Protein AF-0000000079327680 (afdb_homodimer)

Sequence (944 aa):
MKITREKSAAKKDKNKKMGTSLKKKIIISYMIVLSFMLTIASVCVNQMKNVIIELGTTQDIINNAAVQTMTKQNMRASITALETSVSKFTSIAIVVSIIGFIITLVLAVVIIRGILNPLKDLSKLAHSLREGDLTAKLEGKKYDKEIGDVVDSLNNAMNANRAMVGNIYTYSKLLIKSSADLNEIVKSISSRIIDVNSATEVISSEVEQLSAVSQEVNASTLEIRSTVSNLNEKAQTDIKSAETIRNKAIKVKEKGQTAAKNARRIYTEKIDNINNAIEQGKVVKDIKIMADVISGVSEQTNLLALNAAIEAARAGDQGKGFAVVADEVRKLAEQSKDTVDQIKKVISEVDGAFDNLSGHSKELLTFIEKDVDGDYELLIQTATSYENDSKLITNMSEEIQSRSKIIENVIIQITEGINSVSSNAVETSSKSQDIQTSVEEVTSQVQTIVEAIREQTSLAEELKDVINVYKIMKITREKSAAKKDKNKKMGTSLKKKIIISYMIVLSFMLTIASVCVNQMKNVIIELGTTQDIINNAAVQTMTKQNMRASITALETSVSKFTSIAIVVSIIGFIITLVLAVVIIRGILNPLKDLSKLAHSLREGDLTAKLEGKKYDKEIGDVVDSLNNAMNANRAMVGNIYTYSKLLIKSSADLNEIVKSISSRIIDVNSATEVISSEVEQLSAVSQEVNASTLEIRSTVSNLNEKAQTDIKSAETIRNKAIKVKEKGQTAAKNARRIYTEKIDNINNAIEQGKVVKDIKIMADVISGVSEQTNLLALNAAIEAARAGDQGKGFAVVADEVRKLAEQSKDTVDQIKKVISEVDGAFDNLSGHSKELLTFIEKDVDGDYELLIQTATSYENDSKLITNMSEEIQSRSKIIENVIIQITEGINSVSSNAVETSSKSQDIQTSVEEVTSQVQTIVEAIREQTSLAEELKDVINVYKI

Structure (mmCIF, N/CA/C/O backbone):
data_AF-0000000079327680-model_v1
#
loop_
_entity.id
_entity.type
_entity.pdbx_description
1 polymer 'Uncharacterized protein'
#
loop_
_atom_site.group_PDB
_atom_site.id
_atom_site.type_symbol
_atom_site.label_atom_id
_atom_site.label_alt_id
_atom_site.label_comp_id
_atom_site.label_asym_id
_atom_site.label_entity_id
_atom_site.label_seq_id
_atom_site.pdbx_PDB_ins_code
_atom_site.Cartn_x
_atom_site.Cartn_y
_atom_site.Cartn_z
_atom_site.occupancy
_atom_site.B_iso_or_equiv
_atom_site.auth_seq_id
_atom_site.auth_comp_id
_atom_site.auth_asym_id
_atom_site.auth_atom_id
_atom_site.pdbx_PDB_model_num
ATOM 1 N N . MET A 1 1 ? 17.359 -59.969 -57.562 1 30.66 1 MET A N 1
ATOM 2 C CA . MET A 1 1 ? 18.5 -60.781 -57.969 1 30.66 1 MET A CA 1
ATOM 3 C C . MET A 1 1 ? 18.766 -61.875 -56.938 1 30.66 1 MET A C 1
ATOM 5 O O . MET A 1 1 ? 19.391 -62.906 -57.219 1 30.66 1 MET A O 1
ATOM 9 N N . LYS A 1 2 ? 18.453 -61.375 -55.594 1 40.78 2 LYS A N 1
ATOM 10 C CA . LYS A 1 2 ? 18.516 -62.312 -54.438 1 40.78 2 LYS A CA 1
ATOM 11 C C . LYS A 1 2 ? 17.391 -63.344 -54.531 1 40.78 2 LYS A C 1
ATOM 13 O O . LYS A 1 2 ? 17.391 -64.312 -53.75 1 40.78 2 LYS A O 1
ATOM 18 N N . ILE A 1 3 ? 16.312 -62.75 -55.219 1 40.59 3 ILE A N 1
ATOM 19 C CA . ILE A 1 3 ? 15.125 -63.594 -55.25 1 40.59 3 ILE A CA 1
ATOM 20 C C . ILE A 1 3 ? 15.367 -64.812 -56.156 1 40.59 3 ILE A C 1
ATOM 22 O O . ILE A 1 3 ? 14.867 -65.875 -55.875 1 40.59 3 ILE A O 1
ATOM 26 N N . THR A 1 4 ? 16.125 -64.5 -57.281 1 47.53 4 THR A N 1
ATOM 27 C CA . THR A 1 4 ? 16.344 -65.562 -58.25 1 47.53 4 THR A CA 1
ATOM 28 C C . THR A 1 4 ? 17.359 -66.562 -57.75 1 47.53 4 THR A C 1
ATOM 30 O O . THR A 1 4 ? 17.234 -67.75 -58.031 1 47.53 4 THR A O 1
ATOM 33 N N . ARG A 1 5 ? 18.422 -66.125 -57.062 1 48.97 5 ARG A N 1
ATOM 34 C CA . ARG A 1 5 ? 19.422 -67.062 -56.531 1 48.97 5 ARG A CA 1
ATOM 35 C C . ARG A 1 5 ? 18.844 -67.938 -55.469 1 48.97 5 ARG A C 1
ATOM 37 O O . ARG A 1 5 ? 19.344 -69.062 -55.219 1 48.97 5 ARG A O 1
ATOM 44 N N . GLU A 1 6 ? 17.875 -67.312 -54.594 1 38.31 6 GLU A N 1
ATOM 45 C CA . GLU A 1 6 ? 17.234 -68.188 -53.594 1 38.31 6 GLU A CA 1
ATOM 46 C C . GLU A 1 6 ? 16.359 -69.25 -54.281 1 38.31 6 GLU A C 1
ATOM 48 O O . GLU A 1 6 ? 15.953 -70.25 -53.656 1 38.31 6 GLU A O 1
ATOM 53 N N . LYS A 1 7 ? 16.016 -69 -55.562 1 49.94 7 LYS A N 1
ATOM 54 C CA . LYS A 1 7 ? 15.234 -70 -56.281 1 49.94 7 LYS A CA 1
ATOM 55 C C . LYS A 1 7 ? 16.125 -71.125 -56.75 1 49.94 7 LYS A C 1
ATOM 57 O O . LYS A 1 7 ? 15.672 -72.25 -56.812 1 49.94 7 LYS A O 1
ATOM 62 N N . SER A 1 8 ? 17.203 -70.688 -57.375 1 43.16 8 SER A N 1
ATOM 63 C CA . SER A 1 8 ? 18.094 -71.688 -57.938 1 43.16 8 SER A CA 1
ATOM 64 C C . SER A 1 8 ? 18.734 -72.5 -56.812 1 43.16 8 SER A C 1
ATOM 66 O O . SER A 1 8 ? 18.938 -73.688 -56.969 1 43.16 8 SER A O 1
ATOM 68 N N . ALA A 1 9 ? 19.219 -71.875 -55.688 1 42.97 9 ALA A N 1
ATOM 69 C CA . ALA A 1 9 ? 19.734 -72.625 -54.531 1 42.97 9 ALA A CA 1
ATOM 70 C C . ALA A 1 9 ? 18.641 -73.5 -53.906 1 42.97 9 ALA A C 1
ATOM 72 O O . ALA A 1 9 ? 18.906 -74.562 -53.375 1 42.97 9 ALA A O 1
ATOM 73 N N . ALA A 1 10 ? 17.375 -72.938 -53.719 1 41.38 10 ALA A N 1
ATOM 74 C CA . ALA A 1 10 ? 16.25 -73.812 -53.312 1 41.38 10 ALA A CA 1
ATOM 75 C C . ALA A 1 10 ? 16.062 -74.938 -54.312 1 41.38 10 ALA A C 1
ATOM 77 O O . ALA A 1 10 ? 15.578 -76 -53.938 1 41.38 10 ALA A O 1
ATOM 78 N N . LYS A 1 11 ? 16.219 -74.688 -55.625 1 46.38 11 LYS A N 1
ATOM 79 C CA . LYS A 1 11 ? 16.141 -75.75 -56.625 1 46.38 11 LYS A CA 1
ATOM 80 C C . LYS A 1 11 ? 17.328 -76.688 -56.531 1 46.38 11 LYS A C 1
ATOM 82 O O . LYS A 1 11 ? 17.172 -77.875 -56.75 1 46.38 11 LYS A O 1
ATOM 87 N N . LYS A 1 12 ? 18.547 -76.125 -56.469 1 47.34 12 LYS A N 1
ATOM 88 C CA . LYS A 1 12 ? 19.797 -76.875 -56.406 1 47.34 12 LYS A CA 1
ATOM 89 C C . LYS A 1 12 ? 19.875 -77.688 -55.125 1 47.34 12 LYS A C 1
ATOM 91 O O . LYS A 1 12 ? 20.406 -78.812 -55.125 1 47.34 12 LYS A O 1
ATOM 96 N N . ASP A 1 13 ? 19.766 -76.875 -53.938 1 38.28 13 ASP A N 1
ATOM 97 C CA . ASP A 1 13 ? 19.656 -77.625 -52.656 1 38.28 13 ASP A CA 1
ATOM 98 C C . ASP A 1 13 ? 18.484 -78.562 -52.688 1 38.28 13 ASP A C 1
ATOM 100 O O . ASP A 1 13 ? 18.234 -79.312 -51.719 1 38.28 13 ASP A O 1
ATOM 104 N N . LYS A 1 14 ? 17.562 -78.312 -53.625 1 47.09 14 LYS A N 1
ATOM 105 C CA . LYS A 1 14 ? 16.406 -79.125 -53.844 1 47.09 14 LYS A CA 1
ATOM 106 C C . LYS A 1 14 ? 16.844 -80.5 -54.438 1 47.09 14 LYS A C 1
ATOM 108 O O . LYS A 1 14 ? 16.156 -81.5 -54.25 1 47.09 14 LYS A O 1
ATOM 113 N N . ASN A 1 15 ? 17.625 -80.438 -55.406 1 39.66 15 ASN A N 1
ATOM 114 C CA . ASN A 1 15 ? 17.953 -81.625 -56.188 1 39.66 15 ASN A CA 1
ATOM 115 C C . ASN A 1 15 ? 18.781 -82.625 -55.344 1 39.66 15 ASN A C 1
ATOM 117 O O . ASN A 1 15 ? 19.016 -83.75 -55.781 1 39.66 15 ASN A O 1
ATOM 121 N N . LYS A 1 16 ? 20.016 -82.25 -54.812 1 48 16 LYS A N 1
ATOM 122 C CA . LYS A 1 16 ? 21.016 -83.188 -54.344 1 48 16 LYS A CA 1
ATOM 123 C C . LYS A 1 16 ? 20.422 -84.125 -53.312 1 48 16 LYS A C 1
ATOM 125 O O . LYS A 1 16 ? 20.75 -85.312 -53.312 1 48 16 LYS A O 1
ATOM 130 N N . LYS A 1 17 ? 20.219 -83.688 -52.062 1 47.66 17 LYS A N 1
ATOM 131 C CA . LYS A 1 17 ? 20.234 -84.562 -50.906 1 47.66 17 LYS A CA 1
ATOM 132 C C . LYS A 1 17 ? 18.922 -85.312 -50.75 1 47.66 17 LYS A C 1
ATOM 134 O O . LYS A 1 17 ? 18.297 -85.312 -49.688 1 47.66 17 LYS A O 1
ATOM 139 N N . MET A 1 18 ? 18.172 -85.438 -51.656 1 49.22 18 MET A N 1
ATOM 140 C CA . MET A 1 18 ? 16.859 -86.062 -51.531 1 49.22 18 MET A CA 1
ATOM 141 C C . MET A 1 18 ? 16.969 -87.5 -51.062 1 49.22 18 MET A C 1
ATOM 143 O O . MET A 1 18 ? 17.625 -88.312 -51.719 1 49.22 18 MET A O 1
ATOM 147 N N . GLY A 1 19 ? 16.969 -87.75 -49.812 1 57.47 19 GLY A N 1
ATOM 148 C CA . GLY A 1 19 ? 16.875 -89.125 -49.344 1 57.47 19 GLY A CA 1
ATOM 149 C C . GLY A 1 19 ? 16.031 -90 -50.25 1 57.47 19 GLY A C 1
ATOM 150 O O . GLY A 1 19 ? 15.32 -89.562 -51.125 1 57.47 19 GLY A O 1
ATOM 151 N N . THR A 1 20 ? 16.297 -91.25 -50.312 1 76.31 20 THR A N 1
ATOM 152 C CA . THR A 1 20 ? 15.547 -92.188 -51.094 1 76.31 20 THR A CA 1
ATOM 153 C C . THR A 1 20 ? 14.055 -92.125 -50.781 1 76.31 20 THR A C 1
ATOM 155 O O . THR A 1 20 ? 13.664 -91.75 -49.656 1 76.31 20 THR A O 1
ATOM 158 N N . SER A 1 21 ? 13.148 -91.938 -51.781 1 86.94 21 SER A N 1
ATOM 159 C CA . SER A 1 21 ? 11.695 -91.875 -51.688 1 86.94 21 SER A CA 1
ATOM 160 C C . SER A 1 21 ? 11.117 -93.125 -51 1 86.94 21 SER A C 1
ATOM 162 O O . SER A 1 21 ? 11.523 -94.25 -51.312 1 86.94 21 SER A O 1
ATOM 164 N N . LEU A 1 22 ? 10.406 -92.75 -49.844 1 86.25 22 LEU A N 1
ATOM 165 C CA . LEU A 1 22 ? 9.695 -93.875 -49.188 1 86.25 22 LEU A CA 1
ATOM 166 C C . LEU A 1 22 ? 8.883 -94.688 -50.188 1 86.25 22 LEU A C 1
ATOM 168 O O . LEU A 1 22 ? 8.812 -95.875 -50.094 1 86.25 22 LEU A O 1
ATOM 172 N N . LYS A 1 23 ? 8.367 -94.062 -51.188 1 87.56 23 LYS A N 1
ATOM 173 C CA . LYS A 1 23 ? 7.633 -94.688 -52.281 1 87.56 23 LYS A CA 1
ATOM 174 C C . LYS A 1 23 ? 8.508 -95.75 -53 1 87.56 23 LYS A C 1
ATOM 176 O O . LYS A 1 23 ? 8.109 -96.875 -53.188 1 87.56 23 LYS A O 1
ATOM 181 N N . LYS A 1 24 ? 9.656 -95.312 -53.312 1 88.5 24 LYS A N 1
ATOM 182 C CA . LYS A 1 24 ? 10.578 -96.188 -54.031 1 88.5 24 LYS A CA 1
ATOM 183 C C . LYS A 1 24 ? 10.984 -97.375 -53.188 1 88.5 24 LYS A C 1
ATOM 185 O O . LYS A 1 24 ? 11.078 -98.5 -53.688 1 88.5 24 LYS A O 1
ATOM 190 N N . LYS A 1 25 ? 11.148 -97.062 -51.938 1 88 25 LYS A N 1
ATOM 191 C CA . LYS A 1 25 ? 11.562 -98.125 -51.062 1 88 25 LYS A CA 1
ATOM 192 C C . LYS A 1 25 ? 10.477 -99.188 -50.938 1 88 25 LYS A C 1
ATOM 194 O O . LYS A 1 25 ? 10.766 -100.438 -50.969 1 88 25 LYS A O 1
ATOM 199 N N . ILE A 1 26 ? 9.258 -98.75 -50.844 1 88.5 26 ILE A N 1
ATOM 200 C CA . ILE A 1 26 ? 8.141 -99.688 -50.719 1 88.5 26 ILE A CA 1
ATOM 201 C C . ILE A 1 26 ? 7.957 -100.438 -52.031 1 88.5 26 ILE A C 1
ATOM 203 O O . ILE A 1 26 ? 7.797 -101.688 -52.031 1 88.5 26 ILE A O 1
ATOM 207 N N . ILE A 1 27 ? 8.141 -99.875 -53.125 1 89.06 27 ILE A N 1
ATOM 208 C CA . ILE A 1 27 ? 7.996 -100.5 -54.438 1 89.06 27 ILE A CA 1
ATOM 209 C C . ILE A 1 27 ? 9.086 -101.562 -54.625 1 89.06 27 ILE A C 1
ATOM 211 O O . ILE A 1 27 ? 8.805 -102.688 -55.062 1 89.06 27 ILE A O 1
ATOM 215 N N . ILE A 1 28 ? 10.234 -101.125 -54.25 1 89.94 28 ILE A N 1
ATOM 216 C CA . ILE A 1 28 ? 11.359 -102.062 -54.406 1 89.94 28 ILE A CA 1
ATOM 217 C C . ILE A 1 28 ? 11.156 -103.25 -53.531 1 89.94 28 ILE A C 1
ATOM 219 O O . ILE A 1 28 ? 11.414 -104.375 -53.969 1 89.94 28 ILE A O 1
ATOM 223 N N . SER A 1 29 ? 10.68 -102.938 -52.344 1 89.88 29 SER A N 1
ATOM 224 C CA . SER A 1 29 ? 10.453 -104.062 -51.438 1 89.88 29 SER A CA 1
ATOM 225 C C . SER A 1 29 ? 9.43 -105.062 -52 1 89.88 29 SER A C 1
ATOM 227 O O . SER A 1 29 ? 9.672 -106.25 -52.031 1 89.88 29 SER A O 1
ATOM 229 N N . TYR A 1 30 ? 8.344 -104.625 -52.531 1 89.56 30 TYR A N 1
ATOM 230 C CA . TYR A 1 30 ? 7.305 -105.5 -53.062 1 89.56 30 TYR A CA 1
ATOM 231 C C . TYR A 1 30 ? 7.73 -106.125 -54.406 1 89.56 30 TYR A C 1
ATOM 233 O O . TYR A 1 30 ? 7.336 -107.25 -54.719 1 89.56 30 TYR A O 1
ATOM 241 N N . MET A 1 31 ? 8.625 -105.5 -55.125 1 89.19 31 MET A N 1
ATOM 242 C CA . MET A 1 31 ? 9.164 -106.062 -56.375 1 89.19 31 MET A CA 1
ATOM 243 C C . MET A 1 31 ? 10.078 -107.25 -56.094 1 89.19 31 MET A C 1
ATOM 245 O O . MET A 1 31 ? 10.062 -108.188 -56.812 1 89.19 31 MET A O 1
ATOM 249 N N . ILE A 1 32 ? 10.766 -107.125 -55.031 1 88.69 32 ILE A N 1
ATOM 250 C CA . ILE A 1 32 ? 11.656 -108.188 -54.656 1 88.69 32 ILE A CA 1
ATOM 251 C C . ILE A 1 32 ? 10.828 -109.438 -54.25 1 88.69 32 ILE A C 1
ATOM 253 O O . ILE A 1 32 ? 11.117 -110.562 -54.688 1 88.69 32 ILE A O 1
ATOM 257 N N . VAL A 1 33 ? 9.812 -109.125 -53.5 1 87.81 33 VAL A N 1
ATOM 258 C CA . VAL A 1 33 ? 8.953 -110.188 -53.062 1 87.81 33 VAL A CA 1
ATOM 259 C C . VAL A 1 33 ? 8.266 -110.875 -54.281 1 87.81 33 VAL A C 1
ATOM 261 O O . VAL A 1 33 ? 8.188 -112.062 -54.375 1 87.81 33 VAL A O 1
ATOM 264 N N . LEU A 1 34 ? 7.941 -110.062 -55.281 1 88.12 34 LEU A N 1
ATOM 265 C CA . LEU A 1 34 ? 7.289 -110.562 -56.5 1 88.12 34 LEU A CA 1
ATOM 266 C C . LEU A 1 34 ? 8.25 -111.375 -57.344 1 88.12 34 LEU A C 1
ATOM 268 O O . LEU A 1 34 ? 7.863 -112.375 -57.938 1 88.12 34 LEU A O 1
ATOM 272 N N . SER A 1 35 ? 9.43 -111 -57.344 1 87.5 35 SER A N 1
ATOM 273 C CA . SER A 1 35 ? 10.445 -111.688 -58.125 1 87.5 35 SER A CA 1
ATOM 274 C C . SER A 1 35 ? 10.672 -113.125 -57.562 1 87.5 35 SER A C 1
ATOM 276 O O . SER A 1 35 ? 10.789 -114.062 -58.312 1 87.5 35 SER A O 1
ATOM 278 N N . PHE A 1 36 ? 10.672 -113.125 -56.281 1 86.81 36 PHE A N 1
ATOM 279 C CA . PHE A 1 36 ? 10.859 -114.438 -55.656 1 86.81 36 PHE A CA 1
ATOM 280 C C . PHE A 1 36 ? 9.641 -115.312 -55.875 1 86.81 36 PHE A C 1
ATOM 282 O O . PHE A 1 36 ? 9.766 -116.5 -56.062 1 86.81 36 PHE A O 1
ATOM 289 N N . MET A 1 37 ? 8.469 -114.688 -55.844 1 84.69 37 MET A N 1
ATOM 290 C CA . MET A 1 37 ? 7.238 -115.438 -56.094 1 84.69 37 MET A CA 1
ATOM 291 C C . MET A 1 37 ? 7.219 -116 -57.5 1 84.69 37 MET A C 1
ATOM 293 O O . MET A 1 37 ? 6.84 -117.188 -57.719 1 84.69 37 MET A O 1
ATOM 297 N N . LEU A 1 38 ? 7.781 -115.312 -58.438 1 84.62 38 LEU A N 1
ATOM 298 C CA . LEU A 1 38 ? 7.828 -115.75 -59.812 1 84.62 38 LEU A CA 1
ATOM 299 C C . LEU A 1 38 ? 8.875 -116.812 -60.031 1 84.62 38 LEU A C 1
ATOM 301 O O . LEU A 1 38 ? 8.68 -117.75 -60.844 1 84.62 38 LEU A O 1
ATOM 305 N N . THR A 1 39 ? 9.891 -116.688 -59.312 1 85.56 39 THR A N 1
ATOM 306 C CA . THR A 1 39 ? 10.945 -117.688 -59.438 1 85.56 39 THR A CA 1
ATOM 307 C C . THR A 1 39 ? 10.477 -119.062 -58.906 1 85.56 39 THR A C 1
ATOM 309 O O . THR A 1 39 ? 10.727 -120.125 -59.531 1 85.56 39 THR A O 1
ATOM 312 N N . ILE A 1 40 ? 9.789 -118.938 -57.812 1 83 40 ILE A N 1
ATOM 313 C CA . ILE A 1 40 ? 9.266 -120.188 -57.25 1 83 40 ILE A CA 1
ATOM 314 C C . ILE A 1 40 ? 8.281 -120.812 -58.219 1 83 40 ILE A C 1
ATOM 316 O O . ILE A 1 40 ? 8.344 -122 -58.5 1 83 40 ILE A O 1
ATOM 320 N N . ALA A 1 41 ? 7.469 -120 -58.906 1 83.06 41 ALA A N 1
ATOM 321 C CA . ALA A 1 41 ? 6.477 -120.438 -59.875 1 83.06 41 ALA A CA 1
ATOM 322 C C . ALA A 1 41 ? 7.148 -121 -61.125 1 83.06 41 ALA A C 1
ATOM 324 O O . ALA A 1 41 ? 6.746 -122 -61.656 1 83.06 41 ALA A O 1
ATOM 325 N N . SER A 1 42 ? 8.203 -120.438 -61.531 1 85.25 42 SER A N 1
ATOM 326 C CA . SER A 1 42 ? 8.906 -120.812 -62.719 1 85.25 42 SER A CA 1
ATOM 327 C C . SER A 1 42 ? 9.633 -122.125 -62.531 1 85.25 42 SER A C 1
ATOM 329 O O . SER A 1 42 ? 9.586 -123 -63.406 1 85.25 42 SER A O 1
ATOM 331 N N . VAL A 1 43 ? 10.203 -122.25 -61.406 1 82.75 43 VAL A N 1
ATOM 332 C CA . VAL A 1 43 ? 10.906 -123.5 -61.125 1 82.75 43 VAL A CA 1
ATOM 333 C C . VAL A 1 43 ? 9.906 -124.688 -61.062 1 82.75 43 VAL A C 1
ATOM 335 O O . VAL A 1 43 ? 10.172 -125.75 -61.594 1 82.75 43 VAL A O 1
ATOM 338 N N . CYS A 1 44 ? 8.742 -124.375 -60.531 1 81.06 44 CYS A N 1
ATOM 339 C CA . CYS A 1 44 ? 7.699 -125.375 -60.406 1 81.06 44 CYS A CA 1
ATOM 340 C C . CYS A 1 44 ? 7.184 -125.812 -61.781 1 81.06 44 CYS A C 1
ATOM 342 O O . CYS A 1 44 ? 7.121 -127 -62.125 1 81.06 44 CYS A O 1
ATOM 344 N N . VAL A 1 45 ? 6.988 -124.875 -62.719 1 82.56 45 VAL A N 1
ATOM 345 C CA . VAL A 1 45 ? 6.422 -125.125 -64 1 82.56 45 VAL A CA 1
ATOM 346 C C . VAL A 1 45 ? 7.461 -125.812 -64.938 1 82.56 45 VAL A C 1
ATOM 348 O O . VAL A 1 45 ? 7.137 -126.75 -65.625 1 82.56 45 VAL A O 1
ATOM 351 N N . ASN A 1 46 ? 8.664 -125.438 -64.812 1 82.69 46 ASN A N 1
ATOM 352 C CA . ASN A 1 46 ? 9.719 -126.062 -65.625 1 82.69 46 ASN A CA 1
ATOM 353 C C . ASN A 1 46 ? 9.969 -127.5 -65.25 1 82.69 46 ASN A C 1
ATOM 355 O O . ASN A 1 46 ? 10.195 -128.375 -66.125 1 82.69 46 ASN A O 1
ATOM 359 N N . GLN A 1 47 ? 9.883 -127.812 -64.062 1 79.12 47 GLN A N 1
ATOM 360 C CA . GLN A 1 47 ? 10.062 -129.125 -63.562 1 79.12 47 GLN A CA 1
ATOM 361 C C . GLN A 1 47 ? 8.938 -130.125 -64.062 1 79.12 47 GLN A C 1
ATOM 363 O O . GLN A 1 47 ? 9.18 -131.25 -64.5 1 79.12 47 GLN A O 1
ATOM 368 N N . MET A 1 48 ? 7.75 -129.5 -64.062 1 82.12 48 MET A N 1
ATOM 369 C CA . MET A 1 48 ? 6.598 -130.25 -64.5 1 82.12 48 MET A CA 1
ATOM 370 C C . MET A 1 48 ? 6.641 -130.625 -66 1 82.12 48 MET A C 1
ATOM 372 O O . MET A 1 48 ? 6.273 -131.625 -66.438 1 82.12 48 MET A O 1
ATOM 376 N N . LYS A 1 49 ? 7.199 -129.75 -66.688 1 82.12 49 LYS A N 1
ATOM 377 C CA . LYS A 1 49 ? 7.375 -129.875 -68.125 1 82.12 49 LYS A CA 1
ATOM 378 C C . LYS A 1 49 ? 8.422 -131 -68.438 1 82.12 49 LYS A C 1
ATOM 380 O O . LYS A 1 49 ? 8.234 -131.75 -69.312 1 82.12 49 LYS A O 1
ATOM 385 N N . ASN A 1 50 ? 9.367 -130.875 -67.625 1 80.56 50 ASN A N 1
ATOM 386 C CA . ASN A 1 50 ? 10.422 -131.875 -67.75 1 80.56 50 ASN A CA 1
ATOM 387 C C . ASN A 1 50 ? 9.922 -133.375 -67.438 1 80.56 50 ASN A C 1
ATOM 389 O O . ASN A 1 50 ? 10.289 -134.25 -68.125 1 80.56 50 ASN A O 1
ATOM 393 N N . VAL A 1 51 ? 9.062 -133.375 -66.5 1 81.06 51 VAL A N 1
ATOM 394 C CA . VAL A 1 51 ? 8.484 -134.625 -66.062 1 81.06 51 VAL A CA 1
ATOM 395 C C . VAL A 1 51 ? 7.605 -135.125 -67.188 1 81.06 51 VAL A C 1
ATOM 397 O O . VAL A 1 51 ? 7.68 -136.375 -67.562 1 81.06 51 VAL A O 1
ATOM 400 N N . ILE A 1 52 ? 6.875 -134.375 -67.875 1 80.75 52 ILE A N 1
ATOM 401 C CA . ILE A 1 52 ? 5.98 -134.75 -69 1 80.75 52 ILE A CA 1
ATOM 402 C C . ILE A 1 52 ? 6.801 -135.25 -70.188 1 80.75 52 ILE A C 1
ATOM 404 O O . ILE A 1 52 ? 6.473 -136.25 -70.812 1 80.75 52 ILE A O 1
ATOM 408 N N . ILE A 1 53 ? 7.926 -134.625 -70.438 1 80.25 53 ILE A N 1
ATOM 409 C CA . ILE A 1 53 ? 8.789 -135 -71.562 1 80.25 53 ILE A CA 1
ATOM 410 C C . ILE A 1 53 ? 9.422 -136.375 -71.312 1 80.25 53 ILE A C 1
ATOM 412 O O . ILE A 1 53 ? 9.438 -137.25 -72.188 1 80.25 53 ILE A O 1
ATOM 416 N N . GLU A 1 54 ? 9.828 -136.5 -70.125 1 79.5 54 GLU A N 1
ATOM 417 C CA . GLU A 1 54 ? 10.5 -137.75 -69.75 1 79.5 54 GLU A CA 1
ATOM 418 C C . GLU A 1 54 ? 9.508 -139 -69.75 1 79.5 54 GLU A C 1
ATOM 420 O O . GLU A 1 54 ? 9.852 -140.125 -70.125 1 79.5 54 GLU A O 1
ATOM 425 N N . LEU A 1 55 ? 8.258 -138.625 -69.438 1 78.75 55 LEU A N 1
ATOM 426 C CA . LEU A 1 55 ? 7.199 -139.625 -69.438 1 78.75 55 LEU A CA 1
ATOM 427 C C . LEU A 1 55 ? 6.848 -140 -70.875 1 78.75 55 LEU A C 1
ATOM 429 O O . LEU A 1 55 ? 6.547 -141.25 -71.188 1 78.75 55 LEU A O 1
ATOM 433 N N . GLY A 1 56 ? 6.961 -139.125 -71.75 1 75.12 56 GLY A N 1
ATOM 434 C CA . GLY A 1 56 ? 6.762 -139.375 -73.188 1 75.12 56 GLY A CA 1
ATOM 435 C C . GLY A 1 56 ? 7.82 -140.25 -73.812 1 75.12 56 GLY A C 1
ATOM 436 O O . GLY A 1 56 ? 7.5 -141.25 -74.562 1 75.12 56 GLY A O 1
ATOM 437 N N . THR A 1 57 ? 8.992 -140.125 -73.375 1 76.5 57 THR A N 1
ATOM 438 C CA . THR A 1 57 ? 10.102 -140.875 -73.812 1 76.5 57 THR A CA 1
ATOM 439 C C . THR A 1 57 ? 9.953 -142.375 -73.312 1 76.5 57 THR A C 1
ATOM 441 O O . THR A 1 57 ? 10.227 -143.375 -74.062 1 76.5 57 THR A O 1
ATOM 444 N N . THR A 1 58 ? 9.492 -142.375 -72.062 1 73.62 58 THR A N 1
ATOM 445 C CA . THR A 1 58 ? 9.258 -143.75 -71.5 1 73.62 58 THR A CA 1
ATOM 446 C C . THR A 1 58 ? 8.133 -144.5 -72.188 1 73.62 58 THR A C 1
ATOM 448 O O . THR A 1 58 ? 8.211 -145.625 -72.438 1 73.62 58 THR A O 1
ATOM 451 N N . GLN A 1 59 ? 7.137 -143.75 -72.688 1 75.31 59 GLN A N 1
ATOM 452 C CA . GLN A 1 59 ? 6.012 -144.375 -73.438 1 75.31 59 GLN A CA 1
ATOM 453 C C . GLN A 1 59 ? 6.461 -144.875 -74.812 1 75.31 59 GLN A C 1
ATOM 455 O O . GLN A 1 59 ? 5.988 -145.875 -75.312 1 75.31 59 GLN A O 1
ATOM 460 N N . ASP A 1 60 ? 7.422 -144.125 -75.375 1 76 60 ASP A N 1
ATOM 461 C CA . ASP A 1 60 ? 7.961 -144.625 -76.688 1 76 60 ASP A CA 1
ATOM 462 C C . ASP A 1 60 ? 8.766 -145.875 -76.562 1 76 60 ASP A C 1
ATOM 464 O O . ASP A 1 60 ? 8.68 -146.75 -77.5 1 76 60 ASP A O 1
ATOM 468 N N . ILE A 1 61 ? 9.438 -146 -75.5 1 73.56 61 ILE A N 1
ATOM 469 C CA . ILE A 1 61 ? 10.234 -147.25 -75.25 1 73.56 61 ILE A CA 1
ATOM 470 C C . ILE A 1 61 ? 9.312 -148.375 -75.062 1 73.56 61 ILE A C 1
ATOM 472 O O . ILE A 1 61 ? 9.57 -149.5 -75.625 1 73.56 61 ILE A O 1
ATOM 476 N N . ILE A 1 62 ? 8.195 -148.125 -74.5 1 71.5 62 ILE A N 1
ATOM 477 C CA . ILE A 1 62 ? 7.223 -149.125 -74.188 1 71.5 62 ILE A CA 1
ATOM 478 C C . ILE A 1 62 ? 6.496 -149.625 -75.5 1 71.5 62 ILE A C 1
ATOM 480 O O . ILE A 1 62 ? 6.285 -150.75 -75.75 1 71.5 62 ILE A O 1
ATOM 484 N N . ASN A 1 63 ? 6.227 -148.75 -76.312 1 73.56 63 ASN A N 1
ATOM 485 C CA . ASN A 1 63 ? 5.531 -148.875 -77.562 1 73.56 63 ASN A CA 1
ATOM 486 C C . ASN A 1 63 ? 6.391 -149.75 -78.562 1 73.56 63 ASN A C 1
ATOM 488 O O . ASN A 1 63 ? 5.867 -150.5 -79.312 1 73.56 63 ASN A O 1
ATOM 492 N N . ASN A 1 64 ? 7.688 -149.75 -78.438 1 72.44 64 ASN A N 1
ATOM 493 C CA . ASN A 1 64 ? 8.594 -150.375 -79.375 1 72.44 64 ASN A CA 1
ATOM 494 C C . ASN A 1 64 ? 9.148 -151.625 -78.812 1 72.44 64 ASN A C 1
ATOM 496 O O . ASN A 1 64 ? 9.922 -152.375 -79.438 1 72.44 64 ASN A O 1
ATOM 500 N N . ALA A 1 65 ? 8.727 -152 -77.562 1 69.88 65 ALA A N 1
ATOM 501 C CA . ALA A 1 65 ? 9.258 -153.25 -76.875 1 69.88 65 ALA A CA 1
ATOM 502 C C . ALA A 1 65 ? 8.367 -154.375 -77.188 1 69.88 65 ALA A C 1
ATOM 504 O O . ALA A 1 65 ? 7.16 -154.25 -77.375 1 69.88 65 ALA A O 1
ATOM 505 N N . ALA A 1 66 ? 8.836 -155.625 -77.562 1 66.94 66 ALA A N 1
ATOM 506 C CA . ALA A 1 66 ? 8.133 -156.875 -77.875 1 66.94 66 ALA A CA 1
ATOM 507 C C . ALA A 1 66 ? 7.57 -157.375 -76.562 1 66.94 66 ALA A C 1
ATOM 509 O O . ALA A 1 66 ? 8.211 -158.25 -75.938 1 66.94 66 ALA A O 1
ATOM 510 N N . VAL A 1 67 ? 6.613 -156.875 -75.875 1 67 67 VAL A N 1
ATOM 511 C CA . VAL A 1 67 ? 6.023 -157.25 -74.625 1 67 67 VAL A CA 1
ATOM 512 C C . VAL A 1 67 ? 4.559 -157.625 -74.812 1 67 67 VAL A C 1
ATOM 514 O O . VAL A 1 67 ? 3.951 -157.25 -75.812 1 67 67 VAL A O 1
ATOM 517 N N . GLN A 1 68 ? 3.965 -158.5 -74 1 72.06 68 GLN A N 1
ATOM 518 C CA . GLN A 1 68 ? 2.58 -158.875 -74.062 1 72.06 68 GLN A CA 1
ATOM 519 C C . GLN A 1 68 ? 1.616 -157.75 -74.062 1 72.06 68 GLN A C 1
ATOM 521 O O . GLN A 1 68 ? 1.856 -156.75 -73.438 1 72.06 68 GLN A O 1
ATOM 526 N N . THR A 1 69 ? 0.592 -157.75 -74.875 1 69.94 69 THR A N 1
ATOM 527 C CA . THR A 1 69 ? -0.388 -156.75 -75.125 1 69.94 69 THR A CA 1
ATOM 528 C C . THR A 1 69 ? -1.02 -156.25 -73.875 1 69.94 69 THR A C 1
ATOM 530 O O . THR A 1 69 ? -1.258 -155 -73.688 1 69.94 69 THR A O 1
ATOM 533 N N . MET A 1 70 ? -1.094 -157.125 -72.812 1 70.75 70 MET A N 1
ATOM 534 C CA . MET A 1 70 ? -1.753 -156.75 -71.562 1 70.75 70 MET A CA 1
ATOM 535 C C . MET A 1 70 ? -0.841 -155.875 -70.688 1 70.75 70 MET A C 1
ATOM 537 O O . MET A 1 70 ? -1.299 -154.875 -70.062 1 70.75 70 MET A O 1
ATOM 541 N N . THR A 1 71 ? 0.391 -156 -70.75 1 67.75 71 THR A N 1
ATOM 542 C CA . THR A 1 71 ? 1.388 -155.25 -70 1 67.75 71 THR A CA 1
ATOM 543 C C . THR A 1 71 ? 1.616 -153.875 -70.625 1 67.75 71 THR A C 1
ATOM 545 O O . THR A 1 71 ? 1.763 -152.875 -69.938 1 67.75 71 THR A O 1
ATOM 548 N N . LYS A 1 72 ? 1.491 -153.875 -72 1 73.12 72 LYS A N 1
ATOM 549 C CA . LYS A 1 72 ? 1.6 -152.625 -72.75 1 73.12 72 LYS A CA 1
ATOM 550 C C . LYS A 1 72 ? 0.418 -151.75 -72.438 1 73.12 72 LYS A C 1
ATOM 552 O O . LYS A 1 72 ? 0.592 -150.5 -72.25 1 73.12 72 LYS A O 1
ATOM 557 N N . GLN A 1 73 ? -0.687 -152.25 -72.25 1 74.62 73 GLN A N 1
ATOM 558 C CA . GLN A 1 73 ? -1.896 -151.5 -71.938 1 74.62 73 GLN A CA 1
ATOM 559 C C . GLN A 1 73 ? -1.906 -151 -70.5 1 74.62 73 GLN A C 1
ATOM 561 O O . GLN A 1 73 ? -2.301 -149.875 -70.25 1 74.62 73 GLN A O 1
ATOM 566 N N . ASN A 1 74 ? -1.319 -151.75 -69.562 1 72.44 74 ASN A N 1
ATOM 567 C CA . ASN A 1 74 ? -1.26 -151.25 -68.125 1 72.44 74 ASN A CA 1
ATOM 568 C C . ASN A 1 74 ? -0.213 -150.25 -67.938 1 72.44 74 ASN A C 1
ATOM 570 O O . ASN A 1 74 ? -0.438 -149.25 -67.188 1 72.44 74 ASN A O 1
ATOM 574 N N . MET A 1 75 ? 0.781 -150.375 -68.75 1 72.19 75 MET A N 1
ATOM 575 C CA . MET A 1 75 ? 1.841 -149.375 -68.625 1 72.19 75 MET A CA 1
ATOM 576 C C . MET A 1 75 ? 1.415 -148 -69.25 1 72.19 75 MET A C 1
ATOM 578 O O . MET A 1 75 ? 1.712 -146.875 -68.75 1 72.19 75 MET A O 1
ATOM 582 N N . ARG A 1 76 ? 0.684 -148.125 -70.375 1 74 76 ARG A N 1
ATOM 583 C CA . ARG A 1 76 ? 0.152 -146.875 -71 1 74 76 ARG A CA 1
ATOM 584 C C . ARG A 1 76 ? -0.89 -146.25 -70.125 1 74 76 ARG A C 1
ATOM 586 O O . ARG A 1 76 ? -0.927 -145 -70.062 1 74 76 ARG A O 1
ATOM 593 N N . ALA A 1 77 ? -1.585 -147.125 -69.375 1 76.06 77 ALA A N 1
ATOM 594 C CA . ALA A 1 77 ? -2.607 -146.5 -68.5 1 76.06 77 ALA A CA 1
ATOM 595 C C . ALA A 1 77 ? -1.973 -145.75 -67.312 1 76.06 77 ALA A C 1
ATOM 597 O O . ALA A 1 77 ? -2.449 -144.75 -66.875 1 76.06 77 ALA A O 1
ATOM 598 N N . SER A 1 78 ? -0.821 -146.25 -66.875 1 75.06 78 SER A N 1
ATOM 599 C CA . SER A 1 78 ? -0.117 -145.625 -65.75 1 75.06 78 SER A CA 1
ATOM 600 C C . SER A 1 78 ? 0.571 -144.375 -66.125 1 75.06 78 SER A C 1
ATOM 602 O O . SER A 1 78 ? 0.527 -143.375 -65.438 1 75.06 78 SER A O 1
ATOM 604 N N . ILE A 1 79 ? 1.059 -144.25 -67.375 1 76.69 79 ILE A N 1
ATOM 605 C CA . ILE A 1 79 ? 1.749 -143.125 -67.875 1 76.69 79 ILE A CA 1
ATOM 606 C C . ILE A 1 79 ? 0.732 -142 -68.188 1 76.69 79 ILE A C 1
ATOM 608 O O . ILE A 1 79 ? 0.955 -140.875 -67.875 1 76.69 79 ILE A O 1
ATOM 612 N N . THR A 1 80 ? -0.423 -142.5 -68.688 1 78 80 THR A N 1
ATOM 613 C CA . THR A 1 80 ? -1.466 -141.5 -69 1 78 80 THR A CA 1
ATOM 614 C C . THR A 1 80 ? -2.068 -140.875 -67.75 1 78 80 THR A C 1
ATOM 616 O O . THR A 1 80 ? -2.355 -139.75 -67.688 1 78 80 THR A O 1
ATOM 619 N N . ALA A 1 81 ? -2.102 -141.75 -66.688 1 77.12 81 ALA A N 1
ATOM 620 C CA . ALA A 1 81 ? -2.604 -141.25 -65.438 1 77.12 81 ALA A CA 1
ATOM 621 C C . ALA A 1 81 ? -1.628 -140.25 -64.75 1 77.12 81 ALA A C 1
ATOM 623 O O . ALA A 1 81 ? -2.041 -139.25 -64.188 1 77.12 81 ALA A O 1
ATOM 624 N N . LEU A 1 82 ? -0.38 -140.5 -65 1 78.12 82 LEU A N 1
ATOM 625 C CA . LEU A 1 82 ? 0.653 -139.5 -64.5 1 78.12 82 LEU A CA 1
ATOM 626 C C . LEU A 1 82 ? 0.69 -138.25 -65.25 1 78.12 82 LEU A C 1
ATOM 628 O O . LEU A 1 82 ? 0.856 -137.125 -64.688 1 78.12 82 LEU A O 1
ATOM 632 N N . GLU A 1 83 ? 0.531 -138.375 -66.5 1 81.62 83 GLU A N 1
ATOM 633 C CA . GLU A 1 83 ? 0.515 -137.125 -67.312 1 81.62 83 GLU A CA 1
ATOM 634 C C . GLU A 1 83 ? -0.675 -136.25 -67 1 81.62 83 GLU A C 1
ATOM 636 O O . GLU A 1 83 ? -0.538 -135 -66.938 1 81.62 83 GLU A O 1
ATOM 641 N N . THR A 1 84 ? -1.853 -136.875 -66.688 1 81.62 84 THR A N 1
ATOM 642 C CA . THR A 1 84 ? -3.047 -136.125 -66.312 1 81.62 84 THR A CA 1
ATOM 643 C C . THR A 1 84 ? -2.906 -135.5 -64.938 1 81.62 84 THR A C 1
ATOM 645 O O . THR A 1 84 ? -3.316 -134.375 -64.75 1 81.62 84 THR A O 1
ATOM 648 N N . SER A 1 85 ? -2.215 -136.25 -64.062 1 79.25 85 SER A N 1
ATOM 649 C CA . SER A 1 85 ? -1.998 -135.75 -62.75 1 79.25 85 SER A CA 1
ATOM 650 C C . SER A 1 85 ? -1.03 -134.625 -62.75 1 79.25 85 SER A C 1
ATOM 652 O O . SER A 1 85 ? -1.275 -133.5 -62.125 1 79.25 85 SER A O 1
ATOM 654 N N . VAL A 1 86 ? 0.005 -134.625 -63.594 1 80.88 86 VAL A N 1
ATOM 655 C CA . VAL A 1 86 ? 1.007 -133.5 -63.688 1 80.88 86 VAL A CA 1
ATOM 656 C C . VAL A 1 86 ? 0.399 -132.25 -64.375 1 80.88 86 VAL A C 1
ATOM 658 O O . VAL A 1 86 ? 0.634 -131.125 -63.938 1 80.88 86 VAL A O 1
ATOM 661 N N . SER A 1 87 ? -0.449 -132.5 -65.375 1 82.81 87 SER A N 1
ATOM 662 C CA . SER A 1 87 ? -1.079 -131.375 -66.062 1 82.81 87 SER A CA 1
ATOM 663 C C . SER A 1 87 ? -2.062 -130.625 -65.188 1 82.81 87 SER A C 1
ATOM 665 O O . SER A 1 87 ? -2.115 -129.5 -65.188 1 82.81 87 SER A O 1
ATOM 667 N N . LYS A 1 88 ? -2.801 -131.5 -64.312 1 83 88 LYS A N 1
ATOM 668 C CA . LYS A 1 88 ? -3.754 -130.875 -63.375 1 83 88 LYS A CA 1
ATOM 669 C C . LYS A 1 88 ? -3.037 -130 -62.312 1 83 88 LYS A C 1
ATOM 671 O O . LYS A 1 88 ? -3.422 -128.875 -62.031 1 83 88 LYS A O 1
ATOM 676 N N . PHE A 1 89 ? -1.93 -130.5 -61.844 1 76.12 89 PHE A N 1
ATOM 677 C CA . PHE A 1 89 ? -1.188 -129.75 -60.781 1 76.12 89 PHE A CA 1
ATOM 678 C C . PHE A 1 89 ? -0.451 -128.625 -61.344 1 76.12 89 PHE A C 1
ATOM 680 O O . PHE A 1 89 ? -0.323 -127.562 -60.656 1 76.12 89 PHE A O 1
ATOM 687 N N . THR A 1 90 ? 0.029 -128.75 -62.594 1 81.88 90 THR A N 1
ATOM 688 C CA . THR A 1 90 ? 0.676 -127.625 -63.25 1 81.88 90 THR A CA 1
ATOM 689 C C . THR A 1 90 ? -0.317 -126.438 -63.438 1 81.88 90 THR A C 1
ATOM 691 O O . THR A 1 90 ? 0.008 -125.312 -63.219 1 81.88 90 THR A O 1
ATOM 694 N N . SER A 1 91 ? -1.613 -126.875 -63.781 1 86.69 91 SER A N 1
ATOM 695 C CA . SER A 1 91 ? -2.645 -125.875 -63.969 1 86.69 91 SER A CA 1
ATOM 696 C C . SER A 1 91 ? -2.99 -125.188 -62.625 1 86.69 91 SER A C 1
ATOM 698 O O . SER A 1 91 ? -3.166 -123.938 -62.594 1 86.69 91 SER A O 1
ATOM 700 N N . ILE A 1 92 ? -2.885 -125.875 -61.531 1 83.62 92 ILE A N 1
ATOM 701 C CA . ILE A 1 92 ? -3.193 -125.312 -60.219 1 83.62 92 ILE A CA 1
ATOM 702 C C . ILE A 1 92 ? -2.064 -124.438 -59.75 1 83.62 92 ILE A C 1
ATOM 704 O O . ILE A 1 92 ? -2.316 -123.312 -59.25 1 83.62 92 ILE A O 1
ATOM 708 N N . ALA A 1 93 ? -0.834 -124.812 -60.062 1 78.88 93 ALA A N 1
ATOM 709 C CA . ALA A 1 93 ? 0.315 -124 -59.656 1 78.88 93 ALA A CA 1
ATOM 710 C C . ALA A 1 93 ? 0.325 -122.688 -60.406 1 78.88 93 ALA A C 1
ATOM 712 O O . ALA A 1 93 ? 0.6 -121.625 -59.844 1 78.88 93 ALA A O 1
ATOM 713 N N . ILE A 1 94 ? -0.056 -122.75 -61.656 1 84.44 94 ILE A N 1
ATOM 714 C CA . ILE A 1 94 ? -0.061 -121.562 -62.469 1 84.44 94 ILE A CA 1
ATOM 715 C C . ILE A 1 94 ? -1.166 -120.625 -62 1 84.44 94 ILE A C 1
ATOM 717 O O . ILE A 1 94 ? -0.941 -119.375 -61.875 1 84.44 94 ILE A O 1
ATOM 721 N N . VAL A 1 95 ? -2.33 -121.188 -61.625 1 87.5 95 VAL A N 1
ATOM 722 C CA . VAL A 1 95 ? -3.463 -120.375 -61.219 1 87.5 95 VAL A CA 1
ATOM 723 C C . VAL A 1 95 ? -3.158 -119.75 -59.875 1 87.5 95 VAL A C 1
ATOM 725 O O . VAL A 1 95 ? -3.385 -118.5 -59.688 1 87.5 95 VAL A O 1
ATOM 728 N N . VAL A 1 96 ? -2.455 -120.375 -59 1 84.25 96 VAL A N 1
ATOM 729 C CA . VAL A 1 96 ? -2.139 -119.875 -57.688 1 84.25 96 VAL A CA 1
ATOM 730 C C . VAL A 1 96 ? -1.058 -118.812 -57.781 1 84.25 96 VAL A C 1
ATOM 732 O O . VAL A 1 96 ? -1.107 -117.75 -57.094 1 84.25 96 VAL A O 1
ATOM 735 N N . SER A 1 97 ? -0.122 -119.062 -58.719 1 84.62 97 SER A N 1
ATOM 736 C CA . SER A 1 97 ? 0.949 -118.062 -58.875 1 84.62 97 SER A CA 1
ATOM 737 C C . SER A 1 97 ? 0.418 -116.812 -59.469 1 84.62 97 SER A C 1
ATOM 739 O O . SER A 1 97 ? 0.816 -115.688 -59.062 1 84.62 97 SER A O 1
ATOM 741 N N . ILE A 1 98 ? -0.546 -116.875 -60.406 1 88.94 98 ILE A N 1
ATOM 742 C CA . ILE A 1 98 ? -1.106 -115.688 -61.031 1 88.94 98 ILE A CA 1
ATOM 743 C C . ILE A 1 98 ? -1.937 -114.938 -60.031 1 88.94 98 ILE A C 1
ATOM 745 O O . ILE A 1 98 ? -1.822 -113.688 -59.906 1 88.94 98 ILE A O 1
ATOM 749 N N . ILE A 1 99 ? -2.637 -115.625 -59.188 1 88.62 99 ILE A N 1
ATOM 750 C CA . ILE A 1 99 ? -3.457 -115 -58.156 1 88.62 99 ILE A CA 1
ATOM 751 C C . ILE A 1 99 ? -2.559 -114.312 -57.125 1 88.62 99 ILE A C 1
ATOM 753 O O . ILE A 1 99 ? -2.803 -113.188 -56.719 1 88.62 99 ILE A O 1
ATOM 757 N N . GLY A 1 100 ? -1.493 -115.062 -56.781 1 85.88 100 GLY A N 1
ATOM 758 C CA . GLY A 1 100 ? -0.544 -114.5 -55.844 1 85.88 100 GLY A CA 1
ATOM 759 C C . GLY A 1 100 ? 0.143 -113.25 -56.375 1 85.88 100 GLY A C 1
ATOM 760 O O . GLY A 1 100 ? 0.343 -112.25 -55.625 1 85.88 100 GLY A O 1
ATOM 761 N N . PHE A 1 101 ? 0.456 -113.25 -57.594 1 87.56 101 PHE A N 1
ATOM 762 C CA . PHE A 1 101 ? 1.101 -112.125 -58.25 1 87.56 101 PHE A CA 1
ATOM 763 C C . PHE A 1 101 ? 0.184 -110.875 -58.219 1 87.56 101 PHE A C 1
ATOM 765 O O . PHE A 1 101 ? 0.603 -109.812 -57.844 1 87.56 101 PHE A O 1
ATOM 772 N N . ILE A 1 102 ? -1.091 -111.062 -58.531 1 91 102 ILE A N 1
ATOM 773 C CA . ILE A 1 102 ? -2.051 -109.938 -58.625 1 91 102 ILE A CA 1
ATOM 774 C C . ILE A 1 102 ? -2.314 -109.375 -57.219 1 91 102 ILE A C 1
ATOM 776 O O . ILE A 1 102 ? -2.34 -108.188 -57.031 1 91 102 ILE A O 1
ATOM 780 N N . ILE A 1 103 ? -2.324 -110.25 -56.219 1 89.62 103 ILE A N 1
ATOM 781 C CA . ILE A 1 103 ? -2.623 -109.812 -54.875 1 89.62 103 ILE A CA 1
ATOM 782 C C . ILE A 1 103 ? -1.453 -109 -54.312 1 89.62 103 ILE A C 1
ATOM 784 O O . ILE A 1 103 ? -1.655 -108 -53.625 1 89.62 103 ILE A O 1
ATOM 788 N N . THR A 1 104 ? -0.261 -109.375 -54.625 1 88.62 104 THR A N 1
ATOM 789 C CA . THR A 1 104 ? 0.915 -108.688 -54.156 1 88.62 104 THR A CA 1
ATOM 790 C C . THR A 1 104 ? 0.962 -107.25 -54.75 1 88.62 104 THR A C 1
ATOM 792 O O . THR A 1 104 ? 1.284 -106.312 -54.031 1 88.62 104 THR A O 1
ATOM 795 N N . LEU A 1 105 ? 0.522 -107.188 -55.969 1 90.31 105 LEU A N 1
ATOM 796 C CA . LEU A 1 105 ? 0.502 -105.875 -56.625 1 90.31 105 LEU A CA 1
ATOM 797 C C . LEU A 1 105 ? -0.55 -104.938 -56 1 90.31 105 LEU A C 1
ATOM 799 O O . LEU A 1 105 ? -0.293 -103.75 -55.75 1 90.31 105 LEU A O 1
ATOM 803 N N . VAL A 1 106 ? -1.651 -105.5 -55.688 1 91.69 106 VAL A N 1
ATOM 804 C CA . VAL A 1 106 ? -2.746 -104.75 -55.094 1 91.69 106 VAL A CA 1
ATOM 805 C C . VAL A 1 106 ? -2.357 -104.312 -53.688 1 91.69 106 VAL A C 1
ATOM 807 O O . VAL A 1 106 ? -2.586 -103.125 -53.312 1 91.69 106 VAL A O 1
ATOM 810 N N . LEU A 1 107 ? -1.648 -105.125 -52.906 1 89.19 107 LEU A N 1
ATOM 811 C CA . LEU A 1 107 ? -1.236 -104.75 -51.562 1 89.19 107 LEU A CA 1
ATOM 812 C C . LEU A 1 107 ? -0.176 -103.688 -51.562 1 89.19 107 LEU A C 1
ATOM 814 O O . LEU A 1 107 ? -0.187 -102.75 -50.719 1 89.19 107 LEU A O 1
ATOM 818 N N . ALA A 1 108 ? 0.669 -103.688 -52.531 1 88.44 108 ALA A N 1
ATOM 819 C CA . ALA A 1 108 ? 1.692 -102.625 -52.656 1 88.44 108 ALA A CA 1
ATOM 820 C C . ALA A 1 108 ? 1.061 -101.25 -52.875 1 88.44 108 ALA A C 1
ATOM 822 O O . ALA A 1 108 ? 1.438 -100.312 -52.219 1 88.44 108 ALA A O 1
ATOM 823 N N . VAL A 1 109 ? 0.045 -101.188 -53.656 1 90.75 109 VAL A N 1
ATOM 824 C CA . VAL A 1 109 ? -0.621 -99.938 -53.969 1 90.75 109 VAL A CA 1
ATOM 825 C C . VAL A 1 109 ? -1.393 -99.438 -52.75 1 90.75 109 VAL A C 1
ATOM 827 O O . VAL A 1 109 ? -1.364 -98.25 -52.438 1 90.75 109 VAL A O 1
ATOM 830 N N . VAL A 1 110 ? -1.962 -100.312 -52 1 89.56 110 VAL A N 1
ATOM 831 C CA . VAL A 1 110 ? -2.76 -100 -50.844 1 89.56 110 VAL A CA 1
ATOM 832 C C . VAL A 1 110 ? -1.854 -99.438 -49.75 1 89.56 110 VAL A C 1
ATOM 834 O O . VAL A 1 110 ? -2.166 -98.438 -49.125 1 89.56 110 VAL A O 1
ATOM 837 N N . ILE A 1 111 ? -0.723 -99.938 -49.562 1 87.19 111 ILE A N 1
ATOM 838 C CA . ILE A 1 111 ? 0.203 -99.5 -48.531 1 87.19 111 ILE A CA 1
ATOM 839 C C . ILE A 1 111 ? 0.818 -98.188 -48.906 1 87.19 111 ILE A C 1
ATOM 841 O O . ILE A 1 111 ? 0.912 -97.25 -48.062 1 87.19 111 ILE A O 1
ATOM 845 N N . ILE A 1 112 ? 1.154 -98.125 -50.125 1 89 112 ILE A N 1
ATOM 846 C CA . ILE A 1 112 ? 1.75 -96.875 -50.594 1 89 112 ILE A CA 1
ATOM 847 C C . ILE A 1 112 ? 0.763 -95.75 -50.438 1 89 112 ILE A C 1
ATOM 849 O O . ILE A 1 112 ? 1.116 -94.688 -49.906 1 89 112 ILE A O 1
ATOM 853 N N . ARG A 1 113 ? -0.429 -95.938 -50.812 1 89.06 113 ARG A N 1
ATOM 854 C CA . ARG A 1 113 ? -1.444 -94.875 -50.688 1 89.06 113 ARG A CA 1
ATOM 855 C C . ARG A 1 113 ? -1.78 -94.625 -49.219 1 89.06 113 ARG A C 1
ATOM 857 O O . ARG A 1 113 ? -2.021 -93.5 -48.844 1 89.06 113 ARG A O 1
ATOM 864 N N . GLY A 1 114 ? -1.741 -95.625 -48.438 1 86.88 114 GLY A N 1
ATOM 865 C CA . GLY A 1 114 ? -2.047 -95.5 -47.031 1 86.88 114 GLY A CA 1
ATOM 866 C C . GLY A 1 114 ? -0.998 -94.75 -46.25 1 86.88 114 GLY A C 1
ATOM 867 O O . GLY A 1 114 ? -1.306 -94.125 -45.25 1 86.88 114 GLY A O 1
ATOM 868 N N . ILE A 1 115 ? 0.195 -94.688 -46.75 1 87.06 115 ILE A N 1
ATOM 869 C CA . ILE A 1 115 ? 1.29 -94 -46.031 1 87.06 115 ILE A CA 1
ATOM 870 C C . ILE A 1 115 ? 1.563 -92.625 -46.688 1 87.06 115 ILE A C 1
ATOM 872 O O . ILE A 1 115 ? 1.702 -91.625 -45.969 1 87.06 115 ILE A O 1
ATOM 876 N N . LEU A 1 116 ? 1.591 -92.625 -47.938 1 90.31 116 LEU A N 1
ATOM 877 C CA . LEU A 1 116 ? 2.035 -91.438 -48.656 1 90.31 116 LEU A CA 1
ATOM 878 C C . LEU A 1 116 ? 0.961 -90.375 -48.594 1 90.31 116 LEU A C 1
ATOM 880 O O . LEU A 1 116 ? 1.275 -89.188 -48.531 1 90.31 116 LEU A O 1
ATOM 884 N N . ASN A 1 117 ? -0.313 -90.75 -48.688 1 91.31 117 ASN A N 1
ATOM 885 C CA . ASN A 1 117 ? -1.366 -89.75 -48.688 1 91.31 117 ASN A CA 1
ATOM 886 C C . ASN A 1 117 ? -1.419 -89 -47.344 1 91.31 117 ASN A C 1
ATOM 888 O O . ASN A 1 117 ? -1.396 -87.75 -47.312 1 91.31 117 ASN A O 1
ATOM 892 N N . PRO A 1 118 ? -1.392 -89.688 -46.25 1 90.56 118 PRO A N 1
ATOM 893 C CA . PRO A 1 118 ? -1.365 -89 -44.969 1 90.56 118 PRO A CA 1
ATOM 894 C C . PRO A 1 118 ? -0.117 -88.125 -44.781 1 90.56 118 PRO A C 1
ATOM 896 O O . PRO A 1 118 ? -0.191 -87.062 -44.188 1 90.56 118 PRO A O 1
ATOM 899 N N . LEU A 1 119 ? 0.999 -88.5 -45.188 1 89.81 119 LEU A N 1
ATOM 900 C CA . LEU A 1 119 ? 2.234 -87.75 -45.094 1 89.81 119 LEU A CA 1
ATOM 901 C C . LEU A 1 119 ? 2.162 -86.438 -45.906 1 89.81 119 LEU A C 1
ATOM 903 O O . LEU A 1 119 ? 2.711 -85.438 -45.531 1 89.81 119 LEU A O 1
ATOM 907 N N . LYS A 1 120 ? 1.492 -86.625 -47.062 1 91.38 120 LYS A N 1
ATOM 908 C CA . LYS A 1 120 ? 1.276 -85.438 -47.875 1 91.38 120 LYS A CA 1
ATOM 909 C C . LYS A 1 120 ? 0.395 -84.438 -47.156 1 91.38 120 LYS A C 1
ATOM 911 O O . LYS A 1 120 ? 0.677 -83.188 -47.188 1 91.38 120 LYS A O 1
ATOM 916 N N . ASP A 1 121 ? -0.613 -84.875 -46.5 1 93.25 121 ASP A N 1
ATOM 917 C CA . ASP A 1 121 ? -1.49 -84.062 -45.719 1 93.25 121 ASP A CA 1
ATOM 918 C C . ASP A 1 121 ? -0.734 -83.375 -44.562 1 93.25 121 ASP A C 1
ATOM 920 O O . ASP A 1 121 ? -0.904 -82.188 -44.281 1 93.25 121 ASP A O 1
ATOM 924 N N . LEU A 1 122 ? 0.052 -84.125 -43.906 1 91.94 122 LEU A N 1
ATOM 925 C CA . LEU A 1 122 ? 0.87 -83.562 -42.812 1 91.94 122 LEU A CA 1
ATOM 926 C C . LEU A 1 122 ? 1.834 -82.5 -43.312 1 91.94 122 LEU A C 1
ATOM 928 O O . LEU A 1 122 ? 2.062 -81.5 -42.625 1 91.94 122 LEU A O 1
ATOM 932 N N . SER A 1 123 ? 2.398 -82.875 -44.438 1 91.38 123 SER A N 1
ATOM 933 C CA . SER A 1 123 ? 3.297 -81.875 -45.031 1 91.38 123 SER A CA 1
ATOM 934 C C . SER A 1 123 ? 2.576 -80.562 -45.312 1 91.38 123 SER A C 1
ATOM 936 O O . SER A 1 123 ? 3.117 -79.5 -45.062 1 91.38 123 SER A O 1
ATOM 938 N N . LYS A 1 124 ? 1.346 -80.688 -45.781 1 92.25 124 LYS A N 1
ATOM 939 C CA . LYS A 1 124 ? 0.549 -79.5 -46.062 1 92.25 124 LYS A CA 1
ATOM 940 C C . LYS A 1 124 ? 0.267 -78.688 -44.75 1 92.25 124 LYS A C 1
ATOM 942 O O . LYS A 1 124 ? 0.357 -77.5 -44.719 1 92.25 124 LYS A O 1
ATOM 947 N N . LEU A 1 125 ? -0.076 -79.375 -43.75 1 91.94 125 LEU A N 1
ATOM 948 C CA . LEU A 1 125 ? -0.326 -78.75 -42.438 1 91.94 125 LEU A CA 1
ATOM 949 C C . LEU A 1 125 ? 0.935 -78.125 -41.906 1 91.94 125 LEU A C 1
ATOM 951 O O . LEU A 1 125 ? 0.882 -77 -41.438 1 91.94 125 LEU A O 1
ATOM 955 N N . ALA A 1 126 ? 2.008 -78.75 -41.969 1 89 126 ALA A N 1
ATOM 956 C CA . ALA A 1 126 ? 3.289 -78.25 -41.531 1 89 126 ALA A CA 1
ATOM 957 C C . ALA A 1 126 ? 3.672 -77 -42.344 1 89 126 ALA A C 1
ATOM 959 O O . ALA A 1 126 ? 4.203 -76 -41.781 1 89 126 ALA A O 1
ATOM 960 N N . HIS A 1 127 ? 3.398 -77.062 -43.656 1 89.44 127 HIS A N 1
ATOM 961 C CA . HIS A 1 127 ? 3.668 -75.875 -44.531 1 89.44 127 HIS A CA 1
ATOM 962 C C . HIS A 1 127 ? 2.801 -74.688 -44.125 1 89.44 127 HIS A C 1
ATOM 964 O O . HIS A 1 127 ? 3.275 -73.562 -44.094 1 89.44 127 HIS A O 1
ATOM 970 N N . SER A 1 128 ? 1.597 -75 -43.812 1 91.19 128 SER A N 1
ATOM 971 C CA . SER A 1 128 ? 0.714 -73.938 -43.344 1 91.19 128 SER A CA 1
ATOM 972 C C . SER A 1 128 ? 1.244 -73.25 -42.062 1 91.19 128 SER A C 1
ATOM 974 O O . SER A 1 128 ? 1.235 -72.062 -41.938 1 91.19 128 SER A O 1
ATOM 976 N N . LEU A 1 129 ? 1.654 -74 -41.156 1 86.31 129 LEU A N 1
ATOM 977 C CA . LEU A 1 129 ? 2.236 -73.5 -39.938 1 86.31 129 LEU A CA 1
ATOM 978 C C . LEU A 1 129 ? 3.469 -72.688 -40.219 1 86.31 129 LEU A C 1
ATOM 980 O O . LEU A 1 129 ? 3.643 -71.625 -39.594 1 86.31 129 LEU A O 1
ATOM 984 N N . ARG A 1 130 ? 4.285 -73.188 -41.094 1 84.19 130 ARG A N 1
ATOM 985 C CA . ARG A 1 130 ? 5.496 -72.438 -41.5 1 84.19 130 ARG A CA 1
ATOM 986 C C . ARG A 1 130 ? 5.152 -71.062 -42.094 1 84.19 130 ARG A C 1
ATOM 988 O O . ARG A 1 130 ? 5.852 -70.125 -41.812 1 84.19 130 ARG A O 1
ATOM 995 N N . GLU A 1 131 ? 4.078 -71 -42.844 1 88.06 131 GLU A N 1
ATOM 996 C CA . GLU A 1 131 ? 3.678 -69.812 -43.531 1 88.06 131 GLU A CA 1
ATOM 997 C C . GLU A 1 131 ? 2.848 -68.875 -42.594 1 88.06 131 GLU A C 1
ATOM 999 O O . GLU A 1 131 ? 2.455 -67.812 -43 1 88.06 131 GLU A O 1
ATOM 1004 N N . GLY A 1 132 ? 2.629 -69.375 -41.5 1 88.56 132 GLY A N 1
ATOM 1005 C CA . GLY A 1 132 ? 1.919 -68.562 -40.531 1 88.56 132 GLY A CA 1
ATOM 1006 C C . GLY A 1 132 ? 0.413 -68.75 -40.594 1 88.56 132 GLY A C 1
ATOM 1007 O O . GLY A 1 132 ? -0.329 -68.062 -39.906 1 88.56 132 GLY A O 1
ATOM 1008 N N . ASP A 1 133 ? -0.109 -69.688 -41.406 1 93.06 133 ASP A N 1
ATOM 1009 C CA . ASP A 1 133 ? -1.537 -70 -41.469 1 93.06 133 ASP A CA 1
ATOM 1010 C C . ASP A 1 133 ? -1.945 -70.938 -40.344 1 93.06 133 ASP A C 1
ATOM 1012 O O . ASP A 1 133 ? -1.796 -72.188 -40.5 1 93.06 133 ASP A O 1
ATOM 1016 N N . LEU A 1 134 ? -2.557 -70.312 -39.312 1 91.31 134 LEU A N 1
ATOM 1017 C CA . LEU A 1 134 ? -2.904 -71.062 -38.125 1 91.31 134 LEU A CA 1
ATOM 1018 C C . LEU A 1 134 ? -4.355 -71.562 -38.188 1 91.31 134 LEU A C 1
ATOM 1020 O O . LEU A 1 134 ? -4.902 -72 -37.219 1 91.31 134 LEU A O 1
ATOM 1024 N N . THR A 1 135 ? -4.965 -71.562 -39.406 1 93.25 135 THR A N 1
ATOM 1025 C CA . THR A 1 135 ? -6.359 -71.938 -39.562 1 93.25 135 THR A CA 1
ATOM 1026 C C . THR A 1 135 ? -6.457 -73.375 -40.094 1 93.25 135 THR A C 1
ATOM 1028 O O . THR A 1 135 ? -7.516 -74 -40.031 1 93.25 135 THR A O 1
ATOM 1031 N N . ALA A 1 136 ? -5.324 -73.812 -40.562 1 91.94 136 ALA A N 1
ATOM 1032 C CA . ALA A 1 136 ? -5.312 -75.188 -41.156 1 91.94 136 ALA A CA 1
ATOM 1033 C C . ALA A 1 136 ? -5.5 -76.25 -40.062 1 91.94 136 ALA A C 1
ATOM 1035 O O . ALA A 1 136 ? -4.992 -76.062 -38.969 1 91.94 136 ALA A O 1
ATOM 1036 N N . LYS A 1 137 ? -6.328 -77.25 -40.406 1 92.88 137 LYS A N 1
ATOM 1037 C CA . LYS A 1 137 ? -6.602 -78.312 -39.469 1 92.88 137 LYS A CA 1
ATOM 1038 C C . LYS A 1 137 ? -6.82 -79.688 -40.188 1 92.88 137 LYS A C 1
ATOM 1040 O O . LYS A 1 137 ? -7.383 -79.688 -41.281 1 92.88 137 LYS A O 1
ATOM 1045 N N . LEU A 1 138 ? -6.258 -80.625 -39.594 1 92.75 138 LEU A N 1
ATOM 1046 C CA . LEU A 1 138 ? -6.492 -82 -40.062 1 92.75 138 LEU A CA 1
ATOM 1047 C C . LEU A 1 138 ? -7.215 -82.812 -39 1 92.75 138 LEU A C 1
ATOM 1049 O O . LEU A 1 138 ? -7.047 -82.562 -37.781 1 92.75 138 LEU A O 1
ATOM 1053 N N . GLU A 1 139 ? -8.102 -83.75 -39.5 1 92.12 139 GLU A N 1
ATOM 1054 C CA . GLU A 1 139 ? -8.773 -84.688 -38.562 1 92.12 139 GLU A CA 1
ATOM 1055 C C . GLU A 1 139 ? -7.93 -85.875 -38.281 1 92.12 139 GLU A C 1
ATOM 1057 O O . GLU A 1 139 ? -7.797 -86.75 -39.125 1 92.12 139 GLU A O 1
ATOM 1062 N N . GLY A 1 140 ? -7.379 -85.938 -37.031 1 86.69 140 GLY A N 1
ATOM 1063 C CA . GLY A 1 140 ? -6.504 -87 -36.656 1 86.69 140 GLY A CA 1
ATOM 1064 C C . GLY A 1 140 ? -7.164 -88.375 -36.781 1 86.69 140 GLY A C 1
ATOM 1065 O O . GLY A 1 140 ? -6.5 -89.375 -37.094 1 86.69 140 GLY A O 1
ATOM 1066 N N . LYS A 1 141 ? -8.492 -88.438 -36.719 1 86.62 141 LYS A N 1
ATOM 1067 C CA . LYS A 1 141 ? -9.25 -89.688 -36.688 1 86.62 141 LYS A CA 1
ATOM 1068 C C . LYS A 1 141 ? -9.273 -90.312 -38.094 1 86.62 141 LYS A C 1
ATOM 1070 O O . LYS A 1 141 ? -9.562 -91.5 -38.219 1 86.62 141 LYS A O 1
ATOM 1075 N N . LYS A 1 142 ? -8.945 -89.438 -39.062 1 89.8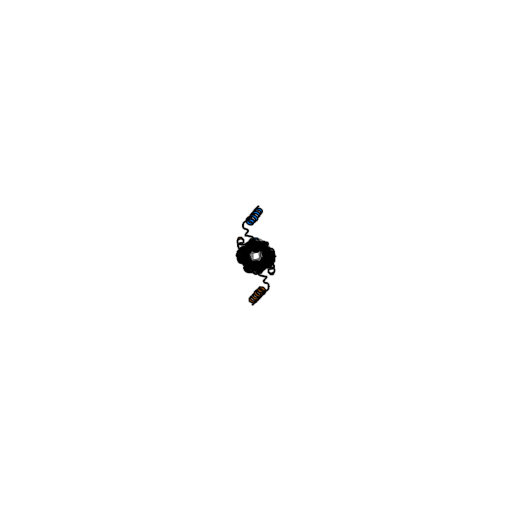1 142 LYS A N 1
ATOM 1076 C CA . LYS A 1 142 ? -9 -89.938 -40.438 1 89.81 142 LYS A CA 1
ATOM 1077 C C . LYS A 1 142 ? -7.738 -90.688 -40.781 1 89.81 142 LYS A C 1
ATOM 1079 O O . LYS A 1 142 ? -7.688 -91.375 -41.812 1 89.81 142 LYS A O 1
ATOM 1084 N N . TYR A 1 143 ? -6.793 -90.688 -39.781 1 91.06 143 TYR A N 1
ATOM 1085 C CA . TYR A 1 143 ? -5.508 -91.312 -40.094 1 91.06 143 TYR A CA 1
ATOM 1086 C C . TYR A 1 143 ? -5.199 -92.438 -39.125 1 91.06 143 TYR A C 1
ATOM 1088 O O . TYR A 1 143 ? -5.887 -92.625 -38.125 1 91.06 143 TYR A O 1
ATOM 1096 N N . ASP A 1 144 ? -4.18 -93.312 -39.594 1 89.19 144 ASP A N 1
ATOM 1097 C CA . ASP A 1 144 ? -3.709 -94.375 -38.719 1 89.19 144 ASP A CA 1
ATOM 1098 C C . ASP A 1 144 ? -3.139 -93.812 -37.406 1 89.19 144 ASP A C 1
ATOM 1100 O O . ASP A 1 144 ? -2.771 -92.688 -37.344 1 89.19 144 ASP A O 1
ATOM 1104 N N . LYS A 1 145 ? -3.047 -94.688 -36.438 1 88.19 145 LYS A N 1
ATOM 1105 C CA . LYS A 1 145 ? -2.717 -94.25 -35.094 1 88.19 145 LYS A CA 1
ATOM 1106 C C . LYS A 1 145 ? -1.423 -93.438 -35.031 1 88.19 145 LYS A C 1
ATOM 1108 O O . LYS A 1 145 ? -1.364 -92.375 -34.406 1 88.19 145 LYS A O 1
ATOM 1113 N N . GLU A 1 146 ? -0.365 -93.875 -35.75 1 87.06 146 GLU A N 1
ATOM 1114 C CA . GLU A 1 146 ? 0.942 -93.25 -35.719 1 87.06 146 GLU A CA 1
ATOM 1115 C C . GLU A 1 146 ? 0.89 -91.875 -36.344 1 87.06 146 GLU A C 1
ATOM 1117 O O . GLU A 1 146 ? 1.439 -90.875 -35.812 1 87.06 146 GLU A O 1
ATOM 1122 N N . ILE A 1 147 ? 0.177 -91.688 -37.375 1 90 147 ILE A N 1
ATOM 1123 C CA . ILE A 1 147 ? 0.052 -90.375 -38.094 1 90 147 ILE A CA 1
ATOM 1124 C C . ILE A 1 147 ? -0.983 -89.5 -37.375 1 90 147 ILE A C 1
ATOM 1126 O O . ILE A 1 147 ? -0.8 -88.312 -37.25 1 90 147 ILE A O 1
ATOM 1130 N N . GLY A 1 148 ? -2.027 -90.125 -36.969 1 91.5 148 GLY A N 1
ATOM 1131 C CA . GLY A 1 148 ? -3.064 -89.438 -36.219 1 91.5 148 GLY A CA 1
ATOM 1132 C C . GLY A 1 148 ? -2.541 -88.688 -35 1 91.5 148 GLY A C 1
ATOM 1133 O O . GLY A 1 148 ? -2.934 -87.562 -34.719 1 91.5 148 GLY A O 1
ATOM 1134 N N . ASP A 1 149 ? -1.605 -89.312 -34.281 1 89 149 ASP A N 1
ATOM 1135 C CA . ASP A 1 149 ? -0.996 -88.75 -33.094 1 89 149 ASP A CA 1
ATOM 1136 C C . ASP A 1 149 ? -0.214 -87.5 -33.469 1 89 149 ASP A C 1
ATOM 1138 O O . ASP A 1 149 ? -0.293 -86.438 -32.781 1 89 149 ASP A O 1
ATOM 1142 N N . VAL A 1 150 ? 0.468 -87.438 -34.531 1 90.25 150 VAL A N 1
ATOM 1143 C CA . VAL A 1 150 ? 1.227 -86.312 -35 1 90.25 150 VAL A CA 1
ATOM 1144 C C . VAL A 1 150 ? 0.269 -85.188 -35.375 1 90.25 150 VAL A C 1
ATOM 1146 O O . VAL A 1 150 ? 0.474 -84 -35 1 90.25 150 VAL A O 1
ATOM 1149 N N . VAL A 1 151 ? -0.763 -85.562 -36.062 1 92.69 151 VAL A N 1
ATOM 1150 C CA . VAL A 1 151 ? -1.765 -84.625 -36.5 1 92.69 151 VAL A CA 1
ATOM 1151 C C . VAL A 1 151 ? -2.4 -83.938 -35.312 1 92.69 151 VAL A C 1
ATOM 1153 O O . VAL A 1 151 ? -2.486 -82.688 -35.281 1 92.69 151 VAL A O 1
ATOM 1156 N N . ASP A 1 152 ? -2.766 -84.688 -34.312 1 92.19 152 ASP A N 1
ATOM 1157 C CA . ASP A 1 152 ? -3.42 -84.125 -33.125 1 92.19 152 ASP A CA 1
ATOM 1158 C C . ASP A 1 152 ? -2.479 -83.188 -32.375 1 92.19 152 ASP A C 1
ATOM 1160 O O . ASP A 1 152 ? -2.895 -82.125 -31.906 1 92.19 152 ASP A O 1
ATOM 1164 N N . SER A 1 153 ? -1.252 -83.562 -32.312 1 89.31 153 SER A N 1
ATOM 1165 C CA . SER A 1 153 ? -0.266 -82.688 -31.625 1 89.31 153 SER A CA 1
ATOM 1166 C C . SER A 1 153 ? -0.055 -81.375 -32.375 1 89.31 153 SER A C 1
ATOM 1168 O O . SER A 1 153 ? 0.008 -80.312 -31.75 1 89.31 153 SER A O 1
ATOM 1170 N N . LEU A 1 154 ? 0.008 -81.438 -33.594 1 90.19 154 LEU A N 1
ATOM 1171 C CA . LEU A 1 154 ? 0.193 -80.25 -34.406 1 90.19 154 LEU A CA 1
ATOM 1172 C C . LEU A 1 154 ? -1.043 -79.312 -34.344 1 90.19 154 LEU A C 1
ATOM 1174 O O . LEU A 1 154 ? -0.928 -78.125 -34.281 1 90.19 154 LEU A O 1
ATOM 1178 N N . ASN A 1 155 ? -2.223 -80 -34.375 1 92.81 155 ASN A N 1
ATOM 1179 C CA . ASN A 1 155 ? -3.459 -79.25 -34.219 1 92.81 155 ASN A CA 1
ATOM 1180 C C . ASN A 1 155 ? -3.498 -78.5 -32.906 1 92.81 155 ASN A C 1
ATOM 1182 O O . ASN A 1 155 ? -3.883 -77.312 -32.875 1 92.81 155 ASN A O 1
ATOM 1186 N N . ASN A 1 156 ? -3.078 -79.125 -31.859 1 90.38 156 ASN A N 1
ATOM 1187 C CA . ASN A 1 156 ? -3.053 -78.5 -30.547 1 90.38 156 ASN A CA 1
ATOM 1188 C C . ASN A 1 156 ? -2.043 -77.375 -30.5 1 90.38 156 ASN A C 1
ATOM 1190 O O . ASN A 1 156 ? -2.316 -76.312 -29.922 1 90.38 156 ASN A O 1
ATOM 1194 N N . ALA A 1 157 ? -0.927 -77.562 -31.109 1 87.19 157 ALA A N 1
ATOM 1195 C CA . ALA A 1 157 ? 0.085 -76.5 -31.172 1 87.19 157 ALA A CA 1
ATOM 1196 C C . ALA A 1 157 ? -0.427 -75.312 -31.969 1 87.19 157 ALA A C 1
ATOM 1198 O O . ALA A 1 157 ? -0.201 -74.188 -31.578 1 87.19 157 ALA A O 1
ATOM 1199 N N . MET A 1 158 ? -1.053 -75.625 -33.062 1 90.12 158 MET A N 1
ATOM 1200 C CA . MET A 1 158 ? -1.63 -74.562 -33.906 1 90.12 158 MET A CA 1
ATOM 1201 C C . MET A 1 158 ? -2.68 -73.75 -33.094 1 90.12 158 MET A C 1
ATOM 1203 O O . MET A 1 158 ? -2.717 -72.5 -33.156 1 90.12 158 MET A O 1
ATOM 1207 N N . ASN A 1 159 ? -3.471 -74.438 -32.312 1 91.75 159 ASN A N 1
ATOM 1208 C CA . ASN A 1 159 ? -4.484 -73.812 -31.484 1 91.75 159 ASN A CA 1
ATOM 1209 C C . ASN A 1 159 ? -3.857 -72.938 -30.422 1 91.75 159 ASN A C 1
ATOM 1211 O O . ASN A 1 159 ? -4.32 -71.812 -30.172 1 91.75 159 ASN A O 1
ATOM 1215 N N . ALA A 1 160 ? -2.84 -73.438 -29.875 1 87.88 160 ALA A N 1
ATOM 1216 C CA . ALA A 1 160 ? -2.131 -72.625 -28.859 1 87.88 160 ALA A CA 1
ATOM 1217 C C . ALA A 1 160 ? -1.489 -71.375 -29.469 1 87.88 160 ALA A C 1
ATOM 1219 O O . ALA A 1 160 ? -1.544 -70.312 -28.875 1 87.88 160 ALA A O 1
ATOM 1220 N N . ASN A 1 161 ? -0.9 -71.5 -30.578 1 89.44 161 ASN A N 1
ATOM 1221 C CA . ASN A 1 161 ? -0.291 -70.375 -31.266 1 89.44 161 ASN A CA 1
ATOM 1222 C C . ASN A 1 161 ? -1.337 -69.375 -31.703 1 89.44 161 ASN A C 1
ATOM 1224 O O . ASN A 1 161 ? -1.104 -68.125 -31.609 1 89.44 161 ASN A O 1
ATOM 1228 N N . ARG A 1 162 ? -2.459 -69.938 -32.188 1 93 162 ARG A N 1
ATOM 1229 C CA . ARG A 1 162 ? -3.557 -69.062 -32.594 1 93 162 ARG A CA 1
ATOM 1230 C C . ARG A 1 162 ? -4.031 -68.188 -31.406 1 93 162 ARG A C 1
ATOM 1232 O O . ARG A 1 162 ? -4.246 -67 -31.531 1 93 162 ARG A O 1
ATOM 1239 N N . ALA A 1 163 ? -4.172 -68.812 -30.203 1 90.88 163 ALA A N 1
ATOM 1240 C CA . ALA A 1 163 ? -4.578 -68.125 -29 1 90.88 163 ALA A CA 1
ATOM 1241 C C . ALA A 1 163 ? -3.539 -67.062 -28.594 1 90.88 163 ALA A C 1
ATOM 1243 O O . ALA A 1 163 ? -3.889 -65.938 -28.219 1 90.88 163 ALA A O 1
ATOM 1244 N N . MET A 1 164 ? -2.314 -67.438 -28.703 1 88.94 164 MET A N 1
ATOM 1245 C CA . MET A 1 164 ? -1.222 -66.5 -28.359 1 88.94 164 MET A CA 1
ATOM 1246 C C . MET A 1 164 ? -1.231 -65.25 -29.266 1 88.94 164 MET A C 1
ATOM 1248 O O . MET A 1 164 ? -1.192 -64.125 -28.797 1 88.94 164 MET A O 1
ATOM 1252 N N . VAL A 1 165 ? -1.268 -65.562 -30.578 1 91.25 165 VAL A N 1
ATOM 1253 C CA . VAL A 1 165 ? -1.277 -64.438 -31.562 1 91.25 165 VAL A CA 1
ATOM 1254 C C . VAL A 1 165 ? -2.506 -63.594 -31.344 1 91.25 165 VAL A C 1
ATOM 1256 O O . VAL A 1 165 ? -2.412 -62.344 -31.391 1 91.25 165 VAL A O 1
ATOM 1259 N N . GLY A 1 166 ? -3.631 -64.25 -31.062 1 92.69 166 GLY A N 1
ATOM 1260 C CA . GLY A 1 166 ? -4.844 -63.531 -30.781 1 92.69 166 GLY A CA 1
ATOM 1261 C C . GLY A 1 166 ? -4.723 -62.625 -29.562 1 92.69 166 GLY A C 1
ATOM 1262 O O . GLY A 1 166 ? -5.133 -61.469 -29.578 1 92.69 166 GLY A O 1
ATOM 1263 N N . ASN A 1 167 ? -4.148 -63.094 -28.469 1 90.81 167 ASN A N 1
ATOM 1264 C CA . ASN A 1 167 ? -3.924 -62.344 -27.25 1 90.81 167 ASN A CA 1
ATOM 1265 C C . ASN A 1 167 ? -2.982 -61.156 -27.5 1 90.81 167 ASN A C 1
ATOM 1267 O O . ASN A 1 167 ? -3.258 -60.031 -27.078 1 90.81 167 ASN A O 1
ATOM 1271 N N . ILE A 1 168 ? -1.963 -61.375 -28.234 1 89.94 168 ILE A N 1
ATOM 1272 C CA . ILE A 1 168 ? -0.985 -60.344 -28.516 1 89.94 168 ILE A CA 1
ATOM 1273 C C . ILE A 1 168 ? -1.638 -59.25 -29.359 1 89.94 168 ILE A C 1
ATOM 1275 O O . ILE A 1 168 ? -1.394 -58.062 -29.125 1 89.94 168 ILE A O 1
ATOM 1279 N N . TYR A 1 169 ? -2.455 -59.719 -30.297 1 91.69 169 TYR A N 1
ATOM 1280 C CA . TYR A 1 169 ? -3.182 -58.75 -31.109 1 91.69 169 TYR A CA 1
ATOM 1281 C C . TYR A 1 169 ? -4.07 -57.844 -30.25 1 91.69 169 TYR A C 1
ATOM 1283 O O . TYR A 1 169 ? -4.031 -56.625 -30.375 1 91.69 169 TYR A O 1
ATOM 1291 N N . THR A 1 170 ? -4.797 -58.406 -29.359 1 93.06 170 THR A N 1
ATOM 1292 C CA . THR A 1 170 ? -5.707 -57.688 -28.469 1 93.06 170 THR A CA 1
ATOM 1293 C C . THR A 1 170 ? -4.938 -56.75 -27.562 1 93.06 170 THR A C 1
ATOM 1295 O O . THR A 1 170 ? -5.281 -55.562 -27.438 1 93.06 170 THR A O 1
ATOM 1298 N N . TYR A 1 171 ? -3.857 -57.219 -27 1 90 171 TYR A N 1
ATOM 1299 C CA . TYR A 1 171 ? -3.09 -56.406 -26.047 1 90 171 TYR A CA 1
ATOM 1300 C C . TYR A 1 171 ? -2.369 -55.25 -26.766 1 90 171 TYR A C 1
ATOM 1302 O O . TYR A 1 171 ? -2.256 -54.156 -26.234 1 90 171 TYR A O 1
ATOM 1310 N N . SER A 1 172 ? -1.837 -55.531 -27.953 1 91 172 SER A N 1
ATOM 1311 C CA . SER A 1 172 ? -1.199 -54.469 -28.734 1 91 172 SER A CA 1
ATOM 1312 C C . SER A 1 172 ? -2.188 -53.344 -29.062 1 91 172 SER A C 1
ATOM 1314 O O . SER A 1 172 ? -1.852 -52.156 -28.953 1 91 172 SER A O 1
ATOM 1316 N N . LYS A 1 173 ? -3.43 -53.75 -29.375 1 92.56 173 LYS A N 1
ATOM 1317 C CA . LYS A 1 173 ? -4.473 -52.781 -29.672 1 92.56 173 LYS A CA 1
ATOM 1318 C C . LYS A 1 173 ? -4.816 -51.938 -28.438 1 92.56 173 LYS A C 1
ATOM 1320 O O . LYS A 1 173 ? -4.969 -50.719 -28.516 1 92.56 173 LYS A O 1
ATOM 1325 N N . LEU A 1 174 ? -4.863 -52.594 -27.328 1 91.56 174 LEU A N 1
ATOM 1326 C CA . LEU A 1 174 ? -5.168 -51.906 -26.062 1 91.56 174 LEU A CA 1
ATOM 1327 C C . LEU A 1 174 ? -4.039 -50.969 -25.672 1 91.56 174 LEU A C 1
ATOM 1329 O O . LEU A 1 174 ? -4.293 -49.844 -25.172 1 91.56 174 LEU A O 1
ATOM 1333 N N . LEU A 1 175 ? -2.828 -51.375 -25.922 1 89.88 175 LEU A N 1
ATOM 1334 C CA . LEU A 1 175 ? -1.675 -50.531 -25.609 1 89.88 175 LEU A CA 1
ATOM 1335 C C . LEU A 1 175 ? -1.654 -49.281 -26.484 1 89.88 175 LEU A C 1
ATOM 1337 O O . LEU A 1 175 ? -1.384 -48.188 -26 1 89.88 175 LEU A O 1
ATOM 1341 N N . ILE A 1 176 ? -1.944 -49.438 -27.719 1 92.25 176 ILE A N 1
ATOM 1342 C CA . ILE A 1 176 ? -1.987 -48.312 -28.656 1 92.25 176 ILE A CA 1
ATOM 1343 C C . ILE A 1 176 ? -3.072 -47.312 -28.219 1 92.25 176 ILE A C 1
ATOM 1345 O O . ILE A 1 176 ? -2.842 -46.094 -28.188 1 92.25 176 ILE A O 1
ATOM 1349 N N . LYS A 1 177 ? -4.227 -47.812 -27.875 1 93.38 177 LYS A N 1
ATOM 1350 C CA . LYS A 1 177 ? -5.32 -46.969 -27.406 1 93.38 177 LYS A CA 1
ATOM 1351 C C . LYS A 1 177 ? -4.945 -46.25 -26.109 1 93.38 177 LYS A C 1
ATOM 1353 O O . LYS A 1 177 ? -5.184 -45.062 -25.969 1 93.38 177 LYS A O 1
ATOM 1358 N N . SER A 1 178 ? -4.352 -46.969 -25.188 1 91.25 178 SER A N 1
ATOM 1359 C CA . SER A 1 178 ? -3.93 -46.375 -23.922 1 91.25 178 SER A CA 1
ATOM 1360 C C . SER A 1 178 ? -2.893 -45.281 -24.141 1 91.25 178 SER A C 1
ATOM 1362 O O . SER A 1 178 ? -2.945 -44.25 -23.484 1 91.25 178 SER A O 1
ATOM 1364 N N . SER A 1 179 ? -1.949 -45.531 -25.016 1 91.31 179 SER A N 1
ATOM 1365 C CA . SER A 1 179 ? -0.932 -44.531 -25.344 1 91.31 179 SER A CA 1
ATOM 1366 C C . SER A 1 179 ? -1.555 -43.281 -25.953 1 91.31 179 SER A C 1
ATOM 1368 O O . SER A 1 179 ? -1.137 -42.156 -25.656 1 91.31 179 SER A O 1
ATOM 1370 N N . ALA A 1 180 ? -2.586 -43.469 -26.766 1 92.5 180 ALA A N 1
ATOM 1371 C CA . ALA A 1 180 ? -3.293 -42.344 -27.359 1 92.5 180 ALA A CA 1
ATOM 1372 C C . ALA A 1 180 ? -4.031 -41.531 -26.297 1 92.5 180 ALA A C 1
ATOM 1374 O O . ALA A 1 180 ? -4.012 -40.312 -26.328 1 92.5 180 ALA A O 1
ATOM 1375 N N . ASP A 1 181 ? -4.621 -42.219 -25.344 1 91.69 181 ASP A N 1
ATOM 1376 C CA . ASP A 1 181 ? -5.305 -41.562 -24.234 1 91.69 181 ASP A CA 1
ATOM 1377 C C . ASP A 1 181 ? -4.32 -40.781 -23.375 1 91.69 181 ASP A C 1
ATOM 1379 O O . ASP A 1 181 ? -4.594 -39.656 -23 1 91.69 181 ASP A O 1
ATOM 1383 N N . LEU A 1 182 ? -3.211 -41.344 -23.141 1 91.62 182 LEU A N 1
ATOM 1384 C CA . LEU A 1 182 ? -2.176 -40.688 -22.359 1 91.62 182 LEU A CA 1
ATOM 1385 C C . LEU A 1 182 ? -1.669 -39.406 -23.047 1 91.62 182 LEU A C 1
ATOM 1387 O O . LEU A 1 182 ? -1.443 -38.406 -22.406 1 91.62 182 LEU A O 1
ATOM 1391 N N . ASN A 1 183 ? -1.524 -39.562 -24.297 1 93.12 183 ASN A N 1
ATOM 1392 C CA . ASN A 1 183 ? -1.08 -38.406 -25.062 1 93.12 183 ASN A CA 1
ATOM 1393 C C . ASN A 1 183 ? -2.053 -37.25 -24.938 1 93.12 183 ASN A C 1
ATOM 1395 O O . ASN A 1 183 ? -1.632 -36.094 -24.828 1 93.12 183 ASN A O 1
ATOM 1399 N N . GLU A 1 184 ? -3.326 -37.5 -24.984 1 94.62 184 GLU A N 1
ATOM 1400 C CA . GLU A 1 184 ? -4.34 -36.469 -24.828 1 94.62 184 GLU A CA 1
ATOM 1401 C C . GLU A 1 184 ? -4.273 -35.844 -23.453 1 94.62 184 GLU A C 1
ATOM 1403 O O . GLU A 1 184 ? -4.406 -34.625 -23.312 1 94.62 184 GLU A O 1
ATOM 1408 N N . ILE A 1 185 ? -4.09 -36.625 -22.453 1 93.56 185 ILE A N 1
ATOM 1409 C CA . ILE A 1 185 ? -4.012 -36.125 -21.078 1 93.56 185 ILE A CA 1
ATOM 1410 C C . ILE A 1 185 ? -2.777 -35.25 -20.922 1 93.56 185 ILE A C 1
ATOM 1412 O O . ILE A 1 185 ? -2.846 -34.156 -20.312 1 93.56 185 ILE A O 1
ATOM 1416 N N . VAL A 1 186 ? -1.677 -35.656 -21.469 1 94.62 186 VAL A N 1
ATOM 1417 C CA . VAL A 1 186 ? -0.421 -34.906 -21.375 1 94.62 186 VAL A CA 1
ATOM 1418 C C . VAL A 1 186 ? -0.553 -33.562 -22.094 1 94.62 186 VAL A C 1
ATOM 1420 O O . VAL A 1 186 ? -0.03 -32.562 -21.609 1 94.62 186 VAL A O 1
ATOM 1423 N N . LYS A 1 187 ? -1.275 -33.562 -23.203 1 94.25 187 LYS A N 1
ATOM 1424 C CA . LYS A 1 187 ? -1.547 -32.312 -23.891 1 94.25 187 LYS A CA 1
ATOM 1425 C C . LYS A 1 187 ? -2.352 -31.359 -23.016 1 94.25 187 LYS A C 1
ATOM 1427 O O . LYS A 1 187 ? -2.074 -30.156 -22.969 1 94.25 187 LYS A O 1
ATOM 1432 N N . SER A 1 188 ? -3.25 -31.922 -22.344 1 94.81 188 SER A N 1
ATOM 1433 C CA . SER A 1 188 ? -4.066 -31.125 -21.438 1 94.81 188 SER A CA 1
ATOM 1434 C C . SER A 1 188 ? -3.229 -30.562 -20.297 1 94.81 188 SER A C 1
ATOM 1436 O O . SER A 1 188 ? -3.35 -29.391 -19.953 1 94.81 188 SER A O 1
ATOM 1438 N N . ILE A 1 189 ? -2.398 -31.375 -19.75 1 94.88 189 ILE A N 1
ATOM 1439 C CA . ILE A 1 189 ? -1.509 -30.938 -18.672 1 94.88 189 ILE A CA 1
ATOM 1440 C C . ILE A 1 189 ? -0.619 -29.797 -19.188 1 94.88 189 ILE A C 1
ATOM 1442 O O . ILE A 1 189 ? -0.447 -28.781 -18.5 1 94.88 189 ILE A O 1
ATOM 1446 N N . SER A 1 190 ? -0.086 -29.984 -20.328 1 95.56 190 SER A N 1
ATOM 1447 C CA . SER A 1 190 ? 0.771 -28.969 -20.922 1 95.56 190 SER A CA 1
ATOM 1448 C C . SER A 1 190 ? 0.043 -27.641 -21.047 1 95.56 190 SER A C 1
ATOM 1450 O O . SER A 1 190 ? 0.599 -26.594 -20.719 1 95.56 190 SER A O 1
ATOM 1452 N N . SER A 1 191 ? -1.19 -27.672 -21.469 1 96.44 191 SER A N 1
ATOM 1453 C CA . SER A 1 191 ? -1.995 -26.469 -21.609 1 96.44 191 SER A CA 1
ATOM 1454 C C . SER A 1 191 ? -2.227 -25.797 -20.266 1 96.44 191 SER A C 1
ATOM 1456 O O . SER A 1 191 ? -2.139 -24.562 -20.156 1 96.44 191 SER A O 1
ATOM 1458 N N . ARG A 1 192 ? -2.488 -26.562 -19.281 1 95.88 192 ARG A N 1
ATOM 1459 C CA . ARG A 1 192 ? -2.727 -26.031 -17.938 1 95.88 192 ARG A CA 1
ATOM 1460 C C . ARG A 1 192 ? -1.46 -25.391 -17.375 1 95.88 192 ARG A C 1
ATOM 1462 O O . ARG A 1 192 ? -1.522 -24.375 -16.688 1 95.88 192 ARG A O 1
ATOM 1469 N N . ILE A 1 193 ? -0.384 -25.984 -17.641 1 96.06 193 ILE A N 1
ATOM 1470 C CA . ILE A 1 193 ? 0.89 -25.484 -17.156 1 96.06 193 ILE A CA 1
ATOM 1471 C C . ILE A 1 193 ? 1.206 -24.141 -17.828 1 96.06 193 ILE A C 1
ATOM 1473 O O . ILE A 1 193 ? 1.765 -23.25 -17.203 1 96.06 193 ILE A O 1
ATOM 1477 N N . ILE A 1 194 ? 0.817 -24.031 -19.062 1 95.62 194 ILE A N 1
ATOM 1478 C CA . ILE A 1 194 ? 0.964 -22.766 -19.766 1 95.62 194 ILE A CA 1
ATOM 1479 C C . ILE A 1 194 ? 0.105 -21.703 -19.078 1 95.62 194 ILE A C 1
ATOM 1481 O O . ILE A 1 194 ? 0.553 -20.578 -18.891 1 95.62 194 ILE A O 1
ATOM 1485 N N . ASP A 1 195 ? -1.062 -22.094 -18.656 1 96.31 195 ASP A N 1
ATOM 1486 C CA . ASP A 1 195 ? -1.958 -21.188 -17.953 1 96.31 195 ASP A CA 1
ATOM 1487 C C . ASP A 1 195 ? -1.356 -20.75 -16.609 1 96.31 195 ASP A C 1
ATOM 1489 O O . ASP A 1 195 ? -1.404 -19.562 -16.266 1 96.31 195 ASP A O 1
ATOM 1493 N N . VAL A 1 196 ? -0.81 -21.656 -15.938 1 96.69 196 VAL A N 1
ATOM 1494 C CA . VAL A 1 196 ? -0.174 -21.359 -14.656 1 96.69 196 VAL A CA 1
ATOM 1495 C C . VAL A 1 196 ? 0.987 -20.391 -14.867 1 96.69 196 VAL A C 1
ATOM 1497 O O . VAL A 1 196 ? 1.135 -19.422 -14.125 1 96.69 196 VAL A O 1
ATOM 1500 N N . ASN A 1 197 ? 1.758 -20.719 -15.828 1 97.06 197 ASN A N 1
ATOM 1501 C CA . ASN A 1 197 ? 2.893 -19.844 -16.141 1 97.06 197 ASN A CA 1
ATOM 1502 C C . ASN A 1 197 ? 2.439 -18.422 -16.469 1 97.06 197 ASN A C 1
ATOM 1504 O O . ASN A 1 197 ? 3.014 -17.453 -15.969 1 97.06 197 ASN A O 1
ATOM 1508 N N . SER A 1 198 ? 1.415 -18.281 -17.266 1 97.12 198 SER A N 1
ATOM 1509 C CA . SER A 1 198 ? 0.88 -16.984 -17.656 1 97.12 198 SER A CA 1
ATOM 1510 C C . SER A 1 198 ? 0.349 -16.219 -16.438 1 97.12 198 SER A C 1
ATOM 1512 O O . SER A 1 198 ? 0.632 -15.031 -16.281 1 97.12 198 SER A O 1
ATOM 1514 N N . ALA A 1 199 ? -0.394 -16.906 -15.648 1 97.19 199 ALA A N 1
ATOM 1515 C CA . ALA A 1 199 ? -0.924 -16.312 -14.43 1 97.19 199 ALA A CA 1
ATOM 1516 C C . ALA A 1 199 ? 0.204 -15.844 -13.508 1 97.19 199 ALA A C 1
ATOM 1518 O O . ALA A 1 199 ? 0.139 -14.758 -12.93 1 97.19 199 ALA A O 1
ATOM 1519 N N . THR A 1 200 ? 1.212 -16.625 -13.391 1 97 200 THR A N 1
ATOM 1520 C CA . THR A 1 200 ? 2.348 -16.312 -12.531 1 97 200 THR A CA 1
ATOM 1521 C C . THR A 1 200 ? 3.109 -15.094 -13.055 1 97 200 THR A C 1
ATOM 1523 O O . THR A 1 200 ? 3.598 -14.273 -12.273 1 97 200 THR A O 1
ATOM 1526 N N . GLU A 1 201 ? 3.166 -15 -14.359 1 96.38 201 GLU A N 1
ATOM 1527 C CA . GLU A 1 201 ? 3.803 -13.836 -14.969 1 96.38 201 GLU A CA 1
ATOM 1528 C C . GLU A 1 201 ? 3.049 -12.555 -14.625 1 96.38 201 GLU A C 1
ATOM 1530 O O . GLU A 1 201 ? 3.664 -11.523 -14.336 1 96.38 201 GLU A O 1
ATOM 1535 N N . VAL A 1 202 ? 1.787 -12.609 -14.672 1 96.56 202 VAL A N 1
ATOM 1536 C CA . VAL A 1 202 ? 0.963 -11.469 -14.297 1 96.56 202 VAL A CA 1
ATOM 1537 C C . VAL A 1 202 ? 1.2 -11.109 -12.828 1 96.56 202 VAL A C 1
ATOM 1539 O O . VAL A 1 202 ? 1.386 -9.945 -12.492 1 96.56 202 VAL A O 1
ATOM 1542 N N . ILE A 1 203 ? 1.258 -12.094 -11.977 1 96.38 203 ILE A N 1
ATOM 1543 C CA . ILE A 1 203 ? 1.502 -11.883 -10.555 1 96.38 203 ILE A CA 1
ATOM 1544 C C . ILE A 1 203 ? 2.865 -11.219 -10.359 1 96.38 203 ILE A C 1
ATOM 1546 O O . ILE A 1 203 ? 2.996 -10.273 -9.586 1 96.38 203 ILE A O 1
ATOM 1550 N N . SER A 1 204 ? 3.836 -11.75 -11.055 1 96.69 204 SER A N 1
ATOM 1551 C CA . SER A 1 204 ? 5.172 -11.172 -10.977 1 96.69 204 SER A CA 1
ATOM 1552 C C . SER A 1 204 ? 5.164 -9.703 -11.375 1 96.69 204 SER A C 1
ATOM 1554 O O . SER A 1 204 ? 5.82 -8.875 -10.734 1 96.69 204 SER A O 1
ATOM 1556 N N . SER A 1 205 ? 4.453 -9.344 -12.383 1 96.81 205 SER A N 1
ATOM 1557 C CA . SER A 1 205 ? 4.312 -7.961 -12.812 1 96.81 205 SER A CA 1
ATOM 1558 C C . SER A 1 205 ? 3.613 -7.117 -11.758 1 96.81 205 SER A C 1
ATOM 1560 O O . SER A 1 205 ? 4.004 -5.977 -11.508 1 96.81 205 SER A O 1
ATOM 1562 N N . GLU A 1 206 ? 2.57 -7.668 -11.188 1 95.5 206 GLU A N 1
ATOM 1563 C CA . GLU A 1 206 ? 1.85 -6.988 -10.117 1 95.5 206 GLU A CA 1
ATOM 1564 C C . GLU A 1 206 ? 2.766 -6.703 -8.93 1 95.5 206 GLU A C 1
ATOM 1566 O O . GLU A 1 206 ? 2.674 -5.645 -8.305 1 95.5 206 GLU A O 1
ATOM 1571 N N . VAL A 1 207 ? 3.637 -7.613 -8.656 1 95.75 207 VAL A N 1
ATOM 1572 C CA . VAL A 1 207 ? 4.578 -7.477 -7.551 1 95.75 207 VAL A CA 1
ATOM 1573 C C . VAL A 1 207 ? 5.539 -6.324 -7.828 1 95.75 207 VAL A C 1
ATOM 1575 O O . VAL A 1 207 ? 5.883 -5.562 -6.922 1 95.75 207 VAL A O 1
ATOM 1578 N N . GLU A 1 208 ? 5.953 -6.195 -9.016 1 95.31 208 GLU A N 1
ATOM 1579 C CA . GLU A 1 208 ? 6.809 -5.078 -9.406 1 95.31 208 GLU A CA 1
ATOM 1580 C C . GLU A 1 208 ? 6.102 -3.742 -9.195 1 95.31 208 GLU A C 1
ATOM 1582 O O . GLU A 1 208 ? 6.703 -2.785 -8.703 1 95.31 208 GLU A O 1
ATOM 1587 N N . GLN A 1 209 ? 4.914 -3.723 -9.555 1 94.94 209 GLN A N 1
ATOM 1588 C CA . GLN A 1 209 ? 4.109 -2.521 -9.359 1 94.94 209 GLN A CA 1
ATOM 1589 C C . GLN A 1 209 ? 3.939 -2.205 -7.875 1 94.94 209 GLN A C 1
ATOM 1591 O O . GLN A 1 209 ? 4.008 -1.041 -7.473 1 94.94 209 GLN A O 1
ATOM 1596 N N . LEU A 1 210 ? 3.748 -3.197 -7.051 1 94.12 210 LEU A N 1
ATOM 1597 C CA . LEU A 1 210 ? 3.609 -3.014 -5.609 1 94.12 210 LEU A CA 1
ATOM 1598 C C . LEU A 1 210 ? 4.883 -2.428 -5.008 1 94.12 210 LEU A C 1
ATOM 1600 O O . LEU A 1 210 ? 4.82 -1.567 -4.129 1 94.12 210 LEU A O 1
ATOM 1604 N N . SER A 1 211 ? 5.969 -2.971 -5.469 1 96.06 211 SER A N 1
ATOM 1605 C CA . SER A 1 211 ? 7.254 -2.455 -5 1 96.06 211 SER A CA 1
ATOM 1606 C C . SER A 1 211 ? 7.406 -0.973 -5.328 1 96.06 211 SER A C 1
ATOM 1608 O O . SER A 1 211 ? 7.828 -0.184 -4.484 1 96.06 211 SER A O 1
ATOM 1610 N N . ALA A 1 212 ? 7.039 -0.586 -6.516 1 95.88 212 ALA A N 1
ATOM 1611 C CA . ALA A 1 212 ? 7.105 0.808 -6.945 1 95.88 212 ALA A CA 1
ATOM 1612 C C . ALA A 1 212 ? 6.168 1.683 -6.121 1 95.88 212 ALA A C 1
ATOM 1614 O O . ALA A 1 212 ? 6.555 2.758 -5.656 1 95.88 212 ALA A O 1
ATOM 1615 N N . VAL A 1 213 ? 4.969 1.225 -5.965 1 96.44 213 VAL A N 1
ATOM 1616 C CA . VAL A 1 213 ? 3.967 1.957 -5.199 1 96.44 213 VAL A CA 1
ATOM 1617 C C . VAL A 1 213 ? 4.438 2.119 -3.754 1 96.44 213 VAL A C 1
ATOM 1619 O O . VAL A 1 213 ? 4.25 3.176 -3.148 1 96.44 213 VAL A O 1
ATOM 1622 N N . SER A 1 214 ? 5.027 1.066 -3.16 1 96.56 214 SER A N 1
ATOM 1623 C CA . SER A 1 214 ? 5.543 1.12 -1.797 1 96.56 214 SER A CA 1
ATOM 1624 C C . SER A 1 214 ? 6.609 2.201 -1.65 1 96.56 214 SER A C 1
ATOM 1626 O O . SER A 1 214 ? 6.609 2.953 -0.674 1 96.56 214 SER A O 1
ATOM 1628 N N . GLN A 1 215 ? 7.469 2.301 -2.609 1 95.62 215 GLN A N 1
ATOM 1629 C CA . GLN A 1 215 ? 8.516 3.318 -2.59 1 95.62 215 GLN A CA 1
ATOM 1630 C C . GLN A 1 215 ? 7.918 4.719 -2.678 1 95.62 215 GLN A C 1
ATOM 1632 O O . GLN A 1 215 ? 8.336 5.625 -1.954 1 95.62 215 GLN A O 1
ATOM 1637 N N . GLU A 1 216 ? 6.945 4.859 -3.51 1 96.69 216 GLU A N 1
ATOM 1638 C CA . GLU A 1 216 ? 6.293 6.152 -3.703 1 96.69 216 GLU A CA 1
ATOM 1639 C C . GLU A 1 216 ? 5.559 6.594 -2.439 1 96.69 216 GLU A C 1
ATOM 1641 O O . GLU A 1 216 ? 5.672 7.746 -2.021 1 96.69 216 GLU A O 1
ATOM 1646 N N . VAL A 1 217 ? 4.859 5.695 -1.875 1 96.75 217 VAL A N 1
ATOM 1647 C CA . VAL A 1 217 ? 4.082 6.027 -0.683 1 96.75 217 VAL A CA 1
ATOM 1648 C C . VAL A 1 217 ? 5.027 6.301 0.486 1 96.75 217 VAL A C 1
ATOM 1650 O O . VAL A 1 217 ? 4.77 7.184 1.306 1 96.75 217 VAL A O 1
ATOM 1653 N N . ASN A 1 218 ? 6.094 5.551 0.553 1 96.75 218 ASN A N 1
ATOM 1654 C CA . ASN A 1 218 ? 7.102 5.816 1.573 1 96.75 218 ASN A CA 1
ATOM 1655 C C . ASN A 1 218 ? 7.66 7.23 1.451 1 96.75 218 ASN A C 1
ATOM 1657 O O . ASN A 1 218 ? 7.816 7.93 2.453 1 96.75 218 ASN A O 1
ATOM 1661 N N . ALA A 1 219 ? 7.961 7.617 0.253 1 96.62 219 ALA A N 1
ATOM 1662 C CA . ALA A 1 219 ? 8.445 8.969 0.008 1 96.62 219 ALA A CA 1
ATOM 1663 C C . ALA A 1 219 ? 7.402 10.008 0.411 1 96.62 219 ALA A C 1
ATOM 1665 O O . ALA A 1 219 ? 7.738 11.039 0.998 1 96.62 219 ALA A O 1
ATOM 1666 N N . SER A 1 220 ? 6.195 9.727 0.087 1 97 220 SER A N 1
ATOM 1667 C CA . SER A 1 220 ? 5.086 10.609 0.423 1 97 220 SER A CA 1
ATOM 1668 C C . SER A 1 220 ? 4.918 10.742 1.934 1 97 220 SER A C 1
ATOM 1670 O O . SER A 1 220 ? 4.699 11.836 2.449 1 97 220 SER A O 1
ATOM 1672 N N . THR A 1 221 ? 5.074 9.625 2.652 1 96.81 221 THR A N 1
ATOM 1673 C CA . THR A 1 221 ? 4.945 9.641 4.105 1 96.81 221 THR A CA 1
ATOM 1674 C C . THR A 1 221 ? 6.078 10.445 4.742 1 96.81 221 THR A C 1
ATOM 1676 O O . THR A 1 221 ? 5.863 11.156 5.727 1 96.81 221 THR A O 1
ATOM 1679 N N . LEU A 1 222 ? 7.25 10.398 4.172 1 96.12 222 LEU A N 1
ATOM 1680 C CA . LEU A 1 222 ? 8.383 11.18 4.66 1 96.12 222 LEU A CA 1
ATOM 1681 C C . LEU A 1 222 ? 8.133 12.672 4.461 1 96.12 222 LEU A C 1
ATOM 1683 O O . LEU A 1 222 ? 8.484 13.477 5.32 1 96.12 222 LEU A O 1
ATOM 1687 N N . GLU A 1 223 ? 7.492 12.984 3.369 1 96.94 223 GLU A N 1
ATOM 1688 C CA . GLU A 1 223 ? 7.172 14.383 3.076 1 96.94 223 GLU A CA 1
ATOM 1689 C C . GLU A 1 223 ? 6.16 14.938 4.07 1 96.94 223 GLU A C 1
ATOM 1691 O O . GLU A 1 223 ? 6.32 16.047 4.574 1 96.94 223 GLU A O 1
ATOM 1696 N N . ILE A 1 224 ? 5.176 14.188 4.391 1 96.81 224 ILE A N 1
ATOM 1697 C CA . ILE A 1 224 ? 4.164 14.617 5.352 1 96.81 224 ILE A CA 1
ATOM 1698 C C . ILE A 1 224 ? 4.797 14.758 6.734 1 96.81 224 ILE A C 1
ATOM 1700 O O . ILE A 1 224 ? 4.539 15.734 7.445 1 96.81 224 ILE A O 1
ATOM 1704 N N . ARG A 1 225 ? 5.617 13.805 7.094 1 96.44 225 ARG A N 1
ATOM 1705 C CA . ARG A 1 225 ? 6.289 13.844 8.391 1 96.44 225 ARG A CA 1
ATOM 1706 C C . ARG A 1 225 ? 7.121 15.117 8.531 1 96.44 225 ARG A C 1
ATOM 1708 O O . ARG A 1 225 ? 7.074 15.781 9.57 1 96.44 225 ARG A O 1
ATOM 1715 N N . SER A 1 226 ? 7.832 15.477 7.516 1 97.44 226 SER A N 1
ATOM 1716 C CA . SER A 1 226 ? 8.648 16.688 7.508 1 97.44 226 SER A CA 1
ATOM 1717 C C . SER A 1 226 ? 7.785 17.938 7.609 1 97.44 226 SER A C 1
ATOM 1719 O O . SER A 1 226 ? 8.102 18.859 8.367 1 97.44 226 SER A O 1
ATOM 1721 N N . THR A 1 227 ? 6.707 17.922 6.836 1 96.94 227 THR A N 1
ATOM 1722 C CA . THR A 1 227 ? 5.801 19.062 6.82 1 96.94 227 THR A CA 1
ATOM 1723 C C . THR A 1 227 ? 5.172 19.281 8.195 1 96.94 227 THR A C 1
ATOM 1725 O O . THR A 1 227 ? 5.113 20.406 8.688 1 96.94 227 THR A O 1
ATOM 1728 N N . VAL A 1 228 ? 4.816 18.234 8.797 1 96.69 228 VAL A N 1
ATOM 1729 C CA . VAL A 1 228 ? 4.141 18.281 10.094 1 96.69 228 VAL A CA 1
ATOM 1730 C C . VAL A 1 228 ? 5.145 18.656 11.18 1 96.69 228 VAL A C 1
ATOM 1732 O O . VAL A 1 228 ? 4.816 19.391 12.117 1 96.69 228 VAL A O 1
ATOM 1735 N N . SER A 1 229 ? 6.34 18.141 11.117 1 96.31 229 SER A N 1
ATOM 1736 C CA . SER A 1 229 ? 7.398 18.5 12.055 1 96.31 229 SER A CA 1
ATOM 1737 C C . SER A 1 229 ? 7.695 20 12.008 1 96.31 229 SER A C 1
ATOM 1739 O O . SER A 1 229 ? 7.844 20.641 13.047 1 96.31 229 SER A O 1
ATOM 1741 N N . ASN A 1 230 ? 7.703 20.531 10.812 1 96.31 230 ASN A N 1
ATOM 1742 C CA . ASN A 1 230 ? 7.906 21.953 10.625 1 96.31 230 ASN A CA 1
ATOM 1743 C C . ASN A 1 230 ? 6.762 22.766 11.227 1 96.31 230 ASN A C 1
ATOM 1745 O O . ASN A 1 230 ? 6.992 23.797 11.859 1 96.31 230 ASN A O 1
ATOM 1749 N N . LEU A 1 231 ? 5.562 22.312 11.055 1 94.94 231 LEU A N 1
ATOM 1750 C CA . LEU A 1 231 ? 4.391 22.969 11.625 1 94.94 231 LEU A CA 1
ATOM 1751 C C . LEU A 1 231 ? 4.457 22.984 13.148 1 94.94 231 LEU A C 1
ATOM 1753 O O . LEU A 1 231 ? 4.141 23.984 13.781 1 94.94 231 LEU A O 1
ATOM 1757 N N . ASN A 1 232 ? 4.867 21.906 13.688 1 95.94 232 ASN A N 1
ATOM 1758 C CA . ASN A 1 232 ? 4.98 21.766 15.141 1 95.94 232 ASN A CA 1
ATOM 1759 C C . ASN A 1 232 ? 6.051 22.703 15.695 1 95.94 232 ASN A C 1
ATOM 1761 O O . ASN A 1 232 ? 5.855 23.328 16.75 1 95.94 232 ASN A O 1
ATOM 1765 N N . GLU A 1 233 ? 7.184 22.812 15.062 1 95.81 233 GLU A N 1
ATOM 1766 C CA . GLU A 1 233 ? 8.266 23.703 15.484 1 95.81 233 GLU A CA 1
ATOM 1767 C C . GLU A 1 233 ? 7.824 25.156 15.43 1 95.81 233 GLU A C 1
ATOM 1769 O O . GLU A 1 233 ? 8.133 25.938 16.344 1 95.81 233 GLU A O 1
ATOM 1774 N N . LYS A 1 234 ? 7.117 25.469 14.383 1 95.25 234 LYS A N 1
ATOM 1775 C CA . LYS A 1 234 ? 6.609 26.844 14.242 1 95.25 234 LYS A CA 1
ATOM 1776 C C . LYS A 1 234 ? 5.59 27.156 15.328 1 95.25 234 LYS A C 1
ATOM 1778 O O . LYS A 1 234 ? 5.582 28.266 15.875 1 95.25 234 LYS A O 1
ATOM 1783 N N . ALA A 1 235 ? 4.793 26.188 15.617 1 95.94 235 ALA A N 1
ATOM 1784 C CA . ALA A 1 235 ? 3.805 26.359 16.672 1 95.94 235 ALA A CA 1
ATOM 1785 C C . ALA A 1 235 ? 4.484 26.609 18.016 1 95.94 235 ALA A C 1
ATOM 1787 O O . ALA A 1 235 ? 4.02 27.438 18.812 1 95.94 235 ALA A O 1
ATOM 1788 N N . GLN A 1 236 ? 5.578 26.016 18.312 1 95.75 236 GLN A N 1
ATOM 1789 C CA . GLN A 1 236 ? 6.328 26.203 19.547 1 95.75 236 GLN A CA 1
ATOM 1790 C C . GLN A 1 236 ? 6.902 27.609 19.625 1 95.75 236 GLN A C 1
ATOM 1792 O O . GLN A 1 236 ? 6.863 28.25 20.672 1 95.75 236 GLN A O 1
ATOM 1797 N N . THR A 1 237 ? 7.383 28.047 18.516 1 96.56 237 THR A N 1
ATOM 1798 C CA . THR A 1 237 ? 7.914 29.391 18.438 1 96.56 237 THR A CA 1
ATOM 1799 C C . THR A 1 237 ? 6.809 30.422 18.641 1 96.56 237 THR A C 1
ATOM 1801 O O . THR A 1 237 ? 7.012 31.438 19.328 1 96.56 237 THR A O 1
ATOM 1804 N N . ASP A 1 238 ? 5.633 30.109 18.078 1 96.19 238 ASP A N 1
ATOM 1805 C CA . ASP A 1 238 ? 4.504 31.031 18.172 1 96.19 238 ASP A CA 1
ATOM 1806 C C . ASP A 1 238 ? 3.969 31.094 19.609 1 96.19 238 ASP A C 1
ATOM 1808 O O . ASP A 1 238 ? 3.504 32.156 20.047 1 96.19 238 ASP A O 1
ATOM 1812 N N . ILE A 1 239 ? 4.082 30.031 20.359 1 96.44 239 ILE A N 1
ATOM 1813 C CA . ILE A 1 239 ? 3.678 30.016 21.766 1 96.44 239 ILE A CA 1
ATOM 1814 C C . ILE A 1 239 ? 4.559 30.969 22.562 1 96.44 239 ILE A C 1
ATOM 1816 O O . ILE A 1 239 ? 4.062 31.719 23.406 1 96.44 239 ILE A O 1
ATOM 1820 N N . LYS A 1 240 ? 5.824 30.984 22.281 1 97 240 LYS A N 1
ATOM 1821 C CA . LYS A 1 240 ? 6.75 31.906 22.953 1 97 240 LYS A CA 1
ATOM 1822 C C . LYS A 1 240 ? 6.438 33.344 22.594 1 97 240 LYS A C 1
ATOM 1824 O O . LYS A 1 240 ? 6.484 34.219 23.453 1 97 240 LYS A O 1
ATOM 1829 N N . SER A 1 241 ? 6.094 33.531 21.328 1 96.81 241 SER A N 1
ATOM 1830 C CA . SER A 1 241 ? 5.715 34.875 20.891 1 96.81 241 SER A CA 1
ATOM 1831 C C . SER A 1 241 ? 4.441 35.344 21.578 1 96.81 241 SER A C 1
ATOM 1833 O O . SER A 1 241 ? 4.336 36.5 21.969 1 96.81 241 SER A O 1
ATOM 1835 N N . ALA A 1 242 ? 3.504 34.438 21.719 1 97 242 ALA A N 1
ATOM 1836 C CA . ALA A 1 242 ? 2.25 34.75 22.391 1 97 242 ALA A CA 1
ATOM 1837 C C . ALA A 1 242 ? 2.496 35.156 23.844 1 97 242 ALA A C 1
ATOM 1839 O O . ALA A 1 242 ? 1.864 36.094 24.344 1 97 242 ALA A O 1
ATOM 1840 N N . GLU A 1 243 ? 3.404 34.531 24.516 1 97.12 243 GLU A N 1
ATOM 1841 C CA . GLU A 1 243 ? 3.754 34.844 25.891 1 97.12 243 GLU A CA 1
ATOM 1842 C C . GLU A 1 243 ? 4.391 36.219 26 1 97.12 243 GLU A C 1
ATOM 1844 O O . GLU A 1 243 ? 4.07 37 26.906 1 97.12 243 GLU A O 1
ATOM 1849 N N . THR A 1 244 ? 5.234 36.5 25.062 1 97.5 244 THR A N 1
ATOM 1850 C CA . THR A 1 244 ? 5.875 37.812 25.031 1 97.5 244 THR A CA 1
ATOM 1851 C C . THR A 1 244 ? 4.84 38.906 24.812 1 97.5 244 THR A C 1
ATOM 1853 O O . THR A 1 244 ? 4.891 39.938 25.484 1 97.5 244 THR A O 1
ATOM 1856 N N . ILE A 1 245 ? 3.928 38.625 23.906 1 97.44 245 ILE A N 1
ATOM 1857 C CA . ILE A 1 245 ? 2.869 39.594 23.609 1 97.44 245 ILE A CA 1
ATOM 1858 C C . ILE A 1 245 ? 1.983 39.781 24.828 1 97.44 245 ILE A C 1
ATOM 1860 O O . ILE A 1 245 ? 1.641 40.938 25.172 1 97.44 245 ILE A O 1
ATOM 1864 N N . ARG A 1 246 ? 1.648 38.719 25.484 1 97.69 246 ARG A N 1
ATOM 186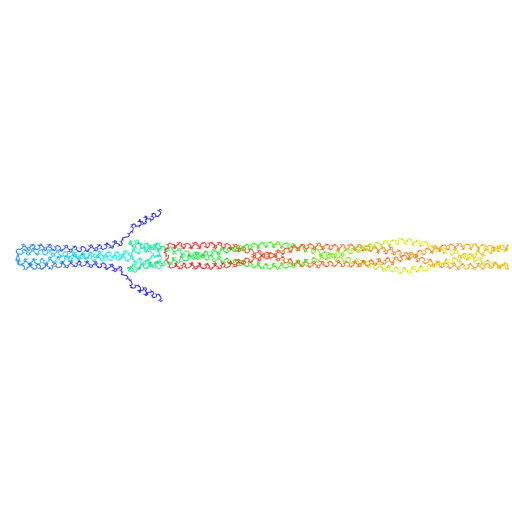5 C CA . ARG A 1 246 ? 0.81 38.781 26.672 1 97.69 246 ARG A CA 1
ATOM 1866 C C . ARG A 1 246 ? 1.477 39.594 27.781 1 97.69 246 ARG A C 1
ATOM 1868 O O . ARG A 1 246 ? 0.842 40.469 28.375 1 97.69 246 ARG A O 1
ATOM 1875 N N . ASN A 1 247 ? 2.754 39.375 28 1 97.94 247 ASN A N 1
ATOM 1876 C CA . ASN A 1 247 ? 3.498 40.094 29.031 1 97.94 247 ASN A CA 1
ATOM 1877 C C . ASN A 1 247 ? 3.586 41.594 28.719 1 97.94 247 ASN A C 1
ATOM 1879 O O . ASN A 1 247 ? 3.457 42.438 29.625 1 97.94 247 ASN A O 1
ATOM 1883 N N . LYS A 1 248 ? 3.807 41.844 27.469 1 97.38 248 LYS A N 1
ATOM 1884 C CA . LYS A 1 248 ? 3.838 43.25 27.031 1 97.38 248 LYS A CA 1
ATOM 1885 C C . LYS A 1 248 ? 2.498 43.938 27.281 1 97.38 248 LYS A C 1
ATOM 1887 O O . LYS A 1 248 ? 2.453 45.062 27.797 1 97.38 248 LYS A O 1
ATOM 1892 N N . ALA A 1 249 ? 1.416 43.281 26.953 1 97.94 249 ALA A N 1
ATOM 1893 C CA . ALA A 1 249 ? 0.071 43.812 27.125 1 97.94 249 ALA A CA 1
ATOM 1894 C C . ALA A 1 249 ? -0.234 44.062 28.609 1 97.94 249 ALA A C 1
ATOM 1896 O O . ALA A 1 249 ? -0.807 45.062 28.969 1 97.94 249 ALA A O 1
ATOM 1897 N N . ILE A 1 250 ? 0.222 43.125 29.469 1 97.81 250 ILE A N 1
ATOM 1898 C CA . ILE A 1 250 ? -0.009 43.219 30.906 1 97.81 250 ILE A CA 1
ATOM 1899 C C . ILE A 1 250 ? 0.746 44.438 31.469 1 97.81 250 ILE A C 1
ATOM 1901 O O . ILE A 1 250 ? 0.2 45.188 32.281 1 97.81 250 ILE A O 1
ATOM 1905 N N . LYS A 1 251 ? 1.961 44.594 31.016 1 98.12 251 LYS A N 1
ATOM 1906 C CA . LYS A 1 251 ? 2.768 45.719 31.469 1 98.12 251 LYS A CA 1
ATOM 1907 C C . LYS A 1 251 ? 2.131 47.031 31.062 1 98.12 251 LYS A C 1
ATOM 1909 O O . LYS A 1 251 ? 2.105 48 31.844 1 98.12 251 LYS A O 1
ATOM 1914 N N . VAL A 1 252 ? 1.637 47.062 29.859 1 98.12 252 VAL A N 1
ATOM 1915 C CA . VAL A 1 252 ? 1.002 48.25 29.344 1 98.12 252 VAL A CA 1
ATOM 1916 C C . VAL A 1 252 ? -0.274 48.531 30.141 1 98.12 252 VAL A C 1
ATOM 1918 O O . VAL A 1 252 ? -0.579 49.688 30.453 1 98.12 252 VAL A O 1
ATOM 1921 N N . LYS A 1 253 ? -1.02 47.562 30.406 1 97.75 253 LYS A N 1
ATOM 1922 C CA . LYS A 1 253 ? -2.25 47.688 31.172 1 97.75 253 LYS A CA 1
ATOM 1923 C C . LYS A 1 253 ? -1.972 48.281 32.562 1 97.75 253 LYS A C 1
ATOM 1925 O O . LYS A 1 253 ? -2.666 49.188 33 1 97.75 253 LYS A O 1
ATOM 1930 N N . GLU A 1 254 ? -0.905 47.812 33.219 1 98.12 254 GLU A N 1
ATOM 1931 C CA . GLU A 1 254 ? -0.514 48.281 34.531 1 98.12 254 GLU A CA 1
ATOM 1932 C C . GLU A 1 254 ? -0.068 49.75 34.469 1 98.12 254 GLU A C 1
ATOM 1934 O O . GLU A 1 254 ? -0.439 50.531 35.344 1 98.12 254 GLU A O 1
ATOM 1939 N N . LYS A 1 255 ? 0.688 50 33.438 1 97.88 255 LYS A N 1
ATOM 1940 C CA . LYS A 1 255 ? 1.135 51.406 33.281 1 97.88 255 LYS A CA 1
ATOM 1941 C C . LYS A 1 255 ? -0.047 52.312 33.031 1 97.88 255 LYS A C 1
ATOM 1943 O O . LYS A 1 255 ? -0.076 53.438 33.531 1 97.88 255 LYS A O 1
ATOM 1948 N N . GLY A 1 256 ? -0.978 51.812 32.219 1 97.56 256 GLY A N 1
ATOM 1949 C CA . GLY A 1 256 ? -2.174 52.594 31.938 1 97.56 256 GLY A CA 1
ATOM 1950 C C . GLY A 1 256 ? -3.016 52.812 33.188 1 97.56 256 GLY A C 1
ATOM 1951 O O . GLY A 1 256 ? -3.498 53.938 33.406 1 97.56 256 GLY A O 1
ATOM 1952 N N . GLN A 1 257 ? -3.131 51.844 34.031 1 97.69 257 GLN A N 1
ATOM 1953 C CA . GLN A 1 257 ? -3.896 51.969 35.25 1 97.69 257 GLN A CA 1
ATOM 1954 C C . GLN A 1 257 ? -3.23 52.938 36.219 1 97.69 257 GLN A C 1
ATOM 1956 O O . GLN A 1 257 ? -3.906 53.75 36.875 1 97.69 257 GLN A O 1
ATOM 1961 N N . THR A 1 258 ? -1.932 52.844 36.344 1 98 258 THR A N 1
ATOM 1962 C CA . THR A 1 258 ? -1.18 53.719 37.188 1 98 258 THR A CA 1
ATOM 1963 C C . THR A 1 258 ? -1.293 55.156 36.719 1 98 258 THR A C 1
ATOM 1965 O O . THR A 1 258 ? -1.479 56.094 37.531 1 98 258 THR A O 1
ATOM 1968 N N . ALA A 1 259 ? -1.192 55.281 35.375 1 97.5 259 ALA A N 1
ATOM 1969 C CA . ALA A 1 259 ? -1.295 56.625 34.781 1 97.5 259 ALA A CA 1
ATOM 1970 C C . ALA A 1 259 ? -2.68 57.219 35.031 1 97.5 259 ALA A C 1
ATOM 1972 O O . ALA A 1 259 ? -2.807 58.406 35.344 1 97.5 259 ALA A O 1
ATOM 1973 N N . ALA A 1 260 ? -3.709 56.469 34.875 1 97.19 260 ALA A N 1
ATOM 1974 C CA . ALA A 1 260 ? -5.082 56.906 35.094 1 97.19 260 ALA A CA 1
ATOM 1975 C C . ALA A 1 260 ? -5.301 57.312 36.531 1 97.19 260 ALA A C 1
ATOM 1977 O O . ALA A 1 260 ? -5.914 58.344 36.812 1 97.19 260 ALA A O 1
ATOM 1978 N N . LYS A 1 261 ? -4.793 56.562 37.5 1 97.5 261 LYS A N 1
ATOM 1979 C CA . LYS A 1 261 ? -4.914 56.875 38.938 1 97.5 261 LYS A CA 1
ATOM 1980 C C . LYS A 1 261 ? -4.195 58.156 39.281 1 97.5 261 LYS A C 1
ATOM 1982 O O . LYS A 1 261 ? -4.719 58.969 40.031 1 97.5 261 LYS A O 1
ATOM 1987 N N . ASN A 1 262 ? -3.021 58.219 38.688 1 97.25 262 ASN A N 1
ATOM 1988 C CA . ASN A 1 262 ? -2.246 59.438 38.938 1 97.25 262 ASN A CA 1
ATOM 1989 C C . ASN A 1 262 ? -2.961 60.688 38.406 1 97.25 262 ASN A C 1
ATOM 1991 O O . ASN A 1 262 ? -3.006 61.719 39.062 1 97.25 262 ASN A O 1
ATOM 1995 N N . ALA A 1 263 ? -3.52 60.562 37.219 1 97 263 ALA A N 1
ATOM 1996 C CA . ALA A 1 263 ? -4.23 61.688 36.625 1 97 263 ALA A CA 1
ATOM 1997 C C . ALA A 1 263 ? -5.453 62.094 37.438 1 97 263 ALA A C 1
ATOM 1999 O O . ALA A 1 263 ? -5.719 63.281 37.656 1 97 263 ALA A O 1
ATOM 2000 N N . ARG A 1 264 ? -6.164 61.156 37.938 1 96.62 264 ARG A N 1
ATOM 2001 C CA . ARG A 1 264 ? -7.352 61.406 38.75 1 96.62 264 ARG A CA 1
ATOM 2002 C C . ARG A 1 264 ? -6.969 62.031 40.094 1 96.62 264 ARG A C 1
ATOM 2004 O O . ARG A 1 264 ? -7.672 62.906 40.594 1 96.62 264 ARG A O 1
ATOM 2011 N N . ARG A 1 265 ? -5.875 61.562 40.656 1 96.81 265 ARG A N 1
ATOM 2012 C CA . ARG A 1 265 ? -5.375 62.125 41.906 1 96.81 265 ARG A CA 1
ATOM 2013 C C . ARG A 1 265 ? -4.988 63.594 41.719 1 96.81 265 ARG A C 1
ATOM 2015 O O . ARG A 1 265 ? -5.367 64.438 42.531 1 96.81 265 ARG A O 1
ATOM 2022 N N . ILE A 1 266 ? -4.242 63.812 40.625 1 96.5 266 ILE A N 1
ATOM 2023 C CA . ILE A 1 266 ? -3.793 65.188 40.344 1 96.5 266 ILE A CA 1
ATOM 2024 C C . ILE A 1 266 ? -5 66.062 40.094 1 96.5 266 ILE A C 1
ATOM 2026 O O . ILE A 1 266 ? -5.055 67.188 40.594 1 96.5 266 ILE A O 1
ATOM 2030 N N . TYR A 1 267 ? -5.992 65.625 39.344 1 96.19 267 TYR A N 1
ATOM 2031 C CA . TYR A 1 267 ? -7.203 66.375 39.062 1 96.19 267 TYR A CA 1
ATOM 2032 C C . TYR A 1 267 ? -7.922 66.75 40.344 1 96.19 267 TYR A C 1
ATOM 2034 O O . TYR A 1 267 ? -8.258 67.938 40.562 1 96.19 267 TYR A O 1
ATOM 2042 N N . THR A 1 268 ? -8.141 65.75 41.312 1 96.62 268 THR A N 1
ATOM 2043 C CA . THR A 1 268 ? -8.883 66 42.562 1 96.62 268 THR A CA 1
ATOM 2044 C C . THR A 1 268 ? -8.148 67 43.469 1 96.62 268 THR A C 1
ATOM 2046 O O . THR A 1 268 ? -8.773 67.875 44.031 1 96.62 268 THR A O 1
ATOM 2049 N N . GLU A 1 269 ? -6.863 66.812 43.469 1 96.44 269 GLU A N 1
ATOM 2050 C CA . GLU A 1 269 ? -6.055 67.688 44.312 1 96.44 269 GLU A CA 1
ATOM 2051 C C . GLU A 1 269 ? -6.051 69.125 43.75 1 96.44 269 GLU A C 1
ATOM 2053 O O . GLU A 1 269 ? -6.215 70.062 44.5 1 96.44 269 GLU A O 1
ATOM 2058 N N . LYS A 1 270 ? -5.918 69.125 42.438 1 97.19 270 LYS A N 1
ATOM 2059 C CA . LYS A 1 270 ? -5.711 70.438 41.812 1 97.19 270 LYS A CA 1
ATOM 2060 C C . LYS A 1 270 ? -7.031 71.188 41.688 1 97.19 270 LYS A C 1
ATOM 2062 O O . LYS A 1 270 ? -7.066 72.438 41.781 1 97.19 270 LYS A O 1
ATOM 2067 N N . ILE A 1 271 ? -8.156 70.5 41.5 1 96.38 271 ILE A N 1
ATOM 2068 C CA . ILE A 1 271 ? -9.445 71.125 41.344 1 96.38 271 ILE A CA 1
ATOM 2069 C C . ILE A 1 271 ? -9.797 71.875 42.656 1 96.38 271 ILE A C 1
ATOM 2071 O O . ILE A 1 271 ? -10.258 73 42.656 1 96.38 271 ILE A O 1
ATOM 2075 N N . ASP A 1 272 ? -9.539 71.312 43.781 1 95.88 272 ASP A N 1
ATOM 2076 C CA . ASP A 1 272 ? -9.797 71.875 45.094 1 95.88 272 ASP A CA 1
ATOM 2077 C C . ASP A 1 272 ? -8.883 73.062 45.375 1 95.88 272 ASP A C 1
ATOM 2079 O O . ASP A 1 272 ? -9.344 74.125 45.812 1 95.88 272 ASP A O 1
ATOM 2083 N N . ASN A 1 273 ? -7.605 72.875 45.062 1 96.94 273 ASN A N 1
ATOM 2084 C CA . ASN A 1 273 ? -6.625 73.875 45.312 1 96.94 273 ASN A CA 1
ATOM 2085 C C . ASN A 1 273 ? -6.875 75.125 44.438 1 96.94 273 ASN A C 1
ATOM 2087 O O . ASN A 1 273 ? -6.777 76.25 44.906 1 96.94 273 ASN A O 1
ATOM 2091 N N . ILE A 1 274 ? -7.211 74.875 43.188 1 97.19 274 ILE A N 1
ATOM 2092 C CA . ILE A 1 274 ? -7.449 75.938 42.219 1 97.19 274 ILE A CA 1
ATOM 2093 C C . ILE A 1 274 ? -8.734 76.688 42.594 1 97.19 274 ILE A C 1
ATOM 2095 O O . ILE A 1 274 ? -8.758 77.938 42.625 1 97.19 274 ILE A O 1
ATOM 2099 N N . ASN A 1 275 ? -9.805 76.062 43 1 96.5 275 ASN A N 1
ATOM 2100 C CA . ASN A 1 275 ? -11.055 76.688 43.438 1 96.5 275 ASN A CA 1
ATOM 2101 C C . ASN A 1 275 ? -10.875 77.5 44.719 1 96.5 275 ASN A C 1
ATOM 2103 O O . ASN A 1 275 ? -11.43 78.562 44.844 1 96.5 275 ASN A O 1
ATOM 2107 N N . ASN A 1 276 ? -10.102 76.938 45.594 1 96.44 276 ASN A N 1
ATOM 2108 C CA . ASN A 1 276 ? -9.828 77.688 46.844 1 96.44 276 ASN A CA 1
ATOM 2109 C C . ASN A 1 276 ? -9.062 79 46.562 1 96.44 276 ASN A C 1
ATOM 2111 O O . ASN A 1 276 ? -9.375 80.062 47.125 1 96.44 276 ASN A O 1
ATOM 2115 N N . ALA A 1 277 ? -8.07 78.812 45.688 1 96.44 277 ALA A N 1
ATOM 2116 C CA . ALA A 1 277 ? -7.293 80 45.344 1 96.44 277 ALA A CA 1
ATOM 2117 C C . ALA A 1 277 ? -8.164 81.062 44.656 1 96.44 277 ALA A C 1
ATOM 2119 O O . ALA A 1 277 ? -8.031 82.25 44.906 1 96.44 277 ALA A O 1
ATOM 2120 N N . ILE A 1 278 ? -9.039 80.625 43.781 1 95.38 278 ILE A N 1
ATOM 2121 C CA . ILE A 1 278 ? -9.945 81.5 43.062 1 95.38 278 ILE A CA 1
ATOM 2122 C C . ILE A 1 278 ? -10.883 82.188 44.062 1 95.38 278 ILE A C 1
ATOM 2124 O O . ILE A 1 278 ? -11.102 83.438 43.969 1 95.38 278 ILE A O 1
ATOM 2128 N N . GLU A 1 279 ? -11.359 81.5 45.094 1 95.25 279 GLU A N 1
ATOM 2129 C CA . GLU A 1 279 ? -12.242 82.062 46.094 1 95.25 279 GLU A CA 1
ATOM 2130 C C . GLU A 1 279 ? -11.516 83.125 46.969 1 95.25 279 GLU A C 1
ATOM 2132 O O . GLU A 1 279 ? -12.062 84.188 47.25 1 95.25 279 GLU A O 1
ATOM 2137 N N . GLN A 1 280 ? -10.312 82.75 47.25 1 94 280 GLN A N 1
ATOM 2138 C CA . GLN A 1 280 ? -9.5 83.688 48.031 1 94 280 GLN A CA 1
ATOM 2139 C C . GLN A 1 280 ? -9.18 84.938 47.25 1 94 280 GLN A C 1
ATOM 2141 O O . GLN A 1 280 ? -9.062 86.062 47.844 1 94 280 GLN A O 1
ATOM 2146 N N . GLY A 1 281 ? -9.078 84.812 45.969 1 91.88 281 GLY A N 1
ATOM 2147 C CA . GLY A 1 281 ? -8.711 85.938 45.125 1 91.88 281 GLY A CA 1
ATOM 2148 C C . GLY A 1 281 ? -9.867 86.875 44.812 1 91.88 281 GLY A C 1
ATOM 2149 O O . GLY A 1 281 ? -9.672 88 44.438 1 91.88 281 GLY A O 1
ATOM 2150 N N . LYS A 1 282 ? -11.086 86.562 45.156 1 91.31 282 LYS A N 1
ATOM 2151 C CA . LYS A 1 282 ? -12.273 87.312 44.875 1 91.31 282 LYS A CA 1
ATOM 2152 C C . LYS A 1 282 ? -12.281 88.625 45.688 1 91.31 282 LYS A C 1
ATOM 2154 O O . LYS A 1 282 ? -12.938 89.625 45.312 1 91.31 282 LYS A O 1
ATOM 2159 N N . VAL A 1 283 ? -11.453 88.688 46.688 1 92.12 283 VAL A N 1
ATOM 2160 C CA . VAL A 1 283 ? -11.406 89.812 47.594 1 92.12 283 VAL A CA 1
ATOM 2161 C C . VAL A 1 283 ? -10.719 91 46.875 1 92.12 283 VAL A C 1
ATOM 2163 O O . VAL A 1 283 ? -10.789 92.125 47.375 1 92.12 283 VAL A O 1
ATOM 2166 N N . VAL A 1 284 ? -10.156 90.625 45.688 1 91 284 VAL A N 1
ATOM 2167 C CA . VAL A 1 284 ? -9.516 91.688 44.906 1 91 284 VAL A CA 1
ATOM 2168 C C . VAL A 1 284 ? -10.523 92.812 44.625 1 91 284 VAL A C 1
ATOM 2170 O O . VAL A 1 284 ? -10.164 94 44.562 1 91 284 VAL A O 1
ATOM 2173 N N . LYS A 1 285 ? -11.766 92.5 44.531 1 89.69 285 LYS A N 1
ATOM 2174 C CA . LYS A 1 285 ? -12.82 93.5 44.281 1 89.69 285 LYS A CA 1
ATOM 2175 C C . LYS A 1 285 ? -13.047 94.438 45.469 1 89.69 285 LYS A C 1
ATOM 2177 O O . LYS A 1 285 ? -13.422 95.562 45.312 1 89.69 285 LYS A O 1
ATOM 2182 N N . ASP A 1 286 ? -12.727 93.938 46.625 1 92.56 286 ASP A N 1
ATOM 2183 C CA . ASP A 1 286 ? -12.859 94.75 47.844 1 92.56 286 ASP A CA 1
ATOM 2184 C C . ASP A 1 286 ? -11.844 95.875 47.875 1 92.56 286 ASP A C 1
ATOM 2186 O O . ASP A 1 286 ? -12.125 97 48.406 1 92.56 286 ASP A O 1
ATOM 2190 N N . ILE A 1 287 ? -10.773 95.625 47.219 1 93.25 287 ILE A N 1
ATOM 2191 C CA . ILE A 1 287 ? -9.734 96.625 47.188 1 93.25 287 ILE A CA 1
ATOM 2192 C C . ILE A 1 287 ? -10.234 97.812 46.375 1 93.25 287 ILE A C 1
ATOM 2194 O O . ILE A 1 287 ? -9.945 99 46.719 1 93.25 287 ILE A O 1
ATOM 2198 N N . LYS A 1 288 ? -10.961 97.562 45.344 1 90.88 288 LYS A N 1
ATOM 2199 C CA . LYS A 1 288 ? -11.523 98.625 44.531 1 90.88 288 LYS A CA 1
ATOM 2200 C C . LYS A 1 288 ? -12.492 99.5 45.344 1 90.88 288 LYS A C 1
ATOM 2202 O O . LYS A 1 288 ? -12.469 100.688 45.281 1 90.88 288 LYS A O 1
ATOM 2207 N N . ILE A 1 289 ? -13.227 98.875 46.188 1 94.25 289 ILE A N 1
ATOM 2208 C CA . ILE A 1 289 ? -14.188 99.625 47.031 1 94.25 289 ILE A CA 1
ATOM 2209 C C . ILE A 1 289 ? -13.445 100.438 48.062 1 94.25 289 ILE A C 1
ATOM 2211 O O . ILE A 1 289 ? -13.797 101.625 48.281 1 94.25 289 ILE A O 1
ATOM 2215 N N . MET A 1 290 ? -12.484 99.875 48.562 1 95.38 290 MET A N 1
ATOM 2216 C CA . MET A 1 290 ? -11.711 100.562 49.562 1 95.38 290 MET A CA 1
ATOM 2217 C C . MET A 1 290 ? -10.961 101.75 48.938 1 95.38 290 MET A C 1
ATOM 2219 O O . MET A 1 290 ? -10.828 102.812 49.562 1 95.38 290 MET A O 1
ATOM 2223 N N . ALA A 1 291 ? -10.516 101.5 47.75 1 94.88 291 ALA A N 1
ATOM 2224 C CA . ALA A 1 291 ? -9.859 102.562 47 1 94.88 291 ALA A CA 1
ATOM 2225 C C . ALA A 1 291 ? -10.828 103.75 46.75 1 94.88 291 ALA A C 1
ATOM 2227 O O . ALA A 1 291 ? -10.445 104.938 46.812 1 94.88 291 ALA A O 1
ATOM 2228 N N . ASP A 1 292 ? -12.008 103.438 46.562 1 94.44 292 ASP A N 1
ATOM 2229 C CA . ASP A 1 292 ? -13.039 104.438 46.375 1 94.44 292 ASP A CA 1
ATOM 2230 C C . ASP A 1 292 ? -13.289 105.25 47.656 1 94.44 292 ASP A C 1
ATOM 2232 O O . ASP A 1 292 ? -13.508 106.438 47.625 1 94.44 292 ASP A O 1
ATOM 2236 N N . VAL A 1 293 ? -13.242 104.5 48.719 1 95.94 293 VAL A N 1
ATOM 2237 C CA . VAL A 1 293 ? -13.414 105.188 50 1 95.94 293 VAL A CA 1
ATOM 2238 C C . VAL A 1 293 ? -12.281 106.188 50.219 1 95.94 293 VAL A C 1
ATOM 2240 O O . VAL A 1 293 ? -12.523 107.312 50.594 1 95.94 293 VAL A O 1
ATOM 2243 N N . ILE A 1 294 ? -11.133 105.75 49.906 1 95.88 294 ILE A N 1
ATOM 2244 C CA . ILE A 1 294 ? -9.969 106.625 50.094 1 95.88 294 ILE A CA 1
ATOM 2245 C C . ILE A 1 294 ? -10.047 107.812 49.125 1 95.88 294 ILE A C 1
ATOM 2247 O O . ILE A 1 294 ? -9.672 108.938 49.5 1 95.88 294 ILE A O 1
ATOM 2251 N N . SER A 1 295 ? -10.492 107.5 47.969 1 95.56 295 SER A N 1
ATOM 2252 C CA . SER A 1 295 ? -10.68 108.625 47 1 95.56 295 SER A CA 1
ATOM 2253 C C . SER A 1 295 ? -11.672 109.625 47.5 1 95.56 295 SER A C 1
ATOM 2255 O O . SER A 1 295 ? -11.438 110.812 47.375 1 95.56 295 SER A O 1
ATOM 2257 N N . GLY A 1 296 ? -12.68 109.188 48.125 1 95.62 296 GLY A N 1
ATOM 2258 C CA . GLY A 1 296 ? -13.656 110.125 48.719 1 95.62 296 GLY A CA 1
ATOM 2259 C C . GLY A 1 296 ? -13.102 110.938 49.875 1 95.62 296 GLY A C 1
ATOM 2260 O O . GLY A 1 296 ? -13.359 112.125 50 1 95.62 296 GLY A O 1
ATOM 2261 N N . VAL A 1 297 ? -12.398 110.188 50.594 1 96.38 297 VAL A N 1
ATOM 2262 C CA . VAL A 1 297 ? -11.773 110.812 51.75 1 96.38 297 VAL A CA 1
ATOM 2263 C C . VAL A 1 297 ? -10.781 111.875 51.281 1 96.38 297 VAL A C 1
ATOM 2265 O O . VAL A 1 297 ? -10.703 113 51.875 1 96.38 297 VAL A O 1
ATOM 2268 N N . SER A 1 298 ? -10.055 111.562 50.281 1 95.88 298 SER A N 1
ATOM 2269 C CA . SER A 1 298 ? -9.07 112.5 49.719 1 95.88 298 SER A CA 1
ATOM 2270 C C . SER A 1 298 ? -9.75 113.75 49.125 1 95.88 298 SER A C 1
ATOM 2272 O O . SER A 1 298 ? -9.273 114.875 49.312 1 95.88 298 SER A O 1
ATOM 2274 N N . GLU A 1 299 ? -10.836 113.625 48.562 1 95.88 299 GLU A N 1
ATOM 2275 C CA . GLU A 1 299 ? -11.602 114.688 48 1 95.88 299 GLU A CA 1
ATOM 2276 C C . GLU A 1 299 ? -12.195 115.625 49.094 1 95.88 299 GLU A C 1
ATOM 2278 O O . GLU A 1 299 ? -12.18 116.812 48.969 1 95.88 299 GLU A O 1
ATOM 2283 N N . GLN A 1 300 ? -12.633 114.875 50 1 96.56 300 GLN A N 1
ATOM 2284 C CA . GLN A 1 300 ? -13.211 115.625 51.125 1 96.56 300 GLN A CA 1
ATOM 2285 C C . GLN A 1 300 ? -12.141 116.438 51.875 1 96.56 300 GLN A C 1
ATOM 2287 O O . GLN A 1 300 ? -12.359 117.562 52.281 1 96.56 300 GLN A O 1
ATOM 2292 N N . THR A 1 301 ? -11.055 115.688 52 1 95.69 301 THR A N 1
ATOM 2293 C CA . THR A 1 301 ? -9.93 116.375 52.625 1 95.69 301 THR A CA 1
ATOM 2294 C C . THR A 1 301 ? -9.438 117.562 51.812 1 95.69 301 THR A C 1
ATOM 2296 O O . THR A 1 301 ? -9.125 118.625 52.375 1 95.69 301 THR A O 1
ATOM 2299 N N . ASN A 1 302 ? -9.398 117.375 50.594 1 94.94 302 ASN A N 1
ATOM 2300 C CA . ASN A 1 302 ? -9.016 118.438 49.688 1 94.94 302 ASN A CA 1
ATOM 2301 C C . ASN A 1 302 ? -9.984 119.625 49.75 1 94.94 302 ASN A C 1
ATOM 2303 O O . ASN A 1 302 ? -9.57 120.812 49.781 1 94.94 302 ASN A O 1
ATOM 2307 N N . LEU A 1 303 ? -11.211 119.438 49.906 1 95.12 303 LEU A N 1
ATOM 2308 C CA . LEU A 1 303 ? -12.242 120.5 50 1 95.12 303 LEU A CA 1
ATOM 2309 C C . LEU A 1 303 ? -12.156 121.188 51.344 1 95.12 303 LEU A C 1
ATOM 2311 O O . LEU A 1 303 ? -12.297 122.438 51.406 1 95.12 303 LEU A O 1
ATOM 2315 N N . LEU A 1 304 ? -11.953 120.438 52.281 1 94.69 304 LEU A N 1
ATOM 2316 C CA . LEU A 1 304 ? -11.812 121 53.625 1 94.69 304 LEU A CA 1
ATOM 2317 C C . LEU A 1 304 ? -10.57 121.875 53.688 1 94.69 304 LEU A C 1
ATOM 2319 O O . LEU A 1 304 ? -10.602 123 54.281 1 94.69 304 LEU A O 1
ATOM 2323 N N . ALA A 1 305 ? -9.555 121.438 53.031 1 93.31 305 ALA A N 1
ATOM 2324 C CA . ALA A 1 305 ? -8.305 122.188 52.969 1 93.31 305 ALA A CA 1
ATOM 2325 C C . ALA A 1 305 ? -8.469 123.438 52.156 1 93.31 305 ALA A C 1
ATOM 2327 O O . ALA A 1 305 ? -7.926 124.5 52.5 1 93.31 305 ALA A O 1
ATOM 2328 N N . LEU A 1 306 ? -9.219 123.5 51.156 1 92.69 306 LEU A N 1
ATOM 2329 C CA . LEU A 1 306 ? -9.5 124.625 50.344 1 92.69 306 LEU A CA 1
ATOM 2330 C C . LEU A 1 306 ? -10.312 125.688 51.125 1 92.69 306 LEU A C 1
ATOM 2332 O O . LEU A 1 306 ? -10.016 126.875 51.094 1 92.69 306 LEU A O 1
ATOM 2336 N N . ASN A 1 307 ? -11.172 125.188 51.781 1 89.5 307 ASN A N 1
ATOM 2337 C CA . ASN A 1 307 ? -11.992 126.125 52.625 1 89.5 307 ASN A CA 1
ATOM 2338 C C . ASN A 1 307 ? -11.172 126.75 53.719 1 89.5 307 ASN A C 1
ATOM 2340 O O . ASN A 1 307 ? -11.375 127.938 54.062 1 89.5 307 ASN A O 1
ATOM 2344 N N . ALA A 1 308 ? -10.398 125.875 54.25 1 88.12 308 ALA A N 1
ATOM 2345 C CA . ALA A 1 308 ? -9.523 126.375 55.281 1 88.12 308 ALA A CA 1
ATOM 2346 C C . ALA A 1 308 ? -8.539 127.375 54.75 1 88.12 308 ALA A C 1
ATOM 2348 O O . ALA A 1 308 ? -8.211 128.375 55.406 1 88.12 308 ALA A O 1
ATOM 2349 N N . ALA A 1 309 ? -8.125 127.25 53.562 1 89.94 309 ALA A N 1
ATOM 2350 C CA . ALA A 1 309 ? -7.223 128.25 52.906 1 89.94 309 ALA A CA 1
ATOM 2351 C C . ALA A 1 309 ? -7.938 129.5 52.625 1 89.94 309 ALA A C 1
ATOM 2353 O O . ALA A 1 309 ? -7.355 130.625 52.781 1 89.94 309 ALA A O 1
ATOM 2354 N N . ILE A 1 310 ? -9.062 129.5 52.344 1 87.19 310 ILE A N 1
ATOM 2355 C CA . ILE A 1 310 ? -9.867 130.625 52.062 1 87.19 310 ILE A CA 1
ATOM 2356 C C . ILE A 1 310 ? -10.117 131.375 53.375 1 87.19 310 ILE A C 1
ATOM 2358 O O . ILE A 1 310 ? -9.984 132.625 53.406 1 87.19 310 ILE A O 1
ATOM 2362 N N . GLU A 1 311 ? -10.5 130.75 54.312 1 83.38 311 GLU A N 1
ATOM 2363 C CA . GLU A 1 311 ? -10.766 131.375 55.594 1 83.38 311 GLU A CA 1
ATOM 2364 C C . GLU A 1 311 ? -9.492 132 56.188 1 83.38 311 GLU A C 1
ATOM 2366 O O . GLU A 1 311 ? -9.539 133 56.781 1 83.38 311 GLU A O 1
ATOM 2371 N N . ALA A 1 312 ? -8.406 131.25 55.969 1 86.69 312 ALA A N 1
ATOM 2372 C CA . ALA A 1 312 ? -7.121 131.75 56.406 1 86.69 312 ALA A CA 1
ATOM 2373 C C . ALA A 1 312 ? -6.742 133 55.688 1 86.69 312 ALA A C 1
ATOM 2375 O O . ALA A 1 312 ? -6.164 133.875 56.281 1 86.69 312 ALA A O 1
ATOM 2376 N N . ALA A 1 313 ? -7.035 133.125 54.562 1 85.94 313 ALA A N 1
ATOM 2377 C CA . ALA A 1 313 ? -6.785 134.375 53.781 1 85.94 313 ALA A CA 1
ATOM 2378 C C . ALA A 1 313 ? -7.664 135.5 54.25 1 85.94 313 ALA A C 1
ATOM 2380 O O . ALA A 1 313 ? -7.223 136.75 54.312 1 85.94 313 ALA A O 1
ATOM 2381 N N . ARG A 1 314 ? -8.773 135.25 54.625 1 84.25 314 ARG A N 1
ATOM 2382 C CA . ARG A 1 314 ? -9.75 136.25 55.094 1 84.25 314 ARG A CA 1
ATOM 2383 C C . ARG A 1 314 ? -9.336 136.875 56.438 1 84.25 314 ARG A C 1
ATOM 2385 O O . ARG A 1 314 ? -9.617 138 56.719 1 84.25 314 ARG A O 1
ATOM 2392 N N . ALA A 1 315 ? -8.617 136 57.188 1 82.12 315 ALA A N 1
ATOM 2393 C CA . ALA A 1 315 ? -8.219 136.375 58.531 1 82.12 315 ALA A CA 1
ATOM 2394 C C . ALA A 1 315 ? -6.957 137.25 58.5 1 82.12 315 ALA A C 1
ATOM 2396 O O . ALA A 1 315 ? -6.5 137.75 59.531 1 82.12 315 ALA A O 1
ATOM 2397 N N . GLY A 1 316 ? -6.336 137.625 57.312 1 81.31 316 GLY A N 1
ATOM 2398 C CA . GLY A 1 316 ? -5.219 138.5 57.125 1 81.31 316 GLY A CA 1
ATOM 2399 C C . GLY A 1 316 ? -3.934 138 57.75 1 81.31 316 GLY A C 1
ATOM 2400 O O . GLY A 1 316 ? -3.518 136.875 57.531 1 81.31 316 GLY A O 1
ATOM 2401 N N . ASP A 1 317 ? -3.402 138.875 58.719 1 79.31 317 ASP A N 1
ATOM 2402 C CA . ASP A 1 317 ? -2.094 138.625 59.312 1 79.31 317 ASP A CA 1
ATOM 2403 C C . ASP A 1 317 ? -2.178 137.5 60.375 1 79.31 317 ASP A C 1
ATOM 2405 O O . ASP A 1 317 ? -1.224 136.75 60.562 1 79.31 317 ASP A O 1
ATOM 2409 N N . GLN A 1 318 ? -3.252 137.25 60.875 1 78.81 318 GLN A N 1
ATOM 2410 C CA . GLN A 1 318 ? -3.455 136.25 61.938 1 78.81 318 GLN A CA 1
ATOM 2411 C C . GLN A 1 318 ? -3.67 134.875 61.375 1 78.81 318 GLN A C 1
ATOM 2413 O O . GLN A 1 318 ? -3.539 133.875 62.094 1 78.81 318 GLN A O 1
ATOM 2418 N N . GLY A 1 319 ? -3.795 134.875 60.031 1 82.69 319 GLY A N 1
ATOM 2419 C CA . GLY A 1 319 ? -4.121 133.625 59.406 1 82.69 319 GLY A CA 1
ATOM 2420 C C . GLY A 1 319 ? -2.984 133 58.594 1 82.69 319 GLY A C 1
ATOM 2421 O O . GLY A 1 319 ? -3.127 131.875 57.969 1 82.69 319 GLY A O 1
ATOM 2422 N N . LYS A 1 320 ? -1.966 133.625 58.625 1 85.94 320 LYS A N 1
ATOM 2423 C CA . LYS A 1 320 ? -0.848 133.25 57.781 1 85.94 320 LYS A CA 1
ATOM 2424 C C . LYS A 1 320 ? -0.341 131.75 58.125 1 85.94 320 LYS A C 1
ATOM 2426 O O . LYS A 1 320 ? -0.006 131 57.219 1 85.94 320 LYS A O 1
ATOM 2431 N N . GLY A 1 321 ? -0.236 131.5 59.312 1 83.88 321 GLY A N 1
ATOM 2432 C CA . GLY A 1 321 ? 0.176 130.125 59.719 1 83.88 321 GLY A CA 1
ATOM 2433 C C . GLY A 1 321 ? -0.793 129 59.312 1 83.88 321 GLY A C 1
ATOM 2434 O O . GLY A 1 321 ? -0.376 128 58.875 1 83.88 321 GLY A O 1
ATOM 2435 N N . PHE A 1 322 ? -2.086 129.375 59.312 1 86.25 322 PHE A N 1
ATOM 2436 C CA . PHE A 1 322 ? -3.125 128.375 58.938 1 86.25 322 PHE A CA 1
ATOM 2437 C C . PHE A 1 322 ? -3.174 128.25 57.438 1 86.25 322 PHE A C 1
ATOM 2439 O O . PHE A 1 322 ? -3.469 127.125 56.938 1 86.25 322 PHE A O 1
ATOM 2446 N N . ALA A 1 323 ? -2.844 129.25 56.75 1 88.88 323 ALA A N 1
ATOM 2447 C CA . ALA A 1 323 ? -2.816 129.25 55.281 1 88.88 323 ALA A CA 1
ATOM 2448 C C . ALA A 1 323 ? -1.747 128.25 54.812 1 88.88 323 ALA A C 1
ATOM 2450 O O . ALA A 1 323 ? -1.969 127.438 53.844 1 88.88 323 ALA A O 1
ATOM 2451 N N . VAL A 1 324 ? -0.667 128.125 55.562 1 90.88 324 VAL A N 1
ATOM 2452 C CA . VAL A 1 324 ? 0.423 127.188 55.219 1 90.88 324 VAL A CA 1
ATOM 2453 C C . VAL A 1 324 ? 0.009 125.75 55.5 1 90.88 324 VAL A C 1
ATOM 2455 O O . VAL A 1 324 ? 0.244 124.875 54.688 1 90.88 324 VAL A O 1
ATOM 2458 N N . VAL A 1 325 ? -0.614 125.625 56.562 1 91.75 325 VAL A N 1
ATOM 2459 C CA . VAL A 1 325 ? -1.081 124.312 56.938 1 91.75 325 VAL A CA 1
ATOM 2460 C C . VAL A 1 325 ? -2.16 123.812 55.938 1 91.75 325 VAL A C 1
ATOM 2462 O O . VAL A 1 325 ? -2.148 122.688 55.5 1 91.75 325 VAL A O 1
ATOM 2465 N N . ALA A 1 326 ? -3.07 124.688 55.594 1 92.25 326 ALA A N 1
ATOM 2466 C CA . ALA A 1 326 ? -4.156 124.375 54.688 1 92.25 326 ALA A CA 1
ATOM 2467 C C . ALA A 1 326 ? -3.617 124 53.312 1 92.25 326 ALA A C 1
ATOM 2469 O O . ALA A 1 326 ? -4.105 123.062 52.656 1 92.25 326 ALA A O 1
ATOM 2470 N N . ASP A 1 327 ? -2.562 124.625 52.906 1 92.94 327 ASP A N 1
ATOM 2471 C CA . ASP A 1 327 ? -1.963 124.375 51.625 1 92.94 327 ASP A CA 1
ATOM 2472 C C . ASP A 1 327 ? -1.221 123.062 51.594 1 92.94 327 ASP A C 1
ATOM 2474 O O . ASP A 1 327 ? -1.234 122.312 50.594 1 92.94 327 ASP A O 1
ATOM 2478 N N . GLU A 1 328 ? -0.644 122.75 52.719 1 94.31 328 GLU A N 1
ATOM 2479 C CA . GLU A 1 328 ? 0.073 121.5 52.812 1 94.31 328 GLU A CA 1
ATOM 2480 C C . GLU A 1 328 ? -0.895 120.312 52.875 1 94.31 328 GLU A C 1
ATOM 2482 O O . GLU A 1 328 ? -0.657 119.312 52.219 1 94.31 328 GLU A O 1
ATOM 2487 N N . VAL A 1 329 ? -1.979 120.438 53.562 1 95.25 329 VAL A N 1
ATOM 2488 C CA . VAL A 1 329 ? -3.002 119.438 53.625 1 95.25 329 VAL A CA 1
ATOM 2489 C C . VAL A 1 329 ? -3.643 119.25 52.25 1 95.25 329 VAL A C 1
ATOM 2491 O O . VAL A 1 329 ? -3.965 118.125 51.844 1 95.25 329 VAL A O 1
ATOM 2494 N N . ARG A 1 330 ? -3.783 120.312 51.562 1 94.94 330 ARG A N 1
ATOM 2495 C CA . ARG A 1 330 ? -4.328 120.25 50.219 1 94.94 330 ARG A CA 1
ATOM 2496 C C . ARG A 1 330 ? -3.412 119.5 49.281 1 94.94 330 ARG A C 1
ATOM 2498 O O . ARG A 1 330 ? -3.877 118.625 48.531 1 94.94 330 ARG A O 1
ATOM 2505 N N . LYS A 1 331 ? -2.092 119.688 49.406 1 95.44 331 LYS A N 1
ATOM 2506 C CA . LYS A 1 331 ? -1.111 119 48.594 1 95.44 331 LYS A CA 1
ATOM 2507 C C . LYS A 1 331 ? -1.086 117.5 48.938 1 95.44 331 LYS A C 1
ATOM 2509 O O . LYS A 1 331 ? -0.969 116.625 48.031 1 95.44 331 LYS A O 1
ATOM 2514 N N . LEU A 1 332 ? -1.262 117.188 50.125 1 95.5 332 LEU A N 1
ATOM 2515 C CA . LEU A 1 332 ? -1.282 115.812 50.562 1 95.5 332 LEU A CA 1
ATOM 2516 C C . LEU A 1 332 ? -2.553 115.125 50.094 1 95.5 332 LEU A C 1
ATOM 2518 O O . LEU A 1 332 ? -2.514 113.938 49.719 1 95.5 332 LEU A O 1
ATOM 2522 N N . ALA A 1 333 ? -3.672 115.75 50.125 1 95.56 333 ALA A N 1
ATOM 2523 C CA . ALA A 1 333 ? -4.934 115.25 49.625 1 95.56 333 ALA A CA 1
ATOM 2524 C C . ALA A 1 333 ? -4.867 114.938 48.125 1 95.56 333 ALA A C 1
ATOM 2526 O O . ALA A 1 333 ? -5.387 113.938 47.625 1 95.56 333 ALA A O 1
ATOM 2527 N N . GLU A 1 334 ? -4.199 115.875 47.438 1 95 334 GLU A N 1
ATOM 2528 C CA . GLU A 1 334 ? -4.023 115.688 46 1 95 334 GLU A CA 1
ATOM 2529 C C . GLU A 1 334 ? -3.098 114.5 45.688 1 95 334 GLU A C 1
ATOM 2531 O O . GLU A 1 334 ? -3.352 113.75 44.75 1 95 334 GLU A O 1
ATOM 2536 N N . GLN A 1 335 ? -2.09 114.375 46.469 1 95.44 335 GLN A N 1
ATOM 2537 C CA . GLN A 1 335 ? -1.176 113.25 46.312 1 95.44 335 GLN A CA 1
ATOM 2538 C C . GLN A 1 335 ? -1.879 111.938 46.594 1 95.44 335 GLN A C 1
ATOM 2540 O O . GLN A 1 335 ? -1.664 110.938 45.906 1 95.44 335 GLN A O 1
ATOM 2545 N N . SER A 1 336 ? -2.693 111.875 47.594 1 95.69 336 SER A N 1
ATOM 2546 C CA . SER A 1 336 ? -3.457 110.688 47.938 1 95.69 336 SER A CA 1
ATOM 2547 C C . SER A 1 336 ? -4.438 110.312 46.812 1 95.69 336 SER A C 1
ATOM 2549 O O . SER A 1 336 ? -4.562 109.125 46.469 1 95.69 336 SER A O 1
ATOM 2551 N N . LYS A 1 337 ? -5.098 111.375 46.281 1 95.38 337 LYS A N 1
ATOM 2552 C CA . LYS A 1 337 ? -6.051 111.125 45.219 1 95.38 337 LYS A CA 1
ATOM 2553 C C . LYS A 1 337 ? -5.359 110.562 44 1 95.38 337 LYS A C 1
ATOM 2555 O O . LYS A 1 337 ? -5.844 109.562 43.406 1 95.38 337 LYS A O 1
ATOM 2560 N N . ASP A 1 338 ? -4.172 111.062 43.656 1 96.12 338 ASP A N 1
ATOM 2561 C CA . ASP A 1 338 ? -3.404 110.562 42.5 1 96.12 338 ASP A CA 1
ATOM 2562 C C . ASP A 1 338 ? -2.959 109.125 42.75 1 96.12 338 ASP A C 1
ATOM 2564 O O . ASP A 1 338 ? -3.031 108.25 41.812 1 96.12 338 ASP A O 1
ATOM 2568 N N . THR A 1 339 ? -2.574 108.812 43.906 1 95.56 339 THR A N 1
ATOM 2569 C CA . THR A 1 339 ? -2.109 107.438 44.25 1 95.56 339 THR A CA 1
ATOM 2570 C C . THR A 1 339 ? -3.268 106.5 44.219 1 95.56 339 THR A C 1
ATOM 2572 O O . THR A 1 339 ? -3.107 105.312 43.781 1 95.56 339 THR A O 1
ATOM 2575 N N . VAL A 1 340 ? -4.434 106.812 44.656 1 95.94 340 VAL A N 1
ATOM 2576 C CA . VAL A 1 340 ? -5.602 106 44.656 1 95.94 340 VAL A CA 1
ATOM 2577 C C . VAL A 1 340 ? -6.043 105.688 43.25 1 95.94 340 VAL A C 1
ATOM 2579 O O . VAL A 1 340 ? -6.461 104.562 42.938 1 95.94 340 VAL A O 1
ATOM 2582 N N . ASP A 1 341 ? -5.938 106.75 42.406 1 95.12 341 ASP A N 1
ATOM 2583 C CA . ASP A 1 341 ? -6.289 106.562 41 1 95.12 341 ASP A CA 1
ATOM 2584 C C . ASP A 1 341 ? -5.348 105.562 40.344 1 95.12 341 ASP A C 1
ATOM 2586 O O . ASP A 1 341 ? -5.777 104.688 39.531 1 95.12 341 ASP A O 1
ATOM 2590 N N . GLN A 1 342 ? -4.129 105.562 40.75 1 95.25 342 GLN A N 1
ATOM 2591 C CA . GLN A 1 342 ? -3.168 104.625 40.281 1 95.25 342 GLN A CA 1
ATOM 2592 C C . GLN A 1 342 ? -3.48 103.188 40.844 1 95.25 342 GLN A C 1
ATOM 2594 O O . GLN A 1 342 ? -3.387 102.188 40.156 1 95.25 342 GLN A O 1
ATOM 2599 N N . ILE A 1 343 ? -3.9 103.125 42.031 1 94.69 343 ILE A N 1
ATOM 2600 C CA . ILE A 1 343 ? -4.262 101.875 42.688 1 94.69 343 ILE A CA 1
ATOM 2601 C C . ILE A 1 343 ? -5.453 101.25 41.938 1 94.69 343 ILE A C 1
ATOM 2603 O O . ILE A 1 343 ? -5.465 100 41.688 1 94.69 343 ILE A O 1
ATOM 2607 N N . LYS A 1 344 ? -6.453 102.062 41.625 1 94.5 344 LYS A N 1
ATOM 2608 C CA . LYS A 1 344 ? -7.645 101.625 40.938 1 94.5 344 LYS A CA 1
ATOM 2609 C C . LYS A 1 344 ? -7.289 101 39.562 1 94.5 344 LYS A C 1
ATOM 2611 O O . LYS A 1 344 ? -7.848 99.938 39.188 1 94.5 344 LYS A O 1
ATOM 2616 N N . LYS A 1 345 ? -6.301 101.625 38.844 1 95.19 345 LYS A N 1
ATOM 2617 C CA . LYS A 1 345 ? -5.852 101.125 37.562 1 95.19 345 LYS A CA 1
ATOM 2618 C C . LYS A 1 345 ? -5.125 99.75 37.719 1 95.19 345 LYS A C 1
ATOM 2620 O O . LYS A 1 345 ? -5.398 98.812 37 1 95.19 345 LYS A O 1
ATOM 2625 N N . VAL A 1 346 ? -4.281 99.625 38.688 1 94.31 346 VAL A N 1
ATOM 2626 C CA . VAL A 1 346 ? -3.484 98.438 38.906 1 94.31 346 VAL A CA 1
ATOM 2627 C C . VAL A 1 346 ? -4.383 97.312 39.375 1 94.31 346 VAL A C 1
ATOM 2629 O O . VAL A 1 346 ? -4.188 96.125 39 1 94.31 346 VAL A O 1
ATOM 2632 N N . ILE A 1 347 ? -5.422 97.688 40.188 1 93.94 347 ILE A N 1
ATOM 2633 C CA . ILE A 1 347 ? -6.336 96.625 40.688 1 93.94 347 ILE A CA 1
ATOM 2634 C C . ILE A 1 347 ? -7.117 96 39.5 1 93.94 347 ILE A C 1
ATOM 2636 O O . ILE A 1 347 ? -7.418 94.812 39.5 1 93.94 347 ILE A O 1
ATOM 2640 N N . SER A 1 348 ? -7.496 96.938 38.594 1 94.19 348 SER A N 1
ATOM 2641 C CA . SER A 1 348 ? -8.203 96.438 37.406 1 94.19 348 SER A CA 1
ATOM 2642 C C . SER A 1 348 ? -7.332 95.5 36.594 1 94.19 348 SER A C 1
ATOM 2644 O O . SER A 1 348 ? -7.816 94.5 36.062 1 94.19 348 SER A O 1
ATOM 2646 N N . GLU A 1 349 ? -6 95.75 36.531 1 94.44 349 GLU A N 1
ATOM 2647 C CA . GLU A 1 349 ? -5.055 94.875 35.812 1 94.44 349 GLU A CA 1
ATOM 2648 C C . GLU A 1 349 ? -4.879 93.562 36.562 1 94.44 349 GLU A C 1
ATOM 2650 O O . GLU A 1 349 ? -4.855 92.5 35.938 1 94.44 349 GLU A O 1
ATOM 2655 N N . VAL A 1 350 ? -4.859 93.625 37.844 1 93.31 350 VAL A N 1
ATOM 2656 C CA . VAL A 1 350 ? -4.68 92.438 38.656 1 93.31 350 VAL A CA 1
ATOM 2657 C C . VAL A 1 350 ? -5.93 91.562 38.562 1 93.31 350 VAL A C 1
ATOM 2659 O O . VAL A 1 350 ? -5.828 90.312 38.469 1 93.31 350 VAL A O 1
ATOM 2662 N N . ASP A 1 351 ? -7.082 92.25 38.656 1 93.75 351 ASP A N 1
ATOM 2663 C CA . ASP A 1 351 ? -8.344 91.562 38.531 1 93.75 351 ASP A CA 1
ATOM 2664 C C . ASP A 1 351 ? -8.445 90.812 37.188 1 93.75 351 ASP A C 1
ATOM 2666 O O . ASP A 1 351 ? -8.867 89.625 37.156 1 93.75 351 ASP A O 1
ATOM 2670 N N . GLY A 1 352 ? -8.023 91.5 36.125 1 94.81 352 GLY A N 1
ATOM 2671 C CA . GLY A 1 352 ? -8 90.875 34.781 1 94.81 352 GLY A CA 1
ATOM 2672 C C . GLY A 1 352 ? -7.027 89.688 34.688 1 94.81 352 GLY A C 1
ATOM 2673 O O . GLY A 1 352 ? -7.344 88.625 34.125 1 94.81 352 GLY A O 1
ATOM 2674 N N . ALA A 1 353 ? -5.816 89.875 35.25 1 94.94 353 ALA A N 1
ATOM 2675 C CA . ALA A 1 353 ? -4.805 88.812 35.219 1 94.94 353 ALA A CA 1
ATOM 2676 C C . ALA A 1 353 ? -5.277 87.562 36.031 1 94.94 353 ALA A C 1
ATOM 2678 O O . ALA A 1 353 ? -5.039 86.438 35.625 1 94.94 353 ALA A O 1
ATOM 2679 N N . PHE A 1 354 ? -5.914 87.875 37.125 1 95.12 354 PHE A N 1
ATOM 2680 C CA . PHE A 1 354 ? -6.426 86.812 37.969 1 95.12 354 PHE A CA 1
ATOM 2681 C C . PHE A 1 354 ? -7.539 86.062 37.281 1 95.12 354 PHE A C 1
ATOM 2683 O O . PHE A 1 354 ? -7.578 84.812 37.312 1 95.12 354 PHE A O 1
ATOM 2690 N N . ASP A 1 355 ? -8.445 86.75 36.594 1 95.12 355 ASP A N 1
ATOM 2691 C CA . ASP A 1 355 ? -9.531 86.125 35.875 1 95.12 355 ASP A CA 1
ATOM 2692 C C . ASP A 1 355 ? -9 85.312 34.719 1 95.12 355 ASP A C 1
ATOM 2694 O O . ASP A 1 355 ? -9.5 84.188 34.5 1 95.12 355 ASP A O 1
ATOM 2698 N N . ASN A 1 356 ? -8.008 85.812 34.031 1 95.94 356 ASN A N 1
ATOM 2699 C CA . ASN A 1 356 ? -7.391 85 32.969 1 95.94 356 ASN A CA 1
ATOM 2700 C C . ASN A 1 356 ? -6.723 83.75 33.469 1 95.94 356 ASN A C 1
ATOM 2702 O O . ASN A 1 356 ? -6.91 82.688 32.906 1 95.94 356 ASN A O 1
ATOM 2706 N N . LEU A 1 357 ? -5.977 83.875 34.531 1 96.56 357 LEU A N 1
ATOM 2707 C CA . LEU A 1 357 ? -5.305 82.75 35.125 1 96.56 357 LEU A CA 1
ATOM 2708 C C . LEU A 1 357 ? -6.316 81.688 35.594 1 96.56 357 LEU A C 1
ATOM 2710 O O . LEU A 1 357 ? -6.125 80.5 35.375 1 96.56 357 LEU A O 1
ATOM 2714 N N . SER A 1 358 ? -7.414 82.25 36.281 1 96.5 358 SER A N 1
ATOM 2715 C CA . SER A 1 358 ? -8.477 81.375 36.75 1 96.5 358 SER A CA 1
ATOM 2716 C C . SER A 1 358 ? -9.133 80.625 35.594 1 96.5 358 SER A C 1
ATOM 2718 O O . SER A 1 358 ? -9.344 79.375 35.656 1 96.5 358 SER A O 1
ATOM 2720 N N . GLY A 1 359 ? -9.414 81.312 34.5 1 96.81 359 GLY A N 1
ATOM 2721 C CA . GLY A 1 359 ? -10.047 80.75 33.312 1 96.81 359 GLY A CA 1
ATOM 2722 C C . GLY A 1 359 ? -9.188 79.625 32.656 1 96.81 359 GLY A C 1
ATOM 2723 O O . GLY A 1 359 ? -9.672 78.562 32.375 1 96.81 359 GLY A O 1
ATOM 2724 N N . HIS A 1 360 ? -7.891 79.938 32.438 1 96.5 360 HIS A N 1
ATOM 2725 C CA . HIS A 1 360 ? -6.98 79 31.812 1 96.5 360 HIS A CA 1
ATOM 2726 C C . HIS A 1 360 ? -6.758 77.75 32.688 1 96.5 360 HIS A C 1
ATOM 2728 O O . HIS A 1 360 ? -6.625 76.688 32.188 1 96.5 360 HIS A O 1
ATOM 2734 N N . SER A 1 361 ? -6.734 77.938 34 1 96.94 361 SER A N 1
ATOM 2735 C CA . SER A 1 361 ? -6.566 76.812 34.938 1 96.94 361 SER A CA 1
ATOM 2736 C C . SER A 1 361 ? -7.77 75.875 34.906 1 96.94 361 SER A C 1
ATOM 2738 O O . SER A 1 361 ? -7.609 74.688 34.938 1 96.94 361 SER A O 1
ATOM 2740 N N . LYS A 1 362 ? -8.953 76.5 34.781 1 96.31 362 LYS A N 1
ATOM 2741 C CA . LYS A 1 362 ? -10.172 75.688 34.719 1 96.31 362 LYS A CA 1
ATOM 2742 C C . LYS A 1 362 ? -10.219 74.938 33.406 1 96.31 362 LYS A C 1
ATOM 2744 O O . LYS A 1 362 ? -10.695 73.75 33.375 1 96.31 362 LYS A O 1
ATOM 2749 N N . GLU A 1 363 ? -9.727 75.5 32.344 1 96.44 363 GLU A N 1
ATOM 2750 C CA . GLU A 1 363 ? -9.68 74.812 31.047 1 96.44 363 GLU A CA 1
ATOM 2751 C C . GLU A 1 363 ? -8.711 73.625 31.094 1 96.44 363 GLU A C 1
ATOM 2753 O O . GLU A 1 363 ? -8.977 72.562 30.516 1 96.44 363 GLU A O 1
ATOM 2758 N N . LEU A 1 364 ? -7.609 73.812 31.797 1 96.69 364 LEU A N 1
ATOM 2759 C CA . LEU A 1 364 ? -6.648 72.75 31.953 1 96.69 364 LEU A CA 1
ATOM 2760 C C . LEU A 1 364 ? -7.25 71.562 32.75 1 96.69 364 LEU A C 1
ATOM 2762 O O . LEU A 1 364 ? -7.051 70.375 32.406 1 96.69 364 LEU A O 1
ATOM 2766 N N . LEU A 1 365 ? -7.988 71.938 33.812 1 96.88 365 LEU A N 1
ATOM 2767 C CA . LEU A 1 365 ? -8.648 70.938 34.625 1 96.88 365 LEU A CA 1
ATOM 2768 C C . LEU A 1 365 ? -9.695 70.125 33.812 1 96.88 365 LEU A C 1
ATOM 2770 O O . LEU A 1 365 ? -9.805 68.938 33.906 1 96.88 365 LEU A O 1
ATOM 2774 N N . THR A 1 366 ? -10.391 70.875 32.906 1 96.56 366 THR A N 1
ATOM 2775 C CA . THR A 1 366 ? -11.391 70.25 32.062 1 96.56 366 THR A CA 1
ATOM 2776 C C . THR A 1 366 ? -10.727 69.312 31.047 1 96.56 366 THR A C 1
ATOM 2778 O O . THR A 1 366 ? -11.242 68.25 30.766 1 96.56 366 THR A O 1
ATOM 2781 N N . PHE A 1 367 ? -9.586 69.75 30.547 1 95.69 367 PHE A N 1
ATOM 2782 C CA . PHE A 1 367 ? -8.828 68.875 29.625 1 95.69 367 PHE A CA 1
ATOM 2783 C C . PHE A 1 367 ? -8.398 67.625 30.281 1 95.69 367 PHE A C 1
ATOM 2785 O O . PHE A 1 367 ? -8.516 66.5 29.688 1 95.69 367 PHE A O 1
ATOM 2792 N N . ILE A 1 368 ? -7.938 67.625 31.531 1 96.69 368 ILE A N 1
ATOM 2793 C CA . ILE A 1 368 ? -7.492 66.438 32.25 1 96.69 368 ILE A CA 1
ATOM 2794 C C . ILE A 1 368 ? -8.688 65.562 32.531 1 96.69 368 ILE A C 1
ATOM 2796 O O . ILE A 1 368 ? -8.602 64.312 32.344 1 96.69 368 ILE A O 1
ATOM 2800 N N . GLU A 1 369 ? -9.828 66.125 32.906 1 95.25 369 GLU A N 1
ATOM 2801 C CA . GLU A 1 369 ? -11.016 65.312 33.312 1 95.25 369 GLU A CA 1
ATOM 2802 C C . GLU A 1 369 ? -11.672 64.688 32.094 1 95.25 369 GLU A C 1
ATOM 2804 O O . GLU A 1 369 ? -12.039 63.531 32.125 1 95.25 369 GLU A O 1
ATOM 2809 N N . LYS A 1 370 ? -11.812 65.375 30.953 1 94.31 370 LYS A N 1
ATOM 2810 C CA . LYS A 1 370 ? -12.625 64.938 29.828 1 94.31 370 LYS A CA 1
ATOM 2811 C C . LYS A 1 370 ? -11.766 64.188 28.797 1 94.31 370 LYS A C 1
ATOM 2813 O O . LYS A 1 370 ? -12.156 63.125 28.297 1 94.31 370 LYS A O 1
ATOM 2818 N N . ASP A 1 371 ? -10.609 64.75 28.469 1 95.69 371 ASP A N 1
ATOM 2819 C CA . ASP A 1 371 ? -9.805 64.188 27.391 1 95.69 371 ASP A CA 1
ATOM 2820 C C . ASP A 1 371 ? -8.797 63.188 27.906 1 95.69 371 ASP A C 1
ATOM 2822 O O . ASP A 1 371 ? -8.805 62 27.5 1 95.69 371 ASP A O 1
ATOM 2826 N N . VAL A 1 372 ? -8 63.562 28.891 1 97.19 372 VAL A N 1
ATOM 2827 C CA . VAL A 1 372 ? -6.902 62.719 29.375 1 97.19 372 VAL A CA 1
ATOM 2828 C C . VAL A 1 372 ? -7.453 61.469 30.031 1 97.19 372 VAL A C 1
ATOM 2830 O O . VAL A 1 372 ? -6.957 60.344 29.797 1 97.19 372 VAL A O 1
ATOM 2833 N N . ASP A 1 373 ? -8.5 61.625 30.891 1 95.19 373 ASP A N 1
ATOM 2834 C CA . ASP A 1 373 ? -9.094 60.469 31.562 1 95.19 373 ASP A CA 1
ATOM 2835 C C . ASP A 1 373 ? -9.656 59.469 30.562 1 95.19 373 ASP A C 1
ATOM 2837 O O . ASP A 1 373 ? -9.469 58.25 30.719 1 95.19 373 ASP A O 1
ATOM 2841 N N . GLY A 1 374 ? -10.352 59.906 29.516 1 95.38 374 GLY A N 1
ATOM 2842 C CA . GLY A 1 374 ? -10.867 59.062 28.469 1 95.38 374 GLY A CA 1
ATOM 2843 C C . GLY A 1 374 ? -9.773 58.344 27.688 1 95.38 374 GLY A C 1
ATOM 2844 O O . GLY A 1 374 ? -9.93 57.188 27.297 1 95.38 374 GLY A O 1
ATOM 2845 N N . ASP A 1 375 ? -8.742 59 27.406 1 96.5 375 ASP A N 1
ATOM 2846 C CA . ASP A 1 375 ? -7.625 58.406 26.656 1 96.5 375 ASP A CA 1
ATOM 2847 C C . ASP A 1 375 ? -6.922 57.312 27.469 1 96.5 375 ASP A C 1
ATOM 2849 O O . ASP A 1 375 ? -6.422 56.344 26.891 1 96.5 375 ASP A O 1
ATOM 2853 N N . TYR A 1 376 ? -6.832 57.469 28.812 1 96.94 376 TYR A N 1
ATOM 2854 C CA . TYR A 1 376 ? -6.281 56.406 29.641 1 96.94 376 TYR A CA 1
ATOM 2855 C C . TYR A 1 376 ? -7.172 55.188 29.641 1 96.94 376 TYR A C 1
ATOM 2857 O O . TYR A 1 376 ? -6.68 54.062 29.656 1 96.94 376 TYR A O 1
ATOM 2865 N N . GLU A 1 377 ? -8.477 55.406 29.578 1 96.44 377 GLU A N 1
ATOM 2866 C CA . GLU A 1 377 ? -9.391 54.281 29.438 1 96.44 377 GLU A CA 1
ATOM 2867 C C . GLU A 1 377 ? -9.164 53.531 28.125 1 96.44 377 GLU A C 1
ATOM 2869 O O . GLU A 1 377 ? -9.266 52.312 28.062 1 96.44 377 GLU A O 1
ATOM 2874 N N . LEU A 1 378 ? -8.953 54.25 27.078 1 96.94 378 LEU A N 1
ATOM 2875 C CA . LEU A 1 378 ? -8.648 53.656 25.781 1 96.94 378 LEU A CA 1
ATOM 2876 C C . LEU A 1 378 ? -7.371 52.812 25.844 1 96.94 378 LEU A C 1
ATOM 2878 O O . LEU A 1 378 ? -7.301 51.719 25.281 1 96.94 378 LEU A O 1
ATOM 2882 N N . LEU A 1 379 ? -6.34 53.344 26.516 1 97.19 379 LEU A N 1
ATOM 2883 C CA . LEU A 1 379 ? -5.078 52.625 26.688 1 97.19 379 LEU A CA 1
ATOM 2884 C C . LEU A 1 379 ? -5.293 51.312 27.422 1 97.19 379 LEU A C 1
ATOM 2886 O O . LEU A 1 379 ? -4.793 50.281 27 1 97.19 379 LEU A O 1
ATOM 2890 N N . ILE A 1 380 ? -6.066 51.375 28.5 1 97.69 380 ILE A N 1
ATOM 2891 C CA . ILE A 1 380 ? -6.328 50.188 29.312 1 97.69 380 ILE A CA 1
ATOM 2892 C C . ILE A 1 380 ? -7.137 49.188 28.516 1 97.69 380 ILE A C 1
ATOM 2894 O O . ILE A 1 380 ? -6.848 48 28.531 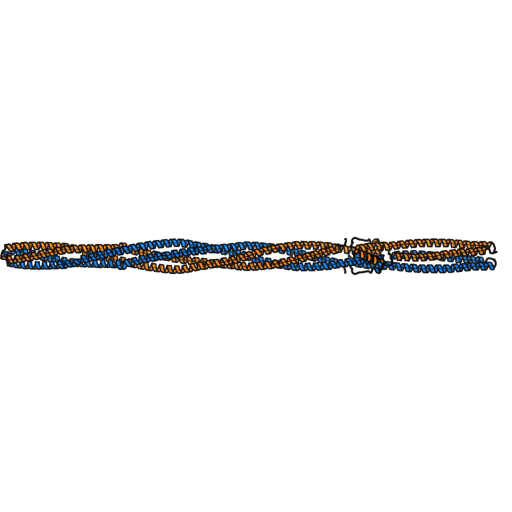1 97.69 380 ILE A O 1
ATOM 2898 N N . GLN A 1 381 ? -8.117 49.656 27.766 1 97.44 381 GLN A N 1
ATOM 2899 C CA . GLN A 1 381 ? -8.93 48.812 26.922 1 97.44 381 GLN A CA 1
ATOM 2900 C C . GLN A 1 381 ? -8.086 48.156 25.812 1 97.44 381 GLN A C 1
ATOM 2902 O O . GLN A 1 381 ? -8.266 46.969 25.5 1 97.44 381 GLN A O 1
ATOM 2907 N N . THR A 1 382 ? -7.281 48.938 25.219 1 97.44 382 THR A N 1
ATOM 2908 C CA . THR A 1 382 ? -6.406 48.406 24.172 1 97.44 382 THR A CA 1
ATOM 2909 C C . THR A 1 382 ? -5.484 47.344 24.719 1 97.44 382 THR A C 1
ATOM 2911 O O . THR A 1 382 ? -5.32 46.281 24.094 1 97.44 382 THR A O 1
ATOM 2914 N N . ALA A 1 383 ? -4.875 47.594 25.859 1 97.81 383 ALA A N 1
ATOM 2915 C CA . ALA A 1 383 ? -3.994 46.625 26.484 1 97.81 383 ALA A CA 1
ATOM 2916 C C . ALA A 1 383 ? -4.75 45.344 26.828 1 97.81 383 ALA A C 1
ATOM 2918 O O . ALA A 1 383 ? -4.215 44.25 26.688 1 97.81 383 ALA A O 1
ATOM 2919 N N . THR A 1 384 ? -5.984 45.469 27.281 1 97.25 384 THR A N 1
ATOM 2920 C CA . THR A 1 384 ? -6.816 44.312 27.594 1 97.25 384 THR A CA 1
ATOM 2921 C C . THR A 1 384 ? -7.121 43.5 26.344 1 97.25 384 THR A C 1
ATOM 2923 O O . THR A 1 384 ? -7.031 42.281 26.359 1 97.25 384 THR A O 1
ATOM 2926 N N . SER A 1 385 ? -7.488 44.219 25.297 1 96.94 385 SER A N 1
ATOM 2927 C CA . SER A 1 385 ? -7.738 43.531 24.016 1 96.94 385 SER A CA 1
ATOM 2928 C C . SER A 1 385 ? -6.48 42.844 23.5 1 96.94 385 SER A C 1
ATOM 2930 O O . SER A 1 385 ? -6.551 41.719 22.984 1 96.94 385 SER A O 1
ATOM 2932 N N . TYR A 1 386 ? -5.348 43.5 23.609 1 96.12 386 TYR A N 1
ATOM 2933 C CA . TYR A 1 386 ? -4.051 42.969 23.203 1 96.12 386 TYR A CA 1
ATOM 2934 C C . TYR A 1 386 ? -3.709 41.688 23.953 1 96.12 386 TYR A C 1
ATOM 2936 O O . TYR A 1 386 ? -3.252 40.719 23.359 1 96.12 386 TYR A O 1
ATOM 2944 N N . GLU A 1 387 ? -4.004 41.688 25.25 1 96 387 GLU A N 1
ATOM 2945 C CA . GLU A 1 387 ? -3.795 40.531 26.078 1 96 387 GLU A CA 1
ATOM 2946 C C . GLU A 1 387 ? -4.691 39.375 25.641 1 96 387 GLU A C 1
ATOM 2948 O O . GLU A 1 387 ? -4.227 38.219 25.5 1 96 387 GLU A O 1
ATOM 2953 N N . ASN A 1 388 ? -5.934 39.688 25.391 1 95.38 388 ASN A N 1
ATOM 2954 C CA . ASN A 1 388 ? -6.891 38.656 24.984 1 95.38 388 ASN A CA 1
ATOM 2955 C C . ASN A 1 388 ? -6.527 38.062 23.625 1 95.38 388 ASN A C 1
ATOM 2957 O O . ASN A 1 388 ? -6.68 36.875 23.422 1 95.38 388 ASN A O 1
ATOM 2961 N N . ASP A 1 389 ? -6.09 38.969 22.797 1 94.06 389 ASP A N 1
ATOM 2962 C CA . ASP A 1 389 ? -5.777 38.5 21.453 1 94.06 389 ASP A CA 1
ATOM 2963 C C . ASP A 1 389 ? -4.516 37.625 21.453 1 94.06 389 ASP A C 1
ATOM 2965 O O . ASP A 1 389 ? -4.312 36.812 20.547 1 94.06 389 ASP A O 1
ATOM 2969 N N . SER A 1 390 ? -3.645 37.781 22.438 1 95.81 390 SER A N 1
ATOM 2970 C CA . SER A 1 390 ? -2.496 36.906 22.594 1 95.81 390 SER A CA 1
ATOM 2971 C C . SER A 1 390 ? -2.939 35.469 22.859 1 95.81 390 SER A C 1
ATOM 2973 O O . SER A 1 390 ? -2.248 34.531 22.5 1 95.81 390 SER A O 1
ATOM 2975 N N . LYS A 1 391 ? -4.129 35.344 23.484 1 94.56 391 LYS A N 1
ATOM 2976 C CA . LYS A 1 391 ? -4.68 34.031 23.75 1 94.56 391 LYS A CA 1
ATOM 2977 C C . LYS A 1 391 ? -5.059 33.312 22.453 1 94.56 391 LYS A C 1
ATOM 2979 O O . LYS A 1 391 ? -4.98 32.094 22.359 1 94.56 391 LYS A O 1
ATOM 2984 N N . LEU A 1 392 ? -5.441 34.094 21.469 1 94.06 392 LEU A N 1
ATOM 2985 C CA . LEU A 1 392 ? -5.758 33.531 20.172 1 94.06 392 LEU A CA 1
ATOM 2986 C C . LEU A 1 392 ? -4.539 32.844 19.562 1 94.06 392 LEU A C 1
ATOM 2988 O O . LEU A 1 392 ? -4.652 31.75 19 1 94.06 392 LEU A O 1
ATOM 2992 N N . ILE A 1 393 ? -3.371 33.469 19.703 1 95.31 393 ILE A N 1
ATOM 2993 C CA . ILE A 1 393 ? -2.137 32.906 19.172 1 95.31 393 ILE A CA 1
ATOM 2994 C C . ILE A 1 393 ? -1.803 31.609 19.922 1 95.31 393 ILE A C 1
ATOM 2996 O O . ILE A 1 393 ? -1.418 30.609 19.312 1 95.31 393 ILE A O 1
ATOM 3000 N N . THR A 1 394 ? -1.972 31.688 21.203 1 96.44 394 THR A N 1
ATOM 3001 C CA . THR A 1 394 ? -1.721 30.5 22.016 1 96.44 394 THR A CA 1
ATOM 3002 C C . THR A 1 394 ? -2.639 29.359 21.609 1 96.44 394 THR A C 1
ATOM 3004 O O . THR A 1 394 ? -2.18 28.219 21.406 1 96.44 394 THR A O 1
ATOM 3007 N N . ASN A 1 395 ? -3.914 29.641 21.391 1 95.5 395 ASN A N 1
ATOM 3008 C CA . ASN A 1 395 ? -4.891 28.625 21 1 95.5 395 ASN A CA 1
ATOM 3009 C C . ASN A 1 395 ? -4.586 28.047 19.625 1 95.5 395 ASN A C 1
ATOM 3011 O O . ASN A 1 395 ? -4.695 26.828 19.422 1 95.5 395 ASN A O 1
ATOM 3015 N N . MET A 1 396 ? -4.227 28.922 18.734 1 93.88 396 MET A N 1
ATOM 3016 C CA . MET A 1 396 ? -3.863 28.484 17.391 1 93.88 396 MET A CA 1
ATOM 3017 C C . MET A 1 396 ? -2.672 27.531 17.438 1 93.88 396 MET A C 1
ATOM 3019 O O . MET A 1 396 ? -2.688 26.484 16.797 1 93.88 396 MET A O 1
ATOM 3023 N N . SER A 1 397 ? -1.689 27.906 18.203 1 97.06 397 SER A N 1
ATOM 3024 C CA . SER A 1 397 ? -0.466 27.109 18.297 1 97.06 397 SER A CA 1
ATOM 3025 C C . SER A 1 397 ? -0.729 25.766 18.953 1 97.06 397 SER A C 1
ATOM 3027 O O . SER A 1 397 ? -0.207 24.734 18.5 1 97.06 397 SER A O 1
ATOM 3029 N N . GLU A 1 398 ? -1.55 25.766 19.953 1 95.81 398 GLU A N 1
ATOM 3030 C CA . GLU A 1 398 ? -1.886 24.516 20.641 1 95.81 398 GLU A CA 1
ATOM 3031 C C . GLU A 1 398 ? -2.676 23.594 19.719 1 95.81 398 GLU A C 1
ATOM 3033 O O . GLU A 1 398 ? -2.484 22.375 19.75 1 95.81 398 GLU A O 1
ATOM 3038 N N . GLU A 1 399 ? -3.525 24.172 18.938 1 94.88 399 GLU A N 1
ATOM 3039 C CA . GLU A 1 399 ? -4.293 23.391 17.984 1 94.88 399 GLU A CA 1
ATOM 3040 C C . GLU A 1 399 ? -3.389 22.766 16.938 1 94.88 399 GLU A C 1
ATOM 3042 O O . GLU A 1 399 ? -3.553 21.594 16.578 1 94.88 399 GLU A O 1
ATOM 3047 N N . ILE A 1 400 ? -2.475 23.531 16.453 1 95.25 400 ILE A N 1
ATOM 3048 C CA . ILE A 1 400 ? -1.519 23.031 15.477 1 95.25 400 ILE A CA 1
ATOM 3049 C C . ILE A 1 400 ? -0.725 21.875 16.062 1 95.25 400 ILE A C 1
ATOM 3051 O O . ILE A 1 400 ? -0.532 20.844 15.406 1 95.25 400 ILE A O 1
ATOM 3055 N N . GLN A 1 401 ? -0.291 22.047 17.281 1 96 401 GLN A N 1
ATOM 3056 C CA . GLN A 1 401 ? 0.477 20.984 17.938 1 96 401 GLN A CA 1
ATOM 3057 C C . GLN A 1 401 ? -0.351 19.719 18.078 1 96 401 GLN A C 1
ATOM 3059 O O . GLN A 1 401 ? 0.143 18.625 17.812 1 96 401 GLN A O 1
ATOM 3064 N N . SER A 1 402 ? -1.596 19.891 18.5 1 96.69 402 SER A N 1
ATOM 3065 C CA . SER A 1 402 ? -2.484 18.75 18.672 1 96.69 402 SER A CA 1
ATOM 3066 C C . SER A 1 402 ? -2.734 18.016 17.359 1 96.69 402 SER A C 1
ATOM 3068 O O . SER A 1 402 ? -2.652 16.797 17.297 1 96.69 402 SER A O 1
ATOM 3070 N N . ARG A 1 403 ? -3.043 18.797 16.328 1 95.81 403 ARG A N 1
ATOM 3071 C CA . ARG A 1 403 ? -3.318 18.203 15.023 1 95.81 403 ARG A CA 1
ATOM 3072 C C . ARG A 1 403 ? -2.064 17.562 14.438 1 95.81 403 ARG A C 1
ATOM 3074 O O . ARG A 1 403 ? -2.143 16.531 13.773 1 95.81 403 ARG A O 1
ATOM 3081 N N . SER A 1 404 ? -0.919 18.234 14.672 1 96.12 404 SER A N 1
ATOM 3082 C CA . SER A 1 404 ? 0.35 17.672 14.227 1 96.12 404 SER A CA 1
ATOM 3083 C C . SER A 1 404 ? 0.598 16.297 14.859 1 96.12 404 SER A C 1
ATOM 3085 O O . SER A 1 404 ? 1.052 15.375 14.188 1 96.12 404 SER A O 1
ATOM 3087 N N . LYS A 1 405 ? 0.247 16.188 16.125 1 96 405 LYS A N 1
ATOM 3088 C CA . LYS A 1 405 ? 0.409 14.914 16.812 1 96 405 LYS A CA 1
ATOM 3089 C C . LYS A 1 405 ? -0.499 13.844 16.219 1 96 405 LYS A C 1
ATOM 3091 O O . LYS A 1 405 ? -0.085 12.695 16.047 1 96 405 LYS A O 1
ATOM 3096 N N . ILE A 1 406 ? -1.687 14.211 15.883 1 95.94 406 ILE A N 1
ATOM 3097 C CA . ILE A 1 406 ? -2.633 13.289 15.273 1 95.94 406 ILE A CA 1
ATOM 3098 C C . ILE A 1 406 ? -2.094 12.805 13.93 1 95.94 406 ILE A C 1
ATOM 3100 O O . ILE A 1 406 ? -2.053 11.602 13.672 1 95.94 406 ILE A O 1
ATOM 3104 N N . ILE A 1 407 ? -1.636 13.688 13.141 1 96.06 407 ILE A N 1
ATOM 3105 C CA . ILE A 1 407 ? -1.148 13.344 11.812 1 96.06 407 ILE A CA 1
ATOM 3106 C C . ILE A 1 407 ? 0.085 12.453 11.93 1 96.06 407 ILE A C 1
ATOM 3108 O O . ILE A 1 407 ? 0.231 11.477 11.18 1 96.06 407 ILE A O 1
ATOM 3112 N N . GLU A 1 408 ? 0.92 12.789 12.852 1 96.25 408 GLU A N 1
ATOM 3113 C CA . GLU A 1 408 ? 2.113 11.977 13.062 1 96.25 408 GLU A CA 1
ATOM 3114 C C . GLU A 1 408 ? 1.748 10.531 13.398 1 96.25 408 GLU A C 1
ATOM 3116 O O . GLU A 1 408 ? 2.359 9.594 12.883 1 96.25 408 GLU A O 1
ATOM 3121 N N . ASN A 1 409 ? 0.768 10.359 14.234 1 97.12 409 ASN A N 1
ATOM 3122 C CA . ASN A 1 409 ? 0.33 9.023 14.609 1 97.12 409 ASN A CA 1
ATOM 3123 C C . ASN A 1 409 ? -0.26 8.273 13.414 1 97.12 409 ASN A C 1
ATOM 3125 O O . ASN A 1 409 ? -0.019 7.074 13.25 1 97.12 409 ASN A O 1
ATOM 3129 N N . VAL A 1 410 ? -1.007 8.969 12.68 1 96.44 410 VAL A N 1
ATOM 3130 C CA . VAL A 1 410 ? -1.643 8.344 11.523 1 96.44 410 VAL A CA 1
ATOM 3131 C C . VAL A 1 410 ? -0.584 7.977 10.484 1 96.44 410 VAL A C 1
ATOM 3133 O O . VAL A 1 410 ? -0.678 6.934 9.836 1 96.44 410 VAL A O 1
ATOM 3136 N N . ILE A 1 411 ? 0.412 8.797 10.359 1 96.19 411 ILE A N 1
ATOM 3137 C CA . ILE A 1 411 ? 1.49 8.539 9.406 1 96.19 411 ILE A CA 1
ATOM 3138 C C . ILE A 1 411 ? 2.252 7.285 9.82 1 96.19 411 ILE A C 1
ATOM 3140 O O . ILE A 1 411 ? 2.703 6.52 8.961 1 96.19 411 ILE A O 1
ATOM 3144 N N . ILE A 1 412 ? 2.396 7.086 11.094 1 96.06 412 ILE A N 1
ATOM 3145 C CA . ILE A 1 412 ? 3.043 5.871 11.578 1 96.06 412 ILE A CA 1
ATOM 3146 C C . ILE A 1 412 ? 2.25 4.648 11.117 1 96.06 412 ILE A C 1
ATOM 3148 O O . ILE A 1 412 ? 2.828 3.66 10.656 1 96.06 412 ILE A O 1
ATOM 3152 N N . GLN A 1 413 ? 0.976 4.777 11.172 1 96 413 GLN A N 1
ATOM 3153 C CA . GLN A 1 413 ? 0.106 3.686 10.742 1 96 413 GLN A CA 1
ATOM 3154 C C . GLN A 1 413 ? 0.235 3.439 9.242 1 96 413 GLN A C 1
ATOM 3156 O O . GLN A 1 413 ? 0.307 2.291 8.797 1 96 413 GLN A O 1
ATOM 3161 N N . ILE A 1 414 ? 0.263 4.449 8.5 1 95.81 414 ILE A N 1
ATOM 3162 C CA . ILE A 1 414 ? 0.402 4.316 7.059 1 95.81 414 ILE A CA 1
ATOM 3163 C C . ILE A 1 414 ? 1.752 3.686 6.723 1 95.81 414 ILE A C 1
ATOM 3165 O O . ILE A 1 414 ? 1.834 2.789 5.883 1 95.81 414 ILE A O 1
ATOM 3169 N N . THR A 1 415 ? 2.74 4.199 7.406 1 96.5 415 THR A N 1
ATOM 3170 C CA . THR A 1 415 ? 4.078 3.66 7.188 1 96.5 415 THR A CA 1
ATOM 3171 C C . THR A 1 415 ? 4.113 2.166 7.496 1 96.5 415 THR A C 1
ATOM 3173 O O . THR A 1 415 ? 4.711 1.388 6.75 1 96.5 415 THR A O 1
ATOM 3176 N N . GLU A 1 416 ? 3.473 1.734 8.531 1 96.69 416 GLU A N 1
ATOM 3177 C CA . GLU A 1 416 ? 3.379 0.317 8.867 1 96.69 416 GLU A CA 1
ATOM 3178 C C . GLU A 1 416 ? 2.637 -0.46 7.781 1 96.69 416 GLU A C 1
ATOM 3180 O O . GLU A 1 416 ? 3.045 -1.563 7.41 1 96.69 416 GLU A O 1
ATOM 3185 N N . GLY A 1 417 ? 1.568 0.164 7.395 1 96.5 417 GLY A N 1
ATOM 3186 C CA . GLY A 1 417 ? 0.814 -0.457 6.316 1 96.5 417 GLY A CA 1
ATOM 3187 C C . GLY A 1 417 ? 1.626 -0.643 5.047 1 96.5 417 GLY A C 1
ATOM 3188 O O . GLY A 1 417 ? 1.619 -1.723 4.453 1 96.5 417 GLY A O 1
ATOM 3189 N N . ILE A 1 418 ? 2.383 0.278 4.707 1 96.19 418 ILE A N 1
ATOM 3190 C CA . ILE A 1 418 ? 3.145 0.221 3.463 1 96.19 418 ILE A CA 1
ATOM 3191 C C . ILE A 1 418 ? 4.324 -0.734 3.625 1 96.19 418 ILE A C 1
ATOM 3193 O O . ILE A 1 418 ? 4.734 -1.391 2.666 1 96.19 418 ILE A O 1
ATOM 3197 N N . ASN A 1 419 ? 4.887 -0.793 4.793 1 96 419 ASN A N 1
ATOM 3198 C CA . ASN A 1 419 ? 5.91 -1.796 5.066 1 96 419 ASN A CA 1
ATOM 3199 C C . ASN A 1 419 ? 5.367 -3.213 4.895 1 96 419 ASN A C 1
ATOM 3201 O O . ASN A 1 419 ? 6.07 -4.098 4.402 1 96 419 ASN A O 1
ATOM 3205 N N . SER A 1 420 ? 4.18 -3.357 5.32 1 96.25 420 SER A N 1
ATOM 3206 C CA . SER A 1 420 ? 3.52 -4.645 5.113 1 96.25 420 SER A CA 1
ATOM 3207 C C . SER A 1 420 ? 3.35 -4.941 3.625 1 96.25 420 SER A C 1
ATOM 3209 O O . SER A 1 420 ? 3.547 -6.074 3.188 1 96.25 420 SER A O 1
ATOM 3211 N N . VAL A 1 421 ? 3.008 -3.955 2.869 1 95.56 421 VAL A N 1
ATOM 3212 C CA . VAL A 1 421 ? 2.867 -4.098 1.425 1 95.56 421 VAL A CA 1
ATOM 3213 C C . VAL A 1 421 ? 4.207 -4.5 0.811 1 95.56 421 VAL A C 1
ATOM 3215 O O . VAL A 1 421 ? 4.266 -5.395 -0.036 1 95.56 421 VAL A O 1
ATOM 3218 N N . SER A 1 422 ? 5.219 -3.828 1.23 1 96.31 422 SER A N 1
ATOM 3219 C CA . SER A 1 422 ? 6.559 -4.141 0.741 1 96.31 422 SER A CA 1
ATOM 3220 C C . SER A 1 422 ? 6.949 -5.578 1.068 1 96.31 422 SER A C 1
ATOM 3222 O O . SER A 1 422 ? 7.469 -6.297 0.212 1 96.31 422 SER A O 1
ATOM 3224 N N . SER A 1 423 ? 6.711 -5.996 2.268 1 96.62 423 SER A N 1
ATOM 3225 C CA . SER A 1 423 ? 6.996 -7.363 2.686 1 96.62 423 SER A CA 1
ATOM 3226 C C . SER A 1 423 ? 6.184 -8.367 1.88 1 96.62 423 SER A C 1
ATOM 3228 O O . SER A 1 423 ? 6.691 -9.422 1.493 1 96.62 423 SER A O 1
ATOM 3230 N N . ASN A 1 424 ? 4.926 -8.023 1.681 1 96.56 424 ASN A N 1
ATOM 3231 C CA . ASN A 1 424 ? 4.051 -8.852 0.857 1 96.56 424 ASN A CA 1
ATOM 3232 C C . ASN A 1 424 ? 4.602 -9.016 -0.557 1 96.56 424 ASN A C 1
ATOM 3234 O O . ASN A 1 424 ? 4.586 -10.117 -1.112 1 96.56 424 ASN A O 1
ATOM 3238 N N . ALA A 1 425 ? 5.062 -7.902 -1.112 1 95.56 425 ALA A N 1
ATOM 3239 C CA . ALA A 1 425 ? 5.633 -7.938 -2.457 1 95.56 425 ALA A CA 1
ATOM 3240 C C . ALA A 1 425 ? 6.82 -8.891 -2.525 1 95.56 425 ALA A C 1
ATOM 3242 O O . ALA A 1 425 ? 6.918 -9.703 -3.449 1 95.56 425 ALA A O 1
ATOM 3243 N N . VAL A 1 426 ? 7.676 -8.891 -1.554 1 95.38 426 VAL A N 1
ATOM 3244 C CA . VAL A 1 426 ? 8.859 -9.742 -1.521 1 95.38 426 VAL A CA 1
ATOM 3245 C C . VAL A 1 426 ? 8.438 -11.203 -1.405 1 95.38 426 VAL A C 1
ATOM 3247 O O . VAL A 1 426 ? 8.938 -12.062 -2.143 1 95.38 426 VAL A O 1
ATOM 3250 N N . GLU A 1 427 ? 7.477 -11.445 -0.505 1 96.06 427 GLU A N 1
ATOM 3251 C CA . GLU A 1 427 ? 7.02 -12.82 -0.297 1 96.06 427 GLU A CA 1
ATOM 3252 C C . GLU A 1 427 ? 6.324 -13.367 -1.54 1 96.06 427 GLU A C 1
ATOM 3254 O O . GLU A 1 427 ? 6.582 -14.492 -1.96 1 96.06 427 GLU A O 1
ATOM 3259 N N . THR A 1 428 ? 5.465 -12.602 -2.125 1 96 428 THR A N 1
ATOM 3260 C CA . THR A 1 428 ? 4.758 -13.023 -3.33 1 96 428 THR A CA 1
ATOM 3261 C C . THR A 1 428 ? 5.738 -13.25 -4.477 1 96 428 THR A C 1
ATOM 3263 O O . THR A 1 428 ? 5.578 -14.188 -5.262 1 96 428 THR A O 1
ATOM 3266 N N . SER A 1 429 ? 6.734 -12.375 -4.566 1 97.25 429 SER A N 1
ATOM 3267 C CA . SER A 1 429 ? 7.781 -12.555 -5.57 1 97.25 429 SER A CA 1
ATOM 3268 C C . SER A 1 429 ? 8.484 -13.898 -5.398 1 97.25 429 SER A C 1
ATOM 3270 O O . SER A 1 429 ? 8.703 -14.617 -6.371 1 97.25 429 SER A O 1
ATOM 3272 N N . SER A 1 430 ? 8.82 -14.258 -4.203 1 97.81 430 SER A N 1
ATOM 3273 C CA . SER A 1 430 ? 9.484 -15.523 -3.896 1 97.81 430 SER A CA 1
ATOM 3274 C C . SER A 1 430 ? 8.617 -16.719 -4.289 1 97.81 430 SER A C 1
ATOM 3276 O O . SER A 1 430 ? 9.094 -17.656 -4.926 1 97.81 430 SER A O 1
ATOM 3278 N N . LYS A 1 431 ? 7.359 -16.578 -3.883 1 97.62 431 LYS A N 1
ATOM 3279 C CA . LYS A 1 431 ? 6.445 -17.672 -4.195 1 97.62 431 LYS A CA 1
ATOM 3280 C C . LYS A 1 431 ? 6.207 -17.781 -5.699 1 97.62 431 LYS A C 1
ATOM 3282 O O . LYS A 1 431 ? 6.059 -18.875 -6.234 1 97.62 431 LYS A O 1
ATOM 3287 N N . SER A 1 432 ? 6.141 -16.688 -6.379 1 97 432 SER A N 1
ATOM 3288 C CA . SER A 1 432 ? 6.012 -16.688 -7.832 1 97 432 SER A CA 1
ATOM 3289 C C . SER A 1 432 ? 7.211 -17.359 -8.492 1 97 432 SER A C 1
ATOM 3291 O O . SER A 1 432 ? 7.055 -18.109 -9.461 1 97 432 SER A O 1
ATOM 3293 N N . GLN A 1 433 ? 8.383 -17.094 -7.945 1 96.06 433 GLN A N 1
ATOM 3294 C CA . GLN A 1 433 ? 9.586 -17.75 -8.461 1 96.06 433 GLN A CA 1
ATOM 3295 C C . GLN A 1 433 ? 9.539 -19.25 -8.234 1 96.06 433 GLN A C 1
ATOM 3297 O O . GLN A 1 433 ? 9.953 -20.031 -9.094 1 96.06 433 GLN A O 1
ATOM 3302 N N . ASP A 1 434 ? 9.031 -19.672 -7.09 1 96.69 434 ASP A N 1
ATOM 3303 C CA . ASP A 1 434 ? 8.852 -21.078 -6.805 1 96.69 434 ASP A CA 1
ATOM 3304 C C . ASP A 1 434 ? 7.93 -21.734 -7.828 1 96.69 434 ASP A C 1
ATOM 3306 O O . ASP A 1 434 ? 8.219 -22.828 -8.32 1 96.69 434 ASP A O 1
ATOM 3310 N N . ILE A 1 435 ? 6.883 -21.062 -8.133 1 97.06 435 ILE A N 1
ATOM 3311 C CA . ILE A 1 435 ? 5.918 -21.578 -9.094 1 97.06 435 ILE A CA 1
ATOM 3312 C C . ILE A 1 435 ? 6.57 -21.688 -10.469 1 97.06 435 ILE A C 1
ATOM 3314 O O . ILE A 1 435 ? 6.426 -22.703 -11.156 1 97.06 435 ILE A O 1
ATOM 3318 N N . GLN A 1 436 ? 7.293 -20.672 -10.82 1 96.62 436 GLN A N 1
ATOM 3319 C CA . GLN A 1 436 ? 7.953 -20.688 -12.117 1 96.62 436 GLN A CA 1
ATOM 3320 C C . GLN A 1 436 ? 8.945 -21.844 -12.234 1 96.62 436 GLN A C 1
ATOM 3322 O O . GLN A 1 436 ? 9.023 -22.5 -13.273 1 96.62 436 GLN A O 1
ATOM 3327 N N . THR A 1 437 ? 9.695 -22.109 -11.188 1 96.94 437 THR A N 1
ATOM 3328 C CA . THR A 1 437 ? 10.633 -23.219 -11.164 1 96.94 437 THR A CA 1
ATOM 3329 C C . THR A 1 437 ? 9.898 -24.547 -11.305 1 96.94 437 THR A C 1
ATOM 3331 O O . THR A 1 437 ? 10.305 -25.422 -12.086 1 96.94 437 THR A O 1
ATOM 3334 N N . SER A 1 438 ? 8.812 -24.656 -10.562 1 97.12 438 SER A N 1
ATOM 3335 C CA . SER A 1 438 ? 8 -25.859 -10.633 1 97.12 438 SER A CA 1
ATOM 3336 C C . SER A 1 438 ? 7.41 -26.047 -12.023 1 97.12 438 SER A C 1
ATOM 3338 O O . SER A 1 438 ? 7.383 -27.172 -12.547 1 97.12 438 SER A O 1
ATOM 3340 N N . VAL A 1 439 ? 6.973 -24.969 -12.625 1 96.25 439 VAL A N 1
ATOM 3341 C CA . VAL A 1 439 ? 6.395 -24.984 -13.961 1 96.25 439 VAL A CA 1
ATOM 3342 C C . VAL A 1 439 ? 7.453 -25.438 -14.969 1 96.25 439 VAL A C 1
ATOM 3344 O O . VAL A 1 439 ? 7.172 -26.25 -15.859 1 96.25 439 VAL A O 1
ATOM 3347 N N . GLU A 1 440 ? 8.633 -24.938 -14.852 1 95.69 440 GLU A N 1
ATOM 3348 C CA . GLU A 1 440 ? 9.719 -25.328 -15.742 1 95.69 440 GLU A CA 1
ATOM 3349 C C . GLU A 1 440 ? 10.008 -26.828 -15.625 1 95.69 440 GLU A C 1
ATOM 3351 O O . GLU A 1 440 ? 10.195 -27.516 -16.625 1 95.69 440 GLU A O 1
ATOM 3356 N N . GLU A 1 441 ? 10 -27.328 -14.414 1 95.94 441 GLU A N 1
ATOM 3357 C CA . GLU A 1 441 ? 10.266 -28.734 -14.18 1 95.94 441 GLU A CA 1
ATOM 3358 C C . GLU A 1 441 ? 9.148 -29.609 -14.75 1 95.94 441 GLU A C 1
ATOM 3360 O O . GLU A 1 441 ? 9.414 -30.625 -15.406 1 95.94 441 GLU A O 1
ATOM 3365 N N . VAL A 1 442 ? 7.941 -29.188 -14.547 1 95.88 442 VAL A N 1
ATOM 3366 C CA . VAL A 1 442 ? 6.805 -29.953 -15.055 1 95.88 442 VAL A CA 1
ATOM 3367 C C . VAL A 1 442 ? 6.828 -29.953 -16.578 1 95.88 442 VAL A C 1
ATOM 3369 O O . VAL A 1 442 ? 6.547 -30.984 -17.219 1 95.88 442 VAL A O 1
ATOM 3372 N N . THR A 1 443 ? 7.121 -28.797 -17.156 1 95.19 443 THR A N 1
ATOM 3373 C CA . THR A 1 443 ? 7.219 -28.703 -18.609 1 95.19 443 THR A CA 1
ATOM 3374 C C . THR A 1 443 ? 8.242 -29.703 -19.141 1 95.19 443 THR A C 1
ATOM 3376 O O . THR A 1 443 ? 7.977 -30.406 -20.125 1 95.19 443 THR A O 1
ATOM 3379 N N . SER A 1 444 ? 9.391 -29.797 -18.5 1 96.12 444 SER A N 1
ATOM 3380 C CA . SER A 1 444 ? 10.43 -30.75 -18.891 1 96.12 444 SER A CA 1
ATOM 3381 C C . SER A 1 444 ? 9.953 -32.188 -18.734 1 96.12 444 SER A C 1
ATOM 3383 O O . SER A 1 444 ? 10.195 -33.031 -19.594 1 96.12 444 SER A O 1
ATOM 3385 N N . GLN A 1 445 ? 9.273 -32.406 -17.625 1 94.5 445 GLN A N 1
ATOM 3386 C CA . GLN A 1 445 ? 8.773 -33.75 -17.344 1 94.5 445 GLN A CA 1
ATOM 3387 C C . GLN A 1 445 ? 7.695 -34.156 -18.344 1 94.5 445 GLN A C 1
ATOM 3389 O O . GLN A 1 445 ? 7.641 -35.312 -18.75 1 94.5 445 GLN A O 1
ATOM 3394 N N . VAL A 1 446 ? 6.867 -33.219 -18.75 1 94.12 446 VAL A N 1
ATOM 3395 C CA . VAL A 1 446 ? 5.832 -33.469 -19.75 1 94.12 446 VAL A CA 1
ATOM 3396 C C . VAL A 1 446 ? 6.477 -33.875 -21.078 1 94.12 446 VAL A C 1
ATOM 3398 O O . VAL A 1 446 ? 6.004 -34.812 -21.734 1 94.12 446 VAL A O 1
ATOM 3401 N N . GLN A 1 447 ? 7.57 -33.25 -21.422 1 93.44 447 GLN A N 1
ATOM 3402 C CA . GLN A 1 447 ? 8.281 -33.625 -22.641 1 93.44 447 GLN A CA 1
ATOM 3403 C C . GLN A 1 447 ? 8.805 -35.062 -22.562 1 93.44 447 GLN A C 1
ATOM 3405 O O . GLN A 1 447 ? 8.742 -35.812 -23.531 1 93.44 447 GLN A O 1
ATOM 3410 N N . THR A 1 448 ? 9.273 -35.438 -21.375 1 93.12 448 THR A N 1
ATOM 3411 C CA . THR A 1 448 ? 9.766 -36.781 -21.172 1 93.12 448 THR A CA 1
ATOM 3412 C C . THR A 1 448 ? 8.625 -37.781 -21.281 1 93.12 448 THR A C 1
ATOM 3414 O O . THR A 1 448 ? 8.805 -38.875 -21.844 1 93.12 448 THR A O 1
ATOM 3417 N N . ILE A 1 449 ? 7.488 -37.406 -20.781 1 92.38 449 ILE A N 1
ATOM 3418 C CA . ILE A 1 449 ? 6.32 -38.281 -20.844 1 92.38 449 ILE A CA 1
ATOM 3419 C C . ILE A 1 449 ? 5.918 -38.5 -22.312 1 92.38 449 ILE A C 1
ATOM 3421 O O . ILE A 1 449 ? 5.617 -39.594 -22.719 1 92.38 449 ILE A O 1
ATOM 3425 N N . VAL A 1 450 ? 5.918 -37.406 -23.078 1 92.62 450 VAL A N 1
ATOM 3426 C CA . VAL A 1 450 ? 5.559 -37.5 -24.484 1 92.62 450 VAL A CA 1
ATOM 3427 C C . VAL A 1 450 ? 6.5 -38.438 -25.203 1 92.62 450 VAL A C 1
ATOM 3429 O O . VAL A 1 450 ? 6.059 -39.281 -26.016 1 92.62 450 VAL A O 1
ATOM 3432 N N . GLU A 1 451 ? 7.797 -38.438 -24.906 1 92.56 451 GLU A N 1
ATOM 3433 C CA . GLU A 1 451 ? 8.781 -39.312 -25.516 1 92.56 451 GLU A CA 1
ATOM 3434 C C . GLU A 1 451 ? 8.539 -40.781 -25.094 1 92.56 451 GLU A C 1
ATOM 3436 O O . GLU A 1 451 ? 8.625 -41.688 -25.922 1 92.56 451 GLU A O 1
ATOM 3441 N N . ALA A 1 452 ? 8.25 -40.906 -23.812 1 89.81 452 ALA A N 1
ATOM 3442 C CA . ALA A 1 452 ? 7.984 -42.25 -23.297 1 89.81 452 ALA A CA 1
ATOM 3443 C C . ALA A 1 452 ? 6.738 -42.844 -23.953 1 89.81 452 ALA A C 1
ATOM 3445 O O . ALA A 1 452 ? 6.723 -44.031 -24.312 1 89.81 452 ALA A O 1
ATOM 3446 N N . ILE A 1 453 ? 5.707 -42.031 -24.141 1 90.56 453 ILE A N 1
ATOM 3447 C CA . ILE A 1 453 ? 4.473 -42.469 -24.781 1 90.56 453 ILE A CA 1
ATOM 3448 C C . ILE A 1 453 ? 4.758 -42.875 -26.234 1 90.56 453 ILE A C 1
ATOM 3450 O O . ILE A 1 453 ? 4.25 -43.875 -26.719 1 90.56 453 ILE A O 1
ATOM 3454 N N . ARG A 1 454 ? 5.566 -42.094 -26.922 1 91.44 454 ARG A N 1
ATOM 3455 C CA . ARG A 1 454 ? 5.941 -42.406 -28.297 1 91.44 454 ARG A CA 1
ATOM 3456 C C . ARG A 1 454 ? 6.664 -43.75 -28.391 1 91.44 454 ARG A C 1
ATOM 3458 O O . ARG A 1 454 ? 6.395 -44.562 -29.281 1 91.44 454 ARG A O 1
ATOM 3465 N N . GLU A 1 455 ? 7.531 -43.969 -27.438 1 91 455 GLU A N 1
ATOM 3466 C CA . GLU A 1 455 ? 8.266 -45.219 -27.391 1 91 455 GLU A CA 1
ATOM 3467 C C . GLU A 1 455 ? 7.32 -46.406 -27.156 1 91 455 GLU A C 1
ATOM 3469 O O . GLU A 1 455 ? 7.43 -47.438 -27.812 1 91 455 GLU A O 1
ATOM 3474 N N . GLN A 1 456 ? 6.395 -46.25 -26.281 1 88.94 456 GLN A N 1
ATOM 3475 C CA . GLN A 1 456 ? 5.426 -47.281 -25.969 1 88.94 456 GLN A CA 1
ATOM 3476 C C . GLN A 1 456 ? 4.535 -47.594 -27.172 1 88.94 456 GLN A C 1
ATOM 3478 O O . GLN A 1 456 ? 4.227 -48.75 -27.453 1 88.94 456 GLN A O 1
ATOM 3483 N N . THR A 1 457 ? 4.164 -46.531 -27.828 1 90.94 457 THR A N 1
ATOM 3484 C CA . THR A 1 457 ? 3.355 -46.688 -29.031 1 90.94 457 THR A CA 1
ATOM 3485 C C . THR A 1 457 ? 4.125 -47.438 -30.109 1 90.94 457 THR A C 1
ATOM 3487 O O . THR A 1 457 ? 3.576 -48.344 -30.734 1 90.94 457 THR A O 1
ATOM 3490 N N . SER A 1 458 ? 5.391 -47.156 -30.266 1 93.38 458 SER A N 1
ATOM 3491 C CA . SER A 1 458 ? 6.238 -47.844 -31.234 1 93.38 458 SER A CA 1
ATOM 3492 C C . SER A 1 458 ? 6.375 -49.344 -30.891 1 93.38 458 SER A C 1
ATOM 3494 O O . SER A 1 458 ? 6.301 -50.188 -31.781 1 93.38 458 SER A O 1
ATOM 3496 N N . LEU A 1 459 ? 6.535 -49.594 -29.594 1 88.94 459 LEU A N 1
ATOM 3497 C CA . LEU A 1 459 ? 6.652 -50.969 -29.141 1 88.94 459 LEU A CA 1
ATOM 3498 C C . LEU A 1 459 ? 5.371 -51.75 -29.422 1 88.94 459 LEU A C 1
ATOM 3500 O O . LEU A 1 459 ? 5.422 -52.875 -29.875 1 88.94 459 LEU A O 1
ATOM 3504 N N . ALA A 1 460 ? 4.258 -51.094 -29.188 1 90.44 460 ALA A N 1
ATOM 3505 C CA . ALA A 1 460 ? 2.967 -51.719 -29.438 1 90.44 460 ALA A CA 1
ATOM 3506 C C . ALA A 1 460 ? 2.783 -52 -30.938 1 90.44 460 ALA A C 1
ATOM 3508 O O . ALA A 1 460 ? 2.27 -53.062 -31.312 1 90.44 460 ALA A O 1
ATOM 3509 N N . GLU A 1 461 ? 3.225 -51.094 -31.781 1 91.19 461 GLU A N 1
ATOM 3510 C CA . GLU A 1 461 ? 3.143 -51.281 -33.219 1 91.19 461 GLU A CA 1
ATOM 3511 C C . GLU A 1 461 ? 4.062 -52.406 -33.688 1 91.19 461 GLU A C 1
ATOM 3513 O O . GLU A 1 461 ? 3.693 -53.188 -34.562 1 91.19 461 GLU A O 1
ATOM 3518 N N . GLU A 1 462 ? 5.184 -52.5 -33.062 1 90.06 462 GLU A N 1
ATOM 3519 C CA . GLU A 1 462 ? 6.113 -53.562 -33.406 1 90.06 462 GLU A CA 1
ATOM 3520 C C . GLU A 1 462 ? 5.555 -54.938 -33 1 90.06 462 GLU A C 1
ATOM 3522 O O . GLU A 1 462 ? 5.715 -55.906 -33.75 1 90.06 462 GLU A O 1
ATOM 3527 N N . LEU A 1 463 ? 4.918 -54.938 -31.859 1 88.44 463 LEU A N 1
ATOM 3528 C CA . LEU A 1 463 ? 4.258 -56.188 -31.438 1 88.44 463 LEU A CA 1
ATOM 3529 C C . LEU A 1 463 ? 3.189 -56.594 -32.438 1 88.44 463 LEU A C 1
ATOM 3531 O O . LEU A 1 463 ? 3.09 -57.781 -32.781 1 88.44 463 LEU A O 1
ATOM 3535 N N . LYS A 1 464 ? 2.453 -55.656 -32.906 1 88.69 464 LYS A N 1
ATOM 3536 C CA . LYS A 1 464 ? 1.424 -55.906 -33.906 1 88.69 464 LYS A CA 1
ATOM 3537 C C . LYS A 1 464 ? 2.041 -56.406 -35.219 1 88.69 464 LYS A C 1
ATOM 3539 O O . LYS A 1 464 ? 1.512 -57.344 -35.844 1 88.69 464 LYS A O 1
ATOM 3544 N N . ASP A 1 465 ? 3.172 -55.875 -35.562 1 89.25 465 ASP A N 1
ATOM 3545 C CA . ASP A 1 465 ? 3.852 -56.25 -36.781 1 89.25 465 ASP A CA 1
ATOM 3546 C C . ASP A 1 465 ? 4.348 -57.688 -36.719 1 89.25 465 ASP A C 1
ATOM 3548 O O . ASP A 1 465 ? 4.293 -58.438 -37.719 1 89.25 465 ASP A O 1
ATOM 3552 N N . VAL A 1 466 ? 4.793 -58.094 -35.5 1 86.88 466 VAL A N 1
ATOM 3553 C CA . VAL A 1 466 ? 5.332 -59.438 -35.312 1 86.88 466 VAL A CA 1
ATOM 3554 C C . VAL A 1 466 ? 4.23 -60.469 -35.5 1 86.88 466 VAL A C 1
ATOM 3556 O O . VAL A 1 466 ? 4.48 -61.562 -36.031 1 86.88 466 VAL A O 1
ATOM 3559 N N . ILE A 1 467 ? 2.975 -60.062 -35.25 1 88.56 467 ILE A N 1
ATOM 3560 C CA . ILE A 1 467 ? 1.921 -61.062 -35.281 1 88.56 467 ILE A CA 1
ATOM 3561 C C . ILE A 1 467 ? 1.139 -60.938 -36.594 1 88.56 467 ILE A C 1
ATOM 3563 O O . ILE A 1 467 ? 0.338 -61.812 -36.906 1 88.56 467 ILE A O 1
ATOM 3567 N N . ASN A 1 468 ? 1.352 -59.969 -37.375 1 89.25 468 ASN A N 1
ATOM 3568 C CA . ASN A 1 468 ? 0.612 -59.719 -38.594 1 89.25 468 ASN A CA 1
ATOM 3569 C C . ASN A 1 468 ? 0.902 -60.781 -39.656 1 89.25 468 ASN A C 1
ATOM 3571 O O . ASN A 1 468 ? 0.13 -60.938 -40.594 1 89.25 468 ASN A O 1
ATOM 3575 N N . VAL A 1 469 ? 1.995 -61.562 -39.438 1 85.5 469 VAL A N 1
ATOM 3576 C CA . VAL A 1 469 ? 2.373 -62.594 -40.406 1 85.5 469 VAL A CA 1
ATOM 3577 C C . VAL A 1 469 ? 1.494 -63.812 -40.188 1 85.5 469 VAL A C 1
ATOM 3579 O O . VAL A 1 469 ? 1.419 -64.688 -41.062 1 85.5 469 VAL A O 1
ATOM 3582 N N . TYR A 1 470 ? 0.796 -63.844 -39.125 1 89.81 470 TYR A N 1
ATOM 3583 C CA . TYR A 1 470 ? -0.009 -65 -38.812 1 89.81 470 TYR A CA 1
ATOM 3584 C C . TYR A 1 470 ? -1.474 -64.812 -39.156 1 89.81 470 TYR A C 1
ATOM 3586 O O . TYR A 1 470 ? -2 -63.688 -38.969 1 89.81 470 TYR A O 1
ATOM 3594 N N . LYS A 1 471 ? -2.061 -65.812 -39.812 1 90.31 471 LYS A N 1
ATOM 3595 C CA . LYS A 1 471 ? -3.496 -65.75 -40.094 1 90.31 471 LYS A CA 1
ATOM 3596 C C . LYS A 1 471 ? -4.254 -66.562 -39.031 1 90.31 471 LYS A C 1
ATOM 3598 O O . LYS A 1 471 ? -3.988 -67.75 -38.844 1 90.31 471 LYS A O 1
ATOM 3603 N N . ILE A 1 472 ? -5.246 -65.938 -38.344 1 84.75 472 ILE A N 1
ATOM 3604 C CA . ILE A 1 472 ? -5.941 -66.625 -37.25 1 84.75 472 ILE A CA 1
ATOM 3605 C C . ILE A 1 472 ? -7.445 -66.562 -37.5 1 84.75 472 ILE A C 1
ATOM 3607 O O . ILE A 1 472 ? -7.945 -65.688 -38.156 1 84.75 472 ILE A O 1
ATOM 3611 N N . MET B 1 1 ? -9.188 -83.812 -8.953 1 32.31 1 MET B N 1
ATOM 3612 C CA . MET B 1 1 ? -10.227 -84.75 -9.328 1 32.31 1 MET B CA 1
ATOM 3613 C C . MET B 1 1 ? -10.5 -84.688 -10.828 1 32.31 1 MET B C 1
ATOM 3615 O O . MET B 1 1 ? -11.016 -85.625 -11.406 1 32.31 1 MET B O 1
ATOM 3619 N N . LYS B 1 2 ? -10.359 -83.312 -11.359 1 40.94 2 LYS B N 1
ATOM 3620 C CA . LYS B 1 2 ? -10.445 -83 -12.781 1 40.94 2 LYS B CA 1
ATOM 3621 C C . LYS B 1 2 ? -9.273 -83.562 -13.555 1 40.94 2 LYS B C 1
ATOM 3623 O O . LYS B 1 2 ? -9.305 -83.688 -14.781 1 40.94 2 LYS B O 1
ATOM 3628 N N . ILE B 1 3 ? -8.156 -83.625 -12.641 1 41.84 3 ILE B N 1
ATOM 3629 C CA . ILE B 1 3 ? -6.941 -84.125 -13.281 1 41.84 3 ILE B CA 1
ATOM 3630 C C . ILE B 1 3 ? -7.098 -85.625 -13.609 1 41.84 3 ILE B C 1
ATOM 3632 O O . ILE B 1 3 ? -6.574 -86.062 -14.617 1 41.84 3 ILE B O 1
ATOM 3636 N N . THR B 1 4 ? -7.836 -86.25 -12.609 1 48.5 4 THR B N 1
ATOM 3637 C CA . THR B 1 4 ? -7.949 -87.75 -12.773 1 48.5 4 THR B CA 1
ATOM 3638 C C . THR B 1 4 ? -8.93 -88.062 -13.898 1 48.5 4 THR B C 1
ATOM 3640 O O . THR B 1 4 ? -8.727 -89 -14.633 1 48.5 4 THR B O 1
ATOM 3643 N N . ARG B 1 5 ? -10.078 -87.312 -14.008 1 49.62 5 ARG B N 1
ATOM 3644 C CA . ARG B 1 5 ? -11.078 -87.625 -15.016 1 49.62 5 ARG B CA 1
ATOM 3645 C C . ARG B 1 5 ? -10.547 -87.375 -16.422 1 49.62 5 ARG B C 1
ATOM 3647 O O . ARG B 1 5 ? -11 -87.938 -17.391 1 49.62 5 ARG B O 1
ATOM 3654 N N . GLU B 1 6 ? -9.664 -86.25 -16.562 1 39.59 6 GLU B N 1
ATOM 3655 C CA . GLU B 1 6 ? -9.055 -86 -17.859 1 39.59 6 GLU B CA 1
ATOM 3656 C C . GLU B 1 6 ? -8.102 -87.125 -18.219 1 39.59 6 GLU B C 1
ATOM 3658 O O . GLU B 1 6 ? -7.676 -87.25 -19.375 1 39.59 6 GLU B O 1
ATOM 3663 N N . LYS B 1 7 ? -7.715 -87.875 -17.156 1 49.66 7 LYS B N 1
ATOM 3664 C CA . LYS B 1 7 ? -6.863 -89.062 -17.422 1 49.66 7 LYS B CA 1
ATOM 3665 C C . LYS B 1 7 ? -7.676 -90.188 -17.984 1 49.66 7 LYS B C 1
ATOM 3667 O O . LYS B 1 7 ? -7.172 -90.938 -18.812 1 49.66 7 LYS B O 1
ATOM 3672 N N . SER B 1 8 ? -8.766 -90.375 -17.188 1 43.44 8 SER B N 1
ATOM 3673 C CA . SER B 1 8 ? -9.578 -91.5 -17.594 1 43.44 8 SER B CA 1
ATOM 3674 C C . SER B 1 8 ? -10.219 -91.25 -18.969 1 43.44 8 SER B C 1
ATOM 3676 O O . SER B 1 8 ? -10.375 -92.188 -19.75 1 43.44 8 SER B O 1
ATOM 3678 N N . ALA B 1 9 ? -10.75 -90 -19.188 1 46.84 9 ALA B N 1
ATOM 3679 C CA . ALA B 1 9 ? -11.281 -89.688 -20.5 1 46.84 9 ALA B CA 1
ATOM 3680 C C . ALA B 1 9 ? -10.164 -89.688 -21.547 1 46.84 9 ALA B C 1
ATOM 3682 O O . ALA B 1 9 ? -10.391 -90.062 -22.703 1 46.84 9 ALA B O 1
ATOM 3683 N N . ALA B 1 10 ? -8.961 -89.125 -21.25 1 43.31 10 ALA B N 1
ATOM 3684 C CA . ALA B 1 10 ? -7.797 -89.312 -22.109 1 43.31 10 ALA B CA 1
ATOM 3685 C C . ALA B 1 10 ? -7.504 -90.812 -22.312 1 43.31 10 ALA B C 1
ATOM 3687 O O . ALA B 1 10 ? -6.922 -91.188 -23.328 1 43.31 10 ALA B O 1
ATOM 3688 N N . LYS B 1 11 ? -7.699 -91.562 -21.25 1 47.69 11 LYS B N 1
ATOM 3689 C CA . LYS B 1 11 ? -7.52 -93 -21.312 1 47.69 11 LYS B CA 1
ATOM 3690 C C . LYS B 1 11 ? -8.617 -93.625 -22.141 1 47.69 11 LYS B C 1
ATOM 3692 O O . LYS B 1 11 ? -8.367 -94.625 -22.859 1 47.69 11 LYS B O 1
ATOM 3697 N N . LYS B 1 12 ? -9.82 -93.25 -21.844 1 47.09 12 LYS B N 1
ATOM 3698 C CA . LYS B 1 12 ? -11.008 -93.812 -22.5 1 47.09 12 LYS B CA 1
ATOM 3699 C C . LYS B 1 12 ? -11.062 -93.375 -23.969 1 47.09 12 LYS B C 1
ATOM 3701 O O . LYS B 1 12 ? -11.531 -94.125 -24.812 1 47.09 12 LYS B O 1
ATOM 3706 N N . ASP B 1 13 ? -11.023 -92 -24.109 1 38.53 13 ASP B N 1
ATOM 3707 C CA . ASP B 1 13 ? -10.891 -91.5 -25.469 1 38.53 13 ASP B CA 1
ATOM 3708 C C . ASP B 1 13 ? -9.672 -92.062 -26.156 1 38.53 13 ASP B C 1
ATOM 3710 O O . ASP B 1 13 ? -9.422 -91.812 -27.344 1 38.53 13 ASP B O 1
ATOM 3714 N N . LYS B 1 14 ? -8.742 -92.5 -25.312 1 46.88 14 LYS B N 1
ATOM 3715 C CA . LYS B 1 14 ? -7.531 -93.188 -25.797 1 46.88 14 LYS B CA 1
ATOM 3716 C C . LYS B 1 14 ? -7.859 -94.5 -26.469 1 46.88 14 LYS B C 1
ATOM 3718 O O . LYS B 1 14 ? -7.137 -94.938 -27.359 1 46.88 14 LYS B O 1
ATOM 3723 N N . ASN B 1 15 ? -8.648 -95.25 -25.75 1 40 15 ASN B N 1
ATOM 3724 C CA . ASN B 1 15 ? -8.883 -96.625 -26.188 1 40 15 ASN B CA 1
ATOM 3725 C C . ASN B 1 15 ? -9.664 -96.688 -27.484 1 40 15 ASN B C 1
ATOM 3727 O O . ASN B 1 15 ? -9.727 -97.75 -28.141 1 40 15 ASN B O 1
ATOM 3731 N N . LYS B 1 16 ? -10.906 -96.125 -27.594 1 48.09 16 LYS B N 1
ATOM 3732 C CA . LYS B 1 16 ? -11.859 -96.438 -28.641 1 48.09 16 LYS B CA 1
ATOM 3733 C C . LYS B 1 16 ? -11.258 -96.188 -30.031 1 48.09 16 LYS B C 1
ATOM 3735 O O . LYS B 1 16 ? -11.594 -96.875 -30.984 1 48.09 16 LYS B O 1
ATOM 3740 N N . LYS B 1 17 ? -11.008 -94.938 -30.391 1 48.31 17 LYS B N 1
ATOM 3741 C CA . LYS B 1 17 ? -10.961 -94.562 -31.797 1 48.31 17 LYS B CA 1
ATOM 3742 C C . LYS B 1 17 ? -9.648 -95 -32.438 1 48.31 17 LYS B C 1
ATOM 3744 O O . LYS B 1 17 ? -9.086 -94.25 -33.25 1 48.31 17 LYS B O 1
ATOM 3749 N N . MET B 1 18 ? -8.898 -95.75 -31.969 1 49.28 18 MET B N 1
ATOM 3750 C CA . MET B 1 18 ? -7.555 -96 -32.469 1 49.28 18 MET B CA 1
ATOM 3751 C C . MET B 1 18 ? -7.605 -96.625 -33.875 1 49.28 18 MET B C 1
ATOM 3753 O O . MET B 1 18 ? -8.188 -97.688 -34.062 1 49.28 18 MET B O 1
ATOM 3757 N N . GLY B 1 19 ? -7.617 -95.875 -34.875 1 57.78 19 GLY B N 1
ATOM 3758 C CA . GLY B 1 19 ? -7.445 -96.375 -36.219 1 57.78 19 GLY B CA 1
ATOM 3759 C C . GLY B 1 19 ? -6.508 -97.562 -36.281 1 57.78 19 GLY B C 1
ATOM 3760 O O . GLY B 1 19 ? -5.785 -97.812 -35.344 1 57.78 19 GLY B O 1
ATOM 3761 N N . THR B 1 20 ? -6.664 -98.375 -37.188 1 76.5 20 THR B N 1
ATOM 3762 C CA . THR B 1 20 ? -5.809 -99.562 -37.375 1 76.5 20 THR B CA 1
ATOM 3763 C C . THR B 1 20 ? -4.344 -99.125 -37.469 1 76.5 20 THR B C 1
ATOM 3765 O O . THR B 1 20 ? -4.027 -98 -37.906 1 76.5 20 THR B O 1
ATOM 3768 N N . SER B 1 21 ? -3.385 -99.75 -36.688 1 87 21 SER B N 1
ATOM 3769 C CA . SER B 1 21 ? -1.95 -99.438 -36.656 1 87 21 SER B CA 1
ATOM 3770 C C . SER B 1 21 ? -1.305 -99.688 -38 1 87 21 SER B C 1
ATOM 3772 O O . SER B 1 21 ? -1.598 -100.688 -38.656 1 87 21 SER B O 1
ATOM 3774 N N . LEU B 1 22 ? -0.689 -98.562 -38.469 1 86.25 22 LEU B N 1
ATOM 3775 C CA . LEU B 1 22 ? 0.082 -98.688 -39.688 1 86.25 22 LEU B CA 1
ATOM 3776 C C . LEU B 1 22 ? 0.993 -99.938 -39.625 1 86.25 22 LEU B C 1
ATOM 3778 O O . LEU B 1 22 ? 1.16 -100.625 -40.594 1 86.25 22 LEU B O 1
ATOM 3782 N N . LYS B 1 23 ? 1.506 -100.25 -38.5 1 87.5 23 LYS B N 1
ATOM 3783 C CA . LYS B 1 23 ? 2.332 -101.438 -38.25 1 87.5 23 LYS B CA 1
ATOM 3784 C C . LYS B 1 23 ? 1.57 -102.688 -38.594 1 87.5 23 LYS B C 1
ATOM 3786 O O . LYS B 1 23 ? 2.072 -103.562 -39.312 1 87.5 23 LYS B O 1
ATOM 3791 N N . LYS B 1 24 ? 0.401 -102.75 -38.094 1 88.5 24 LYS B N 1
ATOM 3792 C CA . LYS B 1 24 ? -0.42 -103.938 -38.344 1 88.5 24 LYS B CA 1
ATOM 3793 C C . LYS B 1 24 ? -0.759 -104.125 -39.812 1 88.5 24 LYS B C 1
ATOM 3795 O O . LYS B 1 24 ? -0.737 -105.25 -40.344 1 88.5 24 LYS B O 1
ATOM 3800 N N . LYS B 1 25 ? -0.987 -103 -40.375 1 88.12 25 LYS B N 1
ATOM 3801 C CA . LYS B 1 25 ? -1.349 -103.062 -41.781 1 88.12 25 LYS B CA 1
ATOM 3802 C C . LYS B 1 25 ? -0.184 -103.562 -42.625 1 88.12 25 LYS B C 1
ATOM 3804 O O . LYS B 1 25 ? -0.375 -104.375 -43.531 1 88.12 25 LYS B O 1
ATOM 3809 N N . ILE B 1 26 ? 0.974 -103.125 -42.312 1 88.31 26 ILE B N 1
ATOM 3810 C CA . ILE B 1 26 ? 2.158 -103.562 -43.062 1 88.31 26 ILE B CA 1
ATOM 3811 C C . ILE B 1 26 ? 2.453 -105 -42.781 1 88.31 26 ILE B C 1
ATOM 3813 O O . ILE B 1 26 ? 2.711 -105.812 -43.719 1 88.31 26 ILE B O 1
ATOM 3817 N N . ILE B 1 27 ? 2.271 -105.438 -41.625 1 89 27 ILE B N 1
ATOM 3818 C CA . ILE B 1 27 ? 2.523 -106.812 -41.25 1 89 27 ILE B CA 1
ATOM 3819 C C . ILE B 1 27 ? 1.528 -107.75 -41.938 1 89 27 ILE B C 1
ATOM 3821 O O . ILE B 1 27 ? 1.914 -108.812 -42.5 1 89 27 ILE B O 1
ATOM 3825 N N . ILE B 1 28 ? 0.329 -107.312 -41.938 1 90.06 28 ILE B N 1
ATOM 3826 C CA . ILE B 1 28 ? -0.713 -108.125 -42.562 1 90.06 28 ILE B CA 1
ATOM 3827 C C . ILE B 1 28 ? -0.44 -108.25 -44.031 1 90.06 28 ILE B C 1
ATOM 3829 O O . ILE B 1 28 ? -0.59 -109.312 -44.625 1 90.06 28 ILE B O 1
ATOM 3833 N N . SER B 1 29 ? -0.041 -107.062 -44.562 1 90.06 29 SER B N 1
ATOM 3834 C CA . SER B 1 29 ? 0.236 -107.125 -46 1 90.06 29 SER B CA 1
ATOM 3835 C C . SER B 1 29 ? 1.355 -108.062 -46.344 1 90.06 29 SER B C 1
ATOM 3837 O O . SER B 1 29 ? 1.211 -108.875 -47.25 1 90.06 29 SER B O 1
ATOM 3839 N N . TYR B 1 30 ? 2.414 -108.125 -45.625 1 89.5 30 TYR B N 1
ATOM 3840 C CA . TYR B 1 30 ? 3.541 -109 -45.906 1 89.5 30 TYR B CA 1
ATOM 3841 C C . TYR B 1 30 ? 3.215 -110.438 -45.531 1 89.5 30 TYR B C 1
ATOM 3843 O O . TYR B 1 30 ? 3.709 -111.375 -46.156 1 89.5 30 TYR B O 1
ATOM 3851 N N . MET B 1 31 ? 2.301 -110.625 -44.594 1 89.12 31 MET B N 1
ATOM 3852 C CA . MET B 1 31 ? 1.854 -112 -44.219 1 89.12 31 MET B CA 1
ATOM 3853 C C . MET B 1 31 ? 1.021 -112.625 -45.344 1 89.12 31 MET B C 1
ATOM 3855 O O . MET B 1 31 ? 1.143 -113.812 -45.625 1 89.12 31 MET B O 1
ATOM 3859 N N . ILE B 1 32 ? 0.294 -111.812 -45.938 1 89 32 ILE B N 1
ATOM 3860 C CA . ILE B 1 32 ? -0.523 -112.25 -47.062 1 89 32 ILE B CA 1
ATOM 3861 C C . ILE B 1 32 ? 0.377 -112.688 -48.219 1 89 32 ILE B C 1
ATOM 3863 O O . ILE B 1 32 ? 0.194 -113.75 -48.781 1 89 32 ILE B O 1
ATOM 3867 N N . VAL B 1 33 ? 1.323 -111.875 -48.406 1 88 33 VAL B N 1
ATOM 3868 C CA . VAL B 1 33 ? 2.25 -112.188 -49.5 1 88 33 VAL B CA 1
ATOM 3869 C C . VAL B 1 33 ? 3.027 -113.438 -49.188 1 88 33 VAL B C 1
ATOM 3871 O O . VAL B 1 33 ? 3.213 -114.312 -50.062 1 88 33 VAL B O 1
ATOM 3874 N N . LEU B 1 34 ? 3.344 -113.688 -47.906 1 88.06 34 LEU B N 1
ATOM 3875 C CA . LEU B 1 34 ? 4.078 -114.812 -47.469 1 88.06 34 LEU B CA 1
ATOM 3876 C C . LEU B 1 34 ? 3.213 -116.062 -47.562 1 88.06 34 LEU B C 1
ATOM 3878 O O . LEU B 1 34 ? 3.707 -117.188 -47.938 1 88.06 34 LEU B O 1
ATOM 3882 N N . SER B 1 35 ? 1.989 -115.938 -47.312 1 87.56 35 SER B N 1
ATOM 3883 C CA . SER B 1 35 ? 1.067 -117.062 -47.406 1 87.56 35 SER B CA 1
ATOM 3884 C C . SER B 1 35 ? 0.93 -117.562 -48.844 1 87.56 35 SER B C 1
ATOM 3886 O O . SER B 1 35 ? 0.919 -118.812 -49.094 1 87.56 35 SER B O 1
ATOM 3888 N N . PHE B 1 36 ? 0.903 -116.625 -49.688 1 86.81 36 PHE B N 1
ATOM 3889 C CA . PHE B 1 36 ? 0.797 -117.062 -51.094 1 86.81 36 PHE B CA 1
ATOM 3890 C C . PHE B 1 36 ? 2.092 -117.688 -51.562 1 86.81 36 PHE B C 1
ATOM 3892 O O . PHE B 1 36 ? 2.066 -118.625 -52.375 1 86.81 36 PHE B O 1
ATOM 3899 N N . MET B 1 37 ? 3.195 -117.125 -51.094 1 84.62 37 MET B N 1
ATOM 3900 C CA . MET B 1 37 ? 4.488 -117.75 -51.438 1 84.62 37 MET B CA 1
ATOM 3901 C C . MET B 1 37 ? 4.605 -119.188 -50.938 1 84.62 37 MET B C 1
ATOM 3903 O O . MET B 1 37 ? 5.082 -120.062 -51.656 1 84.62 37 MET B O 1
ATOM 3907 N N . LEU B 1 38 ? 4.023 -119.438 -49.844 1 84.62 38 LEU B N 1
ATOM 3908 C CA . LEU B 1 38 ? 4.059 -120.812 -49.219 1 84.62 38 LEU B CA 1
ATOM 3909 C C . LEU B 1 38 ? 3.107 -121.75 -49.969 1 84.62 38 LEU B C 1
ATOM 3911 O O . LEU B 1 38 ? 3.406 -122.938 -50.125 1 84.62 38 LEU B O 1
ATOM 3915 N N . THR B 1 39 ? 2.064 -121.188 -50.375 1 85.38 39 THR B N 1
ATOM 3916 C CA . THR B 1 39 ? 1.094 -122 -51.094 1 85.38 39 THR B CA 1
ATOM 3917 C C . THR B 1 39 ? 1.651 -122.5 -52.438 1 85.38 39 THR B C 1
ATOM 3919 O O . THR B 1 39 ? 1.504 -123.625 -52.844 1 85.38 39 THR B O 1
ATOM 3922 N N . ILE B 1 40 ? 2.303 -121.5 -53.031 1 83 40 ILE B N 1
ATOM 3923 C CA . ILE B 1 40 ? 2.906 -121.812 -54.344 1 83 40 ILE B CA 1
ATOM 3924 C C . ILE B 1 40 ? 3.973 -122.938 -54.125 1 83 40 ILE B C 1
ATOM 3926 O O . ILE B 1 40 ? 4.008 -123.875 -54.875 1 83 40 ILE B O 1
ATOM 3930 N N . ALA B 1 41 ? 4.723 -122.812 -53.031 1 82.94 41 ALA B N 1
ATOM 3931 C CA . ALA B 1 41 ? 5.785 -123.75 -52.719 1 82.94 41 ALA B CA 1
ATOM 3932 C C . ALA B 1 41 ? 5.203 -125.125 -52.344 1 82.94 41 ALA B C 1
ATOM 3934 O O . ALA B 1 41 ? 5.703 -126.188 -52.75 1 82.94 41 ALA B O 1
ATOM 3935 N N . SER B 1 42 ? 4.117 -125.125 -51.688 1 85.31 42 SER B N 1
ATOM 3936 C CA . SER B 1 42 ? 3.488 -126.375 -51.219 1 85.31 42 SER B CA 1
ATOM 3937 C C . SER B 1 42 ? 2.869 -127.125 -52.375 1 85.31 42 SER B C 1
ATOM 3939 O O . SER B 1 42 ? 3.01 -128.375 -52.469 1 85.31 42 SER B O 1
ATOM 3941 N N . VAL B 1 43 ? 2.264 -126.438 -53.219 1 82.88 43 VAL B N 1
ATOM 3942 C CA . VAL B 1 43 ? 1.657 -127.062 -54.375 1 82.88 43 VAL B CA 1
ATOM 3943 C C . VAL B 1 43 ? 2.744 -127.688 -55.25 1 82.88 43 VAL B C 1
ATOM 3945 O O . VAL B 1 43 ? 2.582 -128.875 -55.719 1 82.88 43 VAL B O 1
ATOM 3948 N N . CYS B 1 44 ? 3.859 -127 -55.312 1 81 44 CYS B N 1
ATOM 3949 C CA . CYS B 1 44 ? 4.977 -127.5 -56.125 1 81 44 CYS B CA 1
ATOM 3950 C C . CYS B 1 44 ? 5.57 -128.75 -55.5 1 81 44 CYS B C 1
ATOM 3952 O O . CYS B 1 44 ? 5.742 -129.75 -56.188 1 81 44 CYS B O 1
ATOM 3954 N N . VAL B 1 45 ? 5.723 -128.875 -54.188 1 82.44 45 VAL B N 1
ATOM 3955 C CA . VAL B 1 45 ? 6.359 -130 -53.5 1 82.44 45 VAL B CA 1
ATOM 3956 C C . VAL B 1 45 ? 5.414 -131.125 -53.469 1 82.44 45 VAL B C 1
ATOM 3958 O O . VAL B 1 45 ? 5.84 -132.25 -53.688 1 82.44 45 VAL B O 1
ATOM 3961 N N . ASN B 1 46 ? 4.156 -131 -53.312 1 82.62 46 ASN B N 1
ATOM 3962 C CA . ASN B 1 46 ? 3.186 -132 -53.281 1 82.62 46 ASN B CA 1
ATOM 3963 C C . ASN B 1 46 ? 3.045 -132.75 -54.625 1 82.62 46 ASN B C 1
ATOM 3965 O O . ASN B 1 46 ? 2.916 -133.875 -54.719 1 82.62 46 ASN B O 1
ATOM 3969 N N . GLN B 1 47 ? 3.113 -132 -55.625 1 79.12 47 GLN B N 1
ATOM 3970 C CA . GLN B 1 47 ? 3.02 -132.5 -57 1 79.12 47 GLN B CA 1
ATOM 3971 C C . GLN B 1 47 ? 4.234 -133.375 -57.312 1 79.12 47 GLN B C 1
ATOM 3973 O O . GLN B 1 47 ? 4.102 -134.5 -57.906 1 79.12 47 GLN B O 1
ATOM 3978 N N . MET B 1 48 ? 5.375 -133 -56.812 1 81.94 48 MET B N 1
ATOM 3979 C CA . MET B 1 48 ? 6.605 -133.625 -57.094 1 81.94 48 MET B CA 1
ATOM 3980 C C . MET B 1 48 ? 6.637 -135 -56.312 1 81.94 48 MET B C 1
ATOM 3982 O O . MET B 1 48 ? 7.109 -136 -56.812 1 81.94 48 MET B O 1
ATOM 3986 N N . LYS B 1 49 ? 6.012 -135 -55.219 1 82 49 LYS B N 1
ATOM 3987 C CA . LYS B 1 49 ? 5.906 -136.25 -54.406 1 82 49 LYS B CA 1
ATOM 3988 C C . LYS B 1 49 ? 4.961 -137.25 -55.094 1 82 49 LYS B C 1
ATOM 3990 O O . LYS B 1 49 ? 5.242 -138.375 -55.094 1 82 49 LYS B O 1
ATOM 3995 N N . ASN B 1 50 ? 3.996 -136.625 -55.625 1 80 50 ASN B N 1
ATOM 3996 C CA . ASN B 1 50 ? 3.029 -137.5 -56.281 1 80 50 ASN B CA 1
ATOM 3997 C C . ASN B 1 50 ? 3.629 -138.125 -57.531 1 80 50 ASN B C 1
ATOM 3999 O O . ASN B 1 50 ? 3.361 -139.25 -57.844 1 80 50 ASN B O 1
ATOM 4003 N N . VAL B 1 51 ? 4.445 -137.375 -58.188 1 81.12 51 VAL B N 1
ATOM 4004 C CA . VAL B 1 51 ? 5.113 -137.875 -59.375 1 81.12 51 VAL B CA 1
ATOM 4005 C C . VAL B 1 51 ? 6.066 -139 -59.031 1 81.12 51 VAL B C 1
ATOM 4007 O O . VAL B 1 51 ? 6.098 -140 -59.688 1 81.12 51 VAL B O 1
ATOM 4010 N N . ILE B 1 52 ? 6.754 -138.875 -57.906 1 80.56 52 ILE B N 1
ATOM 4011 C CA . ILE B 1 52 ? 7.715 -139.875 -57.438 1 80.56 52 ILE B CA 1
ATOM 4012 C C . ILE B 1 52 ? 6.98 -141.125 -57.031 1 80.56 52 ILE B C 1
ATOM 4014 O O . ILE B 1 52 ? 7.414 -142.25 -57.375 1 80.56 52 ILE B O 1
ATOM 4018 N N . ILE B 1 53 ? 5.812 -141.125 -56.5 1 80.06 53 ILE B N 1
ATOM 4019 C CA . ILE B 1 53 ? 5.023 -142.25 -56.062 1 80.06 53 ILE B CA 1
ATOM 4020 C C . ILE B 1 53 ? 4.492 -143 -57.281 1 80.06 53 ILE B C 1
ATOM 4022 O O . ILE B 1 53 ? 4.582 -144.25 -57.344 1 80.06 53 ILE B O 1
ATOM 4026 N N . GLU B 1 54 ? 4.066 -142.25 -58.219 1 79.5 54 GLU B N 1
ATOM 4027 C CA . GLU B 1 54 ? 3.492 -142.875 -59.406 1 79.5 54 GLU B CA 1
ATOM 4028 C C . GLU B 1 54 ? 4.57 -143.5 -60.25 1 79.5 54 GLU B C 1
ATOM 4030 O O . GLU B 1 54 ? 4.324 -144.625 -60.875 1 79.5 54 GLU B O 1
ATOM 4035 N N . LEU B 1 55 ? 5.758 -143 -60.219 1 78.81 55 LEU B N 1
ATOM 4036 C CA . LEU B 1 55 ? 6.895 -143.625 -60.906 1 78.81 55 LEU B CA 1
ATOM 4037 C C . LEU B 1 55 ? 7.32 -144.875 -60.25 1 78.81 55 LEU B C 1
ATOM 4039 O O . LEU B 1 55 ? 7.727 -145.875 -60.938 1 78.81 55 LEU B O 1
ATOM 4043 N N . GLY B 1 56 ? 7.168 -145 -58.969 1 74.75 56 GLY B N 1
ATOM 4044 C CA . GLY B 1 56 ? 7.438 -146.25 -58.219 1 74.75 56 GLY B CA 1
ATOM 4045 C C . GLY B 1 56 ? 6.477 -147.375 -58.531 1 74.75 56 GLY B C 1
ATOM 4046 O O . GLY B 1 56 ? 6.891 -148.5 -58.719 1 74.75 56 GLY B O 1
ATOM 4047 N N . THR B 1 57 ? 5.266 -147 -58.75 1 76.44 57 THR B N 1
ATOM 4048 C CA . THR B 1 57 ? 4.242 -148 -59.094 1 76.44 57 THR B CA 1
ATOM 4049 C C . THR B 1 57 ? 4.484 -148.5 -60.5 1 76.44 57 THR B C 1
ATOM 4051 O O . THR B 1 57 ? 4.309 -149.625 -60.75 1 76.44 57 THR B O 1
ATOM 4054 N N . THR B 1 58 ? 4.895 -147.5 -61.344 1 73.56 58 THR B N 1
ATOM 4055 C CA . THR B 1 58 ? 5.203 -147.875 -62.688 1 73.56 58 THR B CA 1
ATOM 4056 C C . THR B 1 58 ? 6.406 -148.875 -62.719 1 73.56 58 THR B C 1
ATOM 4058 O O . THR B 1 58 ? 6.43 -149.875 -63.5 1 73.56 58 THR B O 1
ATOM 4061 N N . GLN B 1 59 ? 7.379 -148.75 -61.906 1 75.19 59 GLN B N 1
ATOM 4062 C CA . GLN B 1 59 ? 8.57 -149.625 -61.75 1 75.19 59 GLN B CA 1
ATOM 4063 C C . GLN B 1 59 ? 8.211 -151 -61.25 1 75.19 59 GLN B C 1
ATOM 4065 O O . GLN B 1 59 ? 8.781 -152 -61.688 1 75.19 59 GLN B O 1
ATOM 4070 N N . ASP B 1 60 ? 7.207 -151 -60.406 1 75.88 60 ASP B N 1
ATOM 4071 C CA . ASP B 1 60 ? 6.746 -152.375 -59.844 1 75.88 60 ASP B CA 1
ATOM 4072 C C . ASP B 1 60 ? 6.043 -153.125 -60.906 1 75.88 60 ASP B C 1
ATOM 4074 O O . ASP B 1 60 ? 6.219 -154.375 -60.969 1 75.88 60 ASP B O 1
ATOM 4078 N N . ILE B 1 61 ? 5.355 -152.5 -61.75 1 73.38 61 ILE B N 1
ATOM 4079 C CA . ILE B 1 61 ? 4.648 -153.125 -62.844 1 73.38 61 ILE B CA 1
ATOM 4080 C C . ILE B 1 61 ? 5.656 -153.75 -63.844 1 73.38 61 ILE B C 1
ATOM 4082 O O . ILE B 1 61 ? 5.5 -154.875 -64.312 1 73.38 61 ILE B O 1
ATOM 4086 N N . ILE B 1 62 ? 6.688 -153 -63.969 1 71.44 62 ILE B N 1
ATOM 4087 C CA . ILE B 1 62 ? 7.73 -153.375 -64.938 1 71.44 62 ILE B CA 1
ATOM 4088 C C . ILE B 1 62 ? 8.523 -154.625 -64.375 1 71.44 62 ILE B C 1
ATOM 4090 O O . ILE B 1 62 ? 8.844 -155.5 -65.062 1 71.44 62 ILE B O 1
ATOM 4094 N N . ASN B 1 63 ? 8.773 -154.625 -63.094 1 73.25 63 ASN B N 1
ATOM 4095 C CA . ASN B 1 63 ? 9.523 -155.625 -62.406 1 73.25 63 ASN B CA 1
ATOM 4096 C C . ASN B 1 63 ? 8.766 -157 -62.406 1 73.25 63 ASN B C 1
ATOM 4098 O O . ASN B 1 63 ? 9.375 -158 -62.469 1 73.25 63 ASN B O 1
ATOM 4102 N N . ASN B 1 64 ? 7.445 -157 -62.562 1 72.31 64 ASN B N 1
ATOM 4103 C CA . ASN B 1 64 ? 6.629 -158.125 -62.438 1 72.31 64 ASN B CA 1
ATOM 4104 C C . ASN B 1 64 ? 6.16 -158.625 -63.812 1 72.31 64 ASN B C 1
ATOM 4106 O O . ASN B 1 64 ? 5.473 -159.625 -63.938 1 72.31 64 ASN B O 1
ATOM 4110 N N . ALA B 1 65 ? 6.547 -157.875 -64.875 1 70 65 ALA B N 1
ATOM 4111 C CA . ALA B 1 65 ? 6.09 -158.25 -66.25 1 70 65 ALA B CA 1
ATOM 4112 C C . ALA B 1 65 ? 7.086 -159.125 -66.938 1 70 65 ALA B C 1
ATOM 4114 O O . ALA B 1 65 ? 8.289 -159.125 -66.688 1 70 65 ALA B O 1
ATOM 4115 N N . ALA B 1 66 ? 6.723 -160.25 -67.562 1 66.31 66 ALA B N 1
ATOM 4116 C CA . ALA B 1 66 ? 7.539 -161.25 -68.25 1 66.31 66 ALA B CA 1
ATOM 4117 C C . ALA B 1 66 ? 8.094 -160.625 -69.562 1 66.31 66 ALA B C 1
ATOM 4119 O O . ALA B 1 66 ? 7.504 -160.75 -70.625 1 66.31 66 ALA B O 1
ATOM 4120 N N . VAL B 1 67 ? 8.977 -159.625 -69.562 1 66.94 67 VAL B N 1
ATOM 4121 C CA . VAL B 1 67 ? 9.562 -158.875 -70.688 1 66.94 67 VAL B CA 1
ATOM 4122 C C . VAL B 1 67 ? 11.055 -159.25 -70.75 1 66.94 67 VAL B C 1
ATOM 4124 O O . VAL B 1 67 ? 11.656 -159.625 -69.75 1 66.94 67 VAL B O 1
ATOM 4127 N N . GLN B 1 68 ? 11.703 -159 -71.938 1 71.94 68 GLN B N 1
ATOM 4128 C CA . GLN B 1 68 ? 13.125 -159.25 -72.188 1 71.94 68 GLN B CA 1
ATOM 4129 C C . GLN B 1 68 ? 13.992 -158.5 -71.25 1 71.94 68 GLN B C 1
ATOM 4131 O O . GLN B 1 68 ? 13.641 -157.375 -70.875 1 71.94 68 GLN B O 1
ATOM 4136 N N . THR B 1 69 ? 15.016 -159 -70.688 1 70.12 69 THR B N 1
ATOM 4137 C CA . THR B 1 69 ? 15.922 -158.375 -69.688 1 70.12 69 THR B CA 1
ATOM 4138 C C . THR B 1 69 ? 16.469 -157.125 -70.125 1 70.12 69 THR B C 1
ATOM 4140 O O . THR B 1 69 ? 16.594 -156.125 -69.312 1 70.12 69 THR B O 1
ATOM 4143 N N . MET B 1 70 ? 16.594 -156.875 -71.5 1 70.88 70 MET B N 1
ATOM 4144 C CA . MET B 1 70 ? 17.188 -155.625 -72 1 70.88 70 MET B CA 1
ATOM 4145 C C . MET B 1 70 ? 16.172 -154.5 -71.938 1 70.88 70 MET B C 1
ATOM 4147 O O . MET B 1 70 ? 16.531 -153.375 -71.625 1 70.88 70 MET B O 1
ATOM 4151 N N . THR B 1 71 ? 14.984 -154.75 -72.125 1 67.75 71 THR B N 1
ATOM 4152 C CA . THR B 1 71 ? 13.906 -153.75 -72.062 1 67.75 71 THR B CA 1
ATOM 4153 C C . THR B 1 71 ? 13.586 -153.375 -70.625 1 67.75 71 THR B C 1
ATOM 4155 O O . THR B 1 71 ? 13.336 -152.25 -70.375 1 67.75 71 THR B O 1
ATOM 4158 N N . LYS B 1 72 ? 13.727 -154.375 -69.75 1 73.06 72 LYS B N 1
ATOM 4159 C CA . LYS B 1 72 ? 13.531 -154.125 -68.312 1 73.06 72 LYS B CA 1
ATOM 4160 C C . LYS B 1 72 ? 14.625 -153.125 -67.812 1 73.06 72 LYS B C 1
ATOM 4162 O O . LYS B 1 72 ? 14.344 -152.25 -67 1 73.06 72 LYS B O 1
ATOM 4167 N N . GLN B 1 73 ? 15.805 -153.25 -68.25 1 74.88 73 GLN B N 1
ATOM 4168 C CA . GLN B 1 73 ? 16.938 -152.5 -67.812 1 74.88 73 GLN B CA 1
ATOM 4169 C C . GLN B 1 73 ? 16.859 -151.125 -68.375 1 74.88 73 GLN B C 1
ATOM 4171 O O . GLN B 1 73 ? 17.156 -150.125 -67.688 1 74.88 73 GLN B O 1
ATOM 4176 N N . ASN B 1 74 ? 16.281 -150.875 -69.562 1 72.69 74 ASN B N 1
ATOM 4177 C CA . ASN B 1 74 ? 16.156 -149.625 -70.188 1 72.69 74 ASN B CA 1
ATOM 4178 C C . ASN B 1 74 ? 15.016 -148.75 -69.562 1 72.69 74 ASN B C 1
ATOM 4180 O O . ASN B 1 74 ? 15.133 -147.625 -69.375 1 72.69 74 ASN B O 1
ATOM 4184 N N . MET B 1 75 ? 14.078 -149.5 -69.188 1 72 75 MET B N 1
ATOM 4185 C CA . MET B 1 75 ? 12.938 -148.875 -68.5 1 72 75 MET B CA 1
ATOM 4186 C C . MET B 1 75 ? 13.281 -148.5 -67.062 1 72 75 MET B C 1
ATOM 4188 O O . MET B 1 75 ? 12.883 -147.375 -66.625 1 72 75 MET B O 1
ATOM 4192 N N . ARG B 1 76 ? 14.047 -149.25 -66.438 1 74.25 76 ARG B N 1
ATOM 4193 C CA . ARG B 1 76 ? 14.508 -148.875 -65.062 1 74.25 76 ARG B CA 1
ATOM 4194 C C . ARG B 1 76 ? 15.461 -147.75 -65.125 1 74.25 76 ARG B C 1
ATOM 4196 O O . ARG B 1 76 ? 15.398 -146.875 -64.25 1 74.25 76 ARG B O 1
ATOM 4203 N N . ALA B 1 77 ? 16.203 -147.625 -66.25 1 76.25 77 ALA B N 1
ATOM 4204 C CA . ALA B 1 77 ? 17.141 -146.625 -66.375 1 76.25 77 ALA B CA 1
ATOM 4205 C C . ALA B 1 77 ? 16.422 -145.25 -66.625 1 76.25 77 ALA B C 1
ATOM 4207 O O . ALA B 1 77 ? 16.797 -144.25 -66.062 1 76.25 77 ALA B O 1
ATOM 4208 N N . SER B 1 78 ? 15.289 -145.375 -67.312 1 74.81 78 SER B N 1
ATOM 4209 C CA . SER B 1 78 ? 14.508 -144.125 -67.625 1 74.81 78 SER B CA 1
ATOM 4210 C C . SER B 1 78 ? 13.734 -143.625 -66.438 1 74.81 78 SER B C 1
ATOM 4212 O O . SER B 1 78 ? 13.68 -142.5 -66.125 1 74.81 78 SER B O 1
ATOM 4214 N N . ILE B 1 79 ? 13.305 -144.5 -65.562 1 76.5 79 ILE B N 1
ATOM 4215 C CA . ILE B 1 79 ? 12.539 -144.125 -64.375 1 76.5 79 ILE B CA 1
ATOM 4216 C C . ILE B 1 79 ? 13.477 -143.625 -63.312 1 76.5 79 ILE B C 1
ATOM 4218 O O . ILE B 1 79 ? 13.148 -142.625 -62.625 1 76.5 79 ILE B O 1
ATOM 4222 N N . THR B 1 80 ? 14.672 -144.25 -63.25 1 78.19 80 THR B N 1
ATOM 4223 C CA . THR B 1 80 ? 15.648 -143.75 -62.281 1 78.19 80 THR B CA 1
ATOM 4224 C C . THR B 1 80 ? 16.156 -142.375 -62.656 1 78.19 80 THR B C 1
ATOM 4226 O O . THR B 1 80 ? 16.344 -141.5 -61.781 1 78.19 80 THR B O 1
ATOM 4229 N N . ALA B 1 81 ? 16.234 -142.125 -63.969 1 77.12 81 ALA B N 1
ATOM 4230 C CA . ALA B 1 81 ? 16.641 -140.75 -64.438 1 77.12 81 ALA B CA 1
ATOM 4231 C C . ALA B 1 81 ? 15.57 -139.75 -64.125 1 77.12 81 ALA B C 1
ATOM 4233 O O . ALA B 1 81 ? 15.883 -138.625 -63.75 1 77.12 81 ALA B O 1
ATOM 4234 N N . LEU B 1 82 ? 14.359 -140.125 -64.188 1 78.31 82 LEU B N 1
ATOM 4235 C CA . LEU B 1 82 ? 13.242 -139.25 -63.875 1 78.31 82 LEU B CA 1
ATOM 4236 C C . LEU B 1 82 ? 13.125 -139 -62.375 1 78.31 82 LEU B C 1
ATOM 4238 O O . LEU B 1 82 ? 12.852 -137.875 -61.969 1 78.31 82 LEU B O 1
ATOM 4242 N N . GLU B 1 83 ? 13.336 -140 -61.625 1 81.62 83 GLU B N 1
ATOM 4243 C CA . GLU B 1 83 ? 13.289 -139.875 -60.188 1 81.62 83 GLU B CA 1
ATOM 4244 C C . GLU B 1 83 ? 14.383 -138.875 -59.688 1 81.62 83 GLU B C 1
ATOM 4246 O O . GLU B 1 83 ? 14.148 -138 -58.812 1 81.62 83 GLU B O 1
ATOM 4251 N N . THR B 1 84 ? 15.625 -139 -60.344 1 81.62 84 THR B N 1
ATOM 4252 C CA . THR B 1 84 ? 16.734 -138.125 -59.938 1 81.62 84 THR B CA 1
ATOM 4253 C C . THR B 1 84 ? 16.5 -136.625 -60.375 1 81.62 84 THR B C 1
ATOM 4255 O O . THR B 1 84 ? 16.812 -135.75 -59.625 1 81.62 84 THR B O 1
ATOM 4258 N N . SER B 1 85 ? 15.836 -136.5 -61.562 1 79.25 85 SER B N 1
ATOM 4259 C CA . SER B 1 85 ? 15.523 -135.25 -62.031 1 79.25 85 SER B CA 1
ATOM 4260 C C . SER B 1 85 ? 14.469 -134.5 -61.188 1 79.25 85 SER B C 1
ATOM 4262 O O . SER B 1 85 ? 14.609 -133.375 -60.812 1 79.25 85 SER B O 1
ATOM 4264 N N . VAL B 1 86 ? 13.477 -135.25 -60.688 1 80.94 86 VAL B N 1
ATOM 4265 C CA . VAL B 1 86 ? 12.398 -134.75 -59.875 1 80.94 86 VAL B CA 1
ATOM 4266 C C . VAL B 1 86 ? 12.93 -134.375 -58.469 1 80.94 86 VAL B C 1
ATOM 4268 O O . VAL B 1 86 ? 12.586 -133.375 -57.906 1 80.94 86 VAL B O 1
ATOM 4271 N N . SER B 1 87 ? 13.828 -135.25 -57.938 1 82.62 87 SER B N 1
ATOM 4272 C CA . SER B 1 87 ? 14.391 -135 -56.625 1 82.62 87 SER B CA 1
ATOM 4273 C C . SER B 1 87 ? 15.281 -133.75 -56.625 1 82.62 87 SER B C 1
ATOM 4275 O O . SER B 1 87 ? 15.234 -132.875 -55.688 1 82.62 87 SER B O 1
ATOM 4277 N N . LYS B 1 88 ? 16.062 -133.5 -57.75 1 83 88 LYS B N 1
ATOM 4278 C CA . LYS B 1 88 ? 16.922 -132.375 -57.875 1 83 88 LYS B CA 1
ATOM 4279 C C . LYS B 1 88 ? 16.109 -131.125 -57.969 1 83 88 LYS B C 1
ATOM 4281 O O . LYS B 1 88 ? 16.391 -130.125 -57.281 1 83 88 LYS B O 1
ATOM 4286 N N . PHE B 1 89 ? 15.023 -131.125 -58.656 1 76.31 89 PHE B N 1
ATOM 4287 C CA . PHE B 1 89 ? 14.195 -130 -58.875 1 76.31 89 PHE B CA 1
ATOM 4288 C C . PHE B 1 89 ? 13.375 -129.625 -57.625 1 76.31 89 PHE B C 1
ATOM 4290 O O . PHE B 1 89 ? 13.148 -128.5 -57.312 1 76.31 89 PHE B O 1
ATOM 4297 N N . THR B 1 90 ? 12.969 -130.75 -56.938 1 81.75 90 THR B N 1
ATOM 4298 C CA . THR B 1 90 ? 12.25 -130.5 -55.688 1 81.75 90 THR B CA 1
ATOM 4299 C C . THR B 1 90 ? 13.156 -129.75 -54.656 1 81.75 90 THR B C 1
ATOM 4301 O O . THR B 1 90 ? 12.727 -128.875 -53.938 1 81.75 90 THR B O 1
ATOM 4304 N N . SER B 1 91 ? 14.492 -130.25 -54.688 1 86.56 91 SER B N 1
ATOM 4305 C CA . SER B 1 91 ? 15.438 -129.625 -53.781 1 86.56 91 SER B CA 1
ATOM 4306 C C . SER B 1 91 ? 15.68 -128.125 -54.094 1 86.56 91 SER B C 1
ATOM 4308 O O . SER B 1 91 ? 15.758 -127.312 -53.219 1 86.56 91 SER B O 1
ATOM 4310 N N . ILE B 1 92 ? 15.594 -127.75 -55.375 1 83.44 92 ILE B N 1
ATOM 4311 C CA . ILE B 1 92 ? 15.812 -126.375 -55.812 1 83.44 92 ILE B CA 1
ATOM 4312 C C . ILE B 1 92 ? 14.602 -125.562 -55.469 1 83.44 92 ILE B C 1
ATOM 4314 O O . ILE B 1 92 ? 14.742 -124.438 -54.969 1 83.44 92 ILE B O 1
ATOM 4318 N N . ALA B 1 93 ? 13.43 -126.125 -55.625 1 78.81 93 ALA B N 1
ATOM 4319 C CA . ALA B 1 93 ? 12.203 -125.438 -55.312 1 78.81 93 ALA B CA 1
ATOM 4320 C C . ALA B 1 93 ? 12.109 -125.125 -53.812 1 78.81 93 ALA B C 1
ATOM 4322 O O . ALA B 1 93 ? 11.734 -124 -53.406 1 78.81 93 ALA B O 1
ATOM 4323 N N . ILE B 1 94 ? 12.523 -126.062 -53.031 1 84.12 94 ILE B N 1
ATOM 4324 C CA . ILE B 1 94 ? 12.461 -125.938 -51.594 1 84.12 94 ILE B CA 1
ATOM 4325 C C . ILE B 1 94 ? 13.461 -124.875 -51.125 1 84.12 94 ILE B C 1
ATOM 4327 O O . ILE B 1 94 ? 13.133 -124 -50.344 1 84.12 94 ILE B O 1
ATOM 4331 N N . VAL B 1 95 ? 14.688 -124.875 -51.812 1 87.62 95 VAL B N 1
ATOM 4332 C CA . VAL B 1 95 ? 15.734 -123.938 -51.406 1 87.62 95 VAL B CA 1
ATOM 4333 C C . VAL B 1 95 ? 15.328 -122.5 -51.812 1 87.62 95 VAL B C 1
ATOM 4335 O O . VAL B 1 95 ? 15.445 -121.562 -51 1 87.62 95 VAL B O 1
ATOM 4338 N N . VAL B 1 96 ? 14.648 -122.312 -52.906 1 84.06 96 VAL B N 1
ATOM 4339 C CA . VAL B 1 96 ? 14.242 -121 -53.375 1 84.06 96 VAL B CA 1
ATOM 4340 C C . VAL B 1 96 ? 13.086 -120.5 -52.531 1 84.06 96 VAL B C 1
ATOM 4342 O O . VAL B 1 96 ? 13.031 -119.312 -52.219 1 84.06 96 VAL B O 1
ATOM 4345 N N . SER B 1 97 ? 12.219 -121.438 -52.188 1 84.5 97 SER B N 1
ATOM 4346 C CA . SER B 1 97 ? 11.078 -121.062 -51.375 1 84.5 97 SER B CA 1
ATOM 4347 C C . SER B 1 97 ? 11.523 -120.625 -50 1 84.5 97 SER B C 1
ATOM 4349 O O . SER B 1 97 ? 11.023 -119.625 -49.469 1 84.5 97 SER B O 1
ATOM 4351 N N . ILE B 1 98 ? 12.523 -121.312 -49.406 1 89 98 ILE B N 1
ATOM 4352 C CA . ILE B 1 98 ? 13.008 -120.938 -48.094 1 89 98 ILE B CA 1
ATOM 4353 C C . ILE B 1 98 ? 13.734 -119.625 -48.125 1 89 98 ILE B C 1
ATOM 4355 O O . ILE B 1 98 ? 13.516 -118.75 -47.281 1 89 98 ILE B O 1
ATOM 4359 N N . ILE B 1 99 ? 14.469 -119.375 -49.188 1 88.75 99 ILE B N 1
ATOM 4360 C CA . ILE B 1 99 ? 15.195 -118.125 -49.344 1 88.75 99 ILE B CA 1
ATOM 4361 C C . ILE B 1 99 ? 14.203 -117 -49.562 1 88.75 99 ILE B C 1
ATOM 4363 O O . ILE B 1 99 ? 14.344 -115.875 -48.938 1 88.75 99 ILE B O 1
ATOM 4367 N N . GLY B 1 100 ? 13.195 -117.25 -50.344 1 86.06 100 GLY B N 1
ATOM 4368 C CA . GLY B 1 100 ? 12.172 -116.25 -50.562 1 86.06 100 GLY B CA 1
ATOM 4369 C C . GLY B 1 100 ? 11.406 -115.938 -49.312 1 86.06 100 GLY B C 1
ATOM 4370 O O . GLY B 1 100 ? 11.102 -114.75 -49.062 1 86.06 100 GLY B O 1
ATOM 4371 N N . PHE B 1 101 ? 11.141 -116.875 -48.531 1 87.75 101 PHE B N 1
ATOM 4372 C CA . PHE B 1 101 ? 10.43 -116.688 -47.281 1 87.75 101 PHE B CA 1
ATOM 4373 C C . PHE B 1 101 ? 11.242 -115.812 -46.344 1 87.75 101 PHE B C 1
ATOM 4375 O O . PHE B 1 101 ? 10.727 -114.875 -45.781 1 87.75 101 PHE B O 1
ATOM 4382 N N . ILE B 1 102 ? 12.547 -116.062 -46.188 1 91.25 102 ILE B N 1
ATOM 4383 C CA . ILE B 1 102 ? 13.422 -115.312 -45.281 1 91.25 102 ILE B CA 1
ATOM 4384 C C . ILE B 1 102 ? 13.586 -113.875 -45.75 1 91.25 102 ILE B C 1
ATOM 4386 O O . ILE B 1 102 ? 13.508 -112.938 -44.969 1 91.25 102 ILE B O 1
ATOM 4390 N N . ILE B 1 103 ? 13.633 -113.688 -47.031 1 89.69 103 ILE B N 1
ATOM 4391 C CA . ILE B 1 103 ? 13.852 -112.312 -47.594 1 89.69 103 ILE B CA 1
ATOM 4392 C C . ILE B 1 103 ? 12.602 -111.5 -47.406 1 89.69 103 ILE B C 1
ATOM 4394 O O . ILE B 1 103 ? 12.695 -110.312 -47.094 1 89.69 103 ILE B O 1
ATOM 4398 N N . THR B 1 104 ? 11.453 -112.062 -47.562 1 88.5 104 THR B N 1
ATOM 4399 C CA . THR B 1 104 ? 10.211 -111.375 -47.375 1 88.5 104 THR B CA 1
ATOM 4400 C C . THR B 1 104 ? 10.07 -110.875 -45.906 1 88.5 104 THR B C 1
ATOM 4402 O O . THR B 1 104 ? 9.648 -109.75 -45.656 1 88.5 104 THR B O 1
ATOM 4405 N N . LEU B 1 105 ? 10.531 -111.688 -45.031 1 90.5 105 LEU B N 1
ATOM 4406 C CA . LEU B 1 105 ? 10.477 -111.375 -43.594 1 90.5 105 LEU B CA 1
ATOM 4407 C C . LEU B 1 105 ? 11.43 -110.188 -43.281 1 90.5 105 LEU B C 1
ATOM 4409 O O . LEU B 1 105 ? 11.07 -109.25 -42.562 1 90.5 105 LEU B O 1
ATOM 4413 N N . VAL B 1 106 ? 12.57 -110.25 -43.875 1 91.88 106 VAL B N 1
ATOM 4414 C CA . VAL B 1 106 ? 13.578 -109.25 -43.625 1 91.88 106 VAL B CA 1
ATOM 4415 C C . VAL B 1 106 ? 13.109 -107.875 -44.219 1 91.88 106 VAL B C 1
ATOM 4417 O O . VAL B 1 106 ? 13.227 -106.875 -43.594 1 91.88 106 VAL B O 1
ATOM 4420 N N . LEU B 1 107 ? 12.438 -107.875 -45.375 1 89.19 107 LEU B N 1
ATOM 4421 C CA . LEU B 1 107 ? 11.953 -106.688 -46 1 89.19 107 LEU B CA 1
ATOM 4422 C C . LEU B 1 107 ? 10.805 -106.062 -45.219 1 89.19 107 LEU B C 1
ATOM 4424 O O . LEU B 1 107 ? 10.719 -104.812 -45.094 1 89.19 107 LEU B O 1
ATOM 4428 N N . ALA B 1 108 ? 10.016 -106.875 -44.625 1 88.38 108 ALA B N 1
ATOM 4429 C CA . ALA B 1 108 ? 8.914 -106.375 -43.812 1 88.38 108 ALA B CA 1
ATOM 4430 C C . ALA B 1 108 ? 9.445 -105.625 -42.594 1 88.38 108 ALA B C 1
ATOM 4432 O O . ALA B 1 108 ? 8.969 -104.5 -42.312 1 88.38 108 ALA B O 1
ATOM 4433 N N . VAL B 1 109 ? 10.469 -106.062 -41.969 1 90.94 109 VAL B N 1
ATOM 4434 C CA . VAL B 1 109 ? 11.039 -105.438 -40.812 1 90.94 109 VAL B CA 1
ATOM 4435 C C . VAL B 1 109 ? 11.727 -104.125 -41.188 1 90.94 109 VAL B C 1
ATOM 4437 O O . VAL B 1 109 ? 11.586 -103.125 -40.5 1 90.94 109 VAL B O 1
ATOM 4440 N N . VAL B 1 110 ? 12.336 -104.062 -42.344 1 89.75 110 VAL B N 1
ATOM 4441 C CA . VAL B 1 110 ? 13.062 -102.938 -42.781 1 89.75 110 VAL B CA 1
ATOM 4442 C C . VAL B 1 110 ? 12.078 -101.812 -43.125 1 89.75 110 VAL B C 1
ATOM 4444 O O . VAL B 1 110 ? 12.281 -100.625 -42.75 1 89.75 110 VAL B O 1
ATOM 4447 N N . ILE B 1 111 ? 10.992 -102.125 -43.688 1 87.19 111 ILE B N 1
ATOM 4448 C CA . ILE B 1 111 ? 10 -101.125 -44.062 1 87.19 111 ILE B CA 1
ATOM 4449 C C . ILE B 1 111 ? 9.289 -100.562 -42.844 1 87.19 111 ILE B C 1
ATOM 4451 O O . ILE B 1 111 ? 9.086 -99.375 -42.688 1 87.19 111 ILE B O 1
ATOM 4455 N N . ILE B 1 112 ? 8.984 -101.5 -42 1 89.12 112 ILE B N 1
ATOM 4456 C CA . ILE B 1 112 ? 8.305 -101.062 -40.781 1 89.12 112 ILE B CA 1
ATOM 4457 C C . ILE B 1 112 ? 9.188 -100.125 -39.969 1 89.12 112 ILE B C 1
ATOM 4459 O O . ILE B 1 112 ? 8.727 -99.062 -39.562 1 89.12 112 ILE B O 1
ATOM 4463 N N . ARG B 1 113 ? 10.422 -100.438 -39.844 1 89.31 113 ARG B N 1
ATOM 4464 C CA . ARG B 1 113 ? 11.344 -99.562 -39.094 1 89.31 113 ARG B CA 1
ATOM 4465 C C . ARG B 1 113 ? 11.602 -98.25 -39.812 1 89.31 113 ARG B C 1
ATOM 4467 O O . ARG B 1 113 ? 11.727 -97.25 -39.188 1 89.31 113 ARG B O 1
ATOM 4474 N N . GLY B 1 114 ? 11.609 -98.375 -41.094 1 86.94 114 GLY B N 1
ATOM 4475 C CA . GLY B 1 114 ? 11.852 -97.188 -41.906 1 86.94 114 GLY B CA 1
ATOM 4476 C C . GLY B 1 114 ? 10.719 -96.188 -41.875 1 86.94 114 GLY B C 1
ATOM 4477 O O . GLY B 1 114 ? 10.938 -94.938 -42.062 1 86.94 114 GLY B O 1
ATOM 4478 N N . ILE B 1 115 ? 9.547 -96.562 -41.562 1 87.06 115 ILE B N 1
ATOM 4479 C CA . ILE B 1 115 ? 8.375 -95.75 -41.562 1 87.06 115 ILE B CA 1
ATOM 4480 C C . ILE B 1 115 ? 8.008 -95.375 -40.125 1 87.06 115 ILE B C 1
ATOM 4482 O O . ILE B 1 115 ? 7.762 -94.188 -39.812 1 87.06 115 ILE B O 1
ATOM 4486 N N . LEU B 1 116 ? 8.031 -96.312 -39.281 1 90.31 116 LEU B N 1
ATOM 4487 C CA . LEU B 1 116 ? 7.516 -96.125 -37.938 1 90.31 116 LEU B CA 1
ATOM 4488 C C . LEU B 1 116 ? 8.492 -95.312 -37.094 1 90.31 116 LEU B C 1
ATOM 4490 O O . LEU B 1 116 ? 8.078 -94.5 -36.281 1 90.31 116 LEU B O 1
ATOM 4494 N N . ASN B 1 117 ? 9.805 -95.5 -37.281 1 91.56 117 ASN B N 1
ATOM 4495 C CA . ASN B 1 117 ? 10.766 -94.75 -36.469 1 91.56 117 ASN B CA 1
ATOM 4496 C C . ASN B 1 117 ? 10.711 -93.25 -36.781 1 91.56 117 ASN B C 1
ATOM 4498 O O . ASN B 1 117 ? 10.586 -92.438 -35.844 1 91.56 117 ASN B O 1
ATOM 4502 N N . PRO B 1 118 ? 10.711 -92.875 -38.031 1 90.56 118 PRO B N 1
ATOM 4503 C CA . PRO B 1 118 ? 10.578 -91.438 -38.344 1 90.56 118 PRO B CA 1
ATOM 4504 C C . PRO B 1 118 ? 9.25 -90.875 -37.844 1 90.56 118 PRO B C 1
ATOM 4506 O O . PRO B 1 118 ? 9.219 -89.688 -37.406 1 90.56 118 PRO B O 1
ATOM 4509 N N . LEU B 1 119 ? 8.188 -91.5 -37.906 1 89.94 119 LEU B N 1
ATOM 4510 C CA . LEU B 1 119 ? 6.891 -91 -37.438 1 89.94 119 LEU B CA 1
ATOM 4511 C C . LEU B 1 119 ? 6.891 -90.812 -35.938 1 89.94 119 LEU B C 1
ATOM 4513 O O . LEU B 1 119 ? 6.246 -89.938 -35.438 1 89.94 119 LEU B O 1
ATOM 4517 N N . LYS B 1 120 ? 7.609 -91.75 -35.312 1 91.5 120 LYS B N 1
ATOM 4518 C CA . LYS B 1 120 ? 7.758 -91.562 -33.875 1 91.5 120 LYS B CA 1
ATOM 4519 C C . LYS B 1 120 ? 8.523 -90.312 -33.531 1 91.5 120 LYS B C 1
ATOM 4521 O O . LYS B 1 120 ? 8.141 -89.562 -32.594 1 91.5 120 LYS B O 1
ATOM 4526 N N . ASP B 1 121 ? 9.547 -90.062 -34.281 1 93.31 121 ASP B N 1
ATOM 4527 C CA . ASP B 1 121 ? 10.32 -88.812 -34.094 1 93.31 121 ASP B CA 1
ATOM 4528 C C . ASP B 1 121 ? 9.477 -87.562 -34.375 1 93.31 121 ASP B C 1
ATOM 4530 O O . ASP B 1 121 ? 9.539 -86.562 -33.656 1 93.31 121 ASP B O 1
ATOM 4534 N N . LEU B 1 122 ? 8.727 -87.625 -35.375 1 91.94 122 LEU B N 1
ATOM 4535 C CA . LEU B 1 122 ? 7.828 -86.5 -35.75 1 91.94 122 LEU B CA 1
ATOM 4536 C C . LEU B 1 122 ? 6.797 -86.25 -34.625 1 91.94 122 LEU B C 1
ATOM 4538 O O . LEU B 1 122 ? 6.461 -85.125 -34.344 1 91.94 122 LEU B O 1
ATOM 4542 N N . SER B 1 123 ? 6.312 -87.375 -34.188 1 91.56 123 SER B N 1
ATOM 4543 C CA . SER B 1 123 ? 5.359 -87.312 -33.094 1 91.56 123 SER B CA 1
ATOM 4544 C C . SER B 1 123 ? 5.98 -86.625 -31.891 1 91.56 123 SER B C 1
ATOM 4546 O O . SER B 1 123 ? 5.344 -85.75 -31.266 1 91.56 123 SER B O 1
ATOM 4548 N N . LYS B 1 124 ? 7.227 -86.938 -31.594 1 92.31 124 LYS B N 1
ATOM 4549 C CA . LYS B 1 124 ? 7.93 -86.312 -30.5 1 92.31 124 LYS B CA 1
ATOM 4550 C C . LYS B 1 124 ? 8.102 -84.812 -30.75 1 92.31 124 LYS B C 1
ATOM 4552 O O . LYS B 1 124 ? 7.91 -84 -29.828 1 92.31 124 LYS B O 1
ATOM 4557 N N . LEU B 1 125 ? 8.469 -84.438 -31.938 1 92 125 LEU B N 1
ATOM 4558 C CA . LEU B 1 125 ? 8.617 -83 -32.281 1 92 125 LEU B CA 1
ATOM 4559 C C . LEU B 1 125 ? 7.289 -82.312 -32.188 1 92 125 LEU B C 1
ATOM 4561 O O . LEU B 1 125 ? 7.227 -81.188 -31.625 1 92 125 LEU B O 1
ATOM 4565 N N . ALA B 1 126 ? 6.273 -82.875 -32.656 1 89 126 ALA B N 1
ATOM 4566 C CA . ALA B 1 126 ? 4.938 -82.312 -32.594 1 89 126 ALA B CA 1
ATOM 4567 C C . ALA B 1 126 ? 4.48 -82.125 -31.156 1 89 126 ALA B C 1
ATOM 4569 O O . ALA B 1 126 ? 3.855 -81.125 -30.797 1 89 126 ALA B O 1
ATOM 4570 N N . HIS B 1 127 ? 4.812 -83.125 -30.328 1 89.56 127 HIS B N 1
ATOM 4571 C CA . HIS B 1 127 ? 4.48 -83.062 -28.906 1 89.56 127 HIS B CA 1
ATOM 4572 C C . HIS B 1 127 ? 5.23 -81.938 -28.219 1 89.56 127 HIS B C 1
ATOM 4574 O O . HIS B 1 127 ? 4.66 -81.188 -27.391 1 89.56 127 HIS B O 1
ATOM 4580 N N . SER B 1 128 ? 6.445 -81.75 -28.594 1 91.38 128 SER B N 1
ATOM 4581 C CA . SER B 1 128 ? 7.219 -80.625 -28.047 1 91.38 128 SER B CA 1
ATOM 4582 C C . SER B 1 128 ? 6.59 -79.312 -28.422 1 91.38 128 SER B C 1
ATOM 4584 O O . SER B 1 128 ? 6.496 -78.438 -27.578 1 91.38 128 SER B O 1
ATOM 4586 N N . LEU B 1 129 ? 6.211 -79.125 -29.578 1 86.56 129 LEU B N 1
ATOM 4587 C CA . LEU B 1 129 ? 5.543 -77.938 -30.031 1 86.56 129 LEU B CA 1
ATOM 4588 C C . LEU B 1 129 ? 4.258 -77.688 -29.25 1 86.56 129 LEU B C 1
ATOM 4590 O O . LEU B 1 129 ? 3.973 -76.562 -28.844 1 86.56 129 LEU B O 1
ATOM 4594 N N . ARG B 1 130 ? 3.516 -78.812 -29.078 1 84.31 130 ARG B N 1
ATOM 4595 C CA . ARG B 1 130 ? 2.266 -78.688 -28.328 1 84.31 130 ARG B CA 1
ATOM 4596 C C . ARG B 1 130 ? 2.512 -78.25 -26.906 1 84.31 130 ARG B C 1
ATOM 4598 O O . ARG B 1 130 ? 1.726 -77.5 -26.344 1 84.31 130 ARG B O 1
ATOM 4605 N N . GLU B 1 131 ? 3.613 -78.688 -26.312 1 88.25 131 GLU B N 1
ATOM 4606 C CA . GLU B 1 131 ? 3.934 -78.375 -24.922 1 88.25 131 GLU B CA 1
ATOM 4607 C C . GLU B 1 131 ? 4.648 -77.062 -24.812 1 88.25 131 GLU B C 1
ATOM 4609 O O . GLU B 1 131 ? 4.961 -76.562 -23.703 1 88.25 131 GLU B O 1
ATOM 4614 N N . GLY B 1 132 ? 4.879 -76.5 -25.891 1 88.62 132 GLY B N 1
ATOM 4615 C CA . GLY B 1 132 ? 5.48 -75.188 -25.875 1 88.62 132 GLY B CA 1
ATOM 4616 C C . GLY B 1 132 ? 6.996 -75.188 -25.906 1 88.62 132 GLY B C 1
ATOM 4617 O O . GLY B 1 132 ? 7.648 -74.188 -25.766 1 88.62 132 GLY B O 1
ATOM 4618 N N . ASP B 1 133 ? 7.621 -76.375 -26.062 1 93.19 133 ASP B N 1
ATOM 4619 C CA . ASP B 1 133 ? 9.07 -76.5 -26.188 1 93.19 133 ASP B CA 1
ATOM 4620 C C . ASP B 1 133 ? 9.516 -76.25 -27.625 1 93.19 133 ASP B C 1
ATOM 4622 O O . ASP B 1 133 ? 9.469 -77.125 -28.469 1 93.19 133 ASP B O 1
ATOM 4626 N N . LEU B 1 134 ? 10.031 -75 -27.781 1 91.38 134 LEU B N 1
ATOM 4627 C CA . LEU B 1 134 ? 10.398 -74.562 -29.125 1 91.38 134 LEU B CA 1
ATOM 4628 C C . LEU B 1 134 ? 11.883 -74.812 -29.375 1 91.38 134 LEU B C 1
ATOM 4630 O O . LEU B 1 134 ? 12.43 -74.312 -30.375 1 91.38 134 LEU B O 1
ATOM 4634 N N . THR B 1 135 ? 12.539 -75.625 -28.562 1 93.25 135 THR B N 1
ATOM 4635 C CA . THR B 1 135 ? 13.969 -75.938 -28.703 1 93.25 135 THR B CA 1
ATOM 4636 C C . THR B 1 135 ? 14.203 -77.25 -29.438 1 93.25 135 THR B C 1
ATOM 4638 O O . THR B 1 135 ? 15.305 -77.5 -29.906 1 93.25 135 THR B O 1
ATOM 4641 N N . ALA B 1 136 ? 13.133 -78 -29.531 1 92 136 ALA B N 1
ATOM 4642 C CA . ALA B 1 136 ? 13.25 -79.312 -30.172 1 92 136 ALA B CA 1
ATOM 4643 C C . ALA B 1 136 ? 13.477 -79.125 -31.672 1 92 136 ALA B C 1
ATOM 4645 O O . ALA B 1 136 ? 12.922 -78.25 -32.312 1 92 136 ALA B O 1
ATOM 4646 N N . LYS B 1 137 ? 14.406 -80 -32.188 1 92.88 137 LYS B N 1
ATOM 4647 C CA . LYS B 1 137 ? 14.734 -79.938 -33.625 1 92.88 137 LYS B CA 1
ATOM 4648 C C . LYS B 1 137 ? 15.086 -81.312 -34.156 1 92.88 137 LYS B C 1
ATOM 4650 O O . LYS B 1 137 ? 15.695 -82.125 -33.438 1 92.88 137 LYS B O 1
ATOM 4655 N N . LEU B 1 138 ? 14.57 -81.562 -35.312 1 93 138 LEU B N 1
ATOM 4656 C CA . LEU B 1 138 ? 14.93 -82.75 -36.031 1 93 138 LEU B CA 1
ATOM 4657 C C . LEU B 1 138 ? 15.672 -82.438 -37.312 1 93 138 LEU B C 1
ATOM 4659 O O . LEU B 1 138 ? 15.445 -81.375 -37.906 1 93 138 LEU B O 1
ATOM 4663 N N . GLU B 1 139 ? 16.625 -83.375 -37.688 1 92.25 139 GLU B N 1
ATOM 4664 C CA . GLU B 1 139 ? 17.328 -83.188 -38.969 1 92.25 139 GLU B CA 1
ATOM 4665 C C . GLU B 1 139 ? 16.594 -83.812 -40.125 1 92.25 139 GLU B C 1
ATOM 4667 O O . GLU B 1 139 ? 16.547 -85.062 -40.219 1 92.25 139 GLU B O 1
ATOM 4672 N N . GLY B 1 140 ? 16 -82.938 -40.938 1 87.12 140 GLY B N 1
ATOM 4673 C CA . GLY B 1 140 ? 15.211 -83.438 -42.062 1 87.12 140 GLY B CA 1
ATOM 4674 C C . GLY B 1 140 ? 15.984 -84.375 -43 1 87.12 140 GLY B C 1
ATOM 4675 O O . GLY B 1 140 ? 15.422 -85.312 -43.562 1 87.12 140 GLY B O 1
ATOM 4676 N N . LYS B 1 141 ? 17.297 -84.188 -43 1 86.88 141 LYS B N 1
ATOM 4677 C CA . LYS B 1 141 ? 18.156 -84.938 -43.938 1 86.88 141 LYS B CA 1
ATOM 4678 C C . LYS B 1 141 ? 18.297 -86.438 -43.5 1 86.88 141 LYS B C 1
ATOM 4680 O O . LYS B 1 141 ? 18.688 -87.25 -44.312 1 86.88 141 LYS B O 1
ATOM 4685 N N . LYS B 1 142 ? 17.938 -86.625 -42.25 1 89.69 142 LYS B N 1
ATOM 4686 C CA . LYS B 1 142 ? 18.078 -88 -41.719 1 89.69 142 LYS B CA 1
ATOM 4687 C C . LYS B 1 142 ? 16.906 -88.875 -42.125 1 89.69 142 LYS B C 1
ATOM 4689 O O . LYS B 1 142 ? 16.953 -90.062 -41.969 1 89.69 142 LYS B O 1
ATOM 4694 N N . TYR B 1 143 ? 15.922 -88.188 -42.812 1 91.12 143 TYR B N 1
ATOM 4695 C CA . TYR B 1 143 ? 14.703 -88.938 -43.125 1 91.12 143 TYR B CA 1
ATOM 4696 C C . TYR B 1 143 ? 14.453 -88.938 -44.625 1 91.12 143 TYR B C 1
ATOM 4698 O O . TYR B 1 143 ? 15.117 -88.25 -45.406 1 91.12 143 TYR B O 1
ATOM 4706 N N . ASP B 1 144 ? 13.531 -89.938 -45.031 1 89.38 144 ASP B N 1
ATOM 4707 C CA . ASP B 1 144 ? 13.117 -90 -46.438 1 89.38 144 ASP B CA 1
ATOM 4708 C C . ASP B 1 144 ? 12.453 -88.688 -46.875 1 89.38 144 ASP B C 1
ATOM 4710 O O . ASP B 1 144 ? 11.992 -87.938 -46.031 1 89.38 144 ASP B O 1
ATOM 4714 N N . LYS B 1 145 ? 12.406 -88.5 -48.125 1 88.38 145 LYS B N 1
ATOM 4715 C CA . LYS B 1 145 ? 11.992 -87.25 -48.719 1 88.38 145 LYS B CA 1
ATOM 4716 C C . LYS B 1 145 ? 10.641 -86.812 -48.188 1 88.38 145 LYS B C 1
ATOM 4718 O O . LYS B 1 145 ? 10.477 -85.625 -47.781 1 88.38 145 LYS B O 1
ATOM 4723 N N . GLU B 1 146 ? 9.641 -87.688 -48.094 1 87.12 146 GLU B N 1
ATOM 4724 C CA . GLU B 1 146 ? 8.281 -87.312 -47.656 1 87.12 146 GLU B CA 1
ATOM 4725 C C . GLU B 1 146 ? 8.25 -86.938 -46.188 1 87.12 146 GLU B C 1
ATOM 4727 O O . GLU B 1 146 ? 7.602 -85.938 -45.844 1 87.12 146 GLU B O 1
ATOM 4732 N N . ILE B 1 147 ? 8.977 -87.562 -45.344 1 90.06 147 ILE B N 1
ATOM 4733 C CA . ILE B 1 147 ? 9.023 -87.25 -43.906 1 90.06 147 ILE B CA 1
ATOM 4734 C C . ILE B 1 147 ? 9.961 -86.062 -43.656 1 90.06 147 ILE B C 1
ATOM 4736 O O . ILE B 1 147 ? 9.672 -85.188 -42.844 1 90.06 147 ILE B O 1
ATOM 4740 N N . GLY B 1 148 ? 11.039 -86.062 -44.375 1 91.56 148 GLY B N 1
ATOM 4741 C CA . GLY B 1 148 ? 11.992 -84.938 -44.281 1 91.56 148 GLY B CA 1
ATOM 4742 C C . GLY B 1 148 ? 11.367 -83.562 -44.562 1 91.56 148 GLY B C 1
ATOM 4743 O O . GLY B 1 148 ? 11.648 -82.625 -43.844 1 91.56 148 GLY B O 1
ATOM 4744 N N . ASP B 1 149 ? 10.461 -83.5 -45.531 1 89 149 ASP B N 1
ATOM 4745 C CA . ASP B 1 149 ? 9.758 -82.312 -45.875 1 89 149 ASP B CA 1
ATOM 4746 C C . ASP B 1 149 ? 8.891 -81.812 -44.719 1 89 149 ASP B C 1
ATOM 4748 O O . ASP B 1 149 ? 8.859 -80.625 -44.406 1 89 149 ASP B O 1
ATOM 4752 N N . VAL B 1 150 ? 8.242 -82.625 -44.031 1 90.38 150 VAL B N 1
ATOM 4753 C CA . VAL B 1 150 ? 7.406 -82.312 -42.875 1 90.38 150 VAL B CA 1
ATOM 4754 C C . VAL B 1 150 ? 8.281 -81.812 -41.75 1 90.38 150 VAL B C 1
ATOM 4756 O O . VAL B 1 150 ? 7.961 -80.812 -41.125 1 90.38 150 VAL B O 1
ATOM 4759 N N . VAL B 1 151 ? 9.367 -82.5 -41.562 1 92.81 151 VAL B N 1
ATOM 4760 C CA . VAL B 1 151 ? 10.297 -82.125 -40.5 1 92.81 151 VAL B CA 1
ATOM 4761 C C . VAL B 1 151 ? 10.828 -80.75 -40.719 1 92.81 151 VAL B C 1
ATOM 4763 O O . VAL B 1 151 ? 10.812 -79.875 -39.812 1 92.81 151 VAL B O 1
ATOM 4766 N N . ASP B 1 152 ? 11.227 -80.438 -41.938 1 92.25 152 ASP B N 1
ATOM 4767 C CA . ASP B 1 152 ? 11.789 -79.125 -42.281 1 92.25 152 ASP B CA 1
ATOM 4768 C C . ASP B 1 152 ? 10.742 -78 -42.094 1 92.25 152 ASP B C 1
ATOM 4770 O O . ASP B 1 152 ? 11.055 -76.938 -41.562 1 92.25 152 ASP B O 1
ATOM 4774 N N . SER B 1 153 ? 9.555 -78.312 -42.469 1 89.31 153 SER B N 1
ATOM 4775 C CA . SER B 1 153 ? 8.477 -77.312 -42.312 1 89.31 153 SER B CA 1
ATOM 4776 C C . SER B 1 153 ? 8.188 -77.062 -40.844 1 89.31 153 SER B C 1
ATOM 4778 O O . SER B 1 153 ? 8.008 -75.938 -40.438 1 89.31 153 SER B O 1
ATOM 4780 N N . LEU B 1 154 ? 8.172 -78 -40.062 1 90.25 154 LEU B N 1
ATOM 4781 C CA . LEU B 1 154 ? 7.922 -77.875 -38.625 1 90.25 154 LEU B CA 1
ATOM 4782 C C . LEU B 1 154 ? 9.078 -77.188 -37.938 1 90.25 154 LEU B C 1
ATOM 4784 O O . LEU B 1 154 ? 8.852 -76.312 -37.062 1 90.25 154 LEU B O 1
ATOM 4788 N N . ASN B 1 155 ? 10.305 -77.5 -38.406 1 92.88 155 ASN B N 1
ATOM 4789 C CA . ASN B 1 155 ? 11.469 -76.812 -37.875 1 92.88 155 ASN B CA 1
ATOM 4790 C C . ASN B 1 155 ? 11.391 -75.312 -38.156 1 92.88 155 ASN B C 1
ATOM 4792 O O . ASN B 1 155 ? 11.672 -74.5 -37.25 1 92.88 155 ASN B O 1
ATOM 4796 N N . ASN B 1 156 ? 11 -74.938 -39.312 1 90.38 156 ASN B N 1
ATOM 4797 C CA . ASN B 1 156 ? 10.867 -73.562 -39.688 1 90.38 156 ASN B CA 1
ATOM 4798 C C . ASN B 1 156 ? 9.758 -72.875 -38.906 1 90.38 156 ASN B C 1
ATOM 4800 O O . ASN B 1 156 ? 9.922 -71.75 -38.469 1 90.38 156 ASN B O 1
ATOM 4804 N N . ALA B 1 157 ? 8.688 -73.562 -38.719 1 87.12 157 ALA B N 1
ATOM 4805 C CA . ALA B 1 157 ? 7.594 -73.062 -37.906 1 87.12 157 ALA B CA 1
ATOM 4806 C C . ALA B 1 157 ? 8.031 -72.812 -36.469 1 87.12 157 ALA B C 1
ATOM 4808 O O . ALA B 1 157 ? 7.695 -71.812 -35.844 1 87.12 157 ALA B O 1
ATOM 4809 N N . MET B 1 158 ? 8.734 -73.812 -35.938 1 90.25 158 MET B N 1
ATOM 4810 C CA . MET B 1 158 ? 9.25 -73.688 -34.562 1 90.25 158 MET B CA 1
ATOM 4811 C C . MET B 1 158 ? 10.195 -72.5 -34.438 1 90.25 158 MET B C 1
ATOM 4813 O O . MET B 1 158 ? 10.133 -71.75 -33.469 1 90.25 158 MET B O 1
ATOM 4817 N N . ASN B 1 159 ? 11.016 -72.25 -35.469 1 91.75 159 ASN B N 1
ATOM 4818 C CA . ASN B 1 159 ? 11.938 -71.125 -35.469 1 91.75 159 ASN B CA 1
ATOM 4819 C C . ASN B 1 159 ? 11.195 -69.812 -35.5 1 91.75 159 ASN B C 1
ATOM 4821 O O . ASN B 1 159 ? 11.555 -68.875 -34.812 1 91.75 159 ASN B O 1
ATOM 4825 N N . ALA B 1 160 ? 10.195 -69.75 -36.281 1 87.94 160 ALA B N 1
ATOM 4826 C CA . ALA B 1 160 ? 9.383 -68.562 -36.375 1 87.94 160 ALA B CA 1
ATOM 4827 C C . ALA B 1 160 ? 8.664 -68.25 -35.062 1 87.94 160 ALA B C 1
ATOM 4829 O O . ALA B 1 160 ? 8.609 -67.125 -34.625 1 87.94 160 ALA B O 1
ATOM 4830 N N . ASN B 1 161 ? 8.148 -69.25 -34.438 1 89.5 161 ASN B N 1
ATOM 4831 C CA . ASN B 1 161 ? 7.477 -69.125 -33.156 1 89.5 161 ASN B CA 1
ATOM 4832 C C . ASN B 1 161 ? 8.453 -68.688 -32.062 1 89.5 161 ASN B C 1
ATOM 4834 O O . ASN B 1 161 ? 8.109 -67.875 -31.219 1 89.5 161 ASN B O 1
ATOM 4838 N N . ARG B 1 162 ? 9.633 -69.312 -32.125 1 93.12 162 ARG B N 1
ATOM 4839 C CA . ARG B 1 162 ? 10.664 -68.938 -31.172 1 93.12 162 ARG B CA 1
ATOM 4840 C C . ARG B 1 162 ? 11.023 -67.5 -31.297 1 93.12 162 ARG B C 1
ATOM 4842 O O . ARG B 1 162 ? 11.141 -66.812 -30.281 1 93.12 162 ARG B O 1
ATOM 4849 N N . ALA B 1 163 ? 11.164 -66.938 -32.531 1 90.88 163 ALA B N 1
ATOM 4850 C CA . ALA B 1 163 ? 11.461 -65.562 -32.781 1 90.88 163 ALA B CA 1
ATOM 4851 C C . ALA B 1 163 ? 10.32 -64.688 -32.281 1 90.88 163 ALA B C 1
ATOM 4853 O O . ALA B 1 163 ? 10.562 -63.625 -31.656 1 90.88 163 ALA B O 1
ATOM 4854 N N . MET B 1 164 ? 9.133 -65.062 -32.5 1 89 164 MET B N 1
ATOM 4855 C CA . MET B 1 164 ? 7.957 -64.312 -32.062 1 89 164 MET B CA 1
ATOM 4856 C C . MET B 1 164 ? 7.902 -64.188 -30.547 1 89 164 MET B C 1
ATOM 4858 O O . MET B 1 164 ? 7.75 -63.125 -30 1 89 164 MET B O 1
ATOM 4862 N N . VAL B 1 165 ? 8.016 -65.375 -29.906 1 91.31 165 VAL B N 1
ATOM 4863 C CA . VAL B 1 165 ? 7.973 -65.438 -28.453 1 91.31 165 VAL B CA 1
ATOM 4864 C C . VAL B 1 165 ? 9.109 -64.562 -27.875 1 91.31 165 VAL B C 1
ATOM 4866 O O . VAL B 1 165 ? 8.914 -63.844 -26.922 1 91.31 165 VAL B O 1
ATOM 4869 N N . GLY B 1 166 ? 10.281 -64.75 -28.531 1 92.62 166 GLY B N 1
ATOM 4870 C CA . GLY B 1 166 ? 11.414 -63.906 -28.094 1 92.62 166 GLY B CA 1
ATOM 4871 C C . GLY B 1 166 ? 11.172 -62.438 -28.219 1 92.62 166 GLY B C 1
ATOM 4872 O O . GLY B 1 166 ? 11.484 -61.656 -27.312 1 92.62 166 GLY B O 1
ATOM 4873 N N . ASN B 1 167 ? 10.602 -61.938 -29.312 1 90.88 167 ASN B N 1
ATOM 4874 C CA . ASN B 1 167 ? 10.266 -60.531 -29.531 1 90.88 167 ASN B CA 1
ATOM 4875 C C . ASN B 1 167 ? 9.234 -60.062 -28.516 1 90.88 167 ASN B C 1
ATOM 4877 O O . ASN B 1 167 ? 9.406 -59 -27.922 1 90.88 167 ASN B O 1
ATOM 4881 N N . ILE B 1 168 ? 8.273 -60.844 -28.25 1 89.94 168 ILE B N 1
ATOM 4882 C CA . ILE B 1 168 ? 7.227 -60.469 -27.297 1 89.94 168 ILE B CA 1
ATOM 4883 C C . ILE B 1 168 ? 7.816 -60.344 -25.906 1 89.94 168 ILE B C 1
ATOM 4885 O O . ILE B 1 168 ? 7.465 -59.438 -25.156 1 89.94 168 ILE B O 1
ATOM 4889 N N . TYR B 1 169 ? 8.703 -61.281 -25.609 1 91.69 169 TYR B N 1
ATOM 4890 C CA . TYR B 1 169 ? 9.375 -61.219 -24.328 1 91.69 169 TYR B CA 1
ATOM 4891 C C . TYR B 1 169 ? 10.156 -59.938 -24.172 1 91.69 169 TYR B C 1
ATOM 4893 O O . TYR B 1 169 ? 10.016 -59.219 -23.172 1 91.69 169 TYR B O 1
ATOM 4901 N N . THR B 1 170 ? 10.891 -59.531 -25.156 1 93.06 170 THR B N 1
ATOM 4902 C CA . THR B 1 170 ? 11.703 -58.312 -25.141 1 93.06 170 THR B CA 1
ATOM 4903 C C . THR B 1 170 ? 10.82 -57.062 -25.047 1 93.06 170 THR B C 1
ATOM 4905 O O . THR B 1 170 ? 11.055 -56.188 -24.219 1 93.06 170 THR B O 1
ATOM 4908 N N . TYR B 1 171 ? 9.758 -57.062 -25.797 1 90.06 171 TYR B N 1
ATOM 4909 C CA . TYR B 1 171 ? 8.891 -55.875 -25.828 1 90.06 171 TYR B CA 1
ATOM 4910 C C . TYR B 1 171 ? 8.102 -55.75 -24.531 1 90.06 171 TYR B C 1
ATOM 4912 O O . TYR B 1 171 ? 7.879 -54.656 -24.047 1 90.06 171 TYR B O 1
ATOM 4920 N N . SER B 1 172 ? 7.641 -56.875 -23.984 1 91.06 172 SER B N 1
ATOM 4921 C CA . SER B 1 172 ? 6.949 -56.844 -22.703 1 91.06 172 SER B CA 1
ATOM 4922 C C . SER B 1 172 ? 7.852 -56.281 -21.609 1 91.06 172 SER B C 1
ATOM 4924 O O . SER B 1 172 ? 7.414 -55.469 -20.781 1 91.06 172 SER B O 1
ATOM 4926 N N . LYS B 1 173 ? 9.133 -56.656 -21.656 1 92.62 173 LYS B N 1
ATOM 4927 C CA . LYS B 1 173 ? 10.102 -56.156 -20.688 1 92.62 173 LYS B CA 1
ATOM 4928 C C . LYS B 1 173 ? 10.328 -54.656 -20.844 1 92.62 173 LYS B C 1
ATOM 4930 O O . LYS B 1 173 ? 10.383 -53.938 -19.859 1 92.62 173 LYS B O 1
ATOM 4935 N N . LEU B 1 174 ? 10.383 -54.219 -22.062 1 91.62 174 LEU B N 1
ATOM 4936 C CA . LEU B 1 174 ? 10.586 -52.812 -22.344 1 91.62 174 LEU B CA 1
ATOM 4937 C C . LEU B 1 174 ? 9.367 -52 -21.922 1 91.62 174 LEU B C 1
ATOM 4939 O O . LEU B 1 174 ? 9.508 -50.906 -21.406 1 91.62 174 LEU B O 1
ATOM 4943 N N . LEU B 1 175 ? 8.203 -52.562 -22.109 1 89.94 175 LEU B N 1
ATOM 4944 C CA . LEU B 1 175 ? 6.973 -51.875 -21.719 1 89.94 175 LEU B CA 1
ATOM 4945 C C . LEU B 1 175 ? 6.879 -51.75 -20.203 1 89.94 175 LEU B C 1
ATOM 4947 O O . LEU B 1 175 ? 6.5 -50.688 -19.688 1 89.94 175 LEU B O 1
ATOM 4951 N N . ILE B 1 176 ? 7.223 -52.75 -19.516 1 92.38 176 ILE B N 1
ATOM 4952 C CA . ILE B 1 176 ? 7.211 -52.719 -18.062 1 92.38 176 ILE B CA 1
ATOM 4953 C C . ILE B 1 176 ? 8.195 -51.688 -17.547 1 92.38 176 ILE B C 1
ATOM 4955 O O . ILE B 1 176 ? 7.859 -50.875 -16.672 1 92.38 176 ILE B O 1
ATOM 4959 N N . LYS B 1 177 ? 9.375 -51.656 -18.125 1 93.44 177 LYS B N 1
ATOM 4960 C CA . LYS B 1 177 ? 10.375 -50.656 -17.75 1 93.44 177 LYS B CA 1
ATOM 4961 C C . LYS B 1 177 ? 9.891 -49.25 -18.047 1 93.44 177 LYS B C 1
ATOM 4963 O O . LYS B 1 177 ? 10.023 -48.344 -17.219 1 93.44 177 LYS B O 1
ATOM 4968 N N . SER B 1 178 ? 9.32 -49.031 -19.219 1 91.31 178 SER B N 1
ATOM 4969 C CA . SER B 1 178 ? 8.805 -47.75 -19.625 1 91.31 178 SER B CA 1
ATOM 4970 C C . SER B 1 178 ? 7.688 -47.281 -18.688 1 91.31 178 SER B C 1
ATOM 4972 O O . SER B 1 178 ? 7.629 -46.094 -18.312 1 91.31 178 SER B O 1
ATOM 4974 N N . SER B 1 179 ? 6.805 -48.188 -18.312 1 91.44 179 SER B N 1
ATOM 4975 C CA . SER B 1 179 ? 5.723 -47.875 -17.391 1 91.44 179 SER B CA 1
ATOM 4976 C C . SER B 1 179 ? 6.262 -47.469 -16.016 1 91.44 179 SER B C 1
ATOM 4978 O O . SER B 1 179 ? 5.742 -46.562 -15.383 1 91.44 179 SER B O 1
ATOM 4980 N N . ALA B 1 180 ? 7.34 -48.125 -15.602 1 92.56 180 ALA B N 1
ATOM 4981 C CA . ALA B 1 180 ? 7.973 -47.781 -14.336 1 92.56 180 ALA B CA 1
ATOM 4982 C C . ALA B 1 180 ? 8.594 -46.406 -14.383 1 92.56 180 ALA B C 1
ATOM 4984 O O . ALA B 1 180 ? 8.469 -45.625 -13.43 1 92.56 180 ALA B O 1
ATOM 4985 N N . ASP B 1 181 ? 9.203 -46.062 -15.5 1 91.81 181 ASP B N 1
ATOM 4986 C CA . ASP B 1 181 ? 9.789 -44.75 -15.688 1 91.81 181 ASP B CA 1
ATOM 4987 C C . ASP B 1 181 ? 8.711 -43.656 -15.695 1 91.81 181 ASP B C 1
ATOM 4989 O O . ASP B 1 181 ? 8.867 -42.625 -15.062 1 91.81 181 ASP B O 1
ATOM 4993 N N . LEU B 1 182 ? 7.637 -43.938 -16.297 1 91.62 182 LEU B N 1
ATOM 4994 C CA . LEU B 1 182 ? 6.52 -43 -16.359 1 91.62 182 LEU B CA 1
ATOM 4995 C C . LEU B 1 182 ? 5.938 -42.75 -14.977 1 91.62 182 LEU B C 1
ATOM 4997 O O . LEU B 1 182 ? 5.602 -41.625 -14.625 1 91.62 182 LEU B O 1
ATOM 5001 N N . ASN B 1 183 ? 5.859 -43.812 -14.281 1 93.31 183 ASN B N 1
ATOM 5002 C CA . ASN B 1 183 ? 5.348 -43.719 -12.922 1 93.31 183 ASN B CA 1
ATOM 5003 C C . ASN B 1 183 ? 6.215 -42.781 -12.078 1 93.31 183 ASN B C 1
ATOM 5005 O O . ASN B 1 183 ? 5.691 -41.969 -11.297 1 93.31 183 ASN B O 1
ATOM 5009 N N . GLU B 1 184 ? 7.508 -42.875 -12.203 1 94.62 184 GLU B N 1
ATOM 5010 C CA . GLU B 1 184 ? 8.422 -42 -11.477 1 94.62 184 GLU B CA 1
ATOM 5011 C C . GLU B 1 184 ? 8.25 -40.531 -11.891 1 94.62 184 GLU B C 1
ATOM 5013 O O . GLU B 1 184 ? 8.273 -39.625 -11.055 1 94.62 184 GLU B O 1
ATOM 5018 N N . ILE B 1 185 ? 8.094 -40.281 -13.133 1 93.62 185 ILE B N 1
ATOM 5019 C CA . ILE B 1 185 ? 7.918 -38.938 -13.656 1 93.62 185 ILE B CA 1
ATOM 5020 C C . ILE B 1 185 ? 6.609 -38.344 -13.133 1 93.62 185 ILE B C 1
ATOM 5022 O O . ILE B 1 185 ? 6.562 -37.188 -12.727 1 93.62 185 ILE B O 1
ATOM 5026 N N . VAL B 1 186 ? 5.57 -39.125 -13.133 1 94.75 186 VAL B N 1
ATOM 5027 C CA . VAL B 1 186 ? 4.254 -38.688 -12.688 1 94.75 186 VAL B CA 1
ATOM 5028 C C . VAL B 1 186 ? 4.301 -38.375 -11.195 1 94.75 186 VAL B C 1
ATOM 5030 O O . VAL B 1 186 ? 3.68 -37.406 -10.75 1 94.75 186 VAL B O 1
ATOM 5033 N N . LYS B 1 187 ? 5.055 -39.156 -10.445 1 94.44 187 LYS B N 1
ATOM 5034 C CA . LYS B 1 187 ? 5.246 -38.844 -9.031 1 94.44 187 LYS B CA 1
ATOM 5035 C C . LYS B 1 187 ? 5.934 -37.5 -8.844 1 94.44 187 LYS B C 1
ATOM 5037 O O . LYS B 1 187 ? 5.555 -36.719 -7.973 1 94.44 187 LYS B O 1
ATOM 5042 N N . SER B 1 188 ? 6.855 -37.281 -9.672 1 94.94 188 SER B N 1
ATOM 5043 C CA . SER B 1 188 ? 7.566 -36 -9.625 1 94.94 188 SER B CA 1
ATOM 5044 C C . SER B 1 188 ? 6.641 -34.844 -9.969 1 94.94 188 SER B C 1
ATOM 5046 O O . SER B 1 188 ? 6.645 -33.812 -9.297 1 94.94 188 SER B O 1
ATOM 5048 N N . ILE B 1 189 ? 5.867 -35 -10.977 1 94.94 189 ILE B N 1
ATOM 5049 C CA . ILE B 1 189 ? 4.902 -33.969 -11.367 1 94.94 189 ILE B CA 1
ATOM 5050 C C . ILE B 1 189 ? 3.939 -33.719 -10.211 1 94.94 189 ILE B C 1
ATOM 5052 O O . ILE B 1 189 ? 3.654 -32.562 -9.891 1 94.94 189 ILE B O 1
ATOM 5056 N N . SER B 1 190 ? 3.461 -34.75 -9.648 1 95.69 190 SER B N 1
ATOM 5057 C CA . SER B 1 190 ? 2.543 -34.625 -8.516 1 95.69 190 SER B CA 1
ATOM 5058 C C . SER B 1 190 ? 3.158 -33.812 -7.391 1 95.69 190 SER B C 1
ATOM 5060 O O . SER B 1 190 ? 2.5 -32.938 -6.828 1 95.69 190 SER B O 1
ATOM 5062 N N . SER B 1 191 ? 4.406 -34.031 -7.102 1 96.44 191 SER B N 1
ATOM 5063 C CA . SER B 1 191 ? 5.109 -33.312 -6.059 1 96.44 191 SER B CA 1
ATOM 5064 C C . SER B 1 191 ? 5.23 -31.828 -6.41 1 96.44 191 SER B C 1
ATOM 5066 O O . SER B 1 191 ? 5.031 -30.953 -5.555 1 96.44 191 SER B O 1
ATOM 5068 N N . ARG B 1 192 ? 5.523 -31.562 -7.629 1 95.94 192 ARG B N 1
ATOM 5069 C CA . ARG B 1 192 ? 5.66 -30.172 -8.078 1 95.94 192 ARG B CA 1
ATOM 5070 C C . ARG B 1 192 ? 4.324 -29.438 -8.016 1 95.94 192 ARG B C 1
ATOM 5072 O O . ARG B 1 192 ? 4.273 -28.266 -7.668 1 95.94 192 ARG B O 1
ATOM 5079 N N . ILE B 1 193 ? 3.314 -30.125 -8.336 1 96.12 193 ILE B N 1
ATOM 5080 C CA . ILE B 1 193 ? 1.983 -29.531 -8.312 1 96.12 193 ILE B CA 1
ATOM 5081 C C . ILE B 1 193 ? 1.583 -29.219 -6.871 1 96.12 193 ILE B C 1
ATOM 5083 O O . ILE B 1 193 ? 0.924 -28.203 -6.609 1 96.12 193 ILE B O 1
ATOM 5087 N N . ILE B 1 194 ? 2.01 -30.062 -5.98 1 95.69 194 ILE B N 1
ATOM 5088 C CA . ILE B 1 194 ? 1.783 -29.781 -4.566 1 95.69 194 ILE B CA 1
ATOM 5089 C C . ILE B 1 194 ? 2.52 -28.516 -4.156 1 95.69 194 ILE B C 1
ATOM 5091 O O . ILE B 1 194 ? 1.97 -27.672 -3.441 1 95.69 194 ILE B O 1
ATOM 5095 N N . ASP B 1 195 ? 3.703 -28.344 -4.676 1 96.38 195 ASP B N 1
ATOM 5096 C CA . ASP B 1 195 ? 4.488 -27.141 -4.406 1 96.38 195 ASP B CA 1
ATOM 5097 C C . ASP B 1 195 ? 3.801 -25.891 -4.961 1 96.38 195 ASP B C 1
ATOM 5099 O O . ASP B 1 195 ? 3.734 -24.859 -4.289 1 96.38 195 ASP B O 1
ATOM 5103 N N . VAL B 1 196 ? 3.309 -26.016 -6.121 1 96.69 196 VAL B N 1
ATOM 5104 C CA . VAL B 1 196 ? 2.598 -24.906 -6.75 1 96.69 196 VAL B CA 1
ATOM 5105 C C . VAL B 1 196 ? 1.367 -24.547 -5.918 1 96.69 196 VAL B C 1
ATOM 5107 O O . VAL B 1 196 ? 1.108 -23.359 -5.664 1 96.69 196 VAL B O 1
ATOM 5110 N N . ASN B 1 197 ? 0.67 -25.547 -5.57 1 97.12 197 ASN B N 1
ATOM 5111 C CA . ASN B 1 197 ? -0.52 -25.312 -4.758 1 97.12 197 ASN B CA 1
ATOM 5112 C C . ASN B 1 197 ? -0.178 -24.625 -3.443 1 97.12 197 ASN B C 1
ATOM 5114 O O . ASN B 1 197 ? -0.852 -23.672 -3.049 1 97.12 197 ASN B O 1
ATOM 5118 N N . SER B 1 198 ? 0.854 -25.062 -2.779 1 97.12 198 SER B N 1
ATOM 5119 C CA . SER B 1 198 ? 1.291 -24.469 -1.516 1 97.12 198 SER B CA 1
ATOM 5120 C C . SER B 1 198 ? 1.706 -23.016 -1.697 1 97.12 198 SER B C 1
ATOM 5122 O O . SER B 1 198 ? 1.314 -22.156 -0.912 1 97.12 198 SER B O 1
ATOM 5124 N N . ALA B 1 199 ? 2.479 -22.781 -2.705 1 97.25 199 ALA B N 1
ATOM 5125 C CA . ALA B 1 199 ? 2.904 -21.422 -3.006 1 97.25 199 ALA B CA 1
ATOM 5126 C C . ALA B 1 199 ? 1.707 -20.516 -3.297 1 97.25 199 ALA B C 1
ATOM 5128 O O . ALA B 1 199 ? 1.655 -19.375 -2.84 1 97.25 199 ALA B O 1
ATOM 5129 N N . THR B 1 200 ? 0.767 -21.016 -4.012 1 97.06 200 THR B N 1
ATOM 5130 C CA . THR B 1 200 ? -0.424 -20.25 -4.375 1 97.06 200 THR B CA 1
ATOM 5131 C C . THR B 1 200 ? -1.266 -19.938 -3.141 1 97.06 200 THR B C 1
ATOM 5133 O O . THR B 1 200 ? -1.852 -18.859 -3.039 1 97.06 200 THR B O 1
ATOM 5136 N N . GLU B 1 201 ? -1.282 -20.891 -2.229 1 96.38 201 GLU B N 1
ATOM 5137 C CA . GLU B 1 201 ? -1.992 -20.656 -0.975 1 96.38 201 GLU B CA 1
ATOM 5138 C C . GLU B 1 201 ? -1.366 -19.516 -0.188 1 96.38 201 GLU B C 1
ATOM 5140 O O . GLU B 1 201 ? -2.076 -18.672 0.383 1 96.38 201 GLU B O 1
ATOM 5145 N N . VAL B 1 202 ? -0.102 -19.469 -0.143 1 96.69 202 VAL B N 1
ATOM 5146 C CA . VAL B 1 202 ? 0.604 -18.391 0.524 1 96.69 202 VAL B CA 1
ATOM 5147 C C . VAL B 1 202 ? 0.281 -17.062 -0.164 1 96.69 202 VAL B C 1
ATOM 5149 O O . VAL B 1 202 ? -0.021 -16.062 0.5 1 96.69 202 VAL B O 1
ATOM 5152 N N . ILE B 1 203 ? 0.273 -17.047 -1.47 1 96.5 203 ILE B N 1
ATOM 5153 C CA . ILE B 1 203 ? -0.042 -15.844 -2.234 1 96.5 203 ILE B CA 1
ATOM 5154 C C . ILE B 1 203 ? -1.464 -15.391 -1.914 1 96.5 203 ILE B C 1
ATOM 5156 O O . ILE B 1 203 ? -1.707 -14.195 -1.704 1 96.5 203 ILE B O 1
ATOM 5160 N N . SER B 1 204 ? -2.361 -16.328 -1.91 1 96.69 204 SER B N 1
ATOM 5161 C CA . SER B 1 204 ? -3.746 -16.016 -1.577 1 96.69 204 SER B CA 1
ATOM 5162 C C . SER B 1 204 ? -3.85 -15.375 -0.198 1 96.69 204 SER B C 1
ATOM 5164 O O . SER B 1 204 ? -4.598 -14.414 -0.008 1 96.69 204 SER B O 1
ATOM 5166 N N . SER B 1 205 ? -3.137 -15.867 0.751 1 96.88 205 SER B N 1
ATOM 5167 C CA . SER B 1 205 ? -3.102 -15.297 2.094 1 96.88 205 SER B CA 1
ATOM 5168 C C . SER B 1 205 ? -2.516 -13.883 2.082 1 96.88 205 SER B C 1
ATOM 5170 O O . SER B 1 205 ? -3.012 -12.992 2.773 1 96.88 205 SER B O 1
ATOM 5172 N N . GLU B 1 206 ? -1.448 -13.719 1.339 1 95.56 206 GLU B N 1
ATOM 5173 C CA . GLU B 1 206 ? -0.831 -12.406 1.19 1 95.56 206 GLU B CA 1
ATOM 5174 C C . GLU B 1 206 ? -1.813 -11.398 0.605 1 95.56 206 GLU B C 1
ATOM 5176 O O . GLU B 1 206 ? -1.838 -10.234 1.016 1 95.56 206 GLU B O 1
ATOM 5181 N N . VAL B 1 207 ? -2.611 -11.844 -0.31 1 95.75 207 VAL B N 1
ATOM 5182 C CA . VAL B 1 207 ? -3.604 -10.992 -0.959 1 95.75 207 VAL B CA 1
ATOM 5183 C C . VAL B 1 207 ? -4.648 -10.547 0.059 1 95.75 207 VAL B C 1
ATOM 5185 O O . VAL B 1 207 ? -5.094 -9.391 0.041 1 95.75 207 VAL B O 1
ATOM 5188 N N . GLU B 1 208 ? -5.027 -11.406 0.908 1 95.44 208 GLU B N 1
ATOM 5189 C CA . GLU B 1 208 ? -5.965 -11.062 1.973 1 95.44 208 GLU B CA 1
ATOM 5190 C C . GLU B 1 208 ? -5.383 -9.984 2.889 1 95.44 208 GLU B C 1
ATOM 5192 O O . GLU B 1 208 ? -6.082 -9.047 3.273 1 95.44 208 GLU B O 1
ATOM 5197 N N . GLN B 1 209 ? -4.184 -10.141 3.186 1 94.94 209 GLN B N 1
ATOM 5198 C CA . GLN B 1 209 ? -3.496 -9.156 4.012 1 94.94 209 GLN B CA 1
ATOM 5199 C C . GLN B 1 209 ? -3.414 -7.805 3.305 1 94.94 209 GLN B C 1
ATOM 5201 O O . GLN B 1 209 ? -3.598 -6.762 3.93 1 94.94 209 GLN B O 1
ATOM 5206 N N . LEU B 1 210 ? -3.166 -7.797 2.02 1 94.25 210 LEU B N 1
ATOM 5207 C CA . LEU B 1 210 ? -3.098 -6.566 1.238 1 94.25 210 LEU B CA 1
ATOM 5208 C C . LEU B 1 210 ? -4.438 -5.844 1.246 1 94.25 210 LEU B C 1
ATOM 5210 O O . LEU B 1 210 ? -4.484 -4.613 1.34 1 94.25 210 LEU B O 1
ATOM 5214 N N . SER B 1 211 ? -5.465 -6.621 1.08 1 96.06 211 SER B N 1
ATOM 5215 C CA . SER B 1 211 ? -6.805 -6.043 1.121 1 96.06 211 SER B CA 1
ATOM 5216 C C . SER B 1 211 ? -7.074 -5.359 2.457 1 96.06 211 SER B C 1
ATOM 5218 O O . SER B 1 211 ? -7.594 -4.242 2.498 1 96.06 211 SER B O 1
ATOM 5220 N N . ALA B 1 212 ? -6.695 -5.984 3.535 1 95.88 212 ALA B N 1
ATOM 5221 C CA . ALA B 1 212 ? -6.871 -5.43 4.875 1 95.88 212 ALA B CA 1
ATOM 5222 C C . ALA B 1 212 ? -6.039 -4.16 5.055 1 95.88 212 ALA B C 1
ATOM 5224 O O . ALA B 1 212 ? -6.535 -3.152 5.562 1 95.88 212 ALA B O 1
ATOM 5225 N N . VAL B 1 213 ? -4.812 -4.238 4.648 1 96.5 213 VAL B N 1
ATOM 5226 C CA . VAL B 1 213 ? -3.904 -3.102 4.758 1 96.5 213 VAL B CA 1
ATOM 5227 C C . VAL B 1 213 ? -4.438 -1.934 3.936 1 96.5 213 VAL B C 1
ATOM 5229 O O . VAL B 1 213 ? -4.363 -0.779 4.359 1 96.5 213 VAL B O 1
ATOM 5232 N N . SER B 1 214 ? -4.957 -2.207 2.725 1 96.56 214 SER B N 1
ATOM 5233 C CA . SER B 1 214 ? -5.523 -1.172 1.868 1 96.56 214 SER B CA 1
ATOM 5234 C C . SER B 1 214 ? -6.684 -0.46 2.555 1 96.56 214 SER B C 1
ATOM 5236 O O . SER B 1 214 ? -6.785 0.767 2.502 1 96.56 214 SER B O 1
ATOM 5238 N N . GLN B 1 215 ? -7.52 -1.202 3.211 1 95.62 215 GLN B N 1
ATOM 5239 C CA . GLN B 1 215 ? -8.648 -0.625 3.934 1 95.62 215 GLN B CA 1
ATOM 5240 C C . GLN B 1 215 ? -8.172 0.254 5.086 1 95.62 215 GLN B C 1
ATOM 5242 O O . GLN B 1 215 ? -8.695 1.349 5.297 1 95.62 215 GLN B O 1
ATOM 5247 N N . GLU B 1 216 ? -7.172 -0.212 5.766 1 96.69 216 GLU B N 1
ATOM 5248 C CA . GLU B 1 216 ? -6.633 0.522 6.906 1 96.69 216 GLU B CA 1
ATOM 5249 C C . GLU B 1 216 ? -5.984 1.831 6.461 1 96.69 216 GLU B C 1
ATOM 5251 O O . GLU B 1 216 ? -6.211 2.879 7.07 1 96.69 216 GLU B O 1
ATOM 5256 N N . VAL B 1 217 ? -5.23 1.749 5.445 1 96.75 217 VAL B N 1
ATOM 5257 C CA . VAL B 1 217 ? -4.531 2.938 4.961 1 96.75 217 VAL B CA 1
ATOM 5258 C C . VAL B 1 217 ? -5.543 3.928 4.383 1 96.75 217 VAL B C 1
ATOM 5260 O O . VAL B 1 217 ? -5.395 5.141 4.543 1 96.75 217 VAL B O 1
ATOM 5263 N N . ASN B 1 218 ? -6.547 3.412 3.719 1 96.81 218 ASN B N 1
ATOM 5264 C CA . ASN B 1 218 ? -7.613 4.277 3.227 1 96.81 218 ASN B CA 1
ATOM 5265 C C . ASN B 1 218 ? -8.289 5.035 4.363 1 96.81 218 ASN B C 1
ATOM 5267 O O . ASN B 1 218 ? -8.547 6.238 4.254 1 96.81 218 ASN B O 1
ATOM 5271 N N . ALA B 1 219 ? -8.578 4.336 5.418 1 96.62 219 ALA B N 1
ATOM 5272 C CA . ALA B 1 219 ? -9.172 4.969 6.594 1 96.62 219 ALA B CA 1
ATOM 5273 C C . ALA B 1 219 ? -8.234 6.027 7.176 1 96.62 219 ALA B C 1
ATOM 5275 O O . ALA B 1 219 ? -8.688 7.105 7.574 1 96.62 219 ALA B O 1
ATOM 5276 N N . SER B 1 220 ? -6.996 5.711 7.215 1 96.94 220 SER B N 1
ATOM 5277 C CA . SER B 1 220 ? -5.98 6.629 7.719 1 96.94 220 SER B CA 1
ATOM 5278 C C . SER B 1 220 ? -5.887 7.883 6.855 1 96.94 220 SER B C 1
ATOM 5280 O O . SER B 1 220 ? -5.789 8.992 7.375 1 96.94 220 SER B O 1
ATOM 5282 N N . THR B 1 221 ? -5.973 7.703 5.535 1 96.88 221 THR B N 1
ATOM 5283 C CA . THR B 1 221 ? -5.902 8.836 4.621 1 96.88 221 THR B CA 1
ATOM 5284 C C . THR B 1 221 ? -7.125 9.734 4.781 1 96.88 221 THR B C 1
ATOM 5286 O O . THR B 1 221 ? -7.016 10.961 4.703 1 96.88 221 THR B O 1
ATOM 5289 N N . LEU B 1 222 ? -8.266 9.164 5.062 1 96.12 222 LEU B N 1
ATOM 5290 C CA . LEU B 1 222 ? -9.477 9.938 5.301 1 96.12 222 LEU B CA 1
ATOM 5291 C C . LEU B 1 222 ? -9.359 10.766 6.578 1 96.12 222 LEU B C 1
ATOM 5293 O O . LEU B 1 222 ? -9.812 11.906 6.633 1 96.12 222 LEU B O 1
ATOM 5297 N N . GLU B 1 223 ? -8.711 10.18 7.555 1 96.94 223 GLU B N 1
ATOM 5298 C CA . GLU B 1 223 ? -8.5 10.875 8.82 1 96.94 223 GLU B CA 1
ATOM 5299 C C . GLU B 1 223 ? -7.578 12.078 8.648 1 96.94 223 GLU B C 1
ATOM 5301 O O . GLU B 1 223 ? -7.852 13.156 9.172 1 96.94 223 GLU B O 1
ATOM 5306 N N . ILE B 1 224 ? -6.539 11.93 7.906 1 96.94 224 ILE B N 1
ATOM 5307 C CA . ILE B 1 224 ? -5.609 13.023 7.664 1 96.94 224 ILE B CA 1
ATOM 5308 C C . ILE B 1 224 ? -6.309 14.117 6.859 1 96.94 224 ILE B C 1
ATOM 5310 O O . ILE B 1 224 ? -6.164 15.305 7.16 1 96.94 224 ILE B O 1
ATOM 5314 N N . ARG B 1 225 ? -7.055 13.719 5.855 1 96.5 225 ARG B N 1
ATOM 5315 C CA . ARG B 1 225 ? -7.781 14.68 5.031 1 96.5 225 ARG B CA 1
ATOM 5316 C C . ARG B 1 225 ? -8.727 15.531 5.879 1 96.5 225 ARG B C 1
ATOM 5318 O O . ARG B 1 225 ? -8.773 16.75 5.723 1 96.5 225 ARG B O 1
ATOM 5325 N N . SER B 1 226 ? -9.43 14.914 6.785 1 97.44 226 SER B N 1
ATOM 5326 C CA . SER B 1 226 ? -10.344 15.617 7.684 1 97.44 226 SER B CA 1
ATOM 5327 C C . SER B 1 226 ? -9.594 16.562 8.609 1 97.44 226 SER B C 1
ATOM 5329 O O . SER B 1 226 ? -10.016 17.703 8.812 1 97.44 226 SER B O 1
ATOM 5331 N N . THR B 1 227 ? -8.484 16.062 9.148 1 96.94 227 THR B N 1
ATOM 5332 C CA . THR B 1 227 ? -7.676 16.859 10.07 1 96.94 227 THR B CA 1
ATOM 5333 C C . THR B 1 227 ? -7.129 18.094 9.375 1 96.94 227 THR B C 1
ATOM 5335 O O . THR B 1 227 ? -7.184 19.203 9.922 1 96.94 227 THR B O 1
ATOM 5338 N N . VAL B 1 228 ? -6.699 17.922 8.188 1 96.69 228 VAL B N 1
ATOM 5339 C CA . VAL B 1 228 ? -6.086 19 7.422 1 96.69 228 VAL B CA 1
ATOM 5340 C C . VAL B 1 228 ? -7.16 19.984 6.961 1 96.69 228 VAL B C 1
ATOM 5342 O O . VAL B 1 228 ? -6.934 21.188 6.945 1 96.69 228 VAL B O 1
ATOM 5345 N N . SER B 1 229 ? -8.305 19.5 6.566 1 96.31 229 SER B N 1
ATOM 5346 C CA . SER B 1 229 ? -9.43 20.359 6.195 1 96.31 229 SER B CA 1
ATOM 5347 C C . SER B 1 229 ? -9.852 21.25 7.359 1 96.31 229 SER B C 1
ATOM 5349 O O . SER B 1 229 ? -10.094 22.438 7.176 1 96.31 229 SER B O 1
ATOM 5351 N N . ASN B 1 230 ? -9.852 20.672 8.539 1 96.31 230 ASN B N 1
ATOM 5352 C CA . ASN B 1 230 ? -10.164 21.438 9.75 1 96.31 230 ASN B CA 1
ATOM 5353 C C . ASN B 1 230 ? -9.125 22.5 10.023 1 96.31 230 ASN B C 1
ATOM 5355 O O . ASN B 1 230 ? -9.469 23.625 10.398 1 96.31 230 ASN B O 1
ATOM 5359 N N . LEU B 1 231 ? -7.887 22.172 9.844 1 95 231 LEU B N 1
ATOM 5360 C CA . LEU B 1 231 ? -6.801 23.141 10.031 1 95 231 LEU B CA 1
ATOM 5361 C C . LEU B 1 231 ? -6.93 24.297 9.055 1 95 231 LEU B C 1
ATOM 5363 O O . LEU B 1 231 ? -6.723 25.453 9.43 1 95 231 LEU B O 1
ATOM 5367 N N . ASN B 1 232 ? -7.266 23.984 7.859 1 96 232 ASN B N 1
ATOM 5368 C CA . ASN B 1 232 ? -7.426 25 6.828 1 96 232 ASN B CA 1
ATOM 5369 C C . ASN B 1 232 ? 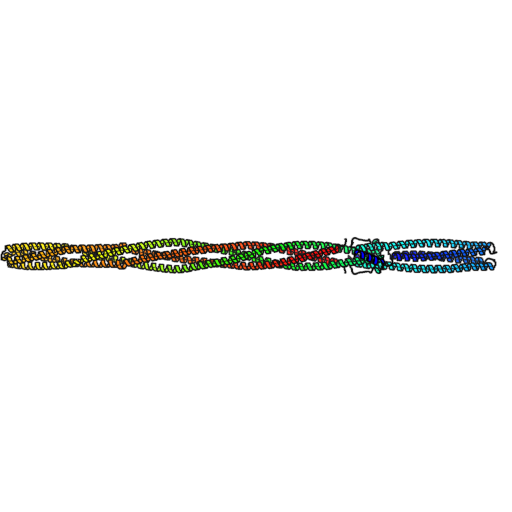-8.594 25.938 7.141 1 96 232 ASN B C 1
ATOM 5371 O O . ASN B 1 232 ? -8.492 27.141 6.961 1 96 232 ASN B O 1
ATOM 5375 N N . GLU B 1 233 ? -9.711 25.422 7.598 1 95.88 233 GLU B N 1
ATOM 5376 C CA . GLU B 1 233 ? -10.875 26.219 7.973 1 95.88 233 GLU B CA 1
ATOM 5377 C C . GLU B 1 233 ? -10.562 27.141 9.141 1 95.88 233 GLU B C 1
ATOM 5379 O O . GLU B 1 233 ? -10.969 28.312 9.148 1 95.88 233 GLU B O 1
ATOM 5384 N N . LYS B 1 234 ? -9.852 26.609 10.078 1 95.31 234 LYS B N 1
ATOM 5385 C CA . LYS B 1 234 ? -9.453 27.406 11.234 1 95.31 234 LYS B CA 1
ATOM 5386 C C . LYS B 1 234 ? -8.508 28.531 10.82 1 95.31 234 LYS B C 1
ATOM 5388 O O . LYS B 1 234 ? -8.617 29.656 11.32 1 95.31 234 LYS B O 1
ATOM 5393 N N . ALA B 1 235 ? -7.633 28.188 9.922 1 96.06 235 ALA B N 1
ATOM 5394 C CA . ALA B 1 235 ? -6.707 29.203 9.422 1 96.06 235 ALA B CA 1
ATOM 5395 C C . ALA B 1 235 ? -7.461 30.344 8.727 1 96.06 235 ALA B C 1
ATOM 5397 O O . ALA B 1 235 ? -7.102 31.516 8.875 1 96.06 235 ALA B O 1
ATOM 5398 N N . GLN B 1 236 ? -8.516 30.078 8.039 1 95.88 236 GLN B N 1
ATOM 5399 C CA . GLN B 1 236 ? -9.32 31.094 7.363 1 95.88 236 GLN B CA 1
ATOM 5400 C C . GLN B 1 236 ? -10.023 32 8.375 1 95.88 236 GLN B C 1
ATOM 5402 O O . GLN B 1 236 ? -10.078 33.219 8.18 1 95.88 236 GLN B O 1
ATOM 5407 N N . THR B 1 237 ? -10.492 31.375 9.391 1 96.62 237 THR B N 1
ATOM 5408 C CA . THR B 1 237 ? -11.141 32.125 10.461 1 96.62 237 THR B CA 1
ATOM 5409 C C . THR B 1 237 ? -10.133 33.031 11.164 1 96.62 237 THR B C 1
ATOM 5411 O O . THR B 1 237 ? -10.453 34.188 11.492 1 96.62 237 THR B O 1
ATOM 5414 N N . ASP B 1 238 ? -8.914 32.5 11.328 1 96.25 238 ASP B N 1
ATOM 5415 C CA . ASP B 1 238 ? -7.875 33.281 12.023 1 96.25 238 ASP B CA 1
ATOM 5416 C C . ASP B 1 238 ? -7.402 34.438 11.188 1 96.25 238 ASP B C 1
ATOM 5418 O O . ASP B 1 238 ? -7.047 35.5 11.727 1 96.25 238 ASP B O 1
ATOM 5422 N N . ILE B 1 239 ? -7.453 34.344 9.875 1 96.56 239 ILE B N 1
ATOM 5423 C CA . ILE B 1 239 ? -7.102 35.438 8.984 1 96.56 239 ILE B CA 1
ATOM 5424 C C . ILE B 1 239 ? -8.094 36.594 9.172 1 96.56 239 ILE B C 1
ATOM 5426 O O . ILE B 1 239 ? -7.695 37.75 9.242 1 96.56 239 ILE B O 1
ATOM 5430 N N . LYS B 1 240 ? -9.352 36.281 9.305 1 97.06 240 LYS B N 1
ATOM 5431 C CA . LYS B 1 240 ? -10.375 37.312 9.539 1 97.06 240 LYS B CA 1
ATOM 5432 C C . LYS B 1 240 ? -10.18 37.969 10.898 1 97.06 240 LYS B C 1
ATOM 5434 O O . LYS B 1 240 ? -10.328 39.188 11.023 1 97.06 240 LYS B O 1
ATOM 5439 N N . SER B 1 241 ? -9.805 37.125 11.867 1 96.81 241 SER B N 1
ATOM 5440 C CA . SER B 1 241 ? -9.523 37.688 13.195 1 96.81 241 SER B CA 1
ATOM 5441 C C . SER B 1 241 ? -8.328 38.625 13.164 1 96.81 241 SER B C 1
ATOM 5443 O O . SER B 1 241 ? -8.344 39.656 13.812 1 96.81 241 SER B O 1
ATOM 5445 N N . ALA B 1 242 ? -7.32 38.219 12.414 1 97.12 242 ALA B N 1
ATOM 5446 C CA . ALA B 1 242 ? -6.121 39.062 12.281 1 97.12 242 ALA B CA 1
ATOM 5447 C C . ALA B 1 242 ? -6.457 40.406 11.656 1 97.12 242 ALA B C 1
ATOM 5449 O O . ALA B 1 242 ? -5.926 41.438 12.078 1 97.12 242 ALA B O 1
ATOM 5450 N N . GLU B 1 243 ? -7.332 40.438 10.711 1 97.19 243 GLU B N 1
ATOM 5451 C CA . GLU B 1 243 ? -7.758 41.656 10.062 1 97.19 243 GLU B CA 1
ATOM 5452 C C . GLU B 1 243 ? -8.516 42.562 11.031 1 97.19 243 GLU B C 1
ATOM 5454 O O . GLU B 1 243 ? -8.297 43.781 11.055 1 97.19 243 GLU B O 1
ATOM 5459 N N . THR B 1 244 ? -9.352 41.969 11.797 1 97.56 244 THR B N 1
ATOM 5460 C CA . THR B 1 244 ? -10.102 42.719 12.797 1 97.56 244 THR B CA 1
ATOM 5461 C C . THR B 1 244 ? -9.156 43.344 13.828 1 97.56 244 THR B C 1
ATOM 5463 O O . THR B 1 244 ? -9.312 44.5 14.203 1 97.56 244 THR B O 1
ATOM 5466 N N . ILE B 1 245 ? -8.188 42.531 14.234 1 97.44 245 ILE B N 1
ATOM 5467 C CA . ILE B 1 245 ? -7.199 43 15.211 1 97.44 245 ILE B CA 1
ATOM 5468 C C . ILE B 1 245 ? -6.383 44.156 14.617 1 97.44 245 ILE B C 1
ATOM 5470 O O . ILE B 1 245 ? -6.152 45.156 15.289 1 97.44 245 ILE B O 1
ATOM 5474 N N . ARG B 1 246 ? -5.98 44 13.406 1 97.75 246 ARG B N 1
ATOM 5475 C CA . ARG B 1 246 ? -5.195 45.031 12.727 1 97.75 246 ARG B CA 1
ATOM 5476 C C . ARG B 1 246 ? -5.973 46.312 12.633 1 97.75 246 ARG B C 1
ATOM 5478 O O . ARG B 1 246 ? -5.438 47.406 12.938 1 97.75 246 ARG B O 1
ATOM 5485 N N . ASN B 1 247 ? -7.242 46.281 12.258 1 97.94 247 ASN B N 1
ATOM 5486 C CA . ASN B 1 247 ? -8.086 47.469 12.117 1 97.94 247 ASN B CA 1
ATOM 5487 C C . ASN B 1 247 ? -8.289 48.156 13.461 1 97.94 247 ASN B C 1
ATOM 5489 O O . ASN B 1 247 ? -8.266 49.375 13.539 1 97.94 247 ASN B O 1
ATOM 5493 N N . LYS B 1 248 ? -8.484 47.344 14.469 1 97.38 248 LYS B N 1
ATOM 5494 C CA . LYS B 1 248 ? -8.617 47.875 15.812 1 97.38 248 LYS B CA 1
ATOM 5495 C C . LYS B 1 248 ? -7.348 48.625 16.234 1 97.38 248 LYS B C 1
ATOM 5497 O O . LYS B 1 248 ? -7.422 49.719 16.781 1 97.38 248 LYS B O 1
ATOM 5502 N N . ALA B 1 249 ? -6.203 48.031 15.992 1 97.94 249 ALA B N 1
ATOM 5503 C CA . ALA B 1 249 ? -4.918 48.625 16.359 1 97.94 249 ALA B CA 1
ATOM 5504 C C . ALA B 1 249 ? -4.688 49.938 15.602 1 97.94 249 ALA B C 1
ATOM 5506 O O . ALA B 1 249 ? -4.219 50.906 16.188 1 97.94 249 ALA B O 1
ATOM 5507 N N . ILE B 1 250 ? -5.094 50 14.336 1 97.88 250 ILE B N 1
ATOM 5508 C CA . ILE B 1 250 ? -4.93 51.188 13.508 1 97.88 250 ILE B CA 1
ATOM 5509 C C . ILE B 1 250 ? -5.805 52.312 14.047 1 97.88 250 ILE B C 1
ATOM 5511 O O . ILE B 1 250 ? -5.359 53.438 14.148 1 97.88 250 ILE B O 1
ATOM 5515 N N . LYS B 1 251 ? -7.004 51.969 14.398 1 98.12 251 LYS B N 1
ATOM 5516 C CA . LYS B 1 251 ? -7.922 52.969 14.953 1 98.12 251 LYS B CA 1
ATOM 5517 C C . LYS B 1 251 ? -7.387 53.531 16.266 1 98.12 251 LYS B C 1
ATOM 5519 O O . LYS B 1 251 ? -7.473 54.75 16.5 1 98.12 251 LYS B O 1
ATOM 5524 N N . VAL B 1 252 ? -6.859 52.656 17.062 1 98.19 252 VAL B N 1
ATOM 5525 C CA . VAL B 1 252 ? -6.309 53.094 18.344 1 98.19 252 VAL B CA 1
ATOM 5526 C C . VAL B 1 252 ? -5.094 53.969 18.109 1 98.19 252 VAL B C 1
ATOM 5528 O O . VAL B 1 252 ? -4.902 54.969 18.828 1 98.19 252 VAL B O 1
ATOM 5531 N N . LYS B 1 253 ? -4.277 53.594 17.203 1 97.81 253 LYS B N 1
ATOM 5532 C CA . LYS B 1 253 ? -3.094 54.375 16.875 1 97.81 253 LYS B CA 1
ATOM 5533 C C . LYS B 1 253 ? -3.473 55.781 16.438 1 97.81 253 LYS B C 1
ATOM 5535 O O . LYS B 1 253 ? -2.877 56.781 16.891 1 97.81 253 LYS B O 1
ATOM 5540 N N . GLU B 1 254 ? -4.516 55.906 15.617 1 98.12 254 GLU B N 1
ATOM 5541 C CA . GLU B 1 254 ? -4.996 57.188 15.133 1 98.12 254 GLU B CA 1
ATOM 5542 C C . GLU B 1 254 ? -5.562 58.031 16.281 1 98.12 254 GLU B C 1
ATOM 5544 O O . GLU B 1 254 ? -5.293 59.25 16.359 1 98.12 254 GLU B O 1
ATOM 5549 N N . LYS B 1 255 ? -6.301 57.375 17.109 1 97.88 255 LYS B N 1
ATOM 5550 C CA . LYS B 1 255 ? -6.859 58.062 18.266 1 97.88 255 LYS B CA 1
ATOM 5551 C C . LYS B 1 255 ? -5.754 58.562 19.188 1 97.88 255 LYS B C 1
ATOM 5553 O O . LYS B 1 255 ? -5.836 59.656 19.734 1 97.88 255 LYS B O 1
ATOM 5558 N N . GLY B 1 256 ? -4.75 57.688 19.344 1 97.56 256 GLY B N 1
ATOM 5559 C CA . GLY B 1 256 ? -3.615 58.062 20.172 1 97.56 256 GLY B CA 1
ATOM 5560 C C . GLY B 1 256 ? -2.846 59.25 19.609 1 97.56 256 GLY B C 1
ATOM 5561 O O . GLY B 1 256 ? -2.471 60.156 20.344 1 97.56 256 GLY B O 1
ATOM 5562 N N . GLN B 1 257 ? -2.674 59.281 18.328 1 97.75 257 GLN B N 1
ATOM 5563 C CA . GLN B 1 257 ? -1.968 60.375 17.656 1 97.75 257 GLN B CA 1
ATOM 5564 C C . GLN B 1 257 ? -2.752 61.688 17.766 1 97.75 257 GLN B C 1
ATOM 5566 O O . GLN B 1 257 ? -2.176 62.719 18.016 1 97.75 257 GLN B O 1
ATOM 5571 N N . THR B 1 258 ? -4.039 61.594 17.562 1 98 258 THR B N 1
ATOM 5572 C CA . THR B 1 258 ? -4.902 62.75 17.672 1 98 258 THR B CA 1
ATOM 5573 C C . THR B 1 258 ? -4.898 63.312 19.094 1 98 258 THR B C 1
ATOM 5575 O O . THR B 1 258 ? -4.824 64.5 19.297 1 98 258 THR B O 1
ATOM 5578 N N . ALA B 1 259 ? -4.961 62.344 20.031 1 97.44 259 ALA B N 1
ATOM 5579 C CA . ALA B 1 259 ? -4.953 62.75 21.438 1 97.44 259 ALA B CA 1
ATOM 5580 C C . ALA B 1 259 ? -3.635 63.438 21.812 1 97.44 259 ALA B C 1
ATOM 5582 O O . ALA B 1 259 ? -3.625 64.438 22.531 1 97.44 259 ALA B O 1
ATOM 5583 N N . ALA B 1 260 ? -2.533 62.906 21.375 1 97.25 260 ALA B N 1
ATOM 5584 C CA . ALA B 1 260 ? -1.213 63.469 21.641 1 97.25 260 ALA B CA 1
ATOM 5585 C C . ALA B 1 260 ? -1.087 64.875 21.062 1 97.25 260 ALA B C 1
ATOM 5587 O O . ALA B 1 260 ? -0.576 65.812 21.703 1 97.25 260 ALA B O 1
ATOM 5588 N N . LYS B 1 261 ? -1.557 65.062 19.844 1 97.56 261 LYS B N 1
ATOM 5589 C CA . LYS B 1 261 ? -1.514 66.375 19.172 1 97.56 261 LYS B CA 1
ATOM 5590 C C . LYS B 1 261 ? -2.355 67.438 19.938 1 97.56 261 LYS B C 1
ATOM 5592 O O . LYS B 1 261 ? -1.937 68.562 20.094 1 97.56 261 LYS B O 1
ATOM 5597 N N . ASN B 1 262 ? -3.514 66.938 20.297 1 97.25 262 ASN B N 1
ATOM 5598 C CA . ASN B 1 262 ? -4.398 67.812 21.047 1 97.25 262 ASN B CA 1
ATOM 5599 C C . ASN B 1 262 ? -3.775 68.25 22.375 1 97.25 262 ASN B C 1
ATOM 5601 O O . ASN B 1 262 ? -3.848 69.375 22.75 1 97.25 262 ASN B O 1
ATOM 5605 N N . ALA B 1 263 ? -3.16 67.312 23.062 1 97 263 ALA B N 1
ATOM 5606 C CA . ALA B 1 263 ? -2.527 67.562 24.344 1 97 263 ALA B CA 1
ATOM 5607 C C . ALA B 1 263 ? -1.375 68.562 24.172 1 97 263 ALA B C 1
ATOM 5609 O O . ALA B 1 263 ? -1.217 69.5 24.984 1 97 263 ALA B O 1
ATOM 5610 N N . ARG B 1 264 ? -0.598 68.438 23.172 1 96.62 264 ARG B N 1
ATOM 5611 C CA . ARG B 1 264 ? 0.529 69.312 22.922 1 96.62 264 ARG B CA 1
ATOM 5612 C C . ARG B 1 264 ? 0.047 70.688 22.531 1 96.62 264 ARG B C 1
ATOM 5614 O O . ARG B 1 264 ? 0.65 71.688 22.922 1 96.62 264 ARG B O 1
ATOM 5621 N N . ARG B 1 265 ? -1.031 70.75 21.781 1 96.88 265 ARG B N 1
ATOM 5622 C CA . ARG B 1 265 ? -1.626 72.062 21.406 1 96.88 265 ARG B CA 1
ATOM 5623 C C . ARG B 1 265 ? -2.131 72.812 22.641 1 96.88 265 ARG B C 1
ATOM 5625 O O . ARG B 1 265 ? -1.859 74 22.797 1 96.88 265 ARG B O 1
ATOM 5632 N N . ILE B 1 266 ? -2.848 72 23.453 1 96.44 266 ILE B N 1
ATOM 5633 C CA . ILE B 1 266 ? -3.4 72.625 24.672 1 96.44 266 ILE B CA 1
ATOM 5634 C C . ILE B 1 266 ? -2.268 73.062 25.578 1 96.44 266 ILE B C 1
ATOM 5636 O O . ILE B 1 266 ? -2.33 74.188 26.141 1 96.44 266 ILE B O 1
ATOM 5640 N N . TYR B 1 267 ? -1.199 72.312 25.75 1 96.19 267 TYR B N 1
ATOM 5641 C CA . TYR B 1 267 ? -0.047 72.688 26.562 1 96.19 267 TYR B CA 1
ATOM 5642 C C . TYR B 1 267 ? 0.583 73.938 26.078 1 96.19 267 TYR B C 1
ATOM 5644 O O . TYR B 1 267 ? 0.809 74.875 26.859 1 96.19 267 TYR B O 1
ATOM 5652 N N . THR B 1 268 ? 0.841 74.125 24.719 1 96.62 268 THR B N 1
ATOM 5653 C CA . THR B 1 268 ? 1.511 75.25 24.125 1 96.62 268 THR B CA 1
ATOM 5654 C C . THR B 1 268 ? 0.664 76.5 24.281 1 96.62 268 THR B C 1
ATOM 5656 O O . THR B 1 268 ? 1.183 77.562 24.625 1 96.62 268 THR B O 1
ATOM 5659 N N . GLU B 1 269 ? -0.603 76.312 24.078 1 96.44 269 GLU B N 1
ATOM 5660 C CA . GLU B 1 269 ? -1.517 77.438 24.219 1 96.44 269 GLU B CA 1
ATOM 5661 C C . GLU B 1 269 ? -1.623 77.938 25.656 1 96.44 269 GLU B C 1
ATOM 5663 O O . GLU B 1 269 ? -1.573 79.125 25.938 1 96.44 269 GLU B O 1
ATOM 5668 N N . LYS B 1 270 ? -1.707 76.875 26.516 1 97.19 270 LYS B N 1
ATOM 5669 C CA . LYS B 1 270 ? -2.002 77.25 27.906 1 97.19 270 LYS B CA 1
ATOM 5670 C C . LYS B 1 270 ? -0.748 77.688 28.625 1 97.19 270 LYS B C 1
ATOM 5672 O O . LYS B 1 270 ? -0.824 78.562 29.516 1 97.19 270 LYS B O 1
ATOM 5677 N N . ILE B 1 271 ? 0.456 77.188 28.25 1 96.31 271 ILE B N 1
ATOM 5678 C CA . ILE B 1 271 ? 1.69 77.625 28.906 1 96.31 271 ILE B CA 1
ATOM 5679 C C . ILE B 1 271 ? 1.922 79.125 28.641 1 96.31 271 ILE B C 1
ATOM 5681 O O . ILE B 1 271 ? 2.285 79.875 29.562 1 96.31 271 ILE B O 1
ATOM 5685 N N . ASP B 1 272 ? 1.652 79.625 27.5 1 95.81 272 ASP B N 1
ATOM 5686 C CA . ASP B 1 272 ? 1.811 81 27.125 1 95.81 272 ASP B CA 1
ATOM 5687 C C . ASP B 1 272 ? 0.784 81.875 27.844 1 95.81 272 ASP B C 1
ATOM 5689 O O . ASP B 1 272 ? 1.132 82.938 28.422 1 95.81 272 ASP B O 1
ATOM 5693 N N . ASN B 1 273 ? -0.447 81.438 27.812 1 97 273 ASN B N 1
ATOM 5694 C CA . ASN B 1 273 ? -1.527 82.188 28.422 1 97 273 ASN B CA 1
ATOM 5695 C C . ASN B 1 273 ? -1.344 82.312 29.938 1 97 273 ASN B C 1
ATOM 5697 O O . ASN B 1 273 ? -1.559 83.375 30.516 1 97 273 ASN B O 1
ATOM 5701 N N . ILE B 1 274 ? -0.938 81.188 30.562 1 97.12 274 ILE B N 1
ATOM 5702 C CA . ILE B 1 274 ? -0.75 81.188 32 1 97.12 274 ILE B CA 1
ATOM 5703 C C . ILE B 1 274 ? 0.451 82 32.406 1 97.12 274 ILE B C 1
ATOM 5705 O O . ILE B 1 274 ? 0.374 82.812 33.344 1 97.12 274 ILE B O 1
ATOM 5709 N N . ASN B 1 275 ? 1.561 82 31.688 1 96.5 275 ASN B N 1
ATOM 5710 C CA . ASN B 1 275 ? 2.736 82.812 31.969 1 96.5 275 ASN B CA 1
ATOM 5711 C C . ASN B 1 275 ? 2.439 84.312 31.781 1 96.5 275 ASN B C 1
ATOM 5713 O O . ASN B 1 275 ? 2.896 85.125 32.562 1 96.5 275 ASN B O 1
ATOM 5717 N N . ASN B 1 276 ? 1.669 84.625 30.766 1 96.5 276 ASN B N 1
ATOM 5718 C CA . ASN B 1 276 ? 1.278 86 30.547 1 96.5 276 ASN B CA 1
ATOM 5719 C C . ASN B 1 276 ? 0.419 86.562 31.688 1 96.5 276 ASN B C 1
ATOM 5721 O O . ASN B 1 276 ? 0.62 87.688 32.156 1 96.5 276 ASN B O 1
ATOM 5725 N N . ALA B 1 277 ? -0.508 85.688 32.062 1 96.38 277 ALA B N 1
ATOM 5726 C CA . ALA B 1 277 ? -1.371 86.062 33.188 1 96.38 277 ALA B CA 1
ATOM 5727 C C . ALA B 1 277 ? -0.564 86.25 34.469 1 96.38 277 ALA B C 1
ATOM 5729 O O . ALA B 1 277 ? -0.813 87.188 35.219 1 96.38 277 ALA B O 1
ATOM 5730 N N . ILE B 1 278 ? 0.379 85.438 34.719 1 95.31 278 ILE B N 1
ATOM 5731 C CA . ILE B 1 278 ? 1.234 85.5 35.906 1 95.31 278 ILE B CA 1
ATOM 5732 C C . ILE B 1 278 ? 2.066 86.75 35.844 1 95.31 278 ILE B C 1
ATOM 5734 O O . ILE B 1 278 ? 2.186 87.5 36.844 1 95.31 278 ILE B O 1
ATOM 5738 N N . GLU B 1 279 ? 2.562 87.188 34.688 1 95.31 279 GLU B N 1
ATOM 5739 C CA . GLU B 1 279 ? 3.354 88.375 34.531 1 95.31 279 GLU B CA 1
ATOM 5740 C C . GLU B 1 279 ? 2.506 89.625 34.75 1 95.31 279 GLU B C 1
ATOM 5742 O O . GLU B 1 279 ? 2.947 90.562 35.438 1 95.31 279 GLU B O 1
ATOM 5747 N N . GLN B 1 280 ? 1.326 89.562 34.281 1 94 280 GLN B N 1
ATOM 5748 C CA . GLN B 1 280 ? 0.409 90.688 34.438 1 94 280 GLN B CA 1
ATOM 5749 C C . GLN B 1 280 ? 0.012 90.812 35.906 1 94 280 GLN B C 1
ATOM 5751 O O . GLN B 1 280 ? -0.214 91.938 36.375 1 94 280 GLN B O 1
ATOM 5756 N N . GLY B 1 281 ? -0.017 89.688 36.625 1 91.75 281 GLY B N 1
ATOM 5757 C CA . GLY B 1 281 ? -0.443 89.75 38 1 91.75 281 GLY B CA 1
ATOM 5758 C C . GLY B 1 281 ? 0.649 90.188 38.969 1 91.75 281 GLY B C 1
ATOM 5759 O O . GLY B 1 281 ? 0.367 90.562 40.094 1 91.75 281 GLY B O 1
ATOM 5760 N N . LYS B 1 282 ? 1.872 90.375 38.562 1 91.38 282 LYS B N 1
ATOM 5761 C CA . LYS B 1 282 ? 3.002 90.75 39.406 1 91.38 282 LYS B CA 1
ATOM 5762 C C . LYS B 1 282 ? 2.861 92.188 39.906 1 91.38 282 LYS B C 1
ATOM 5764 O O . LYS B 1 282 ? 3.449 92.562 40.938 1 91.38 282 LYS B O 1
ATOM 5769 N N . VAL B 1 283 ? 1.982 92.875 39.281 1 92.25 283 VAL B N 1
ATOM 5770 C CA . VAL B 1 283 ? 1.799 94.312 39.594 1 92.25 283 VAL B CA 1
ATOM 5771 C C . VAL B 1 283 ? 1.043 94.438 40.938 1 92.25 283 VAL B C 1
ATOM 5773 O O . VAL B 1 283 ? 0.991 95.5 41.5 1 92.25 283 VAL B O 1
ATOM 5776 N N . VAL B 1 284 ? 0.564 93.25 41.375 1 90.94 284 VAL B N 1
ATOM 5777 C CA . VAL B 1 284 ? -0.124 93.25 42.688 1 90.94 284 VAL B CA 1
ATOM 5778 C C . VAL B 1 284 ? 0.798 93.812 43.75 1 90.94 284 VAL B C 1
ATOM 5780 O O . VAL B 1 284 ? 0.339 94.438 44.688 1 90.94 284 VAL B O 1
ATOM 5783 N N . LYS B 1 285 ? 2.055 93.625 43.688 1 89.56 285 LYS B N 1
ATOM 5784 C CA . LYS B 1 285 ? 3.041 94.125 44.625 1 89.56 285 LYS B CA 1
ATOM 5785 C C . LYS B 1 285 ? 3.135 95.625 44.594 1 89.56 285 LYS B C 1
ATOM 5787 O O . LYS B 1 285 ? 3.416 96.25 45.625 1 89.56 285 LYS B O 1
ATOM 5792 N N . ASP B 1 286 ? 2.805 96.25 43.5 1 92.56 286 ASP B N 1
ATOM 5793 C CA . ASP B 1 286 ? 2.818 97.688 43.375 1 92.56 286 ASP B CA 1
ATOM 5794 C C . ASP B 1 286 ? 1.709 98.312 44.188 1 92.56 286 ASP B C 1
ATOM 5796 O O . ASP B 1 286 ? 1.871 99.438 44.688 1 92.56 286 ASP B O 1
ATOM 5800 N N . ILE B 1 287 ? 0.703 97.562 44.344 1 93.12 287 ILE B N 1
ATOM 5801 C CA . ILE B 1 287 ? -0.414 98.062 45.125 1 93.12 287 ILE B CA 1
ATOM 5802 C C . ILE B 1 287 ? 0.012 98.25 46.594 1 93.12 287 ILE B C 1
ATOM 5804 O O . ILE B 1 287 ? -0.388 99.188 47.25 1 93.12 287 ILE B O 1
ATOM 5808 N N . LYS B 1 288 ? 0.786 97.312 47.062 1 90.81 288 LYS B N 1
ATOM 5809 C CA . LYS B 1 288 ? 1.287 97.438 48.406 1 90.81 288 LYS B CA 1
ATOM 5810 C C . LYS B 1 288 ? 2.146 98.688 48.625 1 90.81 288 LYS B C 1
ATOM 5812 O O . LYS B 1 288 ? 2.016 99.375 49.625 1 90.81 288 LYS B O 1
ATOM 5817 N N . ILE B 1 289 ? 2.891 99 47.688 1 94.31 289 ILE B N 1
ATOM 5818 C CA . ILE B 1 289 ? 3.758 100.188 47.75 1 94.31 289 ILE B CA 1
ATOM 5819 C C . ILE B 1 289 ? 2.908 101.438 47.719 1 94.31 289 ILE B C 1
ATOM 5821 O O . ILE B 1 289 ? 3.148 102.375 48.5 1 94.31 289 ILE B O 1
ATOM 5825 N N . MET B 1 290 ? 1.976 101.375 46.906 1 95.38 290 MET B N 1
ATOM 5826 C CA . MET B 1 290 ? 1.098 102.562 46.812 1 95.38 290 MET B CA 1
ATOM 5827 C C . MET B 1 290 ? 0.279 102.75 48.062 1 95.38 290 MET B C 1
ATOM 5829 O O . MET B 1 290 ? 0.027 103.875 48.5 1 95.38 290 MET B O 1
ATOM 5833 N N . ALA B 1 291 ? -0.098 101.625 48.625 1 94.88 291 ALA B N 1
ATOM 5834 C CA . ALA B 1 291 ? -0.815 101.688 49.906 1 94.88 291 ALA B CA 1
ATOM 5835 C C . ALA B 1 291 ? 0.061 102.25 51 1 94.88 291 ALA B C 1
ATOM 5837 O O . ALA B 1 291 ? -0.419 103 51.844 1 94.88 291 ALA B O 1
ATOM 5838 N N . ASP B 1 292 ? 1.283 102 50.938 1 94.44 292 ASP B N 1
ATOM 5839 C CA . ASP B 1 292 ? 2.23 102.562 51.906 1 94.44 292 ASP B CA 1
ATOM 5840 C C . ASP B 1 292 ? 2.357 104.125 51.719 1 94.44 292 ASP B C 1
ATOM 5842 O O . ASP B 1 292 ? 2.469 104.812 52.688 1 94.44 292 ASP B O 1
ATOM 5846 N N . VAL B 1 293 ? 2.326 104.5 50.5 1 96 293 VAL B N 1
ATOM 5847 C CA . VAL B 1 293 ? 2.389 105.938 50.219 1 96 293 VAL B CA 1
ATOM 5848 C C . VAL B 1 293 ? 1.163 106.625 50.812 1 96 293 VAL B C 1
ATOM 5850 O O . VAL B 1 293 ? 1.289 107.625 51.469 1 96 293 VAL B O 1
ATOM 5853 N N . ILE B 1 294 ? 0.066 106 50.625 1 95.94 294 ILE B N 1
ATOM 5854 C CA . ILE B 1 294 ? -1.172 106.562 51.125 1 95.94 294 ILE B CA 1
ATOM 5855 C C . ILE B 1 294 ? -1.164 106.562 52.656 1 95.94 294 ILE B C 1
ATOM 5857 O O . ILE B 1 294 ? -1.644 107.5 53.281 1 95.94 294 ILE B O 1
ATOM 5861 N N . SER B 1 295 ? -0.644 105.562 53.219 1 95.62 295 SER B N 1
ATOM 5862 C CA . SER B 1 295 ? -0.507 105.438 54.656 1 95.62 295 SER B CA 1
ATOM 5863 C C . SER B 1 295 ? 0.366 106.625 55.219 1 95.62 295 SER B C 1
ATOM 5865 O O . SER B 1 295 ? 0.03 107.25 56.219 1 95.62 295 SER B O 1
ATOM 5867 N N . GLY B 1 296 ? 1.386 106.875 54.531 1 95.69 296 GLY B N 1
ATOM 5868 C CA . GLY B 1 296 ? 2.26 108 54.906 1 95.69 296 GLY B CA 1
ATOM 5869 C C . GLY B 1 296 ? 1.591 109.375 54.781 1 95.69 296 GLY B C 1
ATOM 5870 O O . GLY B 1 296 ? 1.734 110.188 55.656 1 95.69 296 GLY B O 1
ATOM 5871 N N . VAL B 1 297 ? 0.921 109.375 53.75 1 96.38 297 VAL B N 1
ATOM 5872 C CA . VAL B 1 297 ? 0.197 110.625 53.5 1 96.38 297 VAL B CA 1
ATOM 5873 C C . VAL B 1 297 ? -0.867 110.875 54.562 1 96.38 297 VAL B C 1
ATOM 5875 O O . VAL B 1 297 ? -1.064 111.938 55.062 1 96.38 297 VAL B O 1
ATOM 5878 N N . SER B 1 298 ? -1.527 109.812 54.906 1 96 298 SER B N 1
ATOM 5879 C CA . SER B 1 298 ? -2.561 109.875 55.938 1 96 298 SER B CA 1
ATOM 5880 C C . SER B 1 298 ? -1.968 110.25 57.312 1 96 298 SER B C 1
ATOM 5882 O O . SER B 1 298 ? -2.549 111 58.062 1 96 298 SER B O 1
ATOM 5884 N N . GLU B 1 299 ? -0.86 109.812 57.625 1 95.94 299 GLU B N 1
ATOM 5885 C CA . GLU B 1 299 ? -0.174 110.125 58.875 1 95.94 299 GLU B CA 1
ATOM 5886 C C . GLU B 1 299 ? 0.299 111.562 58.906 1 95.94 299 GLU B C 1
ATOM 5888 O O . GLU B 1 299 ? 0.176 112.25 59.938 1 95.94 299 GLU B O 1
ATOM 5893 N N . GLN B 1 300 ? 0.76 111.875 57.844 1 96.44 300 GLN B N 1
ATOM 5894 C CA . GLN B 1 300 ? 1.225 113.25 57.75 1 96.44 300 GLN B CA 1
ATOM 5895 C C . GLN B 1 300 ? 0.058 114.25 57.812 1 96.44 300 GLN B C 1
ATOM 5897 O O . GLN B 1 300 ? 0.163 115.312 58.469 1 96.44 300 GLN B O 1
ATOM 5902 N N . THR B 1 301 ? -0.957 113.812 57.125 1 95.81 301 THR B N 1
ATOM 5903 C CA . THR B 1 301 ? -2.164 114.625 57.188 1 95.81 301 THR B CA 1
ATOM 5904 C C . THR B 1 301 ? -2.719 114.625 58.625 1 95.81 301 THR B C 1
ATOM 5906 O O . THR B 1 301 ? -3.15 115.688 59.062 1 95.81 301 THR B O 1
ATOM 5909 N N . ASN B 1 302 ? -2.717 113.562 59.25 1 95 302 ASN B N 1
ATOM 5910 C CA . ASN B 1 302 ? -3.158 113.5 60.656 1 95 302 ASN B CA 1
ATOM 5911 C C . ASN B 1 302 ? -2.293 114.375 61.562 1 95 302 ASN B C 1
ATOM 5913 O O . ASN B 1 302 ? -2.812 115.062 62.438 1 95 302 ASN B O 1
ATOM 5917 N N . LEU B 1 303 ? -1.064 114.5 61.375 1 95.19 303 LEU B N 1
ATOM 5918 C CA . LEU B 1 303 ? -0.133 115.312 62.156 1 95.19 303 LEU B CA 1
ATOM 5919 C C . LEU B 1 303 ? -0.337 116.812 61.906 1 95.19 303 LEU B C 1
ATOM 5921 O O . LEU B 1 303 ? -0.305 117.625 62.812 1 95.19 303 LEU B O 1
ATOM 5925 N N . LEU B 1 304 ? -0.493 117 60.688 1 94.44 304 LEU B N 1
ATOM 5926 C CA . LEU B 1 304 ? -0.739 118.438 60.344 1 94.44 304 LEU B CA 1
ATOM 5927 C C . LEU B 1 304 ? -2.055 118.875 60.938 1 94.44 304 LEU B C 1
ATOM 5929 O O . LEU B 1 304 ? -2.143 120.062 61.406 1 94.44 304 LEU B O 1
ATOM 5933 N N . ALA B 1 305 ? -2.992 118 60.906 1 93.81 305 ALA B N 1
ATOM 5934 C CA . ALA B 1 305 ? -4.297 118.312 61.469 1 93.81 305 ALA B CA 1
ATOM 5935 C C . ALA B 1 305 ? -4.219 118.5 63 1 93.81 305 ALA B C 1
ATOM 5937 O O . ALA B 1 305 ? -4.871 119.375 63.562 1 93.81 305 ALA B O 1
ATOM 5938 N N . LEU B 1 306 ? -3.436 117.812 63.688 1 92.69 306 LEU B N 1
ATOM 5939 C CA . LEU B 1 306 ? -3.227 117.875 65.125 1 92.69 306 LEU B CA 1
ATOM 5940 C C . LEU B 1 306 ? -2.539 119.188 65.5 1 92.69 306 LEU B C 1
ATOM 5942 O O . LEU B 1 306 ? -2.947 119.875 66.438 1 92.69 306 LEU B O 1
ATOM 5946 N N . ASN B 1 307 ? -1.668 119.5 64.75 1 89.12 307 ASN B N 1
ATOM 5947 C CA . ASN B 1 307 ? -0.965 120.812 64.938 1 89.12 307 ASN B CA 1
ATOM 5948 C C . ASN B 1 307 ? -1.876 122 64.688 1 89.12 307 ASN B C 1
ATOM 5950 O O . ASN B 1 307 ? -1.801 123 65.438 1 89.12 307 ASN B O 1
ATOM 5954 N N . ALA B 1 308 ? -2.586 121.75 63.688 1 88.31 308 ALA B N 1
ATOM 5955 C CA . ALA B 1 308 ? -3.549 122.812 63.375 1 88.31 308 ALA B CA 1
ATOM 5956 C C . ALA B 1 308 ? -4.594 122.938 64.5 1 88.31 308 ALA B C 1
ATOM 5958 O O . ALA B 1 308 ? -5.031 124.062 64.812 1 88.31 308 ALA B O 1
ATOM 5959 N N . ALA B 1 309 ? -4.969 121.875 65.062 1 89.06 309 ALA B N 1
ATOM 5960 C CA . ALA B 1 309 ? -5.922 121.875 66.188 1 89.06 309 ALA B CA 1
ATOM 5961 C C . ALA B 1 309 ? -5.316 122.562 67.438 1 89.06 309 ALA B C 1
ATOM 5963 O O . ALA B 1 309 ? -6 123.25 68.125 1 89.06 309 ALA B O 1
ATOM 5964 N N . ILE B 1 310 ? -4.168 122.375 67.625 1 87.12 310 ILE B N 1
ATOM 5965 C CA . ILE B 1 310 ? -3.463 122.938 68.75 1 87.12 310 ILE B CA 1
ATOM 5966 C C . ILE B 1 310 ? -3.336 124.5 68.562 1 87.12 310 ILE B C 1
ATOM 5968 O O . ILE B 1 310 ? -3.576 125.25 69.5 1 87.12 310 ILE B O 1
ATOM 5972 N N . GLU B 1 311 ? -2.924 124.812 67.438 1 83.88 311 GLU B N 1
ATOM 5973 C CA . GLU B 1 311 ? -2.768 126.25 67.125 1 83.88 311 GLU B CA 1
ATOM 5974 C C . GLU B 1 311 ? -4.109 126.938 67.188 1 83.88 311 GLU B C 1
ATOM 5976 O O . GLU B 1 311 ? -4.188 128.125 67.688 1 83.88 311 GLU B O 1
ATOM 5981 N N . ALA B 1 312 ? -5.102 126.188 66.688 1 86.19 312 ALA B N 1
ATOM 5982 C CA . ALA B 1 312 ? -6.445 126.812 66.75 1 86.19 312 ALA B CA 1
ATOM 5983 C C . ALA B 1 312 ? -6.906 127 68.188 1 86.19 312 ALA B C 1
ATOM 5985 O O . ALA B 1 312 ? -7.586 127.938 68.5 1 86.19 312 ALA B O 1
ATOM 5986 N N . ALA B 1 313 ? -6.598 126.188 69.062 1 85.81 313 ALA B N 1
ATOM 5987 C CA . ALA B 1 313 ? -6.922 126.312 70.5 1 85.81 313 ALA B CA 1
ATOM 5988 C C . ALA B 1 313 ? -6.168 127.5 71.125 1 85.81 313 ALA B C 1
ATOM 5990 O O . ALA B 1 313 ? -6.711 128.25 72 1 85.81 313 ALA B O 1
ATOM 5991 N N . ARG B 1 314 ? -5.047 127.688 70.75 1 84.38 314 ARG B N 1
ATOM 5992 C CA . ARG B 1 314 ? -4.188 128.75 71.312 1 84.38 314 ARG B CA 1
ATOM 5993 C C . ARG B 1 314 ? -4.699 130.125 70.875 1 84.38 314 ARG B C 1
ATOM 5995 O O . ARG B 1 314 ? -4.539 131.125 71.625 1 84.38 314 ARG B O 1
ATOM 6002 N N . ALA B 1 315 ? -5.367 130.125 69.75 1 82.44 315 ALA B N 1
ATOM 6003 C CA . ALA B 1 315 ? -5.852 131.375 69.188 1 82.44 315 ALA B CA 1
ATOM 6004 C C . ALA B 1 315 ? -7.18 131.75 69.812 1 82.44 315 ALA B C 1
ATOM 6006 O O . ALA B 1 315 ? -7.719 132.875 69.562 1 82.44 315 ALA B O 1
ATOM 6007 N N . GLY B 1 316 ? -7.766 131 70.75 1 81.69 316 GLY B N 1
ATOM 6008 C CA . GLY B 1 316 ? -8.953 131.25 71.562 1 81.69 316 GLY B CA 1
ATOM 6009 C C . GLY B 1 316 ? -10.211 131.375 70.688 1 81.69 316 GLY B C 1
ATOM 6010 O O . GLY B 1 316 ? -10.516 130.5 69.938 1 81.69 316 GLY B O 1
ATOM 6011 N N . ASP B 1 317 ? -10.867 132.625 70.75 1 79.75 317 ASP B N 1
ATOM 6012 C CA . ASP B 1 317 ? -12.172 132.75 70.125 1 79.75 317 ASP B CA 1
ATOM 6013 C C . ASP B 1 317 ? -12.031 133 68.625 1 79.75 317 ASP B C 1
ATOM 6015 O O . ASP B 1 317 ? -12.922 132.625 67.875 1 79.75 317 ASP B O 1
ATOM 6019 N N . GLN B 1 318 ? -10.969 133.375 68.188 1 78.88 318 GLN B N 1
ATOM 6020 C CA . GLN B 1 318 ? -10.719 133.625 66.75 1 78.88 318 GLN B CA 1
ATOM 6021 C C . GLN B 1 318 ? -10.359 132.25 66 1 78.88 318 GLN B C 1
ATOM 6023 O O . GLN B 1 318 ? -10.43 132.25 64.812 1 78.88 318 GLN B O 1
ATOM 6028 N N . GLY B 1 319 ? -10.172 131.25 66.812 1 83 319 GLY B N 1
ATOM 6029 C CA . GLY B 1 319 ? -9.711 130 66.188 1 83 319 GLY B CA 1
ATOM 6030 C C . GLY B 1 319 ? -10.758 128.875 66.25 1 83 319 GLY B C 1
ATOM 6031 O O . GLY B 1 319 ? -10.492 127.75 65.812 1 83 319 GLY B O 1
ATOM 6032 N N . LYS B 1 320 ? -11.828 129.125 66.625 1 86.12 320 LYS B N 1
ATOM 6033 C CA . LYS B 1 320 ? -12.875 128.125 66.812 1 86.12 320 LYS B CA 1
ATOM 6034 C C . LYS B 1 320 ? -13.266 127.562 65.438 1 86.12 320 LYS B C 1
ATOM 6036 O O . LYS B 1 320 ? -13.492 126.312 65.375 1 86.12 320 LYS B O 1
ATOM 6041 N N . GLY B 1 321 ? -13.375 128.25 64.438 1 84.06 321 GLY B N 1
ATOM 6042 C CA . GLY B 1 321 ? -13.688 127.75 63.156 1 84.06 321 GLY B CA 1
ATOM 6043 C C . GLY B 1 321 ? -12.609 126.812 62.594 1 84.06 321 GLY B C 1
ATOM 6044 O O . GLY B 1 321 ? -12.906 125.75 62 1 84.06 321 GLY B O 1
ATOM 6045 N N . PHE B 1 322 ? -11.375 127.125 62.875 1 86.31 322 PHE B N 1
ATOM 6046 C CA . PHE B 1 322 ? -10.234 126.375 62.406 1 86.31 322 PHE B CA 1
ATOM 6047 C C . PHE B 1 322 ? -10.109 125.062 63.219 1 86.31 322 PHE B C 1
ATOM 6049 O O . PHE B 1 322 ? -9.695 124.062 62.688 1 86.31 322 PHE B O 1
ATOM 6056 N N . ALA B 1 323 ? -10.508 125.125 64.438 1 89.12 323 ALA B N 1
ATOM 6057 C CA . ALA B 1 323 ? -10.469 124 65.312 1 89.12 323 ALA B CA 1
ATOM 6058 C C . ALA B 1 323 ? -11.43 122.875 64.812 1 89.12 323 ALA B C 1
ATOM 6060 O O . ALA B 1 323 ? -11.102 121.688 64.812 1 89.12 323 ALA B O 1
ATOM 6061 N N . VAL B 1 324 ? -12.523 123.312 64.188 1 91 324 VAL B N 1
ATOM 6062 C CA . VAL B 1 324 ? -13.516 122.375 63.625 1 91 324 VAL B CA 1
ATOM 6063 C C . VAL B 1 324 ? -12.992 121.75 62.344 1 91 324 VAL B C 1
ATOM 6065 O O . VAL B 1 324 ? -13.109 120.562 62.156 1 91 324 VAL B O 1
ATOM 6068 N N . VAL B 1 325 ? -12.414 122.562 61.625 1 91.75 325 VAL B N 1
ATOM 6069 C CA . VAL B 1 325 ? -11.844 122.062 60.375 1 91.75 325 VAL B CA 1
ATOM 6070 C C . VAL B 1 325 ? -10.688 121.125 60.656 1 91.75 325 VAL B C 1
ATOM 6072 O O . VAL B 1 325 ? -10.578 120.062 60.031 1 91.75 325 VAL B O 1
ATOM 6075 N N . ALA B 1 326 ? -9.836 121.438 61.562 1 92.25 326 ALA B N 1
ATOM 6076 C CA . ALA B 1 326 ? -8.688 120.625 61.938 1 92.25 326 ALA B CA 1
ATOM 6077 C C . ALA B 1 326 ? -9.133 119.312 62.5 1 92.25 326 ALA B C 1
ATOM 6079 O O . ALA B 1 326 ? -8.539 118.25 62.188 1 92.25 326 ALA B O 1
ATOM 6080 N N . ASP B 1 327 ? -10.234 119.312 63.188 1 92.94 327 ASP B N 1
ATOM 6081 C CA . ASP B 1 327 ? -10.742 118.062 63.781 1 92.94 327 ASP B CA 1
ATOM 6082 C C . ASP B 1 327 ? -11.367 117.188 62.719 1 92.94 327 ASP B C 1
ATOM 6084 O O . ASP B 1 327 ? -11.25 115.938 62.781 1 92.94 327 ASP B O 1
ATOM 6088 N N . GLU B 1 328 ? -11.961 117.812 61.781 1 94.44 328 GLU B N 1
ATOM 6089 C CA . GLU B 1 328 ? -12.562 117.062 60.688 1 94.44 328 GLU B CA 1
ATOM 6090 C C . GLU B 1 328 ? -11.5 116.438 59.781 1 94.44 328 GLU B C 1
ATOM 6092 O O . GLU B 1 328 ? -11.617 115.25 59.375 1 94.44 328 GLU B O 1
ATOM 6097 N N . VAL B 1 329 ? -10.477 117.188 59.5 1 95.25 329 VAL B N 1
ATOM 6098 C CA . VAL B 1 329 ? -9.367 116.688 58.688 1 95.25 329 VAL B CA 1
ATOM 6099 C C . VAL B 1 329 ? -8.656 115.562 59.438 1 95.25 329 VAL B C 1
ATOM 6101 O O . VAL B 1 329 ? -8.219 114.562 58.812 1 95.2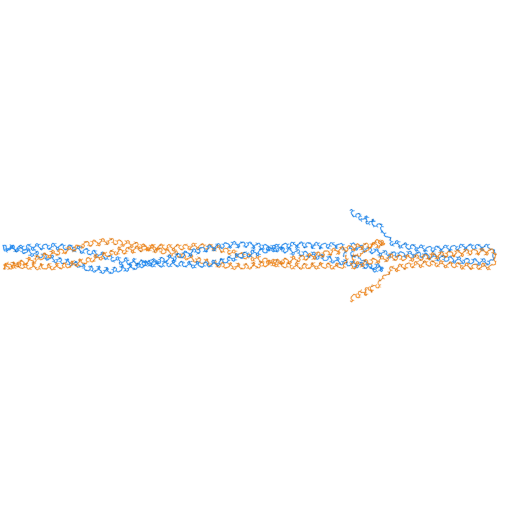5 329 VAL B O 1
ATOM 6104 N N . ARG B 1 330 ? -8.594 115.688 60.719 1 95 330 ARG B N 1
ATOM 6105 C CA . ARG B 1 330 ? -7.984 114.688 61.562 1 95 330 ARG B CA 1
ATOM 6106 C C . ARG B 1 330 ? -8.789 113.375 61.469 1 95 330 ARG B C 1
ATOM 6108 O O . ARG B 1 330 ? -8.219 112.312 61.312 1 95 330 ARG B O 1
ATOM 6115 N N . LYS B 1 331 ? -10.109 113.5 61.469 1 95.56 331 LYS B N 1
ATOM 6116 C CA . LYS B 1 331 ? -10.992 112.312 61.375 1 95.56 331 LYS B CA 1
ATOM 6117 C C . LYS B 1 331 ? -10.898 111.688 60.031 1 95.56 331 LYS B C 1
ATOM 6119 O O . LYS B 1 331 ? -10.906 110.438 59.906 1 95.56 331 LYS B O 1
ATOM 6124 N N . LEU B 1 332 ? -10.758 112.438 59.062 1 95.5 332 LEU B N 1
ATOM 6125 C CA . LEU B 1 332 ? -10.633 111.875 57.688 1 95.5 332 LEU B CA 1
ATOM 6126 C C . LEU B 1 332 ? -9.289 111.188 57.5 1 95.5 332 LEU B C 1
ATOM 6128 O O . LEU B 1 332 ? -9.211 110.188 56.812 1 95.5 332 LEU B O 1
ATOM 6132 N N . ALA B 1 333 ? -8.242 111.75 58.031 1 95.62 333 ALA B N 1
ATOM 6133 C CA . ALA B 1 333 ? -6.918 111.125 57.969 1 95.62 333 ALA B CA 1
ATOM 6134 C C . ALA B 1 333 ? -6.898 109.812 58.688 1 95.62 333 ALA B C 1
ATOM 6136 O O . ALA B 1 333 ? -6.277 108.875 58.219 1 95.62 333 ALA B O 1
ATOM 6137 N N . GLU B 1 334 ? -7.609 109.75 59.812 1 95.12 334 GLU B N 1
ATOM 6138 C CA . GLU B 1 334 ? -7.707 108.5 60.562 1 95.12 334 GLU B CA 1
ATOM 6139 C C . GLU B 1 334 ? -8.516 107.5 59.812 1 95.12 334 GLU B C 1
ATOM 6141 O O . GLU B 1 334 ? -8.156 106.312 59.781 1 95.12 334 GLU B O 1
ATOM 6146 N N . GLN B 1 335 ? -9.531 107.938 59.156 1 95.5 335 GLN B N 1
ATOM 6147 C CA . GLN B 1 335 ? -10.336 107 58.344 1 95.5 335 GLN B CA 1
ATOM 6148 C C . GLN B 1 335 ? -9.539 106.5 57.156 1 95.5 335 GLN B C 1
ATOM 6150 O O . GLN B 1 335 ? -9.633 105.312 56.812 1 95.5 335 GLN B O 1
ATOM 6155 N N . SER B 1 336 ? -8.766 107.312 56.531 1 95.75 336 SER B N 1
ATOM 6156 C CA . SER B 1 336 ? -7.914 106.875 55.406 1 95.75 336 SER B CA 1
ATOM 6157 C C . SER B 1 336 ? -6.863 105.875 55.844 1 95.75 336 SER B C 1
ATOM 6159 O O . SER B 1 336 ? -6.625 104.875 55.156 1 95.75 336 SER B O 1
ATOM 6161 N N . LYS B 1 337 ? -6.277 106.188 57.031 1 95.5 337 LYS B N 1
ATOM 6162 C CA . LYS B 1 337 ? -5.266 105.25 57.562 1 95.5 337 LYS B CA 1
ATOM 6163 C C . LYS B 1 337 ? -5.852 103.875 57.812 1 95.5 337 LYS B C 1
ATOM 6165 O O . LYS B 1 337 ? -5.262 102.875 57.469 1 95.5 337 LYS B O 1
ATOM 6170 N N . ASP B 1 338 ? -7.074 103.875 58.375 1 96.19 338 ASP B N 1
ATOM 6171 C CA . ASP B 1 338 ? -7.75 102.625 58.688 1 96.19 338 ASP B CA 1
ATOM 6172 C C . ASP B 1 338 ? -8.078 101.875 57.406 1 96.19 338 ASP B C 1
ATOM 6174 O O . ASP B 1 338 ? -7.898 100.625 57.312 1 96.19 338 ASP B O 1
ATOM 6178 N N . THR B 1 339 ? -8.477 102.5 56.406 1 95.69 339 THR B N 1
ATOM 6179 C CA . THR B 1 339 ? -8.844 101.938 55.125 1 95.69 339 THR B CA 1
ATOM 6180 C C . THR B 1 339 ? -7.602 101.375 54.406 1 95.69 339 THR B C 1
ATOM 6182 O O . THR B 1 339 ? -7.645 100.312 53.812 1 95.69 339 THR B O 1
ATOM 6185 N N . VAL B 1 340 ? -6.492 102.062 54.469 1 96.06 340 VAL B N 1
ATOM 6186 C CA . VAL B 1 340 ? -5.254 101.625 53.844 1 96.06 340 VAL B CA 1
ATOM 6187 C C . VAL B 1 340 ? -4.73 100.375 54.5 1 96.06 340 VAL B C 1
ATOM 6189 O O . VAL B 1 340 ? -4.211 99.438 53.844 1 96.06 340 VAL B O 1
ATOM 6192 N N . ASP B 1 341 ? -4.891 100.375 55.906 1 95.25 341 ASP B N 1
ATOM 6193 C CA . ASP B 1 341 ? -4.465 99.188 56.625 1 95.25 341 ASP B CA 1
ATOM 6194 C C . ASP B 1 341 ? -5.293 98 56.219 1 95.25 341 ASP B C 1
ATOM 6196 O O . ASP B 1 341 ? -4.762 96.875 56.094 1 95.25 341 ASP B O 1
ATOM 6200 N N . GLN B 1 342 ? -6.535 98.25 55.938 1 95.31 342 GLN B N 1
ATOM 6201 C CA . GLN B 1 342 ? -7.387 97.188 55.406 1 95.31 342 GLN B CA 1
ATOM 6202 C C . GLN B 1 342 ? -6.98 96.75 54 1 95.31 342 GLN B C 1
ATOM 6204 O O . GLN B 1 342 ? -6.957 95.625 53.656 1 95.31 342 GLN B O 1
ATOM 6209 N N . ILE B 1 343 ? -6.598 97.688 53.188 1 94.88 343 ILE B N 1
ATOM 6210 C CA . ILE B 1 343 ? -6.156 97.375 51.812 1 94.88 343 ILE B CA 1
ATOM 6211 C C . ILE B 1 343 ? -4.887 96.562 51.844 1 94.88 343 ILE B C 1
ATOM 6213 O O . ILE B 1 343 ? -4.758 95.625 51.062 1 94.88 343 ILE B O 1
ATOM 6217 N N . LYS B 1 344 ? -3.955 96.938 52.75 1 94.62 344 LYS B N 1
ATOM 6218 C CA . LYS B 1 344 ? -2.697 96.188 52.875 1 94.62 344 LYS B CA 1
ATOM 6219 C C . LYS B 1 344 ? -2.943 94.75 53.219 1 94.62 344 LYS B C 1
ATOM 6221 O O . LYS B 1 344 ? -2.285 93.812 52.688 1 94.62 344 LYS B O 1
ATOM 6226 N N . LYS B 1 345 ? -3.957 94.5 54.125 1 95.25 345 LYS B N 1
ATOM 6227 C CA . LYS B 1 345 ? -4.309 93.125 54.5 1 95.25 345 LYS B CA 1
ATOM 6228 C C . LYS B 1 345 ? -4.926 92.375 53.344 1 95.25 345 LYS B C 1
ATOM 6230 O O . LYS B 1 345 ? -4.535 91.25 53.062 1 95.25 345 LYS B O 1
ATOM 6235 N N . VAL B 1 346 ? -5.785 92.938 52.594 1 94.31 346 VAL B N 1
ATOM 6236 C CA . VAL B 1 346 ? -6.484 92.312 51.5 1 94.31 346 VAL B CA 1
ATOM 6237 C C . VAL B 1 346 ? -5.516 92.062 50.344 1 94.31 346 VAL B C 1
ATOM 6239 O O . VAL B 1 346 ? -5.594 91 49.656 1 94.31 346 VAL B O 1
ATOM 6242 N N . ILE B 1 347 ? -4.547 93 50.156 1 94.12 347 ILE B N 1
ATOM 6243 C CA . ILE B 1 347 ? -3.566 92.812 49.094 1 94.12 347 ILE B CA 1
ATOM 6244 C C . ILE B 1 347 ? -2.693 91.562 49.375 1 94.12 347 ILE B C 1
ATOM 6246 O O . ILE B 1 347 ? -2.295 90.875 48.469 1 94.12 347 ILE B O 1
ATOM 6250 N N . SER B 1 348 ? -2.355 91.5 50.688 1 94.25 348 SER B N 1
ATOM 6251 C CA . SER B 1 348 ? -1.562 90.312 51.062 1 94.25 348 SER B CA 1
ATOM 6252 C C . SER B 1 348 ? -2.318 89 50.812 1 94.25 348 SER B C 1
ATOM 6254 O O . SER B 1 348 ? -1.729 88 50.375 1 94.25 348 SER B O 1
ATOM 6256 N N . GLU B 1 349 ? -3.658 89 50.969 1 94.38 349 GLU B N 1
ATOM 6257 C CA . GLU B 1 349 ? -4.496 87.875 50.719 1 94.38 349 GLU B CA 1
ATOM 6258 C C . GLU B 1 349 ? -4.586 87.562 49.219 1 94.38 349 GLU B C 1
ATOM 6260 O O . GLU B 1 349 ? -4.492 86.438 48.781 1 94.38 349 GLU B O 1
ATOM 6265 N N . VAL B 1 350 ? -4.66 88.625 48.438 1 93.44 350 VAL B N 1
ATOM 6266 C CA . VAL B 1 350 ? -4.766 88.5 47 1 93.44 350 VAL B CA 1
ATOM 6267 C C . VAL B 1 350 ? -3.447 87.938 46.406 1 93.44 350 VAL B C 1
ATOM 6269 O O . VAL B 1 350 ? -3.436 87.125 45.531 1 93.44 350 VAL B O 1
ATOM 6272 N N . ASP B 1 351 ? -2.367 88.562 46.938 1 93.88 351 ASP B N 1
ATOM 6273 C CA . ASP B 1 351 ? -1.04 88.125 46.5 1 93.88 351 ASP B CA 1
ATOM 6274 C C . ASP B 1 351 ? -0.828 86.625 46.781 1 93.88 351 ASP B C 1
ATOM 6276 O O . ASP B 1 351 ? -0.314 85.938 45.938 1 93.88 351 ASP B O 1
ATOM 6280 N N . GLY B 1 352 ? -1.258 86.188 48 1 94.81 352 GLY B N 1
ATOM 6281 C CA . GLY B 1 352 ? -1.174 84.812 48.344 1 94.81 352 GLY B CA 1
ATOM 6282 C C . GLY B 1 352 ? -2.041 83.938 47.469 1 94.81 352 GLY B C 1
ATOM 6283 O O . GLY B 1 352 ? -1.611 82.812 47.031 1 94.81 352 GLY B O 1
ATOM 6284 N N . ALA B 1 353 ? -3.277 84.312 47.156 1 94.94 353 ALA B N 1
ATOM 6285 C CA . ALA B 1 353 ? -4.191 83.562 46.312 1 94.94 353 ALA B CA 1
ATOM 6286 C C . ALA B 1 353 ? -3.65 83.438 44.875 1 94.94 353 ALA B C 1
ATOM 6288 O O . ALA B 1 353 ? -3.775 82.438 44.25 1 94.94 353 ALA B O 1
ATOM 6289 N N . PHE B 1 354 ? -3.092 84.562 44.438 1 95.19 354 PHE B N 1
ATOM 6290 C CA . PHE B 1 354 ? -2.523 84.562 43.094 1 95.19 354 PHE B CA 1
ATOM 6291 C C . PHE B 1 354 ? -1.321 83.625 43 1 95.19 354 PHE B C 1
ATOM 6293 O O . PHE B 1 354 ? -1.182 82.938 42 1 95.19 354 PHE B O 1
ATOM 6300 N N . ASP B 1 355 ? -0.458 83.688 44 1 95.12 355 ASP B N 1
ATOM 6301 C CA . ASP B 1 355 ? 0.712 82.812 44.031 1 95.12 355 ASP B CA 1
ATOM 6302 C C . ASP B 1 355 ? 0.302 81.312 44.062 1 95.12 355 ASP B C 1
ATOM 6304 O O . ASP B 1 355 ? 0.899 80.5 43.375 1 95.12 355 ASP B O 1
ATOM 6308 N N . ASN B 1 356 ? -0.703 81.062 44.844 1 95.94 356 ASN B N 1
ATOM 6309 C CA . ASN B 1 356 ? -1.212 79.688 44.906 1 95.94 356 ASN B CA 1
ATOM 6310 C C . ASN B 1 356 ? -1.793 79.25 43.562 1 95.94 356 ASN B C 1
ATOM 6312 O O . ASN B 1 356 ? -1.489 78.125 43.094 1 95.94 356 ASN B O 1
ATOM 6316 N N . LEU B 1 357 ? -2.582 80.062 42.969 1 96.56 357 LEU B N 1
ATOM 6317 C CA . LEU B 1 357 ? -3.182 79.75 41.688 1 96.56 357 LEU B CA 1
ATOM 6318 C C . LEU B 1 357 ?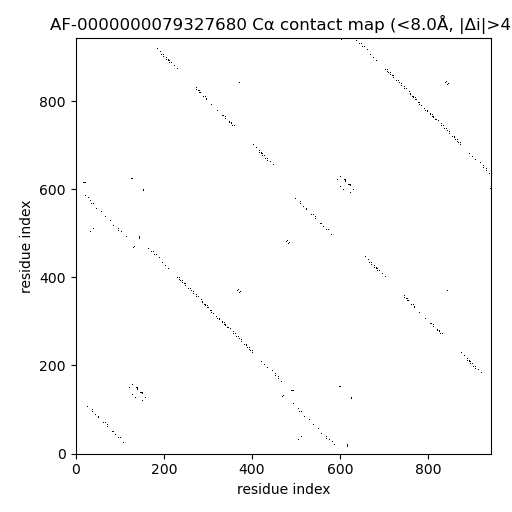 -2.105 79.562 40.625 1 96.56 357 LEU B C 1
ATOM 6320 O O . LEU B 1 357 ? -2.186 78.625 39.812 1 96.56 357 LEU B O 1
ATOM 6324 N N . SER B 1 358 ? -1.093 80.5 40.625 1 96.44 358 SER B N 1
ATOM 6325 C CA . SER B 1 358 ? 0.022 80.375 39.688 1 96.44 358 SER B CA 1
ATOM 6326 C C . SER B 1 358 ? 0.783 79.062 39.875 1 96.44 358 SER B C 1
ATOM 6328 O O . SER B 1 358 ? 1.086 78.375 38.906 1 96.44 358 SER B O 1
ATOM 6330 N N . GLY B 1 359 ? 1.055 78.688 41.125 1 96.81 359 GLY B N 1
ATOM 6331 C CA . GLY B 1 359 ? 1.775 77.438 41.438 1 96.81 359 GLY B CA 1
ATOM 6332 C C . GLY B 1 359 ? 1.039 76.25 40.969 1 96.81 359 GLY B C 1
ATOM 6333 O O . GLY B 1 359 ? 1.622 75.375 40.344 1 96.81 359 GLY B O 1
ATOM 6334 N N . HIS B 1 360 ? -0.269 76.125 41.312 1 96.56 360 HIS B N 1
ATOM 6335 C CA . HIS B 1 360 ? -1.07 75 40.938 1 96.56 360 HIS B CA 1
ATOM 6336 C C . HIS B 1 360 ? -1.226 74.875 39.406 1 96.56 360 HIS B C 1
ATOM 6338 O O . HIS B 1 360 ? -1.247 73.75 38.844 1 96.56 360 HIS B O 1
ATOM 6344 N N . SER B 1 361 ? -1.32 76 38.719 1 96.94 361 SER B N 1
ATOM 6345 C CA . SER B 1 361 ? -1.43 76 37.25 1 96.94 361 SER B CA 1
ATOM 6346 C C . SER B 1 361 ? -0.152 75.5 36.594 1 96.94 361 SER B C 1
ATOM 6348 O O . SER B 1 361 ? -0.208 74.75 35.625 1 96.94 361 SER B O 1
ATOM 6350 N N . LYS B 1 362 ? 0.981 75.875 37.188 1 96.38 362 LYS B N 1
ATOM 6351 C CA . LYS B 1 362 ? 2.264 75.438 36.656 1 96.38 362 LYS B CA 1
ATOM 6352 C C . LYS B 1 362 ? 2.428 73.938 36.875 1 96.38 362 LYS B C 1
ATOM 6354 O O . LYS B 1 362 ? 3 73.25 36.031 1 96.38 362 LYS B O 1
ATOM 6359 N N . GLU B 1 363 ? 1.931 73.438 38 1 96.44 363 GLU B N 1
ATOM 6360 C CA . GLU B 1 363 ? 1.989 72 38.281 1 96.44 363 GLU B CA 1
ATOM 6361 C C . GLU B 1 363 ? 1.124 71.188 37.281 1 96.44 363 GLU B C 1
ATOM 6363 O O . GLU B 1 363 ? 1.502 70.125 36.875 1 96.44 363 GLU B O 1
ATOM 6368 N N . LEU B 1 364 ? -0.011 71.75 36.938 1 96.69 364 LEU B N 1
ATOM 6369 C CA . LEU B 1 364 ? -0.88 71.125 35.938 1 96.69 364 LEU B CA 1
ATOM 6370 C C . LEU B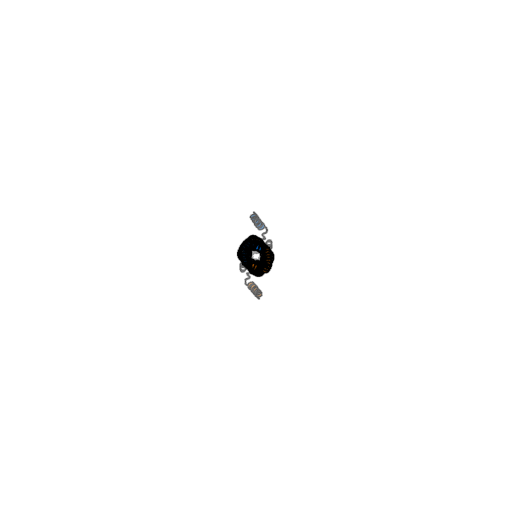 1 364 ? -0.21 71.062 34.594 1 96.69 364 LEU B C 1
ATOM 6372 O O . LEU B 1 364 ? -0.296 70.062 33.875 1 96.69 364 LEU B O 1
ATOM 6376 N N . LEU B 1 365 ? 0.452 72.188 34.219 1 96.88 365 LEU B N 1
ATOM 6377 C CA . LEU B 1 365 ? 1.171 72.25 32.938 1 96.88 365 LEU B CA 1
ATOM 6378 C C . LEU B 1 365 ? 2.305 71.188 32.938 1 96.88 365 LEU B C 1
ATOM 6380 O O . LEU B 1 365 ? 2.521 70.562 31.906 1 96.88 365 LEU B O 1
ATOM 6384 N N . THR B 1 366 ? 2.971 71.062 34.094 1 96.56 366 THR B N 1
ATOM 6385 C CA . THR B 1 366 ? 4.051 70.062 34.188 1 96.56 366 THR B CA 1
ATOM 6386 C C . THR B 1 366 ? 3.512 68.625 34.062 1 96.56 366 THR B C 1
ATOM 6388 O O . THR B 1 366 ? 4.129 67.812 33.438 1 96.56 366 THR B O 1
ATOM 6391 N N . PHE B 1 367 ? 2.365 68.375 34.656 1 95.81 367 PHE B N 1
ATOM 6392 C CA . PHE B 1 367 ? 1.712 67.125 34.562 1 95.81 367 PHE B CA 1
ATOM 6393 C C . PHE B 1 367 ? 1.378 66.75 33.125 1 95.81 367 PHE B C 1
ATOM 6395 O O . PHE B 1 367 ? 1.604 65.625 32.656 1 95.81 367 PHE B O 1
ATOM 6402 N N . ILE B 1 368 ? 0.862 67.75 32.344 1 96.75 368 ILE B N 1
ATOM 6403 C CA . ILE B 1 368 ? 0.493 67.5 30.953 1 96.75 368 ILE B CA 1
ATOM 6404 C C . ILE B 1 368 ? 1.748 67.25 30.109 1 96.75 368 ILE B C 1
ATOM 6406 O O . ILE B 1 368 ? 1.78 66.312 29.297 1 96.75 368 ILE B O 1
ATOM 6410 N N . GLU B 1 369 ? 2.82 68 30.359 1 95.25 369 GLU B N 1
ATOM 6411 C CA . GLU B 1 369 ? 4.047 67.938 29.562 1 95.25 369 GLU B CA 1
ATOM 6412 C C . GLU B 1 369 ? 4.809 66.625 29.859 1 95.25 369 GLU B C 1
ATOM 6414 O O . GLU B 1 369 ? 5.273 65.938 28.953 1 95.25 369 GLU B O 1
ATOM 6419 N N . LYS B 1 370 ? 4.93 66.188 31.141 1 94.19 370 LYS B N 1
ATOM 6420 C CA . LYS B 1 370 ? 5.816 65.125 31.516 1 94.19 370 LYS B CA 1
ATOM 6421 C C . LYS B 1 370 ? 5.066 63.781 31.562 1 94.19 370 LYS B C 1
ATOM 6423 O O . LYS B 1 370 ? 5.566 62.75 31.078 1 94.19 370 LYS B O 1
ATOM 6428 N N . ASP B 1 371 ? 3.873 63.781 32.125 1 95.69 371 ASP B N 1
ATOM 6429 C CA . ASP B 1 371 ? 3.164 62.5 32.344 1 95.69 371 ASP B CA 1
ATOM 6430 C C . ASP B 1 371 ? 2.219 62.188 31.203 1 95.69 371 ASP B C 1
ATOM 6432 O O . ASP B 1 371 ? 2.346 61.156 30.547 1 95.69 371 ASP B O 1
ATOM 6436 N N . VAL B 1 372 ? 1.357 63.125 30.844 1 97.12 372 VAL B N 1
ATOM 6437 C CA . VAL B 1 372 ? 0.313 62.875 29.844 1 97.12 372 VAL B CA 1
ATOM 6438 C C . VAL B 1 372 ? 0.944 62.656 28.484 1 97.12 372 VAL B C 1
ATOM 6440 O O . VAL B 1 372 ? 0.552 61.719 27.766 1 97.12 372 VAL B O 1
ATOM 6443 N N . ASP B 1 373 ? 1.935 63.5 28.094 1 95.12 373 ASP B N 1
ATOM 6444 C CA . ASP B 1 373 ? 2.594 63.344 26.797 1 95.12 373 ASP B CA 1
ATOM 6445 C C . ASP B 1 373 ? 3.279 62 26.688 1 95.12 373 ASP B C 1
ATOM 6447 O O . ASP B 1 373 ? 3.186 61.312 25.656 1 95.12 373 ASP B O 1
ATOM 6451 N N . GLY B 1 374 ? 3.982 61.531 27.719 1 95.31 374 GLY B N 1
ATOM 6452 C CA . GLY B 1 374 ? 4.609 60.219 27.75 1 95.31 374 GLY B CA 1
ATOM 6453 C C . GLY B 1 374 ? 3.615 59.062 27.656 1 95.31 374 GLY B C 1
ATOM 6454 O O . GLY B 1 374 ? 3.885 58.062 27.016 1 95.31 374 GLY B O 1
ATOM 6455 N N . ASP B 1 375 ? 2.537 59.188 28.266 1 96.56 375 ASP B N 1
ATOM 6456 C CA . ASP B 1 375 ? 1.504 58.156 28.266 1 96.56 375 ASP B CA 1
ATOM 6457 C C . ASP B 1 375 ? 0.869 58.031 26.875 1 96.56 375 ASP B C 1
ATOM 6459 O O . ASP B 1 375 ? 0.478 56.938 26.469 1 96.56 375 ASP B O 1
ATOM 6463 N N . TYR B 1 376 ? 0.713 59.125 26.141 1 97 376 TYR B N 1
ATOM 6464 C CA . TYR B 1 376 ? 0.219 59.094 24.766 1 97 376 TYR B CA 1
ATOM 6465 C C . TYR B 1 376 ? 1.215 58.375 23.859 1 97 376 TYR B C 1
ATOM 6467 O O . TYR B 1 376 ? 0.82 57.625 22.953 1 97 376 TYR B O 1
ATOM 6475 N N . GLU B 1 377 ? 2.506 58.562 24.109 1 96.5 377 GLU B N 1
ATOM 6476 C CA . GLU B 1 377 ? 3.518 57.844 23.359 1 96.5 377 GLU B CA 1
ATOM 6477 C C . GLU B 1 377 ? 3.402 56.344 23.625 1 96.5 377 GLU B C 1
ATOM 6479 O O . GLU B 1 377 ? 3.621 55.531 22.719 1 96.5 377 GLU B O 1
ATOM 6484 N N . LEU B 1 378 ? 3.18 55.969 24.844 1 96.94 378 LEU B N 1
ATOM 6485 C CA . LEU B 1 378 ? 2.977 54.562 25.188 1 96.94 378 LEU B CA 1
ATOM 6486 C C . LEU B 1 378 ? 1.774 53.969 24.438 1 96.94 378 LEU B C 1
ATOM 6488 O O . LEU B 1 378 ? 1.824 52.844 23.953 1 96.94 378 LEU B O 1
ATOM 6492 N N . LEU B 1 379 ? 0.678 54.75 24.375 1 97.19 379 LEU B N 1
ATOM 6493 C CA . LEU B 1 379 ? -0.521 54.312 23.672 1 97.19 379 LEU B CA 1
ATOM 6494 C C . LEU B 1 379 ? -0.222 54.062 22.188 1 97.19 379 LEU B C 1
ATOM 6496 O O . LEU B 1 379 ? -0.615 53.062 21.625 1 97.19 379 LEU B O 1
ATOM 6500 N N . ILE B 1 380 ? 0.485 55 21.578 1 97.75 380 ILE B N 1
ATOM 6501 C CA . ILE B 1 380 ? 0.816 54.906 20.156 1 97.75 380 ILE B CA 1
ATOM 6502 C C . ILE B 1 380 ? 1.743 53.719 19.922 1 97.75 380 ILE B C 1
ATOM 6504 O O . ILE B 1 380 ? 1.558 52.969 18.969 1 97.75 380 ILE B O 1
ATOM 6508 N N . GLN B 1 381 ? 2.713 53.531 20.812 1 97.44 381 GLN B N 1
ATOM 6509 C CA . GLN B 1 381 ? 3.629 52.406 20.703 1 97.44 381 GLN B CA 1
ATOM 6510 C C . GLN B 1 381 ? 2.891 51.062 20.875 1 97.44 381 GLN B C 1
ATOM 6512 O O . GLN B 1 381 ? 3.178 50.094 20.172 1 97.44 381 GLN B O 1
ATOM 6517 N N . THR B 1 382 ? 2.047 51.031 21.812 1 97.44 382 THR B N 1
ATOM 6518 C CA . THR B 1 382 ? 1.259 49.812 22.047 1 97.44 382 THR B CA 1
ATOM 6519 C C . THR B 1 382 ? 0.414 49.469 20.828 1 97.44 382 THR B C 1
ATOM 6521 O O . THR B 1 382 ? 0.368 48.312 20.406 1 97.44 382 THR B O 1
ATOM 6524 N N . ALA B 1 383 ? -0.26 50.469 20.297 1 97.81 383 ALA B N 1
ATOM 6525 C CA . ALA B 1 383 ? -1.078 50.281 19.094 1 97.81 383 ALA B CA 1
ATOM 6526 C C . ALA B 1 383 ? -0.228 49.781 17.922 1 97.81 383 ALA B C 1
ATOM 6528 O O . ALA B 1 383 ? -0.663 48.938 17.141 1 97.81 383 ALA B O 1
ATOM 6529 N N . THR B 1 384 ? 0.971 50.312 17.781 1 97.25 384 THR B N 1
ATOM 6530 C CA . THR B 1 384 ? 1.887 49.906 16.719 1 97.25 384 THR B CA 1
ATOM 6531 C C . THR B 1 384 ? 2.309 48.438 16.906 1 97.25 384 THR B C 1
ATOM 6533 O O . THR B 1 384 ? 2.322 47.656 15.953 1 97.25 384 THR B O 1
ATOM 6536 N N . SER B 1 385 ? 2.65 48.125 18.141 1 96.94 385 SER B N 1
ATOM 6537 C CA . SER B 1 385 ? 3.006 46.719 18.438 1 96.94 385 SER B CA 1
ATOM 6538 C C . SER B 1 385 ? 1.833 45.781 18.188 1 96.94 385 SER B C 1
ATOM 6540 O O . SER B 1 385 ? 2.018 44.688 17.672 1 96.94 385 SER B O 1
ATOM 6542 N N . TYR B 1 386 ? 0.646 46.188 18.562 1 96.06 386 TYR B N 1
ATOM 6543 C CA . TYR B 1 386 ? -0.584 45.406 18.375 1 96.06 386 TYR B CA 1
ATOM 6544 C C . TYR B 1 386 ? -0.845 45.156 16.891 1 96.06 386 TYR B C 1
ATOM 6546 O O . TYR B 1 386 ? -1.189 44.062 16.5 1 96.06 386 TYR B O 1
ATOM 6554 N N . GLU B 1 387 ? -0.603 46.188 16.078 1 96 387 GLU B N 1
ATOM 6555 C CA . GLU B 1 387 ? -0.741 46.062 14.633 1 96 387 GLU B CA 1
ATOM 6556 C C . GLU B 1 387 ? 0.267 45.094 14.062 1 96 387 GLU B C 1
ATOM 6558 O O . GLU B 1 387 ? -0.091 44.219 13.25 1 96 387 GLU B O 1
ATOM 6563 N N . ASN B 1 388 ? 1.496 45.188 14.508 1 95.38 388 ASN B N 1
ATOM 6564 C CA . ASN B 1 388 ? 2.553 44.312 14.023 1 95.38 388 ASN B CA 1
ATOM 6565 C C . ASN B 1 388 ? 2.297 42.875 14.414 1 95.38 388 ASN B C 1
ATOM 6567 O O . ASN B 1 388 ? 2.555 41.969 13.625 1 95.38 388 ASN B O 1
ATOM 6571 N N . ASP B 1 389 ? 1.812 42.75 15.617 1 94.12 389 ASP B N 1
ATOM 6572 C CA . ASP B 1 389 ? 1.594 41.375 16.094 1 94.12 389 ASP B CA 1
ATOM 6573 C C . ASP B 1 389 ? 0.413 40.719 15.383 1 94.12 389 ASP B C 1
ATOM 6575 O O . ASP B 1 389 ? 0.315 39.5 15.336 1 94.12 389 ASP B O 1
ATOM 6579 N N . SER B 1 390 ? -0.509 41.531 14.844 1 95.88 390 SER B N 1
ATOM 6580 C CA . SER B 1 390 ? -1.582 41 14.023 1 95.88 390 SER B CA 1
ATOM 6581 C C . SER B 1 390 ? -1.03 40.312 12.766 1 95.88 390 SER B C 1
ATOM 6583 O O . SER B 1 390 ? -1.622 39.375 12.242 1 95.88 390 SER B O 1
ATOM 6585 N N . LYS B 1 391 ? 0.133 40.812 12.297 1 94.56 391 LYS B N 1
ATOM 6586 C CA . LYS B 1 391 ? 0.785 40.219 11.133 1 94.56 391 LYS B CA 1
ATOM 6587 C C . LYS B 1 391 ? 1.278 38.812 11.43 1 94.56 391 LYS B C 1
ATOM 6589 O O . LYS B 1 391 ? 1.309 37.969 10.547 1 94.56 391 LYS B O 1
ATOM 6594 N N . LEU B 1 392 ? 1.633 38.594 12.68 1 94.06 392 LEU B N 1
ATOM 6595 C CA . LEU B 1 392 ? 2.051 37.25 13.094 1 94.06 392 LEU B CA 1
ATOM 6596 C C . LEU B 1 392 ? 0.919 36.25 12.898 1 94.06 392 LEU B C 1
ATOM 6598 O O . LEU B 1 392 ? 1.147 35.125 12.422 1 94.06 392 LEU B O 1
ATOM 6602 N N . ILE B 1 393 ? -0.295 36.656 13.242 1 95.38 393 ILE B N 1
ATOM 6603 C CA . ILE B 1 393 ? -1.453 35.781 13.094 1 95.38 393 ILE B CA 1
ATOM 6604 C C . ILE B 1 393 ? -1.708 35.5 11.617 1 95.38 393 ILE B C 1
ATOM 6606 O O . ILE B 1 393 ? -1.979 34.375 11.227 1 95.38 393 ILE B O 1
ATOM 6610 N N . THR B 1 394 ? -1.613 36.562 10.859 1 96.5 394 THR B N 1
ATOM 6611 C CA . THR B 1 394 ? -1.796 36.406 9.422 1 96.5 394 THR B CA 1
ATOM 6612 C C . THR B 1 394 ? -0.768 35.438 8.844 1 96.5 394 THR B C 1
ATOM 6614 O O . THR B 1 394 ? -1.12 34.531 8.086 1 96.5 394 THR B O 1
ATOM 6617 N N . ASN B 1 395 ? 0.491 35.562 9.242 1 95.5 395 ASN B N 1
ATOM 6618 C CA . ASN B 1 395 ? 1.565 34.719 8.742 1 95.5 395 ASN B CA 1
ATOM 6619 C C . ASN B 1 395 ? 1.372 33.25 9.172 1 95.5 395 ASN B C 1
ATOM 6621 O O . ASN B 1 395 ? 1.592 32.344 8.383 1 95.5 395 ASN B O 1
ATOM 6625 N N . MET B 1 396 ? 0.979 33.094 10.406 1 93.94 396 MET B N 1
ATOM 6626 C CA . MET B 1 396 ? 0.712 31.766 10.914 1 93.94 396 MET B CA 1
ATOM 6627 C C . MET B 1 396 ? -0.396 31.094 10.109 1 93.94 396 MET B C 1
ATOM 6629 O O . MET B 1 396 ? -0.264 29.938 9.703 1 93.94 396 MET B O 1
ATOM 6633 N N . SER B 1 397 ? -1.432 31.844 9.859 1 97.06 397 SER B N 1
ATOM 6634 C CA . SER B 1 397 ? -2.586 31.312 9.148 1 97.06 397 SER B CA 1
ATOM 6635 C C . SER B 1 397 ? -2.238 30.969 7.703 1 97.06 397 SER B C 1
ATOM 6637 O O . SER B 1 397 ? -2.654 29.938 7.18 1 97.06 397 SER B O 1
ATOM 6639 N N . GLU B 1 398 ? -1.47 31.812 7.086 1 95.88 398 GLU B N 1
ATOM 6640 C CA . GLU B 1 398 ? -1.058 31.562 5.707 1 95.88 398 GLU B CA 1
ATOM 6641 C C . GLU B 1 398 ? -0.154 30.344 5.609 1 95.88 398 GLU B C 1
ATOM 6643 O O . GLU B 1 398 ? -0.242 29.578 4.648 1 95.88 398 GLU B O 1
ATOM 6648 N N . GLU B 1 399 ? 0.675 30.203 6.598 1 94.94 399 GLU B N 1
ATOM 6649 C CA . GLU B 1 399 ? 1.548 29.031 6.637 1 94.94 399 GLU B CA 1
ATOM 6650 C C . GLU B 1 399 ? 0.741 27.734 6.797 1 94.94 399 GLU B C 1
ATOM 6652 O O . GLU B 1 399 ? 1.018 26.734 6.129 1 94.94 399 GLU B O 1
ATOM 6657 N N . ILE B 1 400 ? -0.21 27.781 7.656 1 95.25 400 ILE B N 1
ATOM 6658 C CA . ILE B 1 400 ? -1.079 26.641 7.867 1 95.25 400 ILE B CA 1
ATOM 6659 C C . ILE B 1 400 ? -1.793 26.281 6.566 1 95.25 400 ILE B C 1
ATOM 6661 O O . ILE B 1 400 ? -1.869 25.109 6.191 1 95.25 400 ILE B O 1
ATOM 6665 N N . GLN B 1 401 ? -2.289 27.281 5.898 1 96.12 401 GLN B N 1
ATOM 6666 C CA . GLN B 1 401 ? -2.988 27.047 4.641 1 96.12 401 GLN B CA 1
ATOM 6667 C C . GLN B 1 401 ? -2.061 26.406 3.607 1 96.12 401 GLN B C 1
ATOM 6669 O O . GLN B 1 401 ? -2.445 25.469 2.912 1 96.12 401 GLN B O 1
ATOM 6674 N N . SER B 1 402 ? -0.861 26.953 3.516 1 96.75 402 SER B N 1
ATOM 6675 C CA . SER B 1 402 ? 0.114 26.438 2.557 1 96.75 402 SER B CA 1
ATOM 6676 C C . SER B 1 402 ? 0.482 25 2.855 1 96.75 402 SER B C 1
ATOM 6678 O O . SER B 1 402 ? 0.507 24.156 1.952 1 96.75 402 SER B O 1
ATOM 6680 N N . ARG B 1 403 ? 0.766 24.719 4.117 1 95.81 403 ARG B N 1
ATOM 6681 C CA . ARG B 1 403 ? 1.143 23.359 4.512 1 95.81 403 ARG B CA 1
ATOM 6682 C C . ARG B 1 403 ? -0.026 22.406 4.348 1 95.81 403 ARG B C 1
ATOM 6684 O O . ARG B 1 403 ? 0.167 21.234 3.979 1 95.81 403 ARG B O 1
ATOM 6691 N N . SER B 1 404 ? -1.227 22.906 4.66 1 96.25 404 SER B N 1
ATOM 6692 C CA . SER B 1 404 ? -2.424 22.094 4.461 1 96.25 404 SER B CA 1
ATOM 6693 C C . SER B 1 404 ? -2.576 21.688 2.998 1 96.25 404 SER B C 1
ATOM 6695 O O . SER B 1 404 ? -2.918 20.547 2.697 1 96.25 404 SER B O 1
ATOM 6697 N N . LYS B 1 405 ? -2.27 22.609 2.109 1 96.12 405 LYS B N 1
ATOM 6698 C CA . LYS B 1 405 ? -2.35 22.312 0.682 1 96.12 405 LYS B CA 1
ATOM 6699 C C . LYS B 1 405 ? -1.33 21.25 0.281 1 96.12 405 LYS B C 1
ATOM 6701 O O . LYS B 1 405 ? -1.636 20.359 -0.51 1 96.12 405 LYS B O 1
ATOM 6706 N N . ILE B 1 406 ? -0.161 21.328 0.824 1 96 406 ILE B N 1
ATOM 6707 C CA . ILE B 1 406 ? 0.886 20.359 0.541 1 96 406 ILE B CA 1
ATOM 6708 C C . ILE B 1 406 ? 0.444 18.969 1.012 1 96 406 ILE B C 1
ATOM 6710 O O . ILE B 1 406 ? 0.514 18 0.255 1 96 406 ILE B O 1
ATOM 6714 N N . ILE B 1 407 ? -0.06 18.906 2.174 1 96.06 407 ILE B N 1
ATOM 6715 C CA . ILE B 1 407 ? -0.461 17.625 2.74 1 96.06 407 ILE B CA 1
ATOM 6716 C C . ILE B 1 407 ? -1.617 17.031 1.932 1 96.06 407 ILE B C 1
ATOM 6718 O O . ILE B 1 407 ? -1.651 15.836 1.663 1 96.06 407 ILE B O 1
ATOM 6722 N N . GLU B 1 408 ? -2.51 17.891 1.568 1 96.31 408 GLU B N 1
ATOM 6723 C CA . GLU B 1 408 ? -3.639 17.422 0.764 1 96.31 408 GLU B CA 1
ATOM 6724 C C . GLU B 1 408 ? -3.162 16.797 -0.542 1 96.31 408 GLU B C 1
ATOM 6726 O O . GLU B 1 408 ? -3.67 15.75 -0.951 1 96.31 408 GLU B O 1
ATOM 6731 N N . ASN B 1 409 ? -2.217 17.406 -1.179 1 97.19 409 ASN B N 1
ATOM 6732 C CA . ASN B 1 409 ? -1.681 16.875 -2.428 1 97.19 409 ASN B CA 1
ATOM 6733 C C . ASN B 1 409 ? -0.981 15.531 -2.211 1 97.19 409 ASN B C 1
ATOM 6735 O O . ASN B 1 409 ? -1.112 14.617 -3.027 1 97.19 409 ASN B O 1
ATOM 6739 N N . VAL B 1 410 ? -0.27 15.477 -1.169 1 96.5 410 VAL B N 1
ATOM 6740 C CA . VAL B 1 410 ? 0.462 14.242 -0.88 1 96.5 410 VAL B CA 1
ATOM 6741 C C . VAL B 1 410 ? -0.52 13.125 -0.535 1 96.5 410 VAL B C 1
ATOM 6743 O O . VAL B 1 410 ? -0.314 11.969 -0.916 1 96.5 410 VAL B O 1
ATOM 6746 N N . ILE B 1 411 ? -1.565 13.469 0.13 1 96.19 411 ILE B N 1
ATOM 6747 C CA . ILE B 1 411 ? -2.58 12.492 0.504 1 96.19 411 ILE B CA 1
ATOM 6748 C C . ILE B 1 411 ? -3.25 11.938 -0.75 1 96.19 411 ILE B C 1
ATOM 6750 O O . ILE B 1 411 ? -3.598 10.75 -0.804 1 96.19 411 ILE B O 1
ATOM 6754 N N . ILE B 1 412 ? -3.441 12.773 -1.729 1 96.19 412 ILE B N 1
ATOM 6755 C CA . ILE B 1 412 ? -4 12.312 -2.994 1 96.19 412 ILE B CA 1
ATOM 6756 C C . ILE B 1 412 ? -3.088 11.25 -3.607 1 96.19 412 ILE B C 1
ATOM 6758 O O . ILE B 1 412 ? -3.562 10.227 -4.09 1 96.19 412 ILE B O 1
ATOM 6762 N N . GLN B 1 413 ? -1.834 11.477 -3.496 1 95.94 413 GLN B N 1
ATOM 6763 C CA . GLN B 1 413 ? -0.858 10.531 -4.02 1 95.94 413 GLN B CA 1
ATOM 6764 C C . GLN B 1 413 ? -0.903 9.211 -3.252 1 95.94 413 GLN B C 1
ATOM 6766 O O . GLN B 1 413 ? -0.861 8.133 -3.852 1 95.94 413 GLN B O 1
ATOM 6771 N N . ILE B 1 414 ? -0.984 9.289 -2.016 1 95.81 414 ILE B N 1
ATOM 6772 C CA . ILE B 1 414 ? -1.049 8.086 -1.192 1 95.81 414 ILE B CA 1
ATOM 6773 C C . ILE B 1 414 ? -2.326 7.309 -1.511 1 95.81 414 ILE B C 1
ATOM 6775 O O . ILE B 1 414 ? -2.295 6.086 -1.659 1 95.81 414 ILE B O 1
ATOM 6779 N N . THR B 1 415 ? -3.387 8.07 -1.587 1 96.56 415 THR B N 1
ATOM 6780 C CA . THR B 1 415 ? -4.664 7.445 -1.907 1 96.56 415 THR B CA 1
ATOM 6781 C C . THR B 1 415 ? -4.586 6.723 -3.25 1 96.56 415 THR B C 1
ATOM 6783 O O . THR B 1 415 ? -5.082 5.602 -3.387 1 96.56 415 THR B O 1
ATOM 6786 N N . GLU B 1 416 ? -3.955 7.293 -4.227 1 96.69 416 GLU B N 1
ATOM 6787 C CA . GLU B 1 416 ? -3.76 6.652 -5.523 1 96.69 416 GLU B CA 1
ATOM 6788 C C . GLU B 1 416 ? -2.906 5.395 -5.395 1 96.69 416 GLU B C 1
ATOM 6790 O O . GLU B 1 416 ? -3.201 4.371 -6.016 1 96.69 416 GLU B O 1
ATOM 6795 N N . GLY B 1 417 ? -1.878 5.594 -4.629 1 96.5 417 GLY B N 1
ATOM 6796 C CA . GLY B 1 417 ? -1.026 4.441 -4.387 1 96.5 417 GLY B CA 1
ATOM 6797 C C . GLY B 1 417 ? -1.763 3.279 -3.744 1 96.5 417 GLY B C 1
ATOM 6798 O O . GLY B 1 417 ? -1.639 2.137 -4.188 1 96.5 417 GLY B O 1
ATOM 6799 N N . ILE B 1 418 ? -2.578 3.541 -2.846 1 96.12 418 ILE B N 1
ATOM 6800 C CA . ILE B 1 418 ? -3.275 2.486 -2.117 1 96.12 418 ILE B CA 1
ATOM 6801 C C . ILE B 1 418 ? -4.379 1.897 -2.992 1 96.12 418 ILE B C 1
ATOM 6803 O O . ILE B 1 418 ? -4.691 0.708 -2.895 1 96.12 418 ILE B O 1
ATOM 6807 N N . ASN B 1 419 ? -4.988 2.705 -3.807 1 96.06 419 ASN B N 1
ATOM 6808 C CA . ASN B 1 419 ? -5.934 2.184 -4.785 1 96.06 419 ASN B CA 1
ATOM 6809 C C . ASN B 1 419 ? -5.27 1.195 -5.738 1 96.06 419 ASN B C 1
ATOM 6811 O O . ASN B 1 419 ? -5.871 0.192 -6.121 1 96.06 419 ASN B O 1
ATOM 6815 N N . SER B 1 420 ? -4.094 1.525 -6.094 1 96.19 420 SER B N 1
ATOM 6816 C CA . SER B 1 420 ? -3.318 0.601 -6.918 1 96.19 420 SER B CA 1
ATOM 6817 C C . SER B 1 420 ? -3.059 -0.709 -6.184 1 96.19 420 SER B C 1
ATOM 6819 O O . SER B 1 420 ? -3.141 -1.787 -6.777 1 96.19 420 SER B O 1
ATOM 6821 N N . VAL B 1 421 ? -2.773 -0.624 -4.926 1 95.56 421 VAL B N 1
ATOM 6822 C CA . VAL B 1 421 ? -2.557 -1.808 -4.102 1 95.56 421 VAL B CA 1
ATOM 6823 C C . VAL B 1 421 ? -3.83 -2.648 -4.062 1 95.56 421 VAL B C 1
ATOM 6825 O O . VAL B 1 421 ? -3.777 -3.873 -4.199 1 95.56 421 VAL B O 1
ATOM 6828 N N . SER B 1 422 ? -4.91 -1.995 -3.855 1 96.31 422 SER B N 1
ATOM 6829 C CA . SER B 1 422 ? -6.195 -2.686 -3.826 1 96.31 422 SER B CA 1
ATOM 6830 C C . SER B 1 422 ? -6.477 -3.389 -5.148 1 96.31 422 SER B C 1
ATOM 6832 O O . SER B 1 422 ? -6.898 -4.547 -5.168 1 96.31 422 SER B O 1
ATOM 6834 N N . SER B 1 423 ? -6.266 -2.719 -6.238 1 96.69 423 SER B N 1
ATOM 6835 C CA . SER B 1 423 ? -6.449 -3.301 -7.566 1 96.69 423 SER B CA 1
ATOM 6836 C C . SER B 1 423 ? -5.516 -4.488 -7.781 1 96.69 423 SER B C 1
ATOM 6838 O O . SER B 1 423 ? -5.918 -5.504 -8.352 1 96.69 423 SER B O 1
ATOM 6840 N N . ASN B 1 424 ? -4.285 -4.312 -7.336 1 96.44 424 ASN B N 1
ATOM 6841 C CA . ASN B 1 424 ? -3.309 -5.395 -7.402 1 96.44 424 ASN B CA 1
ATOM 6842 C C . ASN B 1 424 ? -3.781 -6.625 -6.637 1 96.44 424 ASN B C 1
ATOM 6844 O O . ASN B 1 424 ? -3.654 -7.75 -7.121 1 96.44 424 ASN B O 1
ATOM 6848 N N . ALA B 1 425 ? -4.316 -6.379 -5.449 1 95.69 425 ALA B N 1
ATOM 6849 C CA . ALA B 1 425 ? -4.82 -7.48 -4.633 1 95.69 425 ALA B CA 1
ATOM 6850 C C . ALA B 1 425 ? -5.922 -8.242 -5.363 1 95.69 425 ALA B C 1
ATOM 6852 O O . ALA B 1 425 ? -5.914 -9.477 -5.391 1 95.69 425 ALA B O 1
ATOM 6853 N N . VAL B 1 426 ? -6.816 -7.582 -6.023 1 95.56 426 VAL B N 1
ATOM 6854 C CA . VAL B 1 426 ? -7.922 -8.203 -6.738 1 95.56 426 VAL B CA 1
ATOM 6855 C C . VAL B 1 426 ? -7.387 -9.023 -7.914 1 95.56 426 VAL B C 1
ATOM 6857 O O . VAL B 1 426 ? -7.777 -10.172 -8.109 1 95.56 426 VAL B O 1
ATOM 6860 N N . GLU B 1 427 ? -6.441 -8.406 -8.641 1 96.12 427 GLU B N 1
ATOM 6861 C CA . GLU B 1 427 ? -5.879 -9.086 -9.805 1 96.12 427 GLU B CA 1
ATOM 6862 C C . GLU B 1 427 ? -5.086 -10.32 -9.391 1 96.12 427 GLU B C 1
ATOM 6864 O O . GLU B 1 427 ? -5.234 -11.391 -9.992 1 96.12 427 GLU B O 1
ATOM 6869 N N . THR B 1 428 ? -4.281 -10.195 -8.391 1 96.06 428 THR B N 1
ATOM 6870 C CA . THR B 1 428 ? -3.492 -11.328 -7.906 1 96.06 428 THR B CA 1
ATOM 6871 C C . THR B 1 428 ? -4.398 -12.43 -7.375 1 96.06 428 THR B C 1
ATOM 6873 O O . THR B 1 428 ? -4.129 -13.617 -7.578 1 96.06 428 THR B O 1
ATOM 6876 N N . SER B 1 429 ? -5.461 -12.031 -6.684 1 97.25 429 SER B N 1
ATOM 6877 C CA . SER B 1 429 ? -6.445 -13 -6.215 1 97.25 429 SER B CA 1
ATOM 6878 C C . SER B 1 429 ? -7.035 -13.789 -7.379 1 97.25 429 SER B C 1
ATOM 6880 O O . SER B 1 429 ? -7.148 -15.016 -7.305 1 97.25 429 SER B O 1
ATOM 6882 N N . SER B 1 430 ? -7.398 -13.141 -8.438 1 97.88 430 SER B N 1
ATOM 6883 C CA . SER B 1 430 ? -7.957 -13.781 -9.625 1 97.88 430 SER B CA 1
ATOM 6884 C C . SER B 1 430 ? -6.973 -14.766 -10.242 1 97.88 430 SER B C 1
ATOM 6886 O O . SER B 1 430 ? -7.34 -15.898 -10.57 1 97.88 430 SER B O 1
ATOM 6888 N N . LYS B 1 431 ? -5.746 -14.258 -10.359 1 97.69 431 LYS B N 1
ATOM 6889 C CA . LYS B 1 431 ? -4.727 -15.117 -10.953 1 97.69 431 LYS B CA 1
ATOM 6890 C C . LYS B 1 431 ? -4.422 -16.312 -10.047 1 97.69 431 LYS B C 1
ATOM 6892 O O . LYS B 1 431 ? -4.164 -17.422 -10.539 1 97.69 431 LYS B O 1
ATOM 6897 N N . SER B 1 432 ? -4.422 -16.125 -8.773 1 97 432 SER B N 1
ATOM 6898 C CA . SER B 1 432 ? -4.23 -17.219 -7.832 1 97 432 SER B CA 1
ATOM 6899 C C . SER B 1 432 ? -5.34 -18.266 -7.965 1 97 432 SER B C 1
ATOM 6901 O O . SER B 1 432 ? -5.078 -19.469 -7.902 1 97 432 SER B O 1
ATOM 6903 N N . GLN B 1 433 ? -6.551 -17.781 -8.164 1 96.12 433 GLN B N 1
ATOM 6904 C CA . GLN B 1 433 ? -7.672 -18.688 -8.375 1 96.12 433 GLN B CA 1
ATOM 6905 C C . GLN B 1 433 ? -7.512 -19.484 -9.664 1 96.12 433 GLN B C 1
ATOM 6907 O O . GLN B 1 433 ? -7.82 -20.672 -9.711 1 96.12 433 GLN B O 1
ATOM 6912 N N . ASP B 1 434 ? -7.016 -18.844 -10.711 1 96.81 434 ASP B N 1
ATOM 6913 C CA . ASP B 1 434 ? -6.73 -19.516 -11.969 1 96.81 434 ASP B CA 1
ATOM 6914 C C . ASP B 1 434 ? -5.711 -20.641 -11.773 1 96.81 434 ASP B C 1
ATOM 6916 O O . ASP B 1 434 ? -5.887 -21.75 -12.297 1 96.81 434 ASP B O 1
ATOM 6920 N N . ILE B 1 435 ? -4.719 -20.328 -11.008 1 97 435 ILE B N 1
ATOM 6921 C CA . ILE B 1 435 ? -3.676 -21.312 -10.75 1 97 435 ILE B CA 1
ATOM 6922 C C . ILE B 1 435 ? -4.258 -22.5 -9.961 1 97 435 ILE B C 1
ATOM 6924 O O . ILE B 1 435 ? -3.996 -23.656 -10.289 1 97 435 ILE B O 1
ATOM 6928 N N . GLN B 1 436 ? -5.051 -22.172 -9 1 96.62 436 GLN B N 1
ATOM 6929 C CA . GLN B 1 436 ? -5.652 -23.234 -8.188 1 96.62 436 GLN B CA 1
ATOM 6930 C C . GLN B 1 436 ? -6.535 -24.141 -9.031 1 96.62 436 GLN B C 1
ATOM 6932 O O . GLN B 1 436 ? -6.516 -25.359 -8.859 1 96.62 436 GLN B O 1
ATOM 6937 N N . THR B 1 437 ? -7.305 -23.578 -9.938 1 96.94 437 THR B N 1
ATOM 6938 C CA . THR B 1 437 ? -8.141 -24.359 -10.836 1 96.94 437 THR B CA 1
ATOM 6939 C C . THR B 1 437 ? -7.289 -25.25 -11.727 1 96.94 437 THR B C 1
ATOM 6941 O O . THR B 1 437 ? -7.59 -26.438 -11.898 1 96.94 437 THR B O 1
ATOM 6944 N N . SER B 1 438 ? -6.23 -24.656 -12.25 1 97.12 438 SER B N 1
ATOM 6945 C CA . SER B 1 438 ? -5.324 -25.422 -13.102 1 97.12 438 SER B CA 1
ATOM 6946 C C . SER B 1 438 ? -4.66 -26.547 -12.32 1 97.12 438 SER B C 1
ATOM 6948 O O . SER B 1 438 ? -4.52 -27.672 -12.836 1 97.12 438 SER B O 1
ATOM 6950 N N . VAL B 1 439 ? -4.297 -26.266 -11.086 1 96.25 439 VAL B N 1
ATOM 6951 C CA . VAL B 1 439 ? -3.668 -27.25 -10.219 1 96.25 439 VAL B CA 1
ATOM 6952 C C . VAL B 1 439 ? -4.641 -28.391 -9.945 1 96.25 439 VAL B C 1
ATOM 6954 O O . VAL B 1 439 ? -4.254 -29.562 -9.977 1 96.25 439 VAL B O 1
ATOM 6957 N N . GLU B 1 440 ? -5.855 -28.094 -9.695 1 95.75 440 GLU B N 1
ATOM 6958 C CA . GLU B 1 440 ? -6.871 -29.125 -9.461 1 95.75 440 GLU B CA 1
ATOM 6959 C C . GLU B 1 440 ? -7.043 -30.016 -10.688 1 95.75 440 GLU B C 1
ATOM 6961 O O . GLU B 1 440 ? -7.121 -31.234 -10.562 1 95.75 440 GLU B O 1
ATOM 6966 N N . GLU B 1 441 ? -7.043 -29.422 -11.852 1 96 441 GLU B N 1
ATOM 6967 C CA . GLU B 1 441 ? -7.195 -30.172 -13.086 1 96 441 GLU B CA 1
ATOM 6968 C C . GLU B 1 441 ? -5.988 -31.062 -13.344 1 96 441 GLU B C 1
ATOM 6970 O O . GLU B 1 441 ? -6.145 -32.25 -13.688 1 96 441 GLU B O 1
ATOM 6975 N N . VAL B 1 442 ? -4.82 -30.531 -13.094 1 95.94 442 VAL B N 1
ATOM 6976 C CA . VAL B 1 442 ? -3.607 -31.312 -13.305 1 95.94 442 VAL B CA 1
ATOM 6977 C C . VAL B 1 442 ? -3.564 -32.469 -12.32 1 95.94 442 VAL B C 1
ATOM 6979 O O . VAL B 1 442 ? -3.17 -33.594 -12.68 1 95.94 442 VAL B O 1
ATOM 6982 N N . THR B 1 443 ? -3.936 -32.188 -11.062 1 95.19 443 THR B N 1
ATOM 6983 C CA . THR B 1 443 ? -3.98 -33.25 -10.062 1 95.19 443 THR B CA 1
ATOM 6984 C C . THR B 1 443 ? -4.895 -34.406 -10.508 1 95.19 443 THR B C 1
ATOM 6986 O O . THR B 1 443 ? -4.531 -35.562 -10.398 1 95.19 443 THR B O 1
ATOM 6989 N N . SER B 1 444 ? -6.055 -34.062 -11.055 1 96.12 444 SER B N 1
ATOM 6990 C CA . SER B 1 444 ? -6.992 -35.062 -11.562 1 96.12 444 SER B CA 1
ATOM 6991 C C . SER B 1 444 ? -6.402 -35.812 -12.742 1 96.12 444 SER B C 1
ATOM 6993 O O . SER B 1 444 ? -6.535 -37.062 -12.828 1 96.12 444 SER B O 1
ATOM 6995 N N . GLN B 1 445 ? -5.758 -35.062 -13.602 1 94.56 445 GLN B N 1
ATOM 6996 C CA . GLN B 1 445 ? -5.156 -35.688 -14.781 1 94.56 445 GLN B CA 1
ATOM 6997 C C . GLN B 1 445 ? -4.012 -36.594 -14.406 1 94.56 445 GLN B C 1
ATOM 6999 O O . GLN B 1 445 ? -3.838 -37.656 -15.008 1 94.56 445 GLN B O 1
ATOM 7004 N N . VAL B 1 446 ? -3.244 -36.25 -13.383 1 94.12 446 VAL B N 1
ATOM 7005 C CA . VAL B 1 446 ? -2.152 -37.062 -12.883 1 94.12 446 VAL B CA 1
ATOM 7006 C C . VAL B 1 446 ? -2.705 -38.406 -12.367 1 94.12 446 VAL B C 1
ATOM 7008 O O . VAL B 1 446 ? -2.131 -39.469 -12.625 1 94.12 446 VAL B O 1
ATOM 7011 N N . GLN B 1 447 ? -3.838 -38.344 -11.71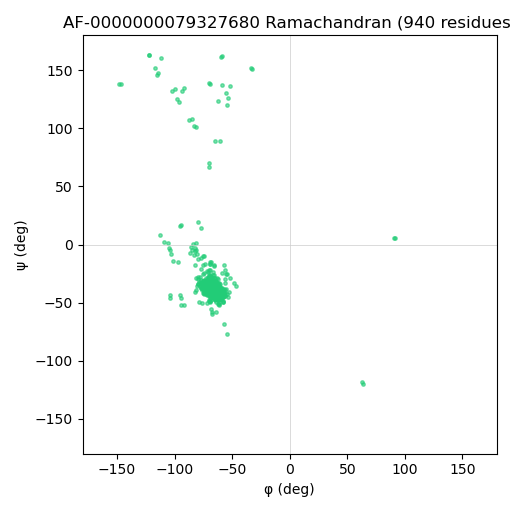1 1 93.38 447 GLN B N 1
ATOM 7012 C CA . GLN B 1 447 ? -4.469 -39.594 -11.234 1 93.38 447 GLN B CA 1
ATOM 7013 C C . GLN B 1 447 ? -4.875 -40.5 -12.398 1 93.38 447 GLN B C 1
ATOM 7015 O O . GLN B 1 447 ? -4.703 -41.719 -12.336 1 93.38 447 GLN B O 1
ATOM 7020 N N . THR B 1 448 ? -5.363 -39.875 -13.461 1 93.19 448 THR B N 1
ATOM 7021 C CA . THR B 1 448 ? -5.746 -40.625 -14.648 1 93.19 448 THR B CA 1
ATOM 7022 C C . THR B 1 448 ? -4.523 -41.25 -15.297 1 93.19 448 THR B C 1
ATOM 7024 O O . THR B 1 448 ? -4.586 -42.406 -15.773 1 93.19 448 THR B O 1
ATOM 7027 N N . ILE B 1 449 ? -3.436 -40.531 -15.281 1 92.38 449 ILE B N 1
ATOM 7028 C CA . ILE B 1 449 ? -2.197 -41.031 -15.852 1 92.38 449 ILE B CA 1
ATOM 7029 C C . ILE B 1 449 ? -1.721 -42.25 -15.047 1 92.38 449 ILE B C 1
ATOM 7031 O O . ILE B 1 449 ? -1.309 -43.25 -15.625 1 92.38 449 ILE B O 1
ATOM 7035 N N . VAL B 1 450 ? -1.776 -42.125 -13.719 1 92.69 450 VAL B N 1
ATOM 7036 C CA . VAL B 1 450 ? -1.356 -43.219 -12.852 1 92.69 450 VAL B CA 1
ATOM 7037 C C . VAL B 1 450 ? -2.182 -44.469 -13.156 1 92.69 450 VAL B C 1
ATOM 7039 O O . VAL B 1 450 ? -1.641 -45.594 -13.25 1 92.69 450 VAL B O 1
ATOM 7042 N N . GLU B 1 451 ? -3.484 -44.344 -13.391 1 92.56 451 GLU B N 1
ATOM 7043 C CA . GLU B 1 451 ? -4.363 -45.469 -13.711 1 92.56 451 GLU B CA 1
ATOM 7044 C C . GLU B 1 451 ? -4.02 -46.062 -15.078 1 92.56 451 GLU B C 1
ATOM 7046 O O . GLU B 1 451 ? -3.996 -47.281 -15.234 1 92.56 451 GLU B O 1
ATOM 7051 N N . ALA B 1 452 ? -3.777 -45.156 -15.984 1 89.75 452 ALA B N 1
ATOM 7052 C CA . ALA B 1 452 ? -3.416 -45.594 -17.328 1 89.75 452 ALA B CA 1
ATOM 7053 C C . ALA B 1 452 ? -2.102 -46.375 -17.297 1 89.75 452 ALA B C 1
ATOM 7055 O O . ALA B 1 452 ? -1.97 -47.406 -17.969 1 89.75 452 ALA B O 1
ATOM 7056 N N . ILE B 1 453 ? -1.135 -45.906 -16.531 1 90.62 453 ILE B N 1
ATOM 7057 C CA . ILE B 1 453 ? 0.155 -46.594 -16.391 1 90.62 453 ILE B CA 1
ATOM 7058 C C . ILE B 1 453 ? -0.04 -47.969 -15.766 1 90.62 453 ILE B C 1
ATOM 7060 O O . ILE B 1 453 ? 0.57 -48.938 -16.188 1 90.62 453 ILE B O 1
ATOM 7064 N N . ARG B 1 454 ? -0.884 -48.062 -14.773 1 91.5 454 ARG B N 1
ATOM 7065 C CA . ARG B 1 454 ? -1.179 -49.344 -14.125 1 91.5 454 ARG B CA 1
ATOM 7066 C C . ARG B 1 454 ? -1.784 -50.344 -15.117 1 91.5 454 ARG B C 1
ATOM 7068 O O . ARG B 1 454 ? -1.415 -51.5 -15.141 1 91.5 454 ARG B O 1
ATOM 7075 N N . GLU B 1 455 ? -2.668 -49.812 -15.922 1 91 455 GLU B N 1
ATOM 7076 C CA . GLU B 1 455 ? -3.295 -50.656 -16.938 1 91 455 GLU B CA 1
ATOM 7077 C C . GLU B 1 455 ? -2.27 -51.156 -17.953 1 91 455 GLU B C 1
ATOM 7079 O O . GLU B 1 455 ? -2.264 -52.344 -18.312 1 91 455 GLU B O 1
ATOM 7084 N N . GLN B 1 456 ? -1.394 -50.312 -18.375 1 88.94 456 GLN B N 1
ATOM 7085 C CA . GLN B 1 456 ? -0.356 -50.656 -19.328 1 88.94 456 GLN B CA 1
ATOM 7086 C C . GLN B 1 456 ? 0.605 -51.688 -18.75 1 88.94 456 GLN B C 1
ATOM 7088 O O . GLN B 1 456 ? 1.021 -52.625 -19.438 1 88.94 456 GLN B O 1
ATOM 7093 N N . THR B 1 457 ? 0.916 -51.5 -17.484 1 91 457 THR B N 1
ATOM 7094 C CA . THR B 1 457 ? 1.781 -52.438 -16.797 1 91 457 THR B CA 1
ATOM 7095 C C . THR B 1 457 ? 1.12 -53.812 -16.719 1 91 457 THR B C 1
ATOM 7097 O O . THR B 1 457 ? 1.766 -54.844 -16.969 1 91 457 THR B O 1
ATOM 7100 N N . SER B 1 458 ? -0.15 -53.875 -16.438 1 93.38 458 SER B N 1
ATOM 7101 C CA . SER B 1 458 ? -0.898 -55.125 -16.375 1 93.38 458 SER B CA 1
ATOM 7102 C C . SER B 1 458 ? -0.924 -55.812 -17.719 1 93.38 458 SER B C 1
ATOM 7104 O O . SER B 1 458 ? -0.744 -57.031 -17.797 1 93.38 458 SER B O 1
ATOM 7106 N N . LEU B 1 459 ? -1.121 -55 -18.75 1 88.88 459 LEU B N 1
ATOM 7107 C CA . LEU B 1 459 ? -1.141 -55.562 -20.094 1 88.88 459 LEU B CA 1
ATOM 7108 C C . LEU B 1 459 ? 0.212 -56.156 -20.453 1 88.88 459 LEU B C 1
ATOM 7110 O O . LEU B 1 459 ? 0.275 -57.25 -21.047 1 88.88 459 LEU B O 1
ATOM 7114 N N . ALA B 1 460 ? 1.261 -55.469 -20.078 1 90.44 460 ALA B N 1
ATOM 7115 C CA . ALA B 1 460 ? 2.609 -55.969 -20.344 1 90.44 460 ALA B CA 1
ATOM 7116 C C . ALA B 1 460 ? 2.871 -57.25 -19.578 1 90.44 460 ALA B C 1
ATOM 7118 O O . ALA B 1 460 ? 3.486 -58.188 -20.109 1 90.44 460 ALA B O 1
ATOM 7119 N N . GLU B 1 461 ? 2.395 -57.375 -18.359 1 91.19 461 GLU B N 1
ATOM 7120 C CA . GLU B 1 461 ? 2.545 -58.594 -17.562 1 91.19 461 GLU B CA 1
ATOM 7121 C C . GLU B 1 461 ? 1.743 -59.75 -18.141 1 91.19 461 GLU B C 1
ATOM 7123 O O . GLU B 1 461 ? 2.213 -60.875 -18.156 1 91.19 461 GLU B O 1
ATOM 7128 N N . GLU B 1 462 ? 0.611 -59.406 -18.641 1 90.06 462 GLU B N 1
ATOM 7129 C CA . GLU B 1 462 ? -0.213 -60.438 -19.266 1 90.06 462 GLU B CA 1
ATOM 7130 C C . GLU B 1 462 ? 0.441 -60.969 -20.547 1 90.06 462 GLU B C 1
ATOM 7132 O O . GLU B 1 462 ? 0.391 -62.156 -20.812 1 90.06 462 GLU B O 1
ATOM 7137 N N . LEU B 1 463 ? 1.03 -60.031 -21.281 1 88.44 463 LEU B N 1
ATOM 7138 C CA . LEU B 1 463 ? 1.774 -60.438 -22.453 1 88.44 463 LEU B CA 1
ATOM 7139 C C . LEU B 1 463 ? 2.91 -61.406 -22.094 1 88.44 463 LEU B C 1
ATOM 7141 O O . LEU B 1 463 ? 3.121 -62.406 -22.75 1 88.44 463 LEU B O 1
ATOM 7145 N N . LYS B 1 464 ? 3.576 -61.094 -21.031 1 88.75 464 LYS B N 1
ATOM 7146 C CA . LYS B 1 464 ? 4.66 -61.938 -20.547 1 88.75 464 LYS B CA 1
ATOM 7147 C C . LYS B 1 464 ? 4.141 -63.312 -20.109 1 88.75 464 LYS B C 1
ATOM 7149 O O . LYS B 1 464 ? 4.77 -64.312 -20.391 1 88.75 464 LYS B O 1
ATOM 7154 N N . ASP B 1 465 ? 2.977 -63.312 -19.516 1 89.25 465 ASP B N 1
ATOM 7155 C CA . ASP B 1 465 ? 2.383 -64.562 -19.031 1 89.25 465 ASP B CA 1
ATOM 7156 C C . ASP B 1 465 ? 2.004 -65.5 -20.203 1 89.25 465 ASP B C 1
ATOM 7158 O O . ASP B 1 465 ? 2.162 -66.688 -20.109 1 89.25 465 ASP B O 1
ATOM 7162 N N . VAL B 1 466 ? 1.555 -64.812 -21.297 1 86.94 466 VAL B N 1
ATOM 7163 C CA . VAL B 1 466 ? 1.121 -65.562 -22.469 1 86.94 466 VAL B CA 1
ATOM 7164 C C . VAL B 1 466 ? 2.311 -66.312 -23.078 1 86.94 466 VAL B C 1
ATOM 7166 O O . VAL B 1 466 ? 2.17 -67.438 -23.578 1 86.94 466 VAL B O 1
ATOM 7169 N N . ILE B 1 467 ? 3.518 -65.75 -22.891 1 88.56 467 ILE B N 1
ATOM 7170 C CA . ILE B 1 467 ? 4.652 -66.375 -23.594 1 88.56 467 ILE B CA 1
ATOM 7171 C C . ILE B 1 467 ? 5.473 -67.188 -22.609 1 88.56 467 ILE B C 1
ATOM 7173 O O . ILE B 1 467 ? 6.359 -67.938 -23.031 1 88.56 467 ILE B O 1
ATOM 7177 N N . ASN B 1 468 ? 5.203 -67.188 -21.359 1 89.12 468 ASN B N 1
ATOM 7178 C CA . ASN B 1 468 ? 5.965 -67.875 -20.344 1 89.12 468 ASN B CA 1
ATOM 7179 C C . ASN B 1 468 ? 5.809 -69.375 -20.484 1 89.12 468 ASN B C 1
ATOM 7181 O O . ASN B 1 468 ? 6.629 -70.188 -19.969 1 89.12 468 ASN B O 1
ATOM 7185 N N . VAL B 1 469 ? 4.77 -69.812 -21.234 1 85.5 469 VAL B N 1
ATOM 7186 C CA . VAL B 1 469 ? 4.52 -71.25 -21.438 1 85.5 469 VAL B CA 1
ATOM 7187 C C . VAL B 1 469 ? 5.488 -71.812 -22.469 1 85.5 469 VAL B C 1
ATOM 7189 O O . VAL B 1 469 ? 5.668 -73.062 -22.562 1 85.5 469 VAL B O 1
ATOM 7192 N N . TYR B 1 470 ? 6.156 -70.938 -23.125 1 89.81 470 TYR B N 1
ATOM 7193 C CA . TYR B 1 470 ? 7.043 -71.375 -24.203 1 89.81 470 TYR B CA 1
ATOM 7194 C C . TYR B 1 470 ? 8.492 -71.375 -23.75 1 89.81 470 TYR B C 1
ATOM 7196 O O . TYR B 1 470 ? 8.922 -70.5 -23 1 89.81 470 TYR B O 1
ATOM 7204 N N . LYS B 1 471 ? 9.18 -72.5 -24.047 1 90.31 471 LYS B N 1
ATOM 7205 C CA . LYS B 1 471 ? 10.617 -72.562 -23.812 1 90.31 471 LYS B CA 1
ATOM 7206 C C . LYS B 1 471 ? 11.398 -72.25 -25.078 1 90.31 471 LYS B C 1
ATOM 7208 O O . LYS B 1 471 ? 11.234 -72.875 -26.125 1 90.31 471 LYS B O 1
ATOM 7213 N N . ILE B 1 472 ? 12.289 -71.188 -25 1 84.5 472 ILE B N 1
ATOM 7214 C CA . ILE B 1 472 ? 13 -70.75 -26.188 1 84.5 472 ILE B CA 1
ATOM 7215 C C . ILE B 1 472 ? 14.508 -70.812 -25.938 1 84.5 472 ILE B C 1
ATOM 7217 O O . ILE B 1 472 ? 14.953 -70.688 -24.781 1 84.5 472 ILE B O 1
#

Solvent-accessible surface area (backbone atoms only — not comparable to full-atom values): 45570 Å² total; per-residue (Å²): 110,72,66,57,51,53,46,48,47,54,47,51,71,51,62,69,74,58,36,67,45,60,66,56,52,54,50,51,49,52,47,52,48,47,50,40,46,47,48,44,45,47,50,43,51,54,48,51,51,51,51,50,53,54,50,52,54,51,50,52,53,55,71,73,49,93,54,56,70,68,59,53,51,53,51,51,50,50,52,51,52,48,49,52,51,49,52,54,47,48,52,49,43,51,53,48,40,52,52,40,54,54,50,48,54,53,48,50,53,52,50,47,52,64,50,50,51,56,42,52,51,47,29,51,48,24,44,30,45,44,64,24,36,40,72,68,80,72,67,29,77,81,33,36,40,64,57,14,53,26,39,47,23,42,44,49,25,33,50,51,50,36,52,46,45,51,49,50,48,53,48,24,54,51,43,39,52,50,34,53,52,48,51,54,50,51,51,50,42,52,53,36,48,51,51,37,50,53,35,39,50,52,41,47,53,45,29,54,50,42,46,52,38,34,53,51,41,52,53,42,50,52,50,46,50,53,53,37,52,52,50,33,54,50,21,55,54,40,37,54,49,19,50,52,45,28,53,51,18,51,52,46,26,52,51,25,50,51,49,42,53,48,50,52,51,50,47,59,55,45,53,53,52,43,51,49,19,52,60,48,32,58,54,53,59,53,44,50,52,46,37,49,51,42,36,49,43,19,51,49,38,28,50,53,17,49,51,41,30,51,54,16,58,72,50,48,86,82,12,52,71,48,30,53,51,18,50,52,40,27,52,42,18,50,52,40,34,54,46,33,55,50,40,51,54,50,47,53,43,28,51,51,17,48,50,49,37,51,51,55,42,52,51,52,52,47,44,47,62,63,52,50,48,50,52,30,51,50,36,31,50,49,18,51,50,45,31,54,54,21,49,52,43,36,52,52,20,51,48,45,39,53,52,33,51,50,46,53,55,42,46,51,51,39,52,51,38,38,50,49,48,38,52,43,27,55,51,42,44,52,34,38,51,52,35,51,54,36,45,53,51,41,54,53,47,50,52,52,48,54,52,51,39,52,50,51,36,50,49,23,51,50,54,40,57,66,44,64,62,45,43,114,111,71,69,56,50,53,44,48,46,53,47,51,68,50,61,68,71,59,36,67,44,59,66,55,52,54,50,49,49,51,47,52,48,48,50,41,47,48,49,46,45,47,51,42,50,52,49,53,50,50,50,50,53,54,51,51,53,52,50,51,54,54,71,72,48,93,54,55,70,68,57,51,52,53,51,51,51,52,50,51,52,48,48,52,53,49,52,52,47,48,52,51,44,51,52,48,42,53,52,38,53,54,50,48,54,54,46,50,53,52,51,47,51,66,50,52,52,56,42,50,53,48,30,51,48,22,43,30,45,44,63,26,36,42,70,69,79,69,69,30,77,82,34,34,41,64,57,13,52,28,38,47,24,42,44,49,25,34,51,52,50,35,53,46,47,52,51,48,47,53,48,22,53,50,43,39,51,51,34,52,52,48,51,55,51,50,50,50,42,53,52,36,47,51,49,37,50,53,34,39,51,52,41,47,52,47,28,53,50,44,45,53,39,32,52,51,39,51,53,41,50,52,50,46,51,52,54,37,52,50,50,34,54,50,23,55,53,40,37,54,50,20,51,52,44,28,53,52,19,49,52,46,26,51,52,24,51,53,50,41,51,50,52,52,50,49,47,58,54,45,53,52,52,43,53,50,18,53,59,49,32,58,53,53,62,53,44,51,54,46,37,50,51,41,37,50,42,20,50,50,38,29,50,53,18,50,52,41,30,51,53,16,58,73,50,47,84,82,13,52,70,50,30,52,49,18,52,48,42,27,52,42,18,50,51,40,34,53,48,33,55,50,40,51,53,51,48,53,43,28,51,51,16,48,52,49,36,51,52,55,43,51,52,51,52,48,44,47,63,62,50,50,48,51,50,29,51,50,37,32,50,49,19,50,51,44,31,54,53,21,48,52,43,36,50,52,21,51,49,45,40,52,52,33,51,51,45,52,54,42,45,52,51,39,51,52,39,39,50,50,48,39,52,42,26,53,51,41,43,52,34,39,52,52,35,50,52,35,45,52,51,40,55,53,48,50,52,51,46,53,52,51,39,51,51,51,35,50,48,22,50,49,53,40,57,66,44,65,62,46,43,117

pLDDT: mean 89.53, std 11.24, range [30.66, 98.19]

Foldseek 3Di:
DVVVVVVVCCVVVVPPPPPDDPLVVLVVVLVVVLVVLVVVLVVLLVVLVVVLVVLVVVLVVLVPDPDDPVVNVVSVVVSVVVNVVSVVVNVVSVVVSVVVNVVSVVVSVVVSCQPVVLVVVVVVLVVCVVLQELPDADQLVVHPPVSSVVRVVSNVVSVVVVVVLVVLQVVLVVLLVVLVVLLVVLVVVLVVLVVLLVVLVVLLVVLVVLLVVLVVVVVVLVVLLVVLVVLLVVLVVLLVVLVVLLVVLVVLLVVLVVQLVVLVVCLVVLVVVLVVVLVVCVCLVVLLVVLVVQLVVLVVQLVVLVVQLVVLVVVPPVSPVSNVVSVVSNVVSVVSNVVSVVVNVVSVVVVVVSVVVSVVSVVVSVCSVPPVSVVSVVSNVVSVVSNVVSVVSNVVSVVSNVVSVVSNVVSVVVNVVSVVSNVVSVVSNVVSVVSVVVSVVVSVVSVVSNVVSVVSSVVSVVSNVVSVSHDD/DVVVVCVVCCVVVVPPPDPDDPLVVLVVVLVVVLVVLVVVLVVLLVVLVVVLVVLVVVLVVLVPDPDDPVVNVVSVVVSVVVNVVSVVVNVVSVVVSVVVNVVSVVVSVVVCCQPVVLVVVVVVLVVCVVLQELPDADQLVVHPPVSSVVRVVSNVVSVVVVVVLVVLQVVLVVLLVVLVVLLVVLVVVLVVLVVLLVVLVVLLVVLVVLLVVLVVVLVVLVVLLVVLVVLLVVLVVLLVVLVVLLVVLVVLLVVLVVQLVVLVVCLVVVVVVLVVVLVVCVCLVVLLVVLVVQLVVLVVQLVVLVVQLVVLVVVPPVSPVSNVVSVVSNVVSVVSNVVSVVVNVVSVVVVVVSVVVSVVSVVVSVCSVPPVSVVSVVSNVVSVVSNVVSVVSNVVSVVSNVVSVVSNVVSVVVNVVSVVSNVVSVVSNVVSVVSVVVSVVSSVVSVVSNVVSVVSSVVSVVSNVVSVSHDD

Nearest PDB structures (foldseek):
  3g6b-assembly1_A  TM=4.056E-01  e=8.433E-05  Thermotoga maritima
  6grj-assembly1_F  TM=3.615E-01  e=1.132E-01  Aeromonas hydrophila
  5xg2-assembly1_A  TM=3.746E-01  e=1.630E-01  Pyrococcus yayanosii CH1
  6r1j-assembly1_D-2  TM=3.041E-01  e=3.786E+00  Aeromonas hydrophila J-1
  6h2e-assembly1_P-2  TM=3.368E-01  e=4.147E+00  Aeromonas hydrophila subsp. hydrophila AL09-71

Radius of gyration: 93.07 Å; Cα contacts (8 Å, |Δi|>4): 1039; chains: 2; bounding box: 35×300×151 Å

Secondary structure (DSSP, 8-state):
-HHHHHHHHHHHHHHS-----HHHHHHHHHHHHHHHHHHHHHHHHHHHHHHHHHHHHHHHHHHTS---HHHHHHHHHHHHHHHHHHHHHHHHHHHHHHHHHHHHHHHHHHHHHHHHHHHHHHHHHHHHHHTTBTT----GGGS-HHHHHHHHHHHHHHHHHHHHHHHHHHHHHHHHHHHHHHHHHHHHHHHHHHHHHHHHHHHHHHHHHHHHHHHHHHHHHHHHHHHHHHHHHHHHHHHHHHHHHHHHHHHHHHHHHHHHHHHHHHHHHHHHHHHHHHHHHTTHHHHHHHHHHHHHHHHHHHHHHHHHHHHHHHTGGGGHHHHHHHHHHHHHHHHHHHHHHHHHHHHHHHHHHHHHHHHHHHHHHHIIIIIIHHHHHHHHHHHHHHHHHHHHHHHHHHHHHHHHHHHHHHHHHHHHHHHHHHHHHHHHHHHHHHHHHHHHHHHHHHHHHHHHHHHHHHHHHHHHHHHTT-B-/-HHHHHHHHHHHHHHS-----HHHHHHHHHHHHHHHHHHHHHHHHHHHHHHHHHHHHHHHHHHTS---HHHHHHHHHHHHHHHHHHHHHHHHHHHHHHHHHHHHHHHHHHHHHHHHHHHHHHHHHHHHHHHTBTT----GGGS-HHHHHHHHHHHHHHHHHHHHHHHHHHHHHHHHHHHHHHHHHHHHHHHHHHHHHHHHHHHHHHHHHHHHHHHHHHHHHHHHHHHHHHHHHHHHHHHHHHHHHHHHHHHHHHHHHHHHHHHHHHHHHHHHHHHHHHHHHTTHHHHHHHHHHHHHHHHHHHHHHHHHHHHHHHTGGGGHHHHHHHHHHHHHHHHHHHHHHHHHHHHHHHHHHHHHHHHHHHHHHHHIIIIIHHHHHHHHHHHHHHHHHHHHHHHHHHHHHHHHHHHHHHHHHHHHHHHHHHHHHHHHHHHHHHHHHHHHHHHHHHHHHHHHHHHHHHHHHHHHHHHTT-B-

InterPro domains:
  IPR003660 HAMP domain [PF00672] (111-158)
  IPR003660 HAMP domain [PS50885] (113-166)
  IPR004089 Methyl-accepting chemotaxis protein (MCP) signalling domain [PF00015] (255-397)
  IPR004089 Methyl-accepting chemotaxis protein (MCP) signalling domain [PS50111] (178-443)
  IPR004089 Methyl-accepting chemotaxis protein (MCP) signalling domain [SM00283] (181-471)

Organism: NCBI:txid704125